Protein AF-A0A813LNV0-F1 (afdb_monomer_lite)

InterPro domains:
  IPR006722 Trafficking protein particle complex subunit 2 [PF04628] (661-790)
  IPR006722 Trafficking protein particle complex subunit 2 [PTHR12403] (656-789)
  IPR010488 Zeta toxin domain [PF06414] (126-287)
  IPR011012 Longin-like domain superfamily [SSF64356] (655-806)
  IPR027417 P-loop containing nucleoside triphosphate hydrolase [G3DSA:3.40.50.300] (115-357)

Structure (mmCIF, N/CA/C/O backbone):
data_AF-A0A813LNV0-F1
#
_entry.id   AF-A0A813LNV0-F1
#
loop_
_atom_site.group_PDB
_atom_site.id
_atom_site.type_symbol
_atom_site.label_atom_id
_atom_site.label_alt_id
_atom_site.label_comp_id
_atom_site.label_asym_id
_atom_site.label_entity_id
_atom_site.label_seq_id
_atom_site.pdbx_PDB_ins_code
_atom_site.Cartn_x
_atom_site.Cartn_y
_atom_site.Cartn_z
_atom_site.occupancy
_atom_site.B_iso_or_equiv
_atom_site.auth_seq_id
_atom_site.auth_comp_id
_atom_site.auth_asym_id
_atom_site.auth_atom_id
_atom_site.pdbx_PDB_model_num
ATOM 1 N N . MET A 1 1 ? -39.391 -6.930 11.735 1.00 28.44 1 MET A N 1
ATOM 2 C CA . MET A 1 1 ? -39.951 -7.338 13.049 1.00 28.44 1 MET A CA 1
ATOM 3 C C . MET A 1 1 ? -39.371 -6.524 14.203 1.00 28.44 1 MET A C 1
ATOM 5 O O . MET A 1 1 ? -40.162 -5.936 14.924 1.00 28.44 1 MET A O 1
ATOM 9 N N . VAL A 1 2 ? -38.044 -6.395 14.335 1.00 31.72 2 VAL A N 1
ATOM 10 C CA . VAL A 1 2 ? -37.392 -5.514 15.338 1.00 31.72 2 VAL A CA 1
ATOM 11 C C . VAL A 1 2 ? -37.831 -4.044 15.210 1.00 31.72 2 VAL A C 1
ATOM 13 O O . VAL A 1 2 ? -38.142 -3.396 16.200 1.00 31.72 2 VAL A O 1
ATOM 16 N N . GLU A 1 3 ? -37.963 -3.550 13.978 1.00 32.47 3 GLU A N 1
ATOM 17 C CA . GLU A 1 3 ? -38.390 -2.175 13.673 1.00 32.47 3 GLU A CA 1
ATOM 18 C C . GLU A 1 3 ? -39.834 -1.860 14.123 1.00 32.47 3 GLU A C 1
ATOM 20 O O . GLU A 1 3 ? -40.102 -0.786 14.649 1.00 32.47 3 GLU A O 1
ATOM 25 N N . GLN A 1 4 ? -40.760 -2.824 14.019 1.00 33.66 4 GLN A N 1
ATOM 26 C CA . GLN A 1 4 ? -42.159 -2.640 14.432 1.00 33.66 4 GLN A CA 1
ATOM 27 C C . GLN A 1 4 ? -42.333 -2.726 15.958 1.00 33.66 4 GLN A C 1
ATOM 29 O O . GLN A 1 4 ? -43.160 -2.019 16.529 1.00 33.66 4 GLN A O 1
ATOM 34 N N . ALA A 1 5 ? -41.532 -3.565 16.625 1.00 34.19 5 ALA A N 1
ATOM 35 C CA . ALA A 1 5 ? -41.487 -3.636 18.084 1.00 34.19 5 ALA A CA 1
ATOM 36 C C . ALA A 1 5 ? -40.928 -2.333 18.684 1.00 34.19 5 ALA A C 1
ATOM 38 O O . ALA A 1 5 ? -41.488 -1.808 19.641 1.00 34.19 5 ALA A O 1
ATOM 39 N N . TYR A 1 6 ? -39.903 -1.755 18.049 1.00 38.62 6 TYR A N 1
ATOM 40 C CA . TYR A 1 6 ? -39.317 -0.465 18.422 1.00 38.62 6 TYR A CA 1
ATOM 41 C C . TYR A 1 6 ? -40.303 0.711 18.263 1.00 38.62 6 TYR A C 1
ATOM 43 O O . TYR A 1 6 ? -40.418 1.553 19.154 1.00 38.62 6 TYR A O 1
ATOM 51 N N . LEU A 1 7 ? -41.081 0.743 17.171 1.00 36.78 7 LEU A N 1
ATOM 52 C CA . LEU A 1 7 ? -42.094 1.783 16.921 1.00 36.78 7 LEU A CA 1
ATOM 53 C C . LEU A 1 7 ? -43.260 1.749 17.925 1.00 36.78 7 LEU A C 1
ATOM 55 O O . LEU A 1 7 ? -43.761 2.803 18.321 1.00 36.78 7 LEU A O 1
ATOM 59 N N . ASN A 1 8 ? -43.658 0.562 18.390 1.00 36.41 8 ASN A N 1
ATOM 60 C CA . ASN A 1 8 ? -44.716 0.420 19.394 1.00 36.41 8 ASN A CA 1
ATOM 61 C C . ASN A 1 8 ? -44.264 0.918 20.781 1.00 36.41 8 ASN A C 1
ATOM 63 O O . ASN A 1 8 ? -45.037 1.587 21.467 1.00 36.41 8 ASN A O 1
ATOM 67 N N . VAL A 1 9 ? -43.001 0.684 21.153 1.00 36.12 9 VAL A N 1
ATOM 68 C CA . VAL A 1 9 ? -42.397 1.172 22.410 1.00 36.12 9 VAL A CA 1
ATOM 69 C C . VAL A 1 9 ? -42.279 2.701 22.418 1.00 36.12 9 VAL A C 1
ATOM 71 O O . VAL A 1 9 ? -42.648 3.354 23.396 1.00 36.12 9 VAL A O 1
ATOM 74 N N . LEU A 1 10 ? -41.864 3.296 21.296 1.00 34.94 10 LEU A N 1
ATOM 75 C CA . LEU A 1 10 ? -41.809 4.752 21.123 1.00 34.94 10 LEU A CA 1
ATOM 76 C C . LEU A 1 10 ? -43.194 5.413 21.212 1.00 34.94 10 LEU A C 1
ATOM 78 O O . LEU A 1 10 ? -43.316 6.485 21.800 1.00 34.94 10 LEU A O 1
ATOM 82 N N . SER A 1 11 ? -44.244 4.766 20.693 1.00 34.25 11 SER A N 1
ATOM 83 C CA . SER A 1 11 ? -45.619 5.282 20.785 1.00 34.25 11 SER A CA 1
ATOM 84 C C . SER A 1 11 ? -46.159 5.313 22.223 1.00 34.25 11 SER A C 1
ATOM 86 O O . SER A 1 11 ? -46.907 6.222 22.578 1.00 34.25 11 SER A O 1
ATOM 88 N N . TYR A 1 12 ? -45.727 4.370 23.068 1.00 33.44 12 TYR A N 1
ATOM 89 C CA . TYR A 1 12 ? -46.174 4.252 24.457 1.00 33.44 12 TYR A CA 1
ATOM 90 C C . TYR A 1 12 ? -45.398 5.196 25.394 1.00 33.44 12 TYR A C 1
ATOM 92 O O . TYR A 1 12 ? -45.991 5.856 26.245 1.00 33.44 12 TYR A O 1
ATOM 100 N N . ALA A 1 13 ? -44.087 5.364 25.176 1.00 35.03 13 ALA A N 1
ATOM 101 C CA . ALA A 1 13 ? -43.259 6.318 25.924 1.00 35.03 13 ALA A CA 1
ATOM 102 C C . ALA A 1 13 ? -43.657 7.788 25.669 1.00 35.03 13 ALA A C 1
ATOM 104 O O . ALA A 1 13 ? -43.602 8.621 26.575 1.00 35.03 13 ALA A O 1
ATOM 105 N N . LEU A 1 14 ? -44.117 8.104 24.452 1.00 35.72 14 LEU A N 1
ATOM 106 C CA . LEU A 1 14 ? -44.653 9.424 24.102 1.00 35.72 14 LEU A CA 1
ATOM 107 C C . LEU A 1 14 ? -46.012 9.715 24.768 1.00 35.72 14 LEU A C 1
ATOM 109 O O . LEU A 1 14 ? -46.332 10.882 24.990 1.00 35.72 14 LEU A O 1
ATOM 113 N N . ALA A 1 15 ? -46.784 8.685 25.135 1.00 35.50 15 ALA A N 1
ATOM 114 C CA . ALA A 1 15 ? -48.046 8.845 25.861 1.00 35.50 15 ALA A CA 1
ATOM 115 C C . ALA A 1 15 ? -47.833 9.147 27.360 1.00 35.50 15 ALA A C 1
ATOM 117 O O . ALA A 1 15 ? -48.592 9.925 27.938 1.00 35.50 15 ALA A O 1
ATOM 118 N N . GLU A 1 16 ? -46.779 8.605 27.984 1.00 34.22 16 GLU A N 1
ATOM 119 C CA . GLU A 1 16 ? -46.453 8.858 29.402 1.00 34.22 16 GLU A CA 1
ATOM 120 C C . GLU A 1 16 ? -45.627 10.139 29.627 1.00 34.22 16 GLU A C 1
ATOM 122 O O . GLU A 1 16 ? -45.797 10.817 30.644 1.00 34.22 16 GLU A O 1
ATOM 127 N N . GLY A 1 17 ? -44.783 10.535 28.665 1.00 35.84 17 GLY A N 1
ATOM 128 C CA . GLY A 1 17 ? -43.960 11.753 28.745 1.00 35.84 17 GLY A CA 1
ATOM 129 C C . GLY A 1 17 ? -44.755 13.066 28.770 1.00 35.84 17 GLY A C 1
ATOM 130 O O . GLY A 1 17 ? -44.224 14.107 29.153 1.00 35.84 17 GLY A O 1
ATOM 131 N N . SER A 1 18 ? -46.045 13.031 28.429 1.00 30.91 18 SER A N 1
ATOM 132 C CA . SER A 1 18 ? -46.915 14.208 28.479 1.00 30.91 18 SER A CA 1
ATOM 133 C C . SER A 1 18 ? -47.431 14.540 29.893 1.00 30.91 18 SER A C 1
ATOM 135 O O . SER A 1 18 ? -48.140 15.536 30.046 1.00 30.91 18 SER A O 1
ATOM 137 N N . ALA A 1 19 ? -47.095 13.746 30.923 1.00 32.81 19 ALA A N 1
ATOM 138 C CA . ALA A 1 19 ? -47.725 13.839 32.246 1.00 32.81 19 ALA A CA 1
ATOM 139 C C . ALA A 1 19 ? -46.879 14.447 33.384 1.00 32.81 19 ALA A C 1
ATOM 141 O O . ALA A 1 19 ? -47.439 14.681 34.455 1.00 32.81 19 ALA A O 1
ATOM 142 N N . ARG A 1 20 ? -45.575 14.735 33.232 1.00 35.69 20 ARG A N 1
ATOM 143 C CA . ARG A 1 20 ? -44.778 15.305 34.345 1.00 35.69 20 ARG A CA 1
ATOM 144 C C . ARG A 1 20 ? -43.753 16.347 33.889 1.00 35.69 20 ARG A C 1
ATOM 146 O O . ARG A 1 20 ? -42.743 16.022 33.280 1.00 35.69 20 ARG A O 1
ATOM 153 N N . LYS A 1 21 ? -44.024 17.608 34.244 1.00 37.34 21 LYS A N 1
ATOM 154 C CA . LYS A 1 21 ? -43.060 18.715 34.288 1.00 37.34 21 LYS A CA 1
ATOM 155 C C . LYS A 1 21 ? -42.596 18.889 35.735 1.00 37.34 21 LYS A C 1
ATOM 157 O O . LYS A 1 21 ? -43.406 19.300 36.558 1.00 37.34 21 LYS A O 1
ATOM 162 N N . SER A 1 22 ? -41.324 18.640 36.024 1.00 31.92 22 SER A N 1
ATOM 163 C CA . SER A 1 22 ? -40.619 19.325 37.115 1.00 31.92 22 SER A CA 1
ATOM 164 C C . SER A 1 22 ? -39.112 19.141 36.970 1.00 31.92 22 SER A C 1
ATOM 166 O O . SER A 1 22 ? -38.624 18.015 36.877 1.00 31.92 22 SER A O 1
ATOM 168 N N . ASP A 1 23 ? -38.420 20.273 36.961 1.00 40.41 23 ASP A N 1
ATOM 169 C CA . ASP A 1 23 ? -36.977 20.428 37.065 1.00 40.41 23 ASP A CA 1
ATOM 170 C C . ASP A 1 23 ? -36.485 19.916 38.428 1.00 40.41 23 ASP A C 1
ATOM 172 O O . ASP A 1 23 ? -36.871 20.491 39.439 1.00 40.41 23 ASP A O 1
ATOM 176 N N . ASP A 1 24 ? -35.669 18.857 38.477 1.00 33.53 24 ASP A N 1
ATOM 177 C CA . ASP A 1 24 ? -34.430 18.838 39.275 1.00 33.53 24 ASP A CA 1
ATOM 178 C C . ASP A 1 24 ? -33.577 17.573 39.023 1.00 33.53 24 ASP A C 1
ATOM 180 O O . ASP A 1 24 ? -34.053 16.547 38.537 1.00 33.53 24 ASP A O 1
ATOM 184 N N . MET A 1 25 ? -32.285 17.687 39.335 1.00 37.56 25 MET A N 1
ATOM 185 C CA . MET A 1 25 ? -31.174 16.739 39.153 1.00 37.56 25 MET A CA 1
ATOM 186 C C . MET A 1 25 ? -31.502 15.229 39.142 1.00 37.56 25 MET A C 1
ATOM 188 O O . MET A 1 25 ? -31.750 14.609 40.172 1.00 37.56 25 MET A O 1
ATOM 192 N N . GLY A 1 26 ? -31.308 14.590 37.980 1.00 34.41 26 GLY A N 1
ATOM 193 C CA . GLY A 1 26 ? -31.374 13.130 37.838 1.00 34.41 26 GLY A CA 1
ATOM 194 C C . GLY A 1 26 ? -30.829 12.607 36.505 1.00 34.41 26 GLY A C 1
ATOM 195 O O . GLY A 1 26 ? -31.520 11.866 35.813 1.00 34.41 26 GLY A O 1
ATOM 196 N N . SER A 1 27 ? -29.621 13.002 36.079 1.00 44.72 27 SER A N 1
ATOM 197 C CA . SER A 1 27 ? -29.140 12.680 34.720 1.00 44.72 27 SER A CA 1
ATOM 198 C C . SER A 1 27 ? -28.524 11.281 34.573 1.00 44.72 27 SER A C 1
ATOM 200 O O . SER A 1 27 ? -28.770 10.619 33.572 1.00 44.72 27 SER A O 1
ATOM 202 N N . VAL A 1 28 ? -27.780 10.759 35.555 1.00 34.50 28 VAL A N 1
ATOM 203 C CA . VAL A 1 28 ? -27.062 9.474 35.390 1.00 34.50 28 VAL A CA 1
ATOM 204 C C . VAL A 1 28 ? -27.955 8.261 35.669 1.00 34.50 28 VAL A C 1
ATOM 206 O O . VAL A 1 28 ? -27.910 7.286 34.920 1.00 34.50 28 VAL A O 1
ATOM 209 N N . SER A 1 29 ? -28.805 8.329 36.695 1.00 34.94 29 SER A N 1
ATOM 210 C CA . SER A 1 29 ? -29.697 7.227 37.086 1.00 34.94 29 SER A CA 1
ATOM 211 C C . SER A 1 29 ? -30.842 7.030 36.092 1.00 34.94 29 SER A C 1
ATOM 213 O O . SER A 1 29 ? -31.182 5.895 35.773 1.00 34.94 29 SER A O 1
ATOM 215 N N . THR A 1 30 ? -31.365 8.118 35.519 1.00 38.28 30 THR A N 1
ATOM 216 C CA . THR A 1 30 ? -32.421 8.077 34.495 1.00 38.28 30 THR A CA 1
ATOM 217 C C . THR A 1 30 ? -31.879 7.571 33.158 1.00 38.28 30 THR A C 1
ATOM 219 O O . THR A 1 30 ? -32.489 6.700 32.546 1.00 38.28 30 THR A O 1
ATOM 222 N N . LEU A 1 31 ? -30.683 8.007 32.736 1.00 40.00 31 LEU A N 1
ATOM 223 C CA . LEU A 1 31 ? -30.006 7.462 31.547 1.00 40.00 31 LEU A CA 1
ATOM 224 C C . LEU A 1 31 ? -29.630 5.983 31.716 1.00 40.00 31 LEU A C 1
ATOM 226 O O . LEU A 1 31 ? -29.700 5.217 30.756 1.00 40.00 31 LEU A O 1
ATOM 230 N N . LEU A 1 32 ? -29.250 5.562 32.926 1.00 39.38 32 LEU A N 1
ATOM 231 C CA . LEU A 1 32 ? -28.967 4.161 33.234 1.00 39.38 32 LEU A CA 1
ATOM 232 C C . LEU A 1 32 ? -30.253 3.321 33.256 1.00 39.38 32 LEU A C 1
ATOM 234 O O . LEU A 1 32 ? -30.261 2.231 32.694 1.00 39.38 32 LEU A O 1
ATOM 238 N N . ALA A 1 33 ? -31.347 3.842 33.815 1.00 39.56 33 ALA A N 1
ATOM 239 C CA . ALA A 1 33 ? -32.656 3.193 33.805 1.00 39.56 33 ALA A CA 1
ATOM 240 C C . ALA A 1 33 ? -33.217 3.056 32.381 1.00 39.56 33 ALA A C 1
ATOM 242 O O . ALA A 1 33 ? -33.711 1.988 32.029 1.00 39.56 33 ALA A O 1
ATOM 243 N N . ILE A 1 34 ? -33.062 4.080 31.533 1.00 41.16 34 ILE A N 1
ATOM 244 C CA . ILE A 1 34 ? -33.433 4.034 30.110 1.00 41.16 34 ILE A CA 1
ATOM 245 C C . ILE A 1 34 ? -32.592 2.977 29.380 1.00 41.16 34 ILE A C 1
ATOM 247 O O . ILE A 1 34 ? -33.151 2.102 28.727 1.00 41.16 34 ILE A O 1
ATOM 251 N N . ARG A 1 35 ? -31.263 2.966 29.560 1.00 41.12 35 ARG A N 1
ATOM 252 C CA . ARG A 1 35 ? -30.365 1.990 28.908 1.00 41.12 35 ARG A CA 1
ATOM 253 C C . ARG A 1 35 ? -30.586 0.545 29.387 1.00 41.12 35 ARG A C 1
ATOM 255 O O . ARG A 1 35 ? -30.530 -0.375 28.575 1.00 41.12 35 ARG A O 1
ATOM 262 N N . ILE A 1 36 ? -30.883 0.332 30.672 1.00 41.59 36 ILE A N 1
ATOM 263 C CA . ILE A 1 36 ? -31.209 -0.992 31.239 1.00 41.59 36 ILE A CA 1
ATOM 264 C C . ILE A 1 36 ? -32.604 -1.459 30.788 1.00 41.59 36 ILE A C 1
ATOM 266 O O . ILE A 1 36 ? -32.793 -2.646 30.517 1.00 41.59 36 ILE A O 1
ATOM 270 N N . ARG A 1 37 ? -33.577 -0.550 30.653 1.00 40.94 37 ARG A N 1
ATOM 271 C CA . ARG A 1 37 ? -34.937 -0.879 30.192 1.00 40.94 37 ARG A CA 1
ATOM 272 C C . ARG A 1 37 ? -34.988 -1.154 28.683 1.00 40.94 37 ARG A C 1
ATOM 274 O O . ARG A 1 37 ? -35.634 -2.116 28.284 1.00 40.94 37 ARG A O 1
ATOM 281 N N . MET A 1 38 ? -34.210 -0.423 27.878 1.00 40.16 38 MET A N 1
ATOM 282 C CA . MET A 1 38 ? -33.979 -0.726 26.455 1.00 40.16 38 MET A CA 1
ATOM 283 C C . MET A 1 38 ? -33.319 -2.099 26.263 1.00 40.16 38 MET A C 1
ATOM 285 O O . MET A 1 38 ? -33.701 -2.847 25.366 1.00 40.16 38 MET A O 1
ATOM 289 N N . ALA A 1 39 ? -32.378 -2.472 27.139 1.00 39.62 39 ALA A N 1
ATOM 290 C CA . ALA A 1 39 ? -31.816 -3.820 27.144 1.00 39.62 39 ALA A CA 1
ATOM 291 C C . ALA A 1 39 ? -32.872 -4.879 27.518 1.00 39.62 39 ALA A C 1
ATOM 293 O O . ALA A 1 39 ? -32.917 -5.918 26.877 1.00 39.62 39 ALA A O 1
ATOM 294 N N . LYS A 1 40 ? -33.769 -4.630 28.485 1.00 38.00 40 LYS A N 1
ATOM 295 C CA . LYS A 1 40 ? -34.850 -5.575 28.840 1.00 38.00 40 LYS A CA 1
ATOM 296 C C . LYS A 1 40 ? -35.798 -5.880 27.668 1.00 38.00 40 LYS A C 1
ATOM 298 O O . LYS A 1 40 ? -36.100 -7.048 27.456 1.00 38.00 40 LYS A O 1
ATOM 303 N N . GLU A 1 41 ? -36.247 -4.877 26.913 1.00 38.38 41 GLU A N 1
ATOM 304 C CA . GLU A 1 41 ? -37.286 -5.061 25.879 1.00 38.38 41 GLU A CA 1
ATOM 305 C C . GLU A 1 41 ? -36.761 -5.592 24.535 1.00 38.38 41 GLU A C 1
ATOM 307 O O . GLU A 1 41 ? -37.472 -6.323 23.846 1.00 38.38 41 GLU A O 1
ATOM 312 N N . CYS A 1 42 ? -35.488 -5.348 24.198 1.00 37.91 42 CYS A N 1
ATOM 313 C CA . CYS A 1 42 ? -34.832 -6.002 23.057 1.00 37.91 42 CYS A CA 1
ATOM 314 C C . CYS A 1 42 ? -34.734 -7.534 23.207 1.00 37.91 42 CYS A C 1
ATOM 316 O O . CYS A 1 42 ? -34.554 -8.227 22.207 1.00 37.91 42 CYS A O 1
ATOM 318 N N . PHE A 1 43 ? -34.861 -8.067 24.430 1.00 38.06 43 PHE A N 1
ATOM 319 C CA . PHE A 1 43 ? -34.685 -9.491 24.737 1.00 38.06 43 PHE A CA 1
ATOM 320 C C . PHE A 1 43 ? -35.962 -10.207 25.236 1.00 38.06 43 PHE A C 1
ATOM 322 O O . PHE A 1 43 ? -35.881 -11.389 25.567 1.00 38.06 43 PHE A O 1
ATOM 329 N N . THR A 1 44 ? -37.136 -9.554 25.275 1.00 34.44 44 THR A N 1
ATOM 330 C CA . THR A 1 44 ? -38.405 -10.154 25.767 1.00 34.44 44 THR A CA 1
ATOM 331 C C . THR A 1 44 ? -39.507 -10.337 24.716 1.00 34.44 44 THR A C 1
ATOM 333 O O . THR A 1 44 ? -40.637 -10.664 25.076 1.00 34.44 44 THR A O 1
ATOM 336 N N . VAL A 1 45 ? -39.224 -10.197 23.417 1.00 31.39 45 VAL A N 1
ATOM 337 C CA . VAL A 1 45 ? -40.227 -10.512 22.383 1.00 31.39 45 VAL A CA 1
ATOM 338 C C . VAL A 1 45 ? -40.302 -12.027 22.169 1.00 31.39 45 VAL A C 1
ATOM 340 O O . VAL A 1 45 ? -39.424 -12.622 21.542 1.00 31.39 45 VAL A O 1
ATOM 343 N N . ASP A 1 46 ? -41.382 -12.626 22.680 1.00 40.50 46 ASP A N 1
ATOM 344 C CA . ASP A 1 46 ? -41.829 -13.995 22.404 1.00 40.50 46 ASP A CA 1
ATOM 345 C C . ASP A 1 46 ? -41.781 -14.272 20.892 1.00 40.50 46 ASP A C 1
ATOM 347 O O . ASP A 1 46 ? -42.650 -13.863 20.119 1.00 40.50 46 ASP A O 1
ATOM 351 N N . SER A 1 47 ? -40.736 -14.960 20.447 1.00 30.62 47 SER A N 1
ATOM 352 C CA . SER A 1 47 ? -40.591 -15.399 19.065 1.00 30.62 47 SER A CA 1
ATOM 353 C C . SER A 1 47 ? -40.193 -16.866 19.066 1.00 30.62 47 SER A C 1
ATOM 355 O O . SER A 1 47 ? -39.112 -17.264 19.493 1.00 30.62 47 SER A O 1
ATOM 357 N N . ARG A 1 48 ? -41.132 -17.706 18.618 1.00 31.86 48 ARG A N 1
ATOM 358 C CA . ARG A 1 48 ? -40.859 -19.109 18.297 1.00 31.86 48 ARG A CA 1
ATOM 359 C C . ARG A 1 48 ? -39.735 -19.150 17.249 1.00 31.86 48 ARG A C 1
ATOM 361 O O . ARG A 1 48 ? -39.782 -18.353 16.312 1.00 31.86 48 ARG A O 1
ATOM 368 N N . PRO A 1 49 ? -38.754 -20.055 17.372 1.00 32.94 49 PRO A N 1
ATOM 369 C CA . PRO A 1 49 ? -37.558 -20.010 16.546 1.00 32.94 49 PRO A CA 1
ATOM 370 C C . PRO A 1 49 ? -37.878 -20.437 15.110 1.00 32.94 49 PRO A C 1
ATOM 372 O O . PRO A 1 49 ? -38.193 -21.598 14.850 1.00 32.94 49 PRO A O 1
ATOM 375 N N . SER A 1 50 ? -37.765 -19.504 14.166 1.00 34.38 50 SER A N 1
ATOM 376 C CA . SER A 1 50 ? -37.500 -19.822 12.763 1.00 34.38 50 SER A CA 1
ATOM 377 C C . SER A 1 50 ? -35.992 -19.726 12.529 1.00 34.38 50 SER A C 1
ATOM 379 O O . SER A 1 50 ? -35.398 -18.694 12.811 1.00 34.38 50 SER A O 1
ATOM 381 N N . GLN A 1 51 ? -35.420 -20.835 12.061 1.00 36.47 51 GLN A N 1
ATOM 382 C CA . GLN A 1 51 ? -34.029 -21.109 11.671 1.00 36.47 51 GLN A CA 1
ATOM 383 C C . GLN A 1 51 ? -33.062 -19.904 11.568 1.00 36.47 51 GLN A C 1
ATOM 385 O O . GLN A 1 51 ? -32.843 -19.375 10.485 1.00 36.47 51 GLN A O 1
ATOM 390 N N . GLU A 1 52 ? -32.393 -19.566 12.672 1.00 31.62 52 GLU A N 1
ATOM 391 C CA . GLU A 1 52 ? -31.081 -18.894 12.705 1.00 31.62 52 GLU A CA 1
ATOM 392 C C . GLU A 1 52 ? -30.199 -19.568 13.779 1.00 31.62 52 GLU A C 1
ATOM 394 O O . GLU A 1 52 ? -30.699 -20.352 14.591 1.00 31.62 52 GLU A O 1
ATOM 399 N N . SER A 1 53 ? -28.878 -19.359 13.710 1.00 35.44 53 SER A N 1
ATOM 400 C CA . SER A 1 53 ? -27.850 -20.240 14.290 1.00 35.44 53 SER A CA 1
ATOM 401 C C . SER A 1 53 ? -27.969 -20.490 15.814 1.00 35.44 53 SER A C 1
ATOM 403 O O . SER A 1 53 ? -28.365 -19.598 16.571 1.00 35.44 53 SER A O 1
ATOM 405 N N . PRO A 1 54 ? -27.567 -21.683 16.311 1.00 33.97 54 PRO A N 1
ATOM 406 C CA . PRO A 1 54 ? -27.677 -22.057 17.731 1.00 33.97 54 PRO A CA 1
ATOM 407 C C . PRO A 1 54 ? -26.868 -21.181 18.705 1.00 33.97 54 PRO A C 1
ATOM 409 O O . PRO A 1 54 ? -27.152 -21.172 19.904 1.00 33.97 54 PRO A O 1
ATOM 412 N N . GLU A 1 55 ? -25.863 -20.456 18.210 1.00 34.41 55 GLU A N 1
ATOM 413 C CA . GLU A 1 55 ? -24.965 -19.625 19.021 1.00 34.41 55 GLU A CA 1
ATOM 414 C C . GLU A 1 55 ? -25.636 -18.321 19.488 1.00 34.41 55 GLU A C 1
ATOM 416 O O . GLU A 1 55 ? -25.536 -17.976 20.665 1.00 34.41 55 GLU A O 1
ATOM 421 N N . MET A 1 56 ? -26.439 -17.658 18.642 1.00 32.12 56 MET A N 1
ATOM 422 C CA . MET A 1 56 ? -27.134 -16.413 19.023 1.00 32.12 56 MET A CA 1
ATOM 423 C C . MET A 1 56 ? -28.221 -16.625 20.091 1.00 32.12 56 MET A C 1
ATOM 425 O O . MET A 1 56 ? -28.442 -15.761 20.944 1.00 32.12 56 MET A O 1
ATOM 429 N N . ALA A 1 57 ? -28.883 -17.787 20.091 1.00 33.56 57 ALA A N 1
ATOM 430 C CA . ALA A 1 57 ? -29.909 -18.124 21.082 1.00 33.56 57 ALA A CA 1
ATOM 431 C C . ALA A 1 57 ? -29.320 -18.376 22.488 1.00 33.56 57 ALA A C 1
ATOM 433 O O . ALA A 1 57 ? -29.967 -18.093 23.503 1.00 33.56 57 ALA A O 1
ATOM 434 N N . LYS A 1 58 ? -28.076 -18.871 22.565 1.00 36.91 58 LYS A N 1
ATOM 435 C CA . LYS A 1 58 ? -27.365 -19.136 23.827 1.00 36.91 58 LYS A CA 1
ATOM 436 C C . LYS A 1 58 ? -26.898 -17.849 24.515 1.00 36.91 58 LYS A C 1
ATOM 438 O O . LYS A 1 58 ? -27.051 -17.734 25.737 1.00 36.91 58 LYS A O 1
ATOM 443 N N . ASP A 1 59 ? -26.422 -16.865 23.756 1.00 36.69 59 ASP A N 1
ATOM 444 C CA . ASP A 1 59 ? -25.919 -15.592 24.295 1.00 36.69 59 ASP A CA 1
ATOM 445 C C . ASP A 1 59 ? -27.035 -14.718 24.892 1.00 36.69 59 ASP A C 1
ATOM 447 O O . ASP A 1 59 ? -26.882 -14.169 25.991 1.00 36.69 59 ASP A O 1
ATOM 451 N N . CYS A 1 60 ? -28.219 -14.710 24.269 1.00 35.62 60 CYS A N 1
ATOM 452 C CA . CYS A 1 60 ? -29.407 -14.020 24.790 1.00 35.62 60 CYS A CA 1
ATOM 453 C C . CYS A 1 60 ? -29.852 -14.562 26.167 1.00 35.62 60 CYS A C 1
ATOM 455 O O . CYS A 1 60 ? -30.280 -13.803 27.041 1.00 35.62 60 CYS A O 1
ATOM 457 N N . SER A 1 61 ? -29.686 -15.868 26.414 1.00 37.56 61 SER A N 1
ATOM 458 C CA . SER A 1 61 ? -30.061 -16.509 27.686 1.00 37.56 61 SER A CA 1
ATOM 459 C C . SER A 1 61 ? -29.156 -16.113 28.865 1.00 37.56 61 SER A C 1
ATOM 461 O O . SER A 1 61 ? -29.599 -16.095 30.019 1.00 37.56 61 SER A O 1
ATOM 463 N N . THR A 1 62 ? -27.896 -15.755 28.586 1.00 36.88 62 THR A N 1
ATOM 464 C CA . THR A 1 62 ? -26.927 -15.321 29.603 1.00 36.88 62 THR A CA 1
ATOM 465 C C . THR A 1 62 ? -27.240 -13.897 30.061 1.00 36.88 62 THR A C 1
ATOM 467 O O . THR A 1 62 ? -27.294 -13.649 31.266 1.00 36.88 62 THR A O 1
ATOM 470 N N . VAL A 1 63 ? -27.560 -12.991 29.132 1.00 36.75 63 VAL A N 1
ATOM 471 C CA . VAL A 1 63 ? -27.989 -11.615 29.444 1.00 36.75 63 VAL A CA 1
ATOM 472 C C . VAL A 1 63 ? -29.322 -11.610 30.208 1.00 36.75 63 VAL A C 1
ATOM 474 O O . VAL A 1 63 ? -29.456 -10.913 31.215 1.00 36.75 63 VAL A O 1
ATOM 477 N N . ALA A 1 64 ? -30.273 -12.475 29.833 1.00 39.16 64 ALA A N 1
ATOM 478 C CA . ALA A 1 64 ? -31.545 -12.640 30.544 1.00 39.16 64 ALA A CA 1
ATOM 479 C C . ALA A 1 64 ? -31.385 -13.167 31.990 1.00 39.16 64 ALA A C 1
ATOM 481 O O . ALA A 1 64 ? -32.150 -12.791 32.881 1.00 39.16 64 ALA A O 1
ATOM 482 N N . ARG A 1 65 ? -30.372 -14.005 32.263 1.00 38.88 65 ARG A N 1
ATOM 483 C CA . ARG A 1 65 ? -30.035 -14.469 33.627 1.00 38.88 65 ARG A CA 1
ATOM 484 C C . ARG A 1 65 ? -29.419 -13.372 34.495 1.00 38.88 65 ARG A C 1
ATOM 486 O O . ARG A 1 65 ? -29.699 -13.334 35.688 1.00 38.88 65 ARG A O 1
ATOM 493 N N . TRP A 1 66 ? -28.622 -12.484 33.904 1.00 36.59 66 TRP A N 1
ATOM 494 C CA . TRP A 1 66 ? -28.046 -11.328 34.598 1.00 36.59 66 TRP A CA 1
ATOM 495 C C . TRP A 1 66 ? -29.104 -10.267 34.924 1.00 36.59 66 TRP A C 1
ATOM 497 O O . TRP A 1 66 ? -29.118 -9.735 36.032 1.00 36.59 66 TRP A O 1
ATOM 507 N N . LEU A 1 67 ? -30.062 -10.034 34.022 1.00 38.59 67 LEU A N 1
ATOM 508 C CA . LEU A 1 67 ? -31.203 -9.144 34.278 1.00 38.59 67 LEU A CA 1
ATOM 509 C C . LEU A 1 67 ? -32.103 -9.649 35.423 1.00 38.59 67 LEU A C 1
ATOM 511 O O . LEU A 1 67 ? -32.596 -8.836 36.204 1.00 38.59 67 LEU A O 1
ATOM 515 N N . LYS A 1 68 ? -32.234 -10.973 35.602 1.00 38.34 68 LYS A N 1
ATOM 516 C CA . LYS A 1 68 ? -32.914 -11.586 36.764 1.00 38.34 68 LYS A CA 1
ATOM 517 C C . LYS A 1 68 ? -32.190 -11.375 38.102 1.00 38.34 68 LYS A C 1
ATOM 519 O O . LYS A 1 68 ? -32.836 -11.461 39.139 1.00 38.34 68 LYS A O 1
ATOM 524 N N . PHE A 1 69 ? -30.884 -11.098 38.096 1.00 38.34 69 PHE A N 1
ATOM 525 C CA . PHE A 1 69 ? -30.108 -10.778 39.304 1.00 38.34 69 PHE A CA 1
ATOM 526 C C . PHE A 1 69 ? -30.205 -9.296 39.701 1.00 38.34 69 PHE A C 1
ATOM 528 O O . PHE A 1 69 ? -30.026 -8.962 40.869 1.00 38.34 69 PHE A O 1
ATOM 535 N N . ILE A 1 70 ? -30.502 -8.414 38.742 1.00 37.09 70 ILE A N 1
ATOM 536 C CA . ILE A 1 70 ? -30.649 -6.964 38.953 1.00 37.09 70 ILE A CA 1
ATOM 537 C C . ILE A 1 70 ? -32.067 -6.614 39.451 1.00 37.09 70 ILE A C 1
ATOM 539 O O . ILE A 1 70 ? -32.234 -5.659 40.209 1.00 37.09 70 ILE A O 1
ATOM 543 N N . ASP A 1 71 ? -33.080 -7.406 39.081 1.00 37.12 71 ASP A N 1
ATOM 544 C CA . ASP A 1 71 ? -34.493 -7.154 39.415 1.00 37.12 71 ASP A CA 1
ATOM 545 C C . ASP A 1 71 ? -34.798 -7.056 40.926 1.00 37.12 71 ASP A C 1
ATOM 547 O O . ASP A 1 71 ? -35.473 -6.104 41.320 1.00 37.12 71 ASP A O 1
ATOM 551 N N . PRO A 1 72 ? -34.273 -7.932 41.808 1.00 38.06 72 PRO A N 1
ATOM 552 C CA . PRO A 1 72 ? -34.535 -7.832 43.247 1.00 38.06 72 PRO A CA 1
ATOM 553 C C . PRO A 1 72 ? -33.930 -6.578 43.902 1.00 38.06 72 PRO A C 1
ATOM 555 O O . PRO A 1 72 ? -34.450 -6.093 44.902 1.00 38.06 72 PRO A O 1
ATOM 558 N N . TRP A 1 73 ? -32.848 -6.023 43.341 1.00 39.53 73 TRP A N 1
ATOM 559 C CA . TRP A 1 73 ? -32.210 -4.799 43.849 1.00 39.53 73 TRP A CA 1
ATOM 560 C C . TRP A 1 73 ? -32.929 -3.526 43.374 1.00 39.53 73 TRP A C 1
ATOM 562 O O . TRP A 1 73 ? -33.029 -2.557 44.126 1.00 39.53 73 TRP A O 1
ATOM 572 N N . ALA A 1 74 ? -33.474 -3.544 42.152 1.00 38.06 74 ALA A N 1
ATOM 573 C CA . ALA A 1 74 ? -34.278 -2.454 41.597 1.00 38.06 74 ALA A CA 1
ATOM 574 C C . ALA A 1 74 ? -35.704 -2.399 42.181 1.00 38.06 74 ALA A C 1
ATOM 576 O O . ALA A 1 74 ? -36.284 -1.321 42.258 1.00 38.06 74 ALA A O 1
ATOM 577 N N . GLN A 1 75 ? -36.260 -3.539 42.611 1.00 40.38 75 GLN A N 1
ATOM 578 C CA . GLN A 1 75 ? -37.590 -3.616 43.231 1.00 40.38 75 GLN A CA 1
ATOM 579 C C . GLN A 1 75 ? -37.586 -3.312 44.738 1.00 40.38 75 GLN A C 1
ATOM 581 O O . GLN A 1 75 ? -38.592 -2.834 45.247 1.00 40.38 75 GLN A O 1
ATOM 586 N N . ASN A 1 76 ? -36.472 -3.533 45.447 1.00 38.47 76 ASN A N 1
ATOM 587 C CA . ASN A 1 76 ? -36.370 -3.248 46.888 1.00 38.47 76 ASN A CA 1
ATOM 588 C C . ASN A 1 76 ? -35.943 -1.808 47.228 1.00 38.47 76 ASN A C 1
ATOM 590 O O . ASN A 1 76 ? -35.915 -1.456 48.402 1.00 38.47 76 ASN A O 1
ATOM 594 N N . ASN A 1 77 ? -35.625 -0.976 46.233 1.00 37.69 77 ASN A N 1
ATOM 595 C CA . ASN A 1 77 ? -35.343 0.453 46.415 1.00 37.69 77 ASN A CA 1
ATOM 596 C C . ASN A 1 77 ? -36.444 1.298 45.766 1.00 37.69 77 ASN A C 1
ATOM 598 O O . ASN A 1 77 ? -36.197 2.094 44.860 1.00 37.69 77 ASN A O 1
ATOM 602 N N . THR A 1 78 ? -37.679 1.093 46.213 1.00 38.19 78 THR A N 1
ATOM 603 C CA . THR A 1 78 ? -38.789 1.995 45.916 1.00 38.19 78 THR A CA 1
ATOM 604 C C . THR A 1 78 ? -38.848 3.123 46.950 1.00 38.19 78 THR A C 1
ATOM 606 O O . THR A 1 78 ? -39.040 2.895 48.140 1.00 38.19 78 THR A O 1
ATOM 609 N N . GLU A 1 79 ? -38.688 4.332 46.423 1.00 41.81 79 GLU A N 1
ATOM 610 C CA . GLU A 1 79 ? -39.258 5.622 46.837 1.00 41.81 79 GLU A CA 1
ATOM 611 C C . GLU A 1 79 ? -38.837 6.362 48.119 1.00 41.81 79 GLU A C 1
ATOM 613 O O . GLU A 1 79 ? -39.109 7.552 48.126 1.00 41.81 79 GLU A O 1
ATOM 618 N N . ASP A 1 80 ? -38.094 5.835 49.104 1.00 34.66 80 ASP A N 1
ATOM 619 C CA . ASP A 1 80 ? -37.693 6.715 50.243 1.00 34.66 80 ASP A CA 1
ATOM 620 C C . ASP A 1 80 ? -36.357 6.430 50.961 1.00 34.66 80 ASP A C 1
ATOM 622 O O . ASP A 1 80 ? -36.017 7.097 51.940 1.00 34.66 80 ASP A O 1
ATOM 626 N N . SER A 1 81 ? -35.521 5.505 50.483 1.00 31.89 81 SER A N 1
ATOM 627 C CA . SER A 1 81 ? -34.193 5.272 51.076 1.00 31.89 81 SER A CA 1
ATOM 628 C C . SER A 1 81 ? -33.067 5.755 50.163 1.00 31.89 81 SER A C 1
ATOM 630 O O . SER A 1 81 ? -32.579 5.030 49.295 1.00 31.89 81 SER A O 1
ATOM 632 N N . PHE A 1 82 ? -32.628 6.996 50.383 1.00 33.53 82 PHE A N 1
ATOM 633 C CA . PHE A 1 82 ? -31.370 7.524 49.855 1.00 33.53 82 PHE A CA 1
ATOM 634 C C . PHE A 1 82 ? -30.197 6.680 50.381 1.00 33.53 82 PHE A C 1
ATOM 636 O O . PHE A 1 82 ? -29.887 6.717 51.570 1.00 33.53 82 PHE A O 1
ATOM 643 N N . CYS A 1 83 ? -29.520 5.942 49.500 1.00 30.48 83 CYS A N 1
ATOM 644 C CA . CYS A 1 83 ? -28.220 5.350 49.806 1.00 30.48 83 CYS A CA 1
ATOM 645 C C . CYS A 1 83 ? -27.132 6.374 49.415 1.00 30.48 83 CYS A C 1
ATOM 647 O O . CYS A 1 83 ? -27.063 6.758 48.241 1.00 30.48 83 CYS A O 1
ATOM 649 N N . PRO A 1 84 ? -26.326 6.892 50.361 1.00 32.12 84 PRO A N 1
ATOM 650 C CA . PRO A 1 84 ? -25.285 7.869 50.055 1.00 32.12 84 PRO A CA 1
ATOM 651 C C . PRO A 1 84 ? -24.238 7.274 49.098 1.00 32.12 84 PRO A C 1
ATOM 653 O O . PRO A 1 84 ? -23.913 6.090 49.150 1.00 32.12 84 PRO A O 1
ATOM 656 N N . ALA A 1 85 ? -23.676 8.110 48.215 1.00 38.88 85 ALA A N 1
ATOM 657 C CA . ALA A 1 85 ? -22.751 7.719 47.136 1.00 38.88 85 ALA A CA 1
ATOM 658 C C . ALA A 1 85 ? -21.469 6.968 47.591 1.00 38.88 85 ALA A C 1
ATOM 660 O O . ALA A 1 85 ? -20.715 6.435 46.759 1.00 38.88 85 ALA A O 1
ATOM 661 N N . GLU A 1 86 ? -21.234 6.918 48.901 1.00 33.16 86 GLU A N 1
ATOM 662 C CA . GLU A 1 86 ? -20.113 6.266 49.576 1.00 33.16 86 GLU A CA 1
ATOM 663 C C . GLU A 1 86 ? -20.325 4.757 49.805 1.00 33.16 86 GLU A C 1
ATOM 665 O O . GLU A 1 86 ? -19.341 4.036 49.950 1.00 33.16 86 GLU A O 1
ATOM 670 N N . GLU A 1 87 ? -21.557 4.238 49.717 1.00 32.25 87 GLU A N 1
ATOM 671 C CA . GLU A 1 87 ? -21.867 2.823 50.007 1.00 32.25 87 GLU A CA 1
ATOM 672 C C . GLU A 1 87 ? -22.015 1.919 48.774 1.00 32.25 87 GLU A C 1
ATOM 674 O O . GLU A 1 87 ? -22.264 0.721 48.905 1.00 32.25 87 GLU A O 1
ATOM 679 N N . VAL A 1 88 ? -21.813 2.435 47.556 1.00 38.78 88 VAL A N 1
ATOM 680 C CA . VAL A 1 88 ? -21.741 1.564 46.371 1.00 38.78 88 VAL A CA 1
ATOM 681 C C . VAL A 1 88 ? -20.453 0.737 46.462 1.00 38.78 88 VAL A C 1
ATOM 683 O O . VAL A 1 88 ? -19.367 1.326 46.378 1.00 38.78 88 VAL A O 1
ATOM 686 N N . PRO A 1 89 ? -20.530 -0.605 46.585 1.00 38.72 89 PRO A N 1
ATOM 687 C CA . PRO A 1 89 ? -19.348 -1.435 46.759 1.00 38.72 89 PRO A CA 1
ATOM 688 C C . PRO A 1 89 ? -18.355 -1.208 45.619 1.00 38.72 89 PRO A C 1
ATOM 690 O O . PRO A 1 89 ? -18.743 -1.165 44.448 1.00 38.72 89 PRO A O 1
ATOM 693 N N . ALA A 1 90 ? -17.064 -1.094 45.939 1.00 33.84 90 ALA A N 1
ATOM 694 C CA . ALA A 1 90 ? -16.013 -0.826 44.953 1.00 33.84 90 ALA A CA 1
ATOM 695 C C . ALA A 1 90 ? -16.037 -1.815 43.770 1.00 33.84 90 ALA A C 1
ATOM 697 O O . ALA A 1 90 ? -15.783 -1.423 42.633 1.00 33.84 90 ALA A O 1
ATOM 698 N N . TRP A 1 91 ? -16.439 -3.069 44.012 1.00 34.94 91 TRP A N 1
ATOM 699 C CA . TRP A 1 91 ? -16.601 -4.087 42.971 1.00 34.94 91 TRP A CA 1
ATOM 700 C C . TRP A 1 91 ? -17.751 -3.786 41.993 1.00 34.94 91 TRP A C 1
ATOM 702 O O . TRP A 1 91 ? -17.645 -4.129 40.821 1.00 34.94 91 TRP A O 1
ATOM 712 N N . PHE A 1 92 ? -18.817 -3.105 42.427 1.00 31.89 92 PHE A N 1
ATOM 713 C CA . PHE A 1 92 ? -19.952 -2.707 41.585 1.00 31.89 92 PHE A CA 1
ATOM 714 C C . PHE A 1 92 ? -19.607 -1.491 40.714 1.00 31.89 92 PHE A C 1
ATOM 716 O O . PHE A 1 92 ? -19.983 -1.442 39.544 1.00 31.89 92 PHE A O 1
ATOM 723 N N . LYS A 1 93 ? -18.816 -0.542 41.243 1.00 37.19 93 LYS A N 1
ATOM 724 C CA . LYS A 1 93 ? -18.218 0.550 40.450 1.00 37.19 93 LYS A CA 1
ATOM 725 C C . LYS A 1 93 ? -17.249 -0.008 39.397 1.00 37.19 93 LYS A C 1
ATOM 727 O O . LYS A 1 93 ? -17.335 0.385 38.238 1.00 37.19 93 LYS A O 1
ATOM 732 N N . LEU A 1 94 ? -16.401 -0.975 39.762 1.00 35.75 94 LEU A N 1
ATOM 733 C CA . LEU A 1 94 ? -15.461 -1.617 38.834 1.00 35.75 94 LEU A CA 1
ATOM 734 C C . LEU A 1 94 ? -16.178 -2.441 37.750 1.00 35.75 94 LEU A C 1
ATOM 736 O O . LEU A 1 94 ? -15.906 -2.269 36.564 1.00 35.75 94 LEU A O 1
ATOM 740 N N . ASN A 1 95 ? -17.136 -3.289 38.141 1.00 35.00 95 ASN A N 1
ATOM 741 C CA . ASN A 1 95 ? -17.874 -4.154 37.216 1.00 35.00 95 ASN A CA 1
ATOM 742 C C . ASN A 1 95 ? -18.883 -3.381 36.365 1.00 35.00 95 ASN A C 1
ATOM 744 O O . ASN A 1 95 ? -19.090 -3.738 35.213 1.00 35.00 95 ASN A O 1
ATOM 748 N N . GLY A 1 96 ? -19.472 -2.298 36.877 1.00 37.34 96 GLY A N 1
ATOM 749 C CA . GLY A 1 96 ? -20.319 -1.401 36.092 1.00 37.34 96 GLY A CA 1
ATOM 750 C C . GLY A 1 96 ? -19.530 -0.658 35.013 1.00 37.34 96 GLY A C 1
ATOM 751 O O . GLY A 1 96 ? -20.007 -0.538 33.888 1.00 37.34 96 GLY A O 1
ATOM 752 N N . ILE A 1 97 ? -18.305 -0.216 35.314 1.00 40.91 97 ILE A N 1
ATOM 753 C CA . ILE A 1 97 ? -17.402 0.397 34.327 1.00 40.91 97 ILE A CA 1
ATOM 754 C C . ILE A 1 97 ? -16.942 -0.644 33.300 1.00 40.91 97 ILE A C 1
ATOM 756 O O . ILE A 1 97 ? -17.017 -0.376 32.104 1.00 40.91 97 ILE A O 1
ATOM 760 N N . LEU A 1 98 ? -16.544 -1.841 33.742 1.00 36.75 98 LEU A N 1
ATOM 761 C CA . LEU A 1 98 ? -16.108 -2.930 32.860 1.00 36.75 98 LEU A CA 1
ATOM 762 C C . LEU A 1 98 ? -17.238 -3.454 31.969 1.00 36.75 98 LEU A C 1
ATOM 764 O O . LEU A 1 98 ? -17.009 -3.692 30.791 1.00 36.75 98 LEU A O 1
ATOM 768 N N . LEU A 1 99 ? -18.463 -3.581 32.485 1.00 40.25 99 LEU A N 1
ATOM 769 C CA . LEU A 1 99 ? -19.627 -4.012 31.710 1.00 40.25 99 LEU A CA 1
ATOM 770 C C . LEU A 1 99 ? -20.067 -2.932 30.720 1.00 40.25 99 LEU A C 1
ATOM 772 O O . LEU A 1 99 ? -20.440 -3.252 29.598 1.00 40.25 99 LEU A O 1
ATOM 776 N N . LYS A 1 100 ? -19.993 -1.653 31.108 1.00 41.97 100 LYS A N 1
ATOM 777 C CA . LYS A 1 100 ? -20.295 -0.521 30.224 1.00 41.97 100 LYS A CA 1
ATOM 778 C C . LYS A 1 100 ? -19.249 -0.401 29.119 1.00 41.97 100 LYS A C 1
ATOM 780 O O . LYS A 1 100 ? -19.632 -0.216 27.972 1.00 41.97 100 LYS A O 1
ATOM 785 N N . ALA A 1 101 ? -17.969 -0.584 29.441 1.00 39.91 101 ALA A N 1
ATOM 786 C CA . ALA A 1 101 ? -16.896 -0.684 28.458 1.00 39.91 101 ALA A CA 1
ATOM 787 C C . ALA A 1 101 ? -17.113 -1.894 27.542 1.00 39.91 101 ALA A C 1
ATOM 789 O O . ALA A 1 101 ? -17.149 -1.728 26.334 1.00 39.91 101 ALA A O 1
ATOM 790 N N . PHE A 1 102 ? -17.385 -3.079 28.092 1.00 41.59 102 PHE A N 1
ATOM 791 C CA . PHE A 1 102 ? -17.598 -4.302 27.321 1.00 41.59 102 PHE A CA 1
ATOM 792 C C . PHE A 1 102 ? -18.819 -4.225 26.399 1.00 41.59 102 PHE A C 1
ATOM 794 O O . PHE A 1 102 ? -18.696 -4.555 25.226 1.00 41.59 102 PHE A O 1
ATOM 801 N N . LEU A 1 103 ? -19.982 -3.755 26.872 1.00 44.44 103 LEU A N 1
ATOM 802 C CA . LEU A 1 103 ? -21.165 -3.579 26.021 1.00 44.44 103 LEU A CA 1
ATOM 803 C C . LEU A 1 103 ? -20.925 -2.515 24.951 1.00 44.44 103 LEU A C 1
ATOM 805 O O . LEU A 1 103 ? -21.338 -2.711 23.813 1.00 44.44 103 LEU A O 1
ATOM 809 N N . CYS A 1 104 ? -20.260 -1.409 25.298 1.00 44.81 104 CYS A N 1
ATOM 810 C CA . CYS A 1 104 ? -19.947 -0.362 24.331 1.00 44.81 104 CYS A CA 1
ATOM 811 C C . CYS A 1 104 ? -18.979 -0.899 23.271 1.00 44.81 104 CYS A C 1
ATOM 813 O O . CYS A 1 104 ? -19.255 -0.776 22.086 1.00 44.81 104 CYS A O 1
ATOM 815 N N . THR A 1 105 ? -17.919 -1.604 23.667 1.00 45.88 105 THR A N 1
ATOM 816 C CA . THR A 1 105 ? -16.960 -2.244 22.758 1.00 45.88 105 THR A CA 1
ATOM 817 C C . THR A 1 105 ? -17.602 -3.360 21.934 1.00 45.88 105 THR A C 1
ATOM 819 O O . THR A 1 105 ? -17.322 -3.456 20.748 1.00 45.88 105 THR A O 1
ATOM 822 N N . TYR A 1 106 ? -18.494 -4.177 22.501 1.00 45.69 106 TYR A N 1
ATOM 823 C CA . TYR A 1 106 ? -19.158 -5.291 21.813 1.00 45.69 106 TYR A CA 1
ATOM 824 C C . TYR A 1 106 ? -20.239 -4.820 20.828 1.00 45.69 106 TYR A C 1
ATOM 826 O O . TYR A 1 106 ? -20.313 -5.316 19.705 1.00 45.69 106 TYR A O 1
ATOM 834 N N . LEU A 1 107 ? -21.043 -3.820 21.199 1.00 48.03 107 LEU A N 1
ATOM 835 C CA . LEU A 1 107 ? -22.024 -3.211 20.295 1.00 48.03 107 LEU A CA 1
ATOM 836 C C . LEU A 1 107 ? -21.335 -2.361 19.225 1.00 48.03 107 LEU A C 1
ATOM 838 O O . LEU A 1 107 ? -21.703 -2.461 18.056 1.00 48.03 107 LEU A O 1
ATOM 842 N N . THR A 1 108 ? -20.277 -1.624 19.586 1.00 50.06 108 THR A N 1
ATOM 843 C CA . THR A 1 108 ? -19.395 -0.960 18.613 1.00 50.06 108 THR A CA 1
ATOM 844 C C . THR A 1 108 ? -18.776 -1.996 17.684 1.00 50.06 108 THR A C 1
ATOM 846 O O . THR A 1 108 ? -18.793 -1.794 16.482 1.00 50.06 108 THR A O 1
ATOM 849 N N . ARG A 1 109 ? -18.325 -3.152 18.188 1.00 52.00 109 ARG A N 1
ATOM 850 C CA . ARG A 1 109 ? -17.787 -4.261 17.386 1.00 52.00 109 ARG A CA 1
ATOM 851 C C . ARG A 1 109 ? -18.814 -4.812 16.405 1.00 52.00 109 ARG A C 1
ATOM 853 O O . ARG A 1 109 ? -18.489 -4.908 15.233 1.00 52.00 109 ARG A O 1
ATOM 860 N N . LEU A 1 110 ? -20.036 -5.136 16.825 1.00 52.03 110 LEU A N 1
ATOM 861 C CA . LEU A 1 110 ? -21.077 -5.636 15.913 1.00 52.03 110 LEU A CA 1
ATOM 862 C C . LEU A 1 110 ? -21.477 -4.586 14.867 1.00 52.03 110 LEU A C 1
ATOM 864 O O . LEU A 1 110 ? -21.698 -4.913 13.699 1.00 52.03 110 LEU A O 1
ATOM 868 N N . PHE A 1 111 ? -21.523 -3.317 15.269 1.00 54.12 111 PHE A N 1
ATOM 869 C CA . PHE A 1 111 ? -21.849 -2.201 14.391 1.00 54.12 111 PHE A CA 1
ATOM 870 C C . PHE A 1 111 ? -20.735 -1.921 13.366 1.00 54.12 111 PHE A C 1
ATOM 872 O O . PHE A 1 111 ? -20.995 -1.863 12.164 1.00 54.12 111 PHE A O 1
ATOM 879 N N . VAL A 1 112 ? -19.482 -1.854 13.825 1.00 52.91 112 VAL A N 1
ATOM 880 C CA . VAL A 1 112 ? -18.257 -1.751 13.017 1.00 52.91 112 VAL A CA 1
ATOM 881 C C . VAL A 1 112 ? -18.135 -2.967 12.107 1.00 52.91 112 VAL A C 1
ATOM 883 O O . VAL A 1 112 ? -17.936 -2.807 10.918 1.00 52.91 112 VAL A O 1
ATOM 886 N N . GLN A 1 113 ? -18.341 -4.194 12.574 1.00 51.88 113 GLN A N 1
ATOM 887 C CA . GLN A 1 113 ? -18.210 -5.395 11.742 1.00 51.88 113 GLN A CA 1
ATOM 888 C C . GLN A 1 113 ? -19.251 -5.429 10.609 1.00 51.88 113 GLN A C 1
ATOM 890 O O . GLN A 1 113 ? -18.927 -5.828 9.487 1.00 51.88 113 GLN A O 1
ATOM 895 N N . LYS A 1 114 ? -20.469 -4.927 10.854 1.00 54.56 114 LYS A N 1
ATOM 896 C CA . LYS A 1 114 ? -21.537 -4.820 9.847 1.00 54.56 114 LYS A CA 1
ATOM 897 C C . LYS A 1 114 ? -21.336 -3.653 8.864 1.00 54.56 114 LYS A C 1
ATOM 899 O O . LYS A 1 114 ? -21.740 -3.769 7.711 1.00 54.56 114 LYS A O 1
ATOM 904 N N . GLN A 1 115 ? -20.696 -2.556 9.283 1.00 51.19 115 GLN A N 1
ATOM 905 C CA . GLN A 1 115 ? -20.433 -1.374 8.438 1.00 51.19 115 GLN A CA 1
ATOM 906 C C . GLN A 1 115 ? -19.059 -1.400 7.731 1.00 51.19 115 GLN A C 1
ATOM 908 O O . GLN A 1 115 ? -18.932 -0.929 6.599 1.00 51.19 115 GLN A O 1
ATOM 913 N N . CYS A 1 116 ? -18.029 -1.961 8.368 1.00 52.44 116 CYS A N 1
ATOM 914 C CA . CYS A 1 116 ? -16.629 -1.938 7.929 1.00 52.44 116 CYS A CA 1
ATOM 915 C C . CYS A 1 116 ? -16.275 -3.092 6.986 1.00 52.44 116 CYS A C 1
ATOM 917 O O . CYS A 1 116 ? -15.543 -2.867 6.022 1.00 52.44 116 CYS A O 1
ATOM 919 N N . SER A 1 117 ? -16.823 -4.299 7.178 1.00 47.78 117 SER A N 1
ATOM 920 C CA . SER A 1 117 ? -16.516 -5.450 6.303 1.00 47.78 117 SER A CA 1
ATOM 921 C C . SER A 1 117 ? -16.826 -5.193 4.818 1.00 47.78 117 SER A C 1
ATOM 923 O O . SER A 1 117 ? -16.160 -5.746 3.948 1.00 47.78 117 SER A O 1
ATOM 925 N N . LEU A 1 118 ? -17.762 -4.286 4.513 1.00 49.50 118 LEU A N 1
ATOM 926 C CA . LEU A 1 118 ? -18.164 -3.936 3.146 1.00 49.50 118 LEU A CA 1
ATOM 927 C C . LEU A 1 118 ? -17.389 -2.762 2.514 1.00 49.50 118 LEU A C 1
ATOM 929 O O . LEU A 1 118 ? -17.581 -2.499 1.327 1.00 49.50 118 LEU A O 1
ATOM 933 N N . LYS A 1 119 ? -16.551 -2.013 3.254 1.00 59.88 119 LYS A N 1
ATOM 934 C CA . LYS A 1 119 ? -15.993 -0.730 2.757 1.00 59.88 119 LYS A CA 1
ATOM 935 C C . LYS A 1 119 ? -14.497 -0.494 2.974 1.00 59.88 119 LYS A C 1
ATOM 937 O O . LYS A 1 119 ? -13.997 0.500 2.443 1.00 59.88 119 LYS A O 1
ATOM 942 N N . VAL A 1 120 ? -13.791 -1.346 3.723 1.00 71.50 120 VAL A N 1
ATOM 943 C CA . VAL A 1 120 ? -12.391 -1.066 4.112 1.00 71.50 120 VAL A CA 1
ATOM 944 C C . VAL A 1 120 ? -11.376 -1.404 3.019 1.00 71.50 120 VAL A C 1
ATOM 946 O O . VAL A 1 120 ? -10.295 -0.833 3.001 1.00 71.50 120 VAL A O 1
ATOM 949 N N . VAL A 1 121 ? -11.710 -2.272 2.064 1.00 80.19 121 VAL A N 1
ATOM 950 C CA . VAL A 1 121 ? -10.856 -2.543 0.899 1.00 80.19 121 VAL A CA 1
ATOM 951 C C . VAL A 1 121 ? -11.538 -1.968 -0.335 1.00 80.19 121 VAL A C 1
ATOM 953 O O . VAL A 1 121 ? -12.616 -2.412 -0.722 1.00 80.19 121 VAL A O 1
ATOM 956 N N . ARG A 1 122 ? -10.927 -0.941 -0.926 1.00 80.00 122 ARG A N 1
ATOM 957 C CA . ARG A 1 122 ? -11.445 -0.222 -2.103 1.00 80.00 122 ARG A CA 1
ATOM 958 C C . ARG A 1 122 ? -10.600 -0.454 -3.347 1.00 80.00 122 ARG A C 1
ATOM 960 O O . ARG A 1 122 ? -11.094 -0.298 -4.456 1.00 80.00 122 ARG A O 1
ATOM 967 N N . SER A 1 123 ? -9.341 -0.836 -3.165 1.00 81.12 123 SER A N 1
ATOM 968 C CA . SER A 1 123 ? -8.400 -1.110 -4.244 1.00 81.12 123 SER A CA 1
ATOM 969 C C . SER A 1 123 ? -7.399 -2.193 -3.841 1.00 81.12 123 SER A C 1
ATOM 971 O O . SER A 1 123 ? -7.332 -2.608 -2.682 1.00 81.12 123 SER A O 1
ATOM 973 N N . GLU A 1 124 ? -6.595 -2.658 -4.796 1.00 79.94 124 GLU A N 1
ATOM 974 C CA . GLU A 1 124 ? -5.439 -3.495 -4.474 1.00 79.94 124 GLU A CA 1
ATOM 975 C C . GLU A 1 124 ? -4.454 -2.751 -3.549 1.00 79.94 124 GLU A C 1
ATOM 977 O O . GLU A 1 124 ? -4.298 -1.531 -3.692 1.00 79.94 124 GLU A O 1
ATOM 982 N N . PRO A 1 125 ? -3.758 -3.465 -2.639 1.00 82.00 125 PRO A N 1
ATOM 983 C CA . PRO A 1 125 ? -2.751 -2.885 -1.753 1.00 82.00 125 PRO A CA 1
ATOM 984 C C . PRO A 1 125 ? -1.766 -1.984 -2.503 1.00 82.00 125 PRO A C 1
ATOM 986 O O . PRO A 1 125 ? -1.112 -2.408 -3.459 1.00 82.00 125 PRO A O 1
ATOM 989 N N . LYS A 1 126 ? -1.631 -0.733 -2.060 1.00 78.94 126 LYS A N 1
ATOM 990 C CA . LYS A 1 126 ? -0.720 0.231 -2.678 1.00 78.94 126 LYS A CA 1
ATOM 991 C C . LYS A 1 126 ? 0.663 0.147 -2.027 1.00 78.94 126 LYS A C 1
ATOM 993 O O . LYS A 1 126 ? 0.763 -0.045 -0.817 1.00 78.94 126 LYS A O 1
ATOM 998 N N . PRO A 1 127 ? 1.756 0.280 -2.799 1.00 72.81 127 PRO A N 1
ATOM 999 C CA . PRO A 1 127 ? 3.105 0.255 -2.238 1.00 72.81 127 PRO A CA 1
ATOM 1000 C C . PRO A 1 127 ? 3.387 1.490 -1.373 1.00 72.81 127 PRO A C 1
ATOM 1002 O O . PRO A 1 127 ? 3.994 1.350 -0.319 1.00 72.81 127 PRO A O 1
ATOM 1005 N N . MET A 1 128 ? 2.905 2.663 -1.804 1.00 77.19 128 MET A N 1
ATOM 1006 C CA . MET A 1 128 ? 3.045 3.949 -1.110 1.00 77.19 128 MET A CA 1
ATOM 1007 C C . MET A 1 128 ? 1.680 4.656 -1.013 1.00 77.19 128 MET A C 1
ATOM 1009 O O . MET A 1 128 ? 1.420 5.606 -1.766 1.00 77.19 128 MET A O 1
ATOM 1013 N N . PRO A 1 129 ? 0.753 4.144 -0.190 1.00 89.94 129 PRO A N 1
ATOM 1014 C CA . PRO A 1 129 ? -0.592 4.696 -0.068 1.00 89.94 129 PRO A CA 1
ATOM 1015 C C . PRO A 1 129 ? -0.582 6.140 0.452 1.00 89.94 129 PRO A C 1
ATOM 1017 O O . PRO A 1 129 ? 0.329 6.566 1.164 1.00 89.94 129 PRO A O 1
ATOM 1020 N N . TRP A 1 130 ? -1.607 6.903 0.078 1.00 92.56 130 TRP A N 1
ATOM 1021 C CA . TRP A 1 130 ? -1.851 8.244 0.607 1.00 92.56 130 TRP A CA 1
ATOM 1022 C C . TRP A 1 130 ? -2.809 8.200 1.795 1.00 92.56 130 TRP A C 1
ATOM 1024 O O . TRP A 1 130 ? -3.856 7.562 1.718 1.00 92.56 130 TRP A O 1
ATOM 1034 N N . LEU A 1 131 ? -2.476 8.941 2.847 1.00 94.81 131 LEU A N 1
ATOM 1035 C CA . LEU A 1 131 ? -3.353 9.308 3.950 1.00 94.81 131 LEU A CA 1
ATOM 1036 C C . LEU A 1 131 ? -3.675 10.800 3.816 1.00 94.81 131 LEU A C 1
ATOM 1038 O O . LEU A 1 131 ? -2.842 11.662 4.099 1.00 94.81 131 LEU A O 1
ATOM 1042 N N . VAL A 1 132 ? -4.858 11.102 3.292 1.00 95.44 132 VAL A N 1
ATOM 1043 C CA . VAL A 1 132 ? -5.294 12.466 2.984 1.00 95.44 132 VAL A CA 1
ATOM 1044 C C . VAL A 1 132 ? -6.203 12.957 4.097 1.00 95.44 132 VAL A C 1
ATOM 1046 O O . VAL A 1 132 ? -7.296 12.435 4.277 1.00 95.44 132 VAL A O 1
ATOM 1049 N N . TYR A 1 133 ? -5.774 13.989 4.807 1.00 95.50 133 TYR A N 1
ATOM 1050 C CA . TYR A 1 133 ? -6.599 14.714 5.760 1.00 95.50 133 TYR A CA 1
ATOM 1051 C C . TYR A 1 133 ? -7.201 15.935 5.082 1.00 95.50 133 TYR A C 1
ATOM 1053 O O . TYR A 1 133 ? -6.483 16.763 4.512 1.00 95.50 133 TYR A O 1
ATOM 1061 N N . THR A 1 134 ? -8.515 16.097 5.157 1.00 94.94 134 THR A N 1
ATOM 1062 C CA . THR A 1 134 ? -9.117 17.395 4.855 1.00 94.94 134 THR A CA 1
ATOM 1063 C C . THR A 1 134 ? -9.075 18.288 6.085 1.00 94.94 134 THR A C 1
ATOM 1065 O O . THR A 1 134 ? -9.222 17.841 7.217 1.00 94.94 134 THR A O 1
ATOM 1068 N N . CYS A 1 135 ? -8.850 19.577 5.854 1.00 93.12 135 CYS A N 1
ATOM 1069 C CA . CYS A 1 135 ? -8.856 20.609 6.877 1.00 93.12 135 CYS A CA 1
ATOM 1070 C C . CYS A 1 135 ? -9.661 21.798 6.365 1.00 93.12 135 CYS A C 1
ATOM 1072 O O . CYS A 1 135 ? -9.560 22.190 5.204 1.00 93.12 135 CYS A O 1
ATOM 1074 N N . GLY A 1 136 ? -10.490 22.377 7.220 1.00 90.56 136 GLY A N 1
ATOM 1075 C CA . GLY A 1 136 ? -11.331 23.504 6.853 1.00 90.56 136 GLY A CA 1
ATOM 1076 C C . GLY A 1 136 ? -12.490 23.654 7.814 1.00 90.56 136 GLY A C 1
ATOM 1077 O O . GLY A 1 136 ? -12.961 22.668 8.395 1.00 90.56 136 GLY A O 1
ATOM 1078 N N . ALA A 1 137 ? -12.956 24.891 7.962 1.00 89.25 137 ALA A N 1
ATOM 1079 C CA . ALA A 1 137 ? -14.032 25.199 8.885 1.00 89.25 137 ALA A CA 1
ATOM 1080 C C . ALA A 1 137 ? -15.336 24.457 8.549 1.00 89.25 137 ALA A C 1
ATOM 1082 O O . ALA A 1 137 ? -15.526 23.919 7.449 1.00 89.25 137 ALA A O 1
ATOM 1083 N N . TYR A 1 138 ? -16.271 24.434 9.496 1.00 86.75 138 TYR A N 1
ATOM 1084 C CA . TYR A 1 138 ? -17.646 24.042 9.185 1.00 86.75 138 TYR A CA 1
ATOM 1085 C C . TYR A 1 138 ? -18.176 24.896 8.024 1.00 86.75 138 TYR A C 1
ATOM 1087 O O . TYR A 1 138 ? -17.872 26.077 7.939 1.00 86.75 138 TYR A O 1
ATOM 1095 N N . GLY A 1 139 ? -18.921 24.298 7.090 1.00 87.00 139 GLY A N 1
ATOM 1096 C CA . GLY A 1 139 ? -19.516 25.035 5.966 1.00 87.00 139 GLY A CA 1
ATOM 1097 C C . GLY A 1 139 ? -18.571 25.408 4.811 1.00 87.00 139 GLY A C 1
ATOM 1098 O O . GLY A 1 139 ? -19.047 25.931 3.807 1.00 87.00 139 GLY A O 1
ATOM 1099 N N . THR A 1 140 ? -17.269 25.094 4.857 1.00 91.88 140 THR A N 1
ATOM 1100 C CA . THR A 1 140 ? -16.354 25.402 3.730 1.00 91.88 140 THR A CA 1
ATOM 1101 C C . THR A 1 140 ? -16.551 24.506 2.506 1.00 91.88 140 THR A C 1
ATOM 1103 O O . THR A 1 140 ? -16.097 24.846 1.417 1.00 91.88 140 THR A O 1
ATOM 1106 N N . GLY A 1 141 ? -17.265 23.385 2.647 1.00 90.81 141 GLY A N 1
ATOM 1107 C CA . GLY A 1 141 ? -17.574 22.472 1.543 1.00 90.81 141 GLY A CA 1
ATOM 1108 C C . GLY A 1 141 ? -16.447 21.489 1.210 1.00 90.81 141 GLY A C 1
ATOM 1109 O O . GLY A 1 141 ? -16.156 21.281 0.035 1.00 90.81 141 GLY A O 1
ATOM 1110 N N . LYS A 1 142 ? -15.828 20.877 2.231 1.00 91.50 142 LYS A N 1
ATOM 1111 C CA . LYS A 1 142 ? -14.783 19.842 2.086 1.00 91.50 142 LYS A CA 1
ATOM 1112 C C . LYS A 1 142 ? -15.238 18.674 1.202 1.00 91.50 142 LYS A C 1
ATOM 1114 O O . LYS A 1 142 ? -14.636 18.426 0.161 1.00 91.50 142 LYS A O 1
ATOM 1119 N N . GLY A 1 143 ? -16.362 18.043 1.558 1.00 88.38 143 GLY A N 1
ATOM 1120 C CA . GLY A 1 143 ? -16.941 16.940 0.783 1.00 88.38 143 GLY A CA 1
ATOM 1121 C C . GLY A 1 143 ? -17.299 17.331 -0.656 1.00 88.38 143 GLY A C 1
ATOM 1122 O O . GLY A 1 143 ? -16.962 16.604 -1.583 1.00 88.38 143 GLY A O 1
ATOM 1123 N N . PHE A 1 144 ? -17.890 18.517 -0.860 1.00 91.69 144 PHE A N 1
ATOM 1124 C CA . PHE A 1 144 ? -18.170 19.049 -2.204 1.00 91.69 144 PHE A CA 1
ATOM 1125 C C . PHE A 1 144 ? -16.891 19.207 -3.035 1.00 91.69 144 PHE A C 1
ATOM 1127 O O . PHE A 1 144 ? -16.847 18.786 -4.185 1.00 91.69 144 PHE A O 1
ATOM 1134 N N . THR A 1 145 ? -15.841 19.779 -2.443 1.00 93.81 145 THR A N 1
ATOM 1135 C CA . THR A 1 145 ? -14.567 20.022 -3.132 1.00 93.81 145 THR A CA 1
ATOM 1136 C C . THR A 1 145 ? -13.940 18.715 -3.607 1.00 93.81 145 THR A C 1
ATOM 1138 O O . THR A 1 145 ? -13.534 18.613 -4.761 1.00 93.81 145 THR A O 1
ATOM 1141 N N . LEU A 1 146 ? -13.901 17.694 -2.749 1.00 92.06 146 LEU A N 1
ATOM 1142 C CA . LEU A 1 146 ? -13.342 16.391 -3.108 1.00 92.06 146 LEU A CA 1
ATOM 1143 C C . LEU A 1 146 ? -14.194 15.627 -4.124 1.00 92.06 146 LEU A C 1
ATOM 1145 O O . LEU A 1 146 ? -13.636 14.992 -5.020 1.00 92.06 146 LEU A O 1
ATOM 1149 N N . ALA A 1 147 ? -15.522 15.710 -4.024 1.00 89.75 147 ALA A N 1
ATOM 1150 C CA . ALA A 1 147 ? -16.421 15.145 -5.028 1.00 89.75 147 ALA A CA 1
ATOM 1151 C C . ALA A 1 147 ? -16.182 15.791 -6.400 1.00 89.75 147 ALA A C 1
ATOM 1153 O O . ALA A 1 147 ? -15.938 15.080 -7.374 1.00 89.75 147 ALA A O 1
ATOM 1154 N N . TRP A 1 148 ? -16.119 17.126 -6.450 1.00 93.56 148 TRP A N 1
ATOM 1155 C CA . TRP A 1 148 ? -15.811 17.875 -7.667 1.00 93.56 148 TRP A CA 1
ATOM 1156 C C . TRP A 1 148 ? -14.448 17.476 -8.249 1.00 93.56 148 TRP A C 1
ATOM 1158 O O . TRP A 1 148 ? -14.343 17.188 -9.441 1.00 93.56 148 TRP A O 1
ATOM 1168 N N . MET A 1 149 ? -13.407 17.376 -7.413 1.00 91.50 149 MET A N 1
ATOM 1169 C CA . MET A 1 149 ? -12.073 16.939 -7.848 1.00 91.50 149 MET A CA 1
ATOM 1170 C C . MET A 1 149 ? -12.091 15.526 -8.440 1.00 91.50 149 MET A C 1
ATOM 1172 O O . MET A 1 149 ? -11.371 15.253 -9.398 1.00 91.50 149 MET A O 1
ATOM 1176 N N . SER A 1 150 ? -12.908 14.631 -7.889 1.00 89.56 150 SER A N 1
ATOM 1177 C CA . SER A 1 150 ? -13.063 13.260 -8.376 1.00 89.56 150 SER A CA 1
ATOM 1178 C C . SER A 1 150 ? -13.790 13.184 -9.711 1.00 89.56 150 SER A C 1
ATOM 1180 O O . SER A 1 150 ? -13.328 12.501 -10.623 1.00 89.56 150 SER A O 1
ATOM 1182 N N . GLU A 1 151 ? -14.887 13.923 -9.862 1.00 89.00 151 GLU A N 1
ATOM 1183 C CA . GLU A 1 151 ? -15.651 14.005 -11.115 1.00 89.00 151 GLU A CA 1
ATOM 1184 C C . GLU A 1 151 ? -14.810 14.539 -12.280 1.00 89.00 151 GLU A C 1
ATOM 1186 O O . GLU A 1 151 ? -14.979 14.097 -13.414 1.00 89.00 151 GLU A O 1
ATOM 1191 N N . HIS A 1 152 ? -13.859 15.427 -11.990 1.00 87.25 152 HIS A N 1
ATOM 1192 C CA . HIS A 1 152 ? -12.968 16.028 -12.984 1.00 87.25 152 HIS A CA 1
ATOM 1193 C C . HIS A 1 152 ? -11.624 15.288 -13.130 1.00 87.25 152 HIS A C 1
ATOM 1195 O O . HIS A 1 152 ? -10.733 15.758 -13.835 1.00 87.25 152 HIS A O 1
ATOM 1201 N N . GLY A 1 153 ? -11.457 14.128 -12.481 1.00 81.88 153 GLY A N 1
ATOM 1202 C CA . GLY A 1 153 ? -10.273 13.273 -12.634 1.00 81.88 153 GLY A CA 1
ATOM 1203 C C . GLY A 1 153 ? -9.012 13.754 -11.904 1.00 81.88 153 GLY A C 1
ATOM 1204 O O . GLY A 1 153 ? -7.926 13.238 -12.158 1.00 81.88 153 GLY A O 1
ATOM 1205 N N . PHE A 1 154 ? -9.126 14.716 -10.985 1.00 84.75 154 PHE A N 1
ATOM 1206 C CA . PHE A 1 154 ? -7.997 15.224 -10.198 1.00 84.75 154 PHE A CA 1
ATOM 1207 C C . PHE A 1 154 ? -7.711 14.394 -8.940 1.00 84.75 154 PHE A C 1
ATOM 1209 O O . PHE A 1 154 ? -6.584 14.415 -8.447 1.00 84.75 154 PHE A O 1
ATOM 1216 N N . PHE A 1 155 ? -8.707 13.682 -8.400 1.00 87.56 155 PHE A N 1
ATOM 1217 C CA . PHE A 1 155 ? -8.573 12.938 -7.143 1.00 87.56 155 PHE A CA 1
ATOM 1218 C C . PHE A 1 155 ? -9.399 11.639 -7.141 1.00 87.56 155 PHE A C 1
ATOM 1220 O O . PHE A 1 155 ? -10.616 11.703 -7.275 1.00 87.56 155 PHE A O 1
ATOM 1227 N N . PRO A 1 156 ? -8.797 10.449 -6.980 1.00 85.12 156 PRO A N 1
ATOM 1228 C CA . PRO A 1 156 ? -9.462 9.168 -7.234 1.00 85.12 156 PRO A CA 1
ATOM 1229 C C . PRO A 1 156 ? -10.330 8.699 -6.053 1.00 85.12 156 PRO A C 1
ATOM 1231 O O . PRO A 1 156 ? -10.078 7.654 -5.458 1.00 85.12 156 PRO A O 1
ATOM 1234 N N . LEU A 1 157 ? -11.388 9.442 -5.715 1.00 86.12 157 LEU A N 1
ATOM 1235 C CA . LEU A 1 157 ? -12.216 9.189 -4.525 1.00 86.12 157 LEU A CA 1
ATOM 1236 C C . LEU A 1 157 ? -12.826 7.776 -4.486 1.00 86.12 157 LEU A C 1
ATOM 1238 O O . LEU A 1 157 ? -13.026 7.215 -3.412 1.00 86.12 157 LEU A O 1
ATOM 1242 N N . LYS A 1 158 ? -13.105 7.185 -5.656 1.00 82.81 158 LYS A N 1
ATOM 1243 C CA . LYS A 1 158 ? -13.680 5.833 -5.785 1.00 82.81 158 LYS A CA 1
ATOM 1244 C C . LYS A 1 158 ? -12.753 4.730 -5.260 1.00 82.81 158 LYS A C 1
ATOM 1246 O O . LYS A 1 158 ? -13.252 3.739 -4.728 1.00 82.81 158 LYS A O 1
ATOM 1251 N N . ASP A 1 159 ? -11.441 4.942 -5.351 1.00 83.19 159 ASP A N 1
ATOM 1252 C CA . ASP A 1 159 ? -10.404 3.969 -4.987 1.00 83.19 159 ASP A CA 1
ATOM 1253 C C . ASP A 1 159 ? -9.835 4.221 -3.579 1.00 83.19 159 ASP A C 1
ATOM 1255 O O . ASP A 1 159 ? -8.809 3.649 -3.198 1.00 83.19 159 ASP A O 1
ATOM 1259 N N . MET A 1 160 ? -10.477 5.104 -2.805 1.00 89.94 160 MET A N 1
ATOM 1260 C CA . MET A 1 160 ? -10.043 5.506 -1.470 1.00 89.94 160 MET A CA 1
ATOM 1261 C C . MET A 1 160 ? -11.047 5.088 -0.401 1.00 89.94 160 MET A C 1
ATOM 1263 O O . MET A 1 160 ? -12.265 5.151 -0.585 1.00 89.94 160 MET A O 1
ATOM 1267 N N . VAL A 1 161 ? -10.526 4.688 0.755 1.00 90.69 161 VAL A N 1
ATOM 1268 C CA . VAL A 1 161 ? -11.328 4.471 1.957 1.00 90.69 161 VAL A CA 1
ATOM 1269 C C . VAL A 1 161 ? -11.663 5.834 2.550 1.00 90.69 161 VAL A C 1
ATOM 1271 O O . VAL A 1 161 ? -10.782 6.536 3.036 1.00 90.69 161 VAL A O 1
ATOM 1274 N N . CYS A 1 162 ? -12.936 6.212 2.479 1.00 90.56 162 CYS A N 1
ATOM 1275 C CA . CYS A 1 162 ? -13.456 7.435 3.081 1.00 90.56 162 CYS A CA 1
ATOM 1276 C C . CYS A 1 162 ? -13.833 7.175 4.542 1.00 90.56 162 CYS A C 1
ATOM 1278 O O . CYS A 1 162 ? -14.662 6.300 4.814 1.00 90.56 162 CYS A O 1
ATOM 1280 N N . ILE A 1 163 ? -13.256 7.951 5.454 1.00 91.00 163 ILE A N 1
ATOM 1281 C CA . ILE A 1 163 ? -13.518 7.911 6.891 1.00 91.00 163 ILE A CA 1
ATOM 1282 C C . ILE A 1 163 ? -14.084 9.275 7.292 1.00 91.00 163 ILE A C 1
ATOM 1284 O O . ILE A 1 163 ? -13.383 10.283 7.247 1.00 91.00 163 ILE A O 1
ATOM 1288 N N . ASP A 1 164 ? -15.375 9.299 7.625 1.00 87.75 164 ASP A N 1
ATOM 1289 C CA . ASP A 1 164 ? -16.110 10.508 8.004 1.00 87.75 164 ASP A CA 1
ATOM 1290 C C . ASP A 1 164 ? -16.766 10.291 9.383 1.00 87.75 164 ASP A C 1
ATOM 1292 O O . ASP A 1 164 ? -17.739 9.530 9.489 1.00 87.75 164 ASP A O 1
ATOM 1296 N N . PRO A 1 165 ? -16.270 10.946 10.449 1.00 85.75 165 PRO A N 1
ATOM 1297 C CA . PRO A 1 165 ? -16.834 10.797 11.785 1.00 85.75 165 PRO A CA 1
ATOM 1298 C C . PRO A 1 165 ? -18.262 11.350 11.891 1.00 85.75 165 PRO A C 1
ATOM 1300 O O . PRO A 1 165 ? -19.052 10.853 12.693 1.00 85.75 165 PRO A O 1
ATOM 1303 N N . ASP A 1 166 ? -18.648 12.344 11.085 1.00 83.62 166 ASP A N 1
ATOM 1304 C CA . ASP A 1 166 ? -20.030 12.835 11.050 1.00 83.62 166 ASP A CA 1
ATOM 1305 C C . ASP A 1 166 ? -20.973 11.812 10.393 1.00 83.62 166 ASP A C 1
ATOM 1307 O O . ASP A 1 166 ? -22.136 11.724 10.798 1.00 83.62 166 ASP A O 1
ATOM 1311 N N . HIS A 1 167 ? -20.490 11.017 9.431 1.00 84.44 167 HIS A N 1
ATOM 1312 C CA . HIS A 1 167 ? -21.245 9.878 8.902 1.00 84.44 167 HIS A CA 1
ATOM 1313 C C . HIS A 1 167 ? -21.464 8.816 9.982 1.00 84.44 167 HIS A C 1
ATOM 1315 O O . HIS A 1 167 ? -22.592 8.351 10.138 1.00 84.44 167 HIS A O 1
ATOM 1321 N N . PHE A 1 168 ? -20.431 8.479 10.766 1.00 84.75 168 PHE A N 1
ATOM 1322 C CA . PHE A 1 168 ? -20.565 7.513 11.862 1.00 84.75 168 PHE A CA 1
ATOM 1323 C C . PHE A 1 168 ? -21.616 7.937 12.880 1.00 84.75 168 PHE A C 1
ATOM 1325 O O . PHE A 1 168 ? -22.469 7.127 13.225 1.00 84.75 168 PHE A O 1
ATOM 1332 N N . LYS A 1 169 ? -21.631 9.210 13.289 1.00 84.94 169 LYS A N 1
ATOM 1333 C CA . LYS A 1 169 ? -22.662 9.728 14.202 1.00 84.94 169 LYS A CA 1
ATOM 1334 C C . LYS A 1 169 ? -24.072 9.510 13.666 1.00 84.94 169 LYS A C 1
ATOM 1336 O O . LYS A 1 169 ? -24.929 9.054 14.401 1.00 84.94 169 LYS A O 1
ATOM 1341 N N . GLN A 1 170 ? -24.313 9.788 12.384 1.00 81.38 170 GLN A N 1
ATOM 1342 C CA . GLN A 1 170 ? -25.655 9.684 11.790 1.00 81.38 170 GLN A CA 1
ATOM 1343 C C . GLN A 1 170 ? -26.210 8.261 11.763 1.00 81.38 170 GLN A C 1
ATOM 1345 O O . GLN A 1 170 ? -27.426 8.081 11.730 1.00 81.38 170 GLN A O 1
ATOM 1350 N N . VAL A 1 171 ? -25.327 7.265 11.731 1.00 77.38 171 VAL A N 1
ATOM 1351 C CA . VAL A 1 171 ? -25.720 5.856 11.712 1.00 77.38 171 VAL A CA 1
ATOM 1352 C C . VAL A 1 171 ? -25.780 5.246 13.118 1.00 77.38 171 VAL A C 1
ATOM 1354 O O . VAL A 1 171 ? -26.235 4.111 13.249 1.00 77.38 171 VAL A O 1
ATOM 1357 N N . MET A 1 172 ? -25.366 5.978 14.162 1.00 78.25 172 MET A N 1
ATOM 1358 C CA . MET A 1 172 ? -25.493 5.523 15.547 1.00 78.25 172 MET A CA 1
ATOM 1359 C C . MET A 1 172 ? -26.966 5.401 15.951 1.00 78.25 172 MET A C 1
ATOM 1361 O O . MET A 1 172 ? -27.774 6.270 15.607 1.00 78.25 172 MET A O 1
ATOM 1365 N N . PRO A 1 173 ? -27.331 4.351 16.704 1.00 74.88 173 PRO A N 1
ATOM 1366 C CA . PRO A 1 173 ? -28.720 4.105 17.074 1.00 74.88 173 PRO A CA 1
ATOM 1367 C C . PRO A 1 173 ? -29.319 5.236 17.925 1.00 74.88 173 PRO A C 1
ATOM 1369 O O . PRO A 1 173 ? -30.489 5.567 17.757 1.00 74.88 173 PRO A O 1
ATOM 1372 N N . GLU A 1 174 ? -28.524 5.878 18.781 1.00 78.38 174 GLU A N 1
ATOM 1373 C CA . GLU A 1 174 ? -28.954 6.971 19.660 1.00 78.38 174 GLU A CA 1
ATOM 1374 C C . GLU A 1 174 ? -29.035 8.352 18.980 1.00 78.38 174 GLU A C 1
ATOM 1376 O O . GLU A 1 174 ? -29.528 9.311 19.578 1.00 78.38 174 GLU A O 1
ATOM 1381 N N . TRP A 1 175 ? -28.585 8.481 17.725 1.00 80.69 175 TRP A N 1
ATOM 1382 C CA . TRP A 1 175 ? -28.456 9.773 17.039 1.00 80.69 175 TRP A CA 1
ATOM 1383 C C . TRP A 1 175 ? -29.774 10.546 16.935 1.00 80.69 175 TRP A C 1
ATOM 1385 O O . TRP A 1 175 ? -29.829 11.740 17.238 1.00 80.69 175 TRP A O 1
ATOM 1395 N N . GLN A 1 176 ? -30.850 9.865 16.526 1.00 81.25 176 GLN A N 1
ATOM 1396 C CA . GLN A 1 176 ? -32.166 10.490 16.349 1.00 81.25 176 GLN A CA 1
ATOM 1397 C C . GLN A 1 176 ? -32.750 10.990 17.670 1.00 81.25 176 GLN A C 1
ATOM 1399 O O . GLN A 1 176 ? -33.459 11.996 17.694 1.00 81.25 176 GLN A O 1
ATOM 1404 N N . ASP A 1 177 ? -32.442 10.315 18.773 1.00 80.25 177 ASP A N 1
ATOM 1405 C CA . ASP A 1 177 ? -32.954 10.694 20.084 1.00 80.25 177 ASP A CA 1
ATOM 1406 C C . ASP A 1 177 ? -32.171 11.870 20.665 1.00 80.25 177 ASP A C 1
ATOM 1408 O O . ASP A 1 177 ? -32.773 12.782 21.233 1.00 80.25 177 ASP A O 1
ATOM 1412 N N . TYR A 1 178 ? -30.857 11.939 20.431 1.00 82.56 178 TYR A N 1
ATOM 1413 C CA . TYR A 1 178 ? -30.089 13.130 20.785 1.00 82.56 178 TYR A CA 1
ATOM 1414 C C . TYR A 1 178 ? -30.502 14.366 19.987 1.00 82.56 178 TYR A C 1
ATOM 1416 O O . TYR A 1 178 ? -30.556 15.444 20.571 1.00 82.56 178 TYR A O 1
ATOM 1424 N N . LEU A 1 179 ? -30.845 14.227 18.700 1.00 81.06 179 LEU A N 1
ATOM 1425 C CA . LEU A 1 179 ? -31.378 15.345 17.911 1.00 81.06 179 LEU A CA 1
ATOM 1426 C C . LEU A 1 179 ? -32.691 15.888 18.488 1.00 81.06 179 LEU A C 1
ATOM 1428 O O . LEU A 1 179 ? -32.867 17.100 18.552 1.00 81.06 179 LEU A O 1
ATOM 1432 N N . LYS A 1 180 ? -33.600 15.006 18.926 1.00 84.06 180 LYS A N 1
ATOM 1433 C CA . LYS A 1 180 ? -34.865 15.414 19.565 1.00 84.06 180 LYS A CA 1
ATOM 1434 C C . LYS A 1 180 ? -34.649 16.068 20.926 1.00 84.06 180 LYS A C 1
ATOM 1436 O O . LYS A 1 180 ? -35.427 16.934 21.311 1.00 84.06 180 LYS A O 1
ATOM 1441 N N . TRP A 1 181 ? -33.651 15.601 21.673 1.00 84.06 181 TRP A N 1
ATOM 1442 C CA . TRP A 1 181 ? -33.364 16.086 23.018 1.00 84.06 181 TRP A CA 1
ATOM 1443 C C . TRP A 1 181 ? -32.660 17.446 23.009 1.00 84.06 181 TRP A C 1
ATOM 1445 O O . TRP A 1 181 ? -33.105 18.368 23.686 1.00 84.06 181 TRP A O 1
ATOM 1455 N N . ASP A 1 182 ? -31.567 17.567 22.257 1.00 80.44 182 ASP A N 1
ATOM 1456 C CA . ASP A 1 182 ? -30.768 18.787 22.146 1.00 80.44 182 ASP A CA 1
ATOM 1457 C C . ASP A 1 182 ? -29.980 18.748 20.824 1.00 80.44 182 ASP A C 1
ATOM 1459 O O . ASP A 1 182 ? -28.893 18.159 20.726 1.00 80.44 182 ASP A O 1
ATOM 1463 N N . GLU A 1 183 ? -30.542 19.382 19.791 1.00 81.25 183 GLU A N 1
ATOM 1464 C CA . GLU A 1 183 ? -29.968 19.420 18.441 1.00 81.25 183 GLU A CA 1
ATOM 1465 C C . GLU A 1 183 ? -28.554 20.030 18.397 1.00 81.25 183 GLU A C 1
ATOM 1467 O O . GLU A 1 183 ? -27.743 19.658 17.541 1.00 81.25 183 GLU A O 1
ATOM 1472 N N . GLU A 1 184 ? -28.213 20.912 19.343 1.00 78.94 184 GLU A N 1
ATOM 1473 C CA . GLU A 1 184 ? -26.892 21.537 19.433 1.00 78.94 184 GLU A CA 1
ATOM 1474 C C . GLU A 1 184 ? -25.850 20.604 20.068 1.00 78.94 184 GLU A C 1
ATOM 1476 O O . GLU A 1 184 ? -24.667 20.626 19.689 1.00 78.94 184 GLU A O 1
ATOM 1481 N N . LYS A 1 185 ? -26.260 19.773 21.037 1.00 82.62 185 LYS A N 1
ATOM 1482 C CA . LYS A 1 185 ? -25.359 18.856 21.760 1.00 82.62 185 LYS A CA 1
ATOM 1483 C C . LYS A 1 185 ? -25.257 17.466 21.160 1.00 82.62 185 LYS A C 1
ATOM 1485 O O . LYS A 1 185 ? -24.259 16.799 21.444 1.00 82.62 185 LYS A O 1
ATOM 1490 N N . ALA A 1 186 ? -26.190 17.045 20.309 1.00 81.88 186 ALA A N 1
ATOM 1491 C CA . ALA A 1 186 ? -26.189 15.710 19.706 1.00 81.88 186 ALA A CA 1
ATOM 1492 C C . ALA A 1 186 ? -24.829 15.321 19.097 1.00 81.88 186 ALA A C 1
ATOM 1494 O O . ALA A 1 186 ? -24.291 14.248 19.364 1.00 81.88 186 ALA A O 1
ATOM 1495 N N . GLY A 1 187 ? -24.200 16.243 18.360 1.00 81.75 187 GLY A N 1
ATOM 1496 C CA . GLY A 1 187 ? -22.878 16.018 17.768 1.00 81.75 187 GLY A CA 1
ATOM 1497 C C . GLY A 1 187 ? -21.745 15.826 18.784 1.00 81.75 187 GLY A C 1
ATOM 1498 O O . GLY A 1 187 ? -20.798 15.098 18.491 1.00 81.75 187 GLY A O 1
ATOM 1499 N N . SER A 1 188 ? -21.830 16.480 19.945 1.00 82.75 188 SER A N 1
ATOM 1500 C CA . SER A 1 188 ? -20.844 16.362 21.028 1.00 82.75 188 SER A CA 1
ATOM 1501 C C . SER A 1 188 ? -21.027 15.061 21.811 1.00 82.75 188 SER A C 1
ATOM 1503 O O . SER A 1 188 ? -20.039 14.452 22.207 1.00 82.75 188 SER A O 1
ATOM 1505 N N . LEU A 1 189 ? -22.277 14.626 22.009 1.00 82.12 189 LEU A N 1
ATOM 1506 C CA . LEU A 1 189 ? -22.609 13.413 22.761 1.00 82.12 189 LEU A CA 1
ATOM 1507 C C . LEU A 1 189 ? -22.180 12.118 22.066 1.00 82.12 189 LEU A C 1
ATOM 1509 O O . LEU A 1 189 ? -21.933 11.141 22.7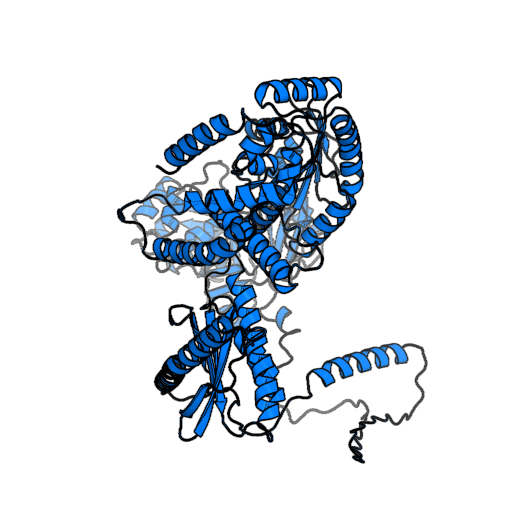55 1.00 82.12 189 LEU A O 1
ATOM 1513 N N . CYS A 1 190 ? -22.067 12.128 20.738 1.00 82.81 190 CYS A N 1
ATOM 1514 C CA . CYS A 1 190 ? -21.569 10.999 19.944 1.00 82.81 190 CYS A CA 1
ATOM 1515 C C . CYS A 1 190 ? -20.089 11.142 19.547 1.00 82.81 190 CYS A C 1
ATOM 1517 O O . CYS A 1 190 ? -19.593 10.400 18.694 1.00 82.81 190 CYS A O 1
ATOM 1519 N N . HIS A 1 191 ? -19.385 12.167 20.045 1.00 82.44 191 HIS A N 1
ATOM 1520 C CA . HIS A 1 191 ? -18.065 12.503 19.517 1.00 82.44 191 HIS A CA 1
ATOM 1521 C C . HIS A 1 191 ? -17.025 11.425 19.829 1.00 82.44 191 HIS A C 1
ATOM 1523 O O . HIS A 1 191 ? -16.304 11.025 18.915 1.00 82.44 191 HIS A O 1
ATOM 1529 N N . ALA A 1 192 ? -16.985 10.936 21.070 1.00 80.25 192 ALA A N 1
ATOM 1530 C CA . ALA A 1 192 ? -16.002 9.951 21.513 1.00 80.25 192 ALA A CA 1
ATOM 1531 C C . ALA A 1 192 ? -16.149 8.626 20.753 1.00 80.25 192 ALA A C 1
ATOM 1533 O O . ALA A 1 192 ? -15.173 8.097 20.228 1.00 80.25 192 ALA A O 1
ATOM 1534 N N . GLU A 1 193 ? -17.379 8.138 20.617 1.00 80.94 193 GLU A N 1
ATOM 1535 C CA . GLU A 1 193 ? -17.703 6.918 19.885 1.00 80.94 193 GLU A CA 1
ATOM 1536 C C . GLU A 1 193 ? -17.340 7.060 18.401 1.00 80.94 193 GLU A C 1
ATOM 1538 O O . GLU A 1 193 ? -16.727 6.164 17.823 1.00 80.94 193 GLU A O 1
ATOM 1543 N N . SER A 1 194 ? -17.641 8.211 17.785 1.00 84.81 194 SER A N 1
ATOM 1544 C CA . SER A 1 194 ? -17.325 8.447 16.368 1.00 84.81 194 SER A CA 1
ATOM 1545 C C . SER A 1 194 ? -15.821 8.540 16.103 1.00 84.81 194 SER A C 1
ATOM 1547 O O . SER A 1 194 ? -15.358 8.027 15.088 1.00 84.81 194 SER A O 1
ATOM 1549 N N . ALA A 1 195 ? -15.065 9.143 17.027 1.00 83.75 195 ALA A N 1
ATOM 1550 C CA . ALA A 1 195 ? -13.610 9.231 16.949 1.00 83.75 195 ALA A CA 1
ATOM 1551 C C . ALA A 1 195 ? -12.967 7.847 17.114 1.00 83.75 195 ALA A C 1
ATOM 1553 O O . ALA A 1 195 ? -12.086 7.471 16.347 1.00 83.75 195 ALA A O 1
ATOM 1554 N N . TYR A 1 196 ? -13.473 7.034 18.044 1.00 80.75 196 TYR A N 1
ATOM 1555 C CA . TYR A 1 196 ? -12.994 5.664 18.217 1.00 80.75 196 TYR A CA 1
ATOM 1556 C C . TYR A 1 196 ? -13.240 4.800 16.967 1.00 80.75 196 TYR A C 1
ATOM 1558 O O . TYR A 1 196 ? -12.375 4.033 16.544 1.00 80.75 196 TYR A O 1
ATOM 1566 N N . MET A 1 197 ? -14.398 4.960 16.319 1.00 81.75 197 MET A N 1
ATOM 1567 C CA . MET A 1 197 ? -14.688 4.294 15.045 1.00 81.75 197 MET A CA 1
ATOM 1568 C C . MET A 1 197 ? -13.770 4.761 13.905 1.00 81.75 197 MET A C 1
ATOM 1570 O O . MET A 1 197 ? -13.360 3.940 13.084 1.00 81.75 197 MET A O 1
ATOM 1574 N N . GLU A 1 198 ? -13.440 6.053 13.851 1.00 87.75 198 GLU A N 1
ATOM 1575 C CA . GLU A 1 198 ? -12.467 6.617 12.909 1.00 87.75 198 GLU A CA 1
ATOM 1576 C C . GLU A 1 198 ? -11.086 5.975 13.080 1.00 87.75 198 GLU A C 1
ATOM 1578 O O . GLU A 1 198 ? -10.530 5.484 12.096 1.00 87.75 198 GLU A O 1
ATOM 1583 N N . GLU A 1 199 ? -10.583 5.875 14.312 1.00 86.56 199 GLU A N 1
ATOM 1584 C CA . GLU A 1 199 ? -9.291 5.243 14.611 1.00 86.56 199 GLU A CA 1
ATOM 1585 C C . GLU A 1 199 ? -9.257 3.763 14.201 1.00 86.56 199 GLU A C 1
ATOM 1587 O O . GLU A 1 199 ? -8.309 3.316 13.546 1.00 86.56 199 GLU A O 1
ATOM 1592 N N . ILE A 1 200 ? -10.312 3.001 14.516 1.00 82.12 200 ILE A N 1
ATOM 1593 C CA . ILE A 1 200 ? -10.421 1.588 14.117 1.00 82.12 200 ILE A CA 1
ATOM 1594 C C . ILE A 1 200 ? -10.432 1.454 12.589 1.00 82.12 200 ILE A C 1
ATOM 1596 O O . ILE A 1 200 ? -9.722 0.614 12.026 1.00 82.12 200 ILE A O 1
ATOM 1600 N N . MET A 1 201 ? -11.233 2.276 11.907 1.00 83.69 201 MET A N 1
ATOM 1601 C CA . MET A 1 201 ? -11.357 2.244 10.450 1.00 83.69 201 MET A CA 1
ATOM 1602 C C . MET A 1 201 ? -10.035 2.616 9.774 1.00 83.69 201 MET A C 1
ATOM 1604 O O . MET A 1 201 ? -9.635 1.967 8.803 1.00 83.69 201 MET A O 1
ATOM 1608 N N . GLN A 1 202 ? -9.337 3.621 10.309 1.00 91.00 202 GLN A N 1
ATOM 1609 C CA . GLN A 1 202 ? -8.020 4.030 9.840 1.00 91.00 202 GLN A CA 1
ATOM 1610 C C . GLN A 1 202 ? -7.026 2.881 9.999 1.00 91.00 202 GLN A C 1
ATOM 1612 O O . GLN A 1 202 ? -6.392 2.497 9.017 1.00 91.00 202 GLN A O 1
ATOM 1617 N N . ALA A 1 203 ? -6.925 2.281 11.188 1.00 86.12 203 ALA A N 1
ATOM 1618 C CA . ALA A 1 203 ? -6.003 1.177 11.447 1.00 86.12 203 ALA A CA 1
ATOM 1619 C C . ALA A 1 203 ? -6.248 -0.018 10.508 1.00 86.12 203 ALA A C 1
ATOM 1621 O O . ALA A 1 203 ? -5.303 -0.584 9.947 1.00 86.12 203 ALA A O 1
ATOM 1622 N N . LEU A 1 204 ? -7.514 -0.372 10.271 1.00 83.06 204 LEU A N 1
ATOM 1623 C CA . LEU A 1 204 ? -7.873 -1.476 9.383 1.00 83.06 204 LEU A CA 1
ATOM 1624 C C . LEU A 1 204 ? -7.546 -1.164 7.915 1.00 83.06 204 LEU A C 1
ATOM 1626 O O . LEU A 1 204 ? -6.928 -1.984 7.233 1.00 83.06 204 LEU A O 1
ATOM 1630 N N . ALA A 1 205 ? -7.890 0.029 7.428 1.00 89.44 205 ALA A N 1
ATOM 1631 C CA . ALA A 1 205 ? -7.530 0.458 6.076 1.00 89.44 205 ALA A CA 1
ATOM 1632 C C . ALA A 1 205 ? -6.004 0.501 5.892 1.00 89.44 205 ALA A C 1
ATOM 1634 O O . ALA A 1 205 ? -5.480 0.096 4.846 1.00 89.44 205 ALA A O 1
ATOM 1635 N N . MET A 1 206 ? -5.286 0.909 6.944 1.00 89.69 206 MET A N 1
ATOM 1636 C CA . MET A 1 206 ? -3.831 0.952 6.960 1.00 89.69 206 MET A CA 1
ATOM 1637 C C . MET A 1 206 ? -3.204 -0.436 6.844 1.00 89.69 206 MET A C 1
ATOM 1639 O O . MET A 1 206 ? -2.314 -0.628 6.008 1.00 89.69 206 MET A O 1
ATOM 1643 N N . ARG A 1 207 ? -3.733 -1.422 7.581 1.00 86.06 207 ARG A N 1
ATOM 1644 C CA . ARG A 1 207 ? -3.333 -2.839 7.500 1.00 86.06 207 ARG A CA 1
ATOM 1645 C C . ARG A 1 207 ? -3.466 -3.406 6.083 1.00 86.06 207 ARG A C 1
ATOM 1647 O O . ARG A 1 207 ? -2.631 -4.207 5.666 1.00 86.06 207 ARG A O 1
ATOM 1654 N N . HIS A 1 208 ? -4.462 -2.955 5.322 1.00 84.88 208 HIS A N 1
ATOM 1655 C CA . HIS A 1 208 ? -4.685 -3.352 3.925 1.00 84.88 208 HIS A CA 1
ATOM 1656 C C . HIS A 1 208 ? -3.978 -2.461 2.887 1.00 84.88 208 HIS A C 1
ATOM 1658 O O . HIS A 1 208 ? -4.216 -2.617 1.685 1.00 84.88 208 HIS A O 1
ATOM 1664 N N . ARG A 1 209 ? -3.103 -1.541 3.320 1.00 88.38 209 ARG A N 1
ATOM 1665 C CA . ARG A 1 209 ? -2.346 -0.609 2.461 1.00 88.38 209 ARG A CA 1
ATOM 1666 C C . ARG A 1 209 ? -3.222 0.170 1.474 1.00 88.38 209 ARG A C 1
ATOM 1668 O O . ARG A 1 209 ? -2.890 0.292 0.294 1.00 88.38 209 ARG A O 1
ATOM 1675 N N . GLN A 1 210 ? -4.370 0.643 1.940 1.00 91.62 210 GLN A N 1
ATOM 1676 C CA . GLN A 1 210 ? -5.311 1.396 1.118 1.00 91.62 210 GLN A CA 1
ATOM 1677 C C . GLN A 1 210 ? -4.941 2.879 1.065 1.00 91.62 210 GLN A C 1
ATOM 1679 O O . GLN A 1 210 ? -4.336 3.410 1.989 1.00 91.62 210 GLN A O 1
ATOM 1684 N N . ASN A 1 211 ? -5.347 3.574 0.001 1.00 92.81 211 ASN A N 1
ATOM 1685 C CA . ASN A 1 211 ? -5.420 5.032 0.053 1.00 92.81 211 ASN A CA 1
ATOM 1686 C C . ASN A 1 211 ? -6.597 5.425 0.955 1.00 92.81 211 ASN A C 1
ATOM 1688 O O . ASN A 1 211 ? -7.685 4.862 0.826 1.00 92.81 211 ASN A O 1
ATOM 1692 N N . ILE A 1 212 ? -6.389 6.382 1.849 1.00 94.75 212 ILE A N 1
ATOM 1693 C CA . ILE A 1 212 ? -7.343 6.750 2.893 1.00 94.75 212 ILE A CA 1
ATOM 1694 C C . ILE A 1 212 ? -7.591 8.251 2.815 1.00 94.75 212 ILE A C 1
ATOM 1696 O O . ILE A 1 212 ? -6.657 9.038 2.663 1.00 94.75 212 ILE A O 1
ATOM 1700 N N . TRP A 1 213 ? -8.855 8.643 2.921 1.00 94.62 213 TRP A N 1
ATOM 1701 C CA . TRP A 1 213 ? -9.262 10.019 3.166 1.00 94.62 213 TRP A CA 1
ATOM 1702 C C . TRP A 1 213 ? -9.964 10.095 4.522 1.00 94.62 213 TRP A C 1
ATOM 1704 O O . TRP A 1 213 ? -10.926 9.365 4.754 1.00 94.62 213 TRP A O 1
ATOM 1714 N N . ILE A 1 214 ? -9.474 10.976 5.393 1.00 93.81 214 ILE A N 1
ATOM 1715 C CA . ILE A 1 214 ? -10.033 11.265 6.714 1.00 93.81 214 ILE A CA 1
ATOM 1716 C C . ILE A 1 214 ? -10.604 12.686 6.703 1.00 93.81 214 ILE A C 1
ATOM 1718 O O . ILE A 1 214 ? -9.867 13.645 6.436 1.00 93.81 214 ILE A O 1
ATOM 1722 N N . ASP A 1 215 ? -11.908 12.824 6.972 1.00 89.88 215 ASP A N 1
ATOM 1723 C CA . ASP A 1 215 ? -12.549 14.136 7.088 1.00 89.88 215 ASP A CA 1
ATOM 1724 C C . ASP A 1 215 ? -12.463 14.700 8.504 1.00 89.88 215 ASP A C 1
ATOM 1726 O O . ASP A 1 215 ? -12.935 14.102 9.466 1.00 89.88 215 ASP A O 1
ATOM 1730 N N . GLY A 1 216 ? -11.891 15.898 8.627 1.00 84.94 216 GLY A N 1
ATOM 1731 C CA . GLY A 1 216 ? -11.693 16.542 9.916 1.00 84.94 216 GLY A CA 1
ATOM 1732 C C . GLY A 1 216 ? -11.506 18.054 9.829 1.00 84.94 216 GLY A C 1
ATOM 1733 O O . GLY A 1 216 ? -11.484 18.677 8.764 1.00 84.94 216 GLY A O 1
ATOM 1734 N N . SER A 1 217 ? -11.413 18.684 10.998 1.00 80.69 217 SER A N 1
ATOM 1735 C CA . SER A 1 217 ? -11.008 20.088 11.138 1.00 80.69 217 SER A CA 1
ATOM 1736 C C . SER A 1 217 ? -9.501 20.241 11.360 1.00 80.69 217 SER A C 1
ATOM 1738 O O . SER A 1 217 ? -8.984 21.336 11.154 1.00 80.69 217 SER A O 1
ATOM 1740 N N . LEU A 1 218 ? -8.818 19.171 11.792 1.00 86.69 218 LEU A N 1
ATOM 1741 C CA . LEU A 1 218 ? -7.447 19.175 12.323 1.00 86.69 218 LEU A CA 1
ATOM 1742 C C . LEU A 1 218 ? -7.221 20.162 13.483 1.00 86.69 218 LEU A C 1
ATOM 1744 O O . LEU A 1 218 ? -6.101 20.589 13.724 1.00 86.69 218 LEU A O 1
ATOM 1748 N N . SER A 1 219 ? -8.274 20.523 14.223 1.00 82.56 219 SER A N 1
ATOM 1749 C CA . SER A 1 219 ? -8.239 21.649 15.170 1.00 82.56 219 SER A CA 1
ATOM 1750 C C . SER A 1 219 ? -7.358 21.455 16.412 1.00 82.56 219 SER A C 1
ATOM 1752 O O . SER A 1 219 ? -7.068 22.442 17.081 1.00 82.56 219 SER A O 1
ATOM 1754 N N . ASN A 1 220 ? -6.961 20.222 16.748 1.00 85.88 220 ASN A N 1
ATOM 1755 C CA . ASN A 1 220 ? -6.032 19.936 17.847 1.00 85.88 220 ASN A CA 1
ATOM 1756 C C . ASN A 1 220 ? -4.628 19.664 17.290 1.00 85.88 220 ASN A C 1
ATOM 1758 O O . ASN A 1 220 ? -4.240 18.515 17.083 1.00 85.88 220 ASN A O 1
ATOM 1762 N N . THR A 1 221 ? -3.894 20.733 16.996 1.00 88.00 221 THR A N 1
ATOM 1763 C CA . THR A 1 221 ? -2.606 20.656 16.297 1.00 88.00 221 THR A CA 1
ATOM 1764 C C . THR A 1 221 ? -1.552 19.883 17.070 1.00 88.00 221 THR A C 1
ATOM 1766 O O . THR A 1 221 ? -0.885 19.044 16.479 1.00 88.00 221 THR A O 1
ATOM 1769 N N . GLU A 1 222 ? -1.447 20.104 18.379 1.00 89.00 222 GLU A N 1
ATOM 1770 C CA . GLU A 1 222 ? -0.493 19.415 19.255 1.00 89.00 222 GLU A CA 1
ATOM 1771 C C . GLU A 1 222 ? -0.695 17.895 19.227 1.00 89.00 222 GLU A C 1
ATOM 1773 O O . GLU A 1 222 ? 0.256 17.137 19.045 1.00 89.00 222 GLU A O 1
ATOM 1778 N N . TRP A 1 223 ? -1.949 17.438 19.299 1.00 88.12 223 TRP A N 1
ATOM 1779 C CA . TRP A 1 223 ? -2.257 16.015 19.174 1.00 88.12 223 TRP A CA 1
ATOM 1780 C C . TRP A 1 223 ? -1.912 15.471 17.781 1.00 88.12 223 TRP A C 1
ATOM 1782 O O . TRP A 1 223 ? -1.252 14.439 17.667 1.00 88.12 223 TRP A O 1
ATOM 1792 N N . TYR A 1 224 ? -2.293 16.183 16.712 1.00 92.31 224 TYR A N 1
ATOM 1793 C CA . TYR A 1 224 ? -2.018 15.747 15.338 1.00 92.31 224 TYR A CA 1
ATOM 1794 C C . TYR A 1 224 ? -0.525 15.731 14.984 1.00 92.31 224 TYR A C 1
ATOM 1796 O O . TYR A 1 224 ? -0.121 14.915 14.158 1.00 92.31 224 TYR A O 1
ATOM 1804 N N . GLN A 1 225 ? 0.304 16.570 15.609 1.00 91.50 225 GLN A N 1
ATOM 1805 C CA . GLN A 1 225 ? 1.763 16.496 15.466 1.00 91.50 225 GLN A CA 1
ATOM 1806 C C . GLN A 1 225 ? 2.287 15.138 15.942 1.00 91.50 225 GLN A C 1
ATOM 1808 O O . GLN A 1 225 ? 2.986 14.459 15.187 1.00 91.50 225 GLN A O 1
ATOM 1813 N N . GLY A 1 226 ? 1.878 14.714 17.144 1.00 91.31 226 GLY A N 1
ATOM 1814 C CA . GLY A 1 226 ? 2.208 13.392 17.678 1.00 91.31 226 GLY A CA 1
ATOM 1815 C C . GLY A 1 226 ? 1.674 12.269 16.791 1.00 91.31 226 GLY A C 1
ATOM 1816 O O . GLY A 1 226 ? 2.420 11.367 16.427 1.00 91.31 226 GLY A O 1
ATOM 1817 N N . VAL A 1 227 ? 0.417 12.367 16.347 1.00 91.56 227 VAL A N 1
ATOM 1818 C CA . VAL A 1 227 ? -0.193 11.370 15.449 1.00 91.56 227 VAL A CA 1
ATOM 1819 C C . VAL A 1 227 ? 0.568 11.249 14.128 1.00 91.56 227 VAL A C 1
ATOM 1821 O O . VAL A 1 227 ? 0.863 10.139 13.694 1.00 91.56 227 VAL A O 1
ATOM 1824 N N . PHE A 1 228 ? 0.915 12.355 13.466 1.00 92.88 228 PHE A N 1
ATOM 1825 C CA . PHE A 1 228 ? 1.632 12.308 12.186 1.00 92.88 228 PHE A CA 1
ATOM 1826 C C . PHE A 1 228 ? 3.055 11.781 12.337 1.00 92.88 228 PHE A C 1
ATOM 1828 O O . PHE A 1 228 ? 3.529 11.060 11.456 1.00 92.88 228 PHE A O 1
ATOM 1835 N N . GLN A 1 229 ? 3.718 12.097 13.447 1.00 88.94 229 GLN A N 1
ATOM 1836 C CA . GLN A 1 229 ? 5.027 11.542 13.759 1.00 88.94 229 GLN A CA 1
ATOM 1837 C C . GLN A 1 229 ? 4.943 10.026 13.986 1.00 88.94 229 GLN A C 1
ATOM 1839 O O . GLN A 1 229 ? 5.630 9.272 13.296 1.00 88.94 229 GLN A O 1
ATOM 1844 N N . ASP A 1 230 ? 4.025 9.576 14.840 1.00 90.25 230 ASP A N 1
ATOM 1845 C CA . ASP A 1 230 ? 3.754 8.158 15.094 1.00 90.25 230 ASP A CA 1
ATOM 1846 C C . ASP A 1 230 ? 3.437 7.390 13.808 1.00 90.25 230 ASP A C 1
ATOM 1848 O O . ASP A 1 230 ? 3.913 6.272 13.601 1.00 90.25 230 ASP A O 1
ATOM 1852 N N . LEU A 1 231 ? 2.629 7.982 12.925 1.00 90.50 231 LEU A N 1
ATOM 1853 C CA . LEU A 1 231 ? 2.275 7.385 11.641 1.00 90.50 231 LEU A CA 1
ATOM 1854 C C . LEU A 1 231 ? 3.496 7.250 10.729 1.00 90.50 231 LEU A C 1
ATOM 1856 O O . LEU A 1 231 ? 3.659 6.206 10.101 1.00 90.50 231 LEU A O 1
ATOM 1860 N N . LYS A 1 232 ? 4.369 8.261 10.674 1.00 84.31 232 LYS A N 1
ATOM 1861 C CA . LYS A 1 232 ? 5.609 8.205 9.886 1.00 84.31 232 LYS A CA 1
ATOM 1862 C C . LYS A 1 232 ? 6.597 7.173 10.426 1.00 84.31 232 LYS A C 1
ATOM 1864 O O . LYS A 1 232 ? 7.260 6.509 9.633 1.00 84.31 232 LYS A O 1
ATOM 1869 N N . GLU A 1 233 ? 6.671 7.008 11.743 1.00 85.88 233 GLU A N 1
ATOM 1870 C CA . GLU A 1 233 ? 7.542 6.022 12.392 1.00 85.88 233 GLU A CA 1
ATOM 1871 C C . GLU A 1 233 ? 7.018 4.588 12.217 1.00 85.88 233 GLU A C 1
ATOM 1873 O O . GLU A 1 233 ? 7.759 3.700 11.790 1.00 85.88 233 GLU A O 1
ATOM 1878 N N . LYS A 1 234 ? 5.728 4.351 12.490 1.00 86.69 234 LYS A N 1
ATOM 1879 C CA . LYS A 1 234 ? 5.104 3.015 12.426 1.00 86.69 234 LYS A CA 1
ATOM 1880 C C . LYS A 1 234 ? 4.811 2.568 10.992 1.00 86.69 234 LYS A C 1
ATOM 1882 O O . LYS A 1 234 ? 4.870 1.376 10.689 1.00 86.69 234 LYS A O 1
ATOM 1887 N N . TYR A 1 235 ? 4.500 3.507 10.100 1.00 87.62 235 TYR A N 1
ATOM 1888 C CA . TYR A 1 235 ? 4.076 3.237 8.727 1.00 87.62 235 TYR A CA 1
ATOM 1889 C C . TYR A 1 235 ? 4.833 4.112 7.713 1.00 87.62 235 TYR A C 1
ATOM 1891 O O . TYR A 1 235 ? 4.215 4.879 6.975 1.00 87.62 235 TYR A O 1
ATOM 1899 N N . PRO A 1 236 ? 6.162 3.942 7.569 1.00 84.50 236 PRO A N 1
ATOM 1900 C CA . PRO A 1 236 ? 7.009 4.817 6.744 1.00 84.50 236 PRO A CA 1
ATOM 1901 C C . PRO A 1 236 ? 6.695 4.791 5.237 1.00 84.50 236 PRO A C 1
ATOM 1903 O O . PRO A 1 236 ? 7.223 5.588 4.468 1.00 84.50 236 PRO A O 1
ATOM 1906 N N . HIS A 1 237 ? 5.853 3.856 4.794 1.00 82.38 237 HIS A N 1
ATOM 1907 C CA . HIS A 1 237 ? 5.386 3.747 3.413 1.00 82.38 237 HIS A CA 1
ATOM 1908 C C . HIS A 1 237 ? 4.138 4.601 3.129 1.00 82.38 237 HIS A C 1
ATOM 1910 O O . HIS A 1 237 ? 3.785 4.799 1.966 1.00 82.38 237 HIS A O 1
ATOM 1916 N N . TYR A 1 238 ? 3.450 5.104 4.157 1.00 88.25 238 TYR A N 1
ATOM 1917 C CA . TYR A 1 238 ? 2.339 6.032 3.973 1.00 88.25 238 TYR A CA 1
ATOM 1918 C C . TYR A 1 238 ? 2.851 7.447 3.731 1.00 88.25 238 TYR A C 1
ATOM 1920 O O . TYR A 1 238 ? 3.756 7.924 4.410 1.00 88.25 238 TYR A O 1
ATOM 1928 N N . ARG A 1 239 ? 2.223 8.131 2.776 1.00 91.25 239 ARG A N 1
ATOM 1929 C CA . ARG A 1 239 ? 2.430 9.561 2.531 1.00 91.25 239 ARG A CA 1
ATOM 1930 C C . ARG A 1 239 ? 1.256 10.337 3.096 1.00 91.25 239 ARG A C 1
ATOM 1932 O O . ARG A 1 239 ? 0.111 9.970 2.839 1.00 91.25 239 ARG A O 1
ATOM 1939 N N . ILE A 1 240 ? 1.525 11.412 3.818 1.00 93.56 240 ILE A N 1
ATOM 1940 C CA . ILE A 1 240 ? 0.498 12.219 4.475 1.00 93.56 240 ILE A CA 1
ATOM 1941 C C . ILE A 1 240 ? 0.250 13.483 3.654 1.00 93.56 240 ILE A C 1
ATOM 1943 O O . ILE A 1 240 ? 1.188 14.193 3.289 1.00 93.56 240 ILE A O 1
ATOM 1947 N N . ALA A 1 241 ? -1.013 13.776 3.363 1.00 94.06 241 ALA A N 1
ATOM 1948 C CA . ALA A 1 241 ? -1.424 14.988 2.668 1.00 94.06 241 ALA A CA 1
ATOM 1949 C C . ALA A 1 241 ? -2.461 15.766 3.479 1.00 94.06 241 ALA A C 1
ATOM 1951 O O . ALA A 1 241 ? -3.352 15.164 4.070 1.00 94.06 241 ALA A O 1
ATOM 1952 N N . ILE A 1 242 ? -2.394 17.098 3.443 1.00 95.00 242 ILE A N 1
ATOM 1953 C CA . ILE A 1 242 ? -3.446 17.983 3.954 1.00 95.00 242 ILE A CA 1
ATOM 1954 C C . ILE A 1 242 ? -4.085 18.727 2.788 1.00 95.00 242 ILE A C 1
ATOM 1956 O O . ILE A 1 242 ? -3.421 19.460 2.054 1.00 95.00 242 ILE A O 1
ATOM 1960 N N . PHE A 1 243 ? -5.394 18.583 2.621 1.00 95.25 243 PHE A N 1
ATOM 1961 C CA . PHE A 1 243 ? -6.172 19.427 1.720 1.00 95.25 243 PHE A CA 1
ATOM 1962 C C . PHE A 1 243 ? -6.888 20.476 2.560 1.00 95.25 243 PHE A C 1
ATOM 1964 O O . PHE A 1 243 ? -7.860 20.180 3.252 1.00 95.25 243 PHE A O 1
ATOM 1971 N N . TYR A 1 244 ? -6.387 21.706 2.515 1.00 95.50 244 TYR A N 1
ATOM 1972 C CA . TYR A 1 244 ? -6.983 22.845 3.190 1.00 95.50 244 TYR A CA 1
ATOM 1973 C C . TYR A 1 244 ? -8.030 23.511 2.298 1.00 95.50 244 TYR A C 1
ATOM 1975 O O . TYR A 1 244 ? -7.687 24.192 1.329 1.00 95.50 244 TYR A O 1
ATOM 1983 N N . ILE A 1 245 ? -9.304 23.337 2.640 1.00 95.50 245 ILE A N 1
ATOM 1984 C CA . ILE A 1 245 ? -10.441 23.930 1.937 1.00 95.50 245 ILE A CA 1
ATOM 1985 C C . ILE A 1 245 ? -10.964 25.125 2.726 1.00 95.50 245 ILE A C 1
ATOM 1987 O O . ILE A 1 245 ? -11.416 24.989 3.868 1.00 95.50 245 ILE A O 1
ATOM 1991 N N . PHE A 1 246 ? -10.974 26.290 2.085 1.00 94.50 246 PHE A N 1
ATOM 1992 C CA . PHE A 1 246 ? -11.437 27.536 2.685 1.00 94.50 246 PHE A CA 1
ATOM 1993 C C . PHE A 1 246 ? -12.421 28.281 1.785 1.00 94.50 246 PHE A C 1
ATOM 1995 O O . PHE A 1 246 ? -12.411 28.144 0.565 1.00 94.50 246 PHE A O 1
ATOM 2002 N N . ALA A 1 247 ? -13.274 29.082 2.411 1.00 94.44 247 ALA A N 1
ATOM 2003 C CA . ALA A 1 247 ? -14.209 29.990 1.762 1.00 94.44 247 ALA A CA 1
ATOM 2004 C C . ALA A 1 247 ? -14.375 31.235 2.647 1.00 94.44 247 ALA A C 1
ATOM 2006 O O . ALA A 1 247 ? -14.017 31.217 3.828 1.00 94.44 247 ALA A O 1
ATOM 2007 N N . SER A 1 248 ? -14.906 32.305 2.075 1.00 91.94 248 SER A N 1
ATOM 2008 C CA . SER A 1 248 ? -15.314 33.522 2.765 1.00 91.94 248 SER A CA 1
ATOM 2009 C C . SER A 1 248 ? -16.348 33.226 3.847 1.00 91.94 248 SER A C 1
ATOM 2011 O O . SER A 1 248 ? -17.188 32.331 3.723 1.00 91.94 248 SER A O 1
ATOM 2013 N N . GLU A 1 249 ? -16.302 34.012 4.918 1.00 90.06 249 GLU A N 1
ATOM 2014 C CA . GLU A 1 249 ? -17.185 33.863 6.075 1.00 90.06 249 GLU A CA 1
ATOM 2015 C C . GLU A 1 249 ? -18.667 33.949 5.687 1.00 90.06 249 GLU A C 1
ATOM 2017 O O . GLU A 1 249 ? -19.458 33.101 6.089 1.00 90.06 249 GLU A O 1
ATOM 2022 N N . ALA A 1 250 ? -19.026 34.884 4.800 1.00 89.56 250 ALA A N 1
ATOM 2023 C CA . ALA A 1 250 ? -20.384 35.007 4.273 1.00 89.56 250 ALA A CA 1
ATOM 2024 C C . ALA A 1 250 ? -20.860 33.724 3.563 1.00 89.56 250 ALA A C 1
ATOM 2026 O O . ALA A 1 250 ? -21.996 33.283 3.746 1.00 89.56 250 ALA A O 1
ATOM 2027 N N . ARG A 1 251 ? -19.984 33.082 2.775 1.00 91.75 251 ARG A N 1
ATOM 2028 C CA . ARG A 1 251 ? -20.296 31.830 2.070 1.00 91.75 251 ARG A CA 1
ATOM 2029 C C . ARG A 1 251 ? -20.421 30.653 3.034 1.00 91.75 251 ARG A C 1
ATOM 2031 O O . ARG A 1 251 ? -21.306 29.815 2.858 1.00 91.75 251 ARG A O 1
ATOM 2038 N N . VAL A 1 252 ? -19.545 30.593 4.036 1.00 91.44 252 VAL A N 1
ATOM 2039 C CA . VAL A 1 252 ? -19.592 29.596 5.114 1.00 91.44 252 VAL A CA 1
ATOM 2040 C C . VAL A 1 252 ? -20.911 29.699 5.876 1.00 91.44 252 VAL A C 1
ATOM 2042 O O . VAL A 1 252 ? -21.608 28.693 6.009 1.00 91.44 252 VAL A O 1
ATOM 2045 N N . GLN A 1 253 ? -21.288 30.906 6.296 1.00 89.31 253 GLN A N 1
ATOM 2046 C CA . GLN A 1 253 ? -22.511 31.162 7.051 1.00 89.31 253 GLN A CA 1
ATOM 2047 C C . GLN A 1 253 ? -23.759 30.736 6.263 1.00 89.31 253 GLN A C 1
ATOM 2049 O O . GLN A 1 253 ? -24.553 29.932 6.751 1.00 89.31 253 GLN A O 1
ATOM 2054 N N . ALA A 1 254 ? -23.865 31.147 4.994 1.00 89.31 254 ALA A N 1
ATOM 2055 C CA . ALA A 1 254 ? -24.979 30.758 4.127 1.00 89.31 254 ALA A CA 1
ATOM 2056 C C . ALA A 1 254 ? -25.108 29.228 3.958 1.00 89.31 254 ALA A C 1
ATOM 2058 O O . ALA A 1 254 ? -26.213 28.681 3.917 1.00 89.31 254 ALA A O 1
ATOM 2059 N N . ARG A 1 255 ? -23.980 28.505 3.876 1.00 90.81 255 ARG A N 1
ATOM 2060 C CA . ARG A 1 255 ? -23.965 27.034 3.770 1.00 90.81 255 ARG A CA 1
ATOM 2061 C C . ARG A 1 255 ? -24.354 26.350 5.080 1.00 90.81 255 ARG A C 1
ATOM 2063 O O . ARG A 1 255 ? -25.016 25.314 5.039 1.00 90.81 255 ARG A O 1
ATOM 2070 N N . ILE A 1 256 ? -23.962 26.906 6.224 1.00 88.56 256 ILE A N 1
ATOM 2071 C CA . ILE A 1 256 ? -24.356 26.388 7.541 1.00 88.56 256 ILE A CA 1
ATOM 2072 C C . ILE A 1 256 ? -25.864 26.547 7.737 1.00 88.56 256 ILE A C 1
ATOM 2074 O O . ILE A 1 256 ? -26.523 25.571 8.083 1.00 88.56 256 ILE A O 1
ATOM 2078 N N . GLU A 1 257 ? -26.425 27.711 7.413 1.00 87.88 257 GLU A N 1
ATOM 2079 C CA . GLU A 1 257 ? -27.873 27.958 7.478 1.00 87.88 257 GLU A CA 1
ATOM 2080 C C . GLU A 1 257 ? -28.662 27.033 6.541 1.00 87.88 257 GLU A C 1
ATOM 2082 O O . GLU A 1 257 ? -29.726 26.521 6.893 1.00 87.88 257 GLU A O 1
ATOM 2087 N N . ALA A 1 258 ? -28.143 26.773 5.337 1.00 87.19 258 ALA A N 1
ATOM 2088 C CA . ALA A 1 258 ? -28.734 25.793 4.429 1.00 87.19 258 ALA A CA 1
ATOM 2089 C C . ALA A 1 258 ? -28.678 24.362 5.002 1.00 87.19 258 ALA A C 1
ATOM 2091 O O . ALA A 1 258 ? -29.673 23.638 4.932 1.00 87.19 258 ALA A O 1
ATOM 2092 N N . ARG A 1 259 ? -27.553 23.957 5.613 1.00 83.69 259 ARG A N 1
ATOM 2093 C CA . ARG A 1 259 ? -27.400 22.637 6.253 1.00 83.69 259 ARG A CA 1
ATOM 2094 C C . ARG A 1 259 ? -28.318 22.482 7.463 1.00 83.69 259 ARG A C 1
ATOM 2096 O O . ARG A 1 259 ? -28.916 21.419 7.613 1.00 83.69 259 ARG A O 1
ATOM 2103 N N . GLN A 1 260 ? -28.449 23.513 8.295 1.00 84.44 260 GLN A N 1
ATOM 2104 C CA . GLN A 1 260 ? -29.351 23.505 9.446 1.00 84.44 260 GLN A CA 1
ATOM 2105 C C . GLN A 1 260 ? -30.796 23.302 8.987 1.00 84.44 260 GLN A C 1
ATOM 2107 O O . GLN A 1 260 ? -31.470 22.414 9.496 1.00 84.44 260 GLN A O 1
ATOM 2112 N N . ARG A 1 261 ? -31.240 24.025 7.949 1.00 85.00 261 ARG A N 1
ATOM 2113 C CA . ARG A 1 261 ? -32.580 23.831 7.367 1.00 85.00 261 ARG A CA 1
ATOM 2114 C C . ARG A 1 261 ? -32.809 22.420 6.824 1.00 85.00 261 ARG A C 1
ATOM 2116 O O . ARG A 1 261 ? -33.908 21.901 6.955 1.00 85.00 261 ARG A O 1
ATOM 2123 N N . ALA A 1 262 ? -31.797 21.810 6.209 1.00 80.44 262 ALA A N 1
ATOM 2124 C CA . ALA A 1 262 ? -31.927 20.484 5.604 1.00 80.44 262 ALA A CA 1
ATOM 2125 C C . ALA A 1 262 ? -31.833 19.327 6.614 1.00 80.44 262 ALA A C 1
ATOM 2127 O O . ALA A 1 262 ? -32.457 18.290 6.413 1.00 80.44 262 ALA A O 1
ATOM 2128 N N . THR A 1 263 ? -31.020 19.473 7.663 1.00 76.00 263 THR A N 1
ATOM 2129 C CA . THR A 1 263 ? -30.652 18.363 8.565 1.00 76.00 263 THR A CA 1
ATOM 2130 C C . THR A 1 263 ? -31.118 18.546 10.007 1.00 76.00 263 THR A C 1
ATOM 2132 O O . THR A 1 263 ? -30.945 17.633 10.805 1.00 76.00 263 THR A O 1
ATOM 2135 N N . GLY A 1 264 ? -31.641 19.720 10.368 1.00 72.44 264 GLY A N 1
ATOM 2136 C CA . GLY A 1 264 ? -31.968 20.089 11.750 1.00 72.44 264 GLY A CA 1
ATOM 2137 C C . GLY A 1 264 ? -30.748 20.395 12.629 1.00 72.44 264 GLY A C 1
ATOM 2138 O O . GLY A 1 264 ? -30.896 20.901 13.729 1.00 72.44 264 GLY A O 1
ATOM 2139 N N . ARG A 1 265 ? -29.514 20.145 12.168 1.00 73.19 265 ARG A N 1
ATOM 2140 C CA . ARG A 1 265 ? -28.309 20.373 12.979 1.00 73.19 265 ARG A CA 1
ATOM 2141 C C . ARG A 1 265 ? -27.881 21.842 12.958 1.00 73.19 265 ARG A C 1
ATOM 2143 O O . ARG A 1 265 ? -27.311 22.303 11.965 1.00 73.19 265 ARG A O 1
ATOM 2150 N N . ALA A 1 266 ? -28.074 22.542 14.073 1.00 76.38 266 ALA A N 1
ATOM 2151 C CA . ALA A 1 266 ? -27.529 23.877 14.304 1.00 76.38 266 ALA A CA 1
ATOM 2152 C C . ALA A 1 266 ? -26.032 23.825 14.673 1.00 76.38 266 ALA A C 1
ATOM 2154 O O . ALA A 1 266 ? -25.562 22.904 15.344 1.00 76.38 266 ALA A O 1
ATOM 2155 N N . ILE A 1 267 ? -25.258 24.822 14.232 1.00 79.62 267 ILE A N 1
ATOM 2156 C CA . ILE A 1 267 ? -23.876 25.032 14.687 1.00 79.62 267 ILE A CA 1
ATOM 2157 C C . ILE A 1 267 ? -23.801 26.435 15.297 1.00 79.62 267 ILE A C 1
ATOM 2159 O O . ILE A 1 267 ? -24.012 27.405 14.568 1.00 79.62 267 ILE A O 1
ATOM 2163 N N . PRO A 1 268 ? -23.466 26.571 16.594 1.00 81.38 268 PRO A N 1
ATOM 2164 C CA . PRO A 1 268 ? -23.362 27.873 17.243 1.00 81.38 268 PRO A CA 1
ATOM 2165 C C . PRO A 1 268 ? -22.388 28.819 16.513 1.00 81.38 268 PRO A C 1
ATOM 2167 O O . PRO A 1 268 ? -21.263 28.396 16.222 1.00 81.38 268 PRO A O 1
ATOM 2170 N N . PRO A 1 269 ? -22.737 30.103 16.283 1.00 82.12 269 PRO A N 1
ATOM 2171 C CA . PRO A 1 269 ? -21.890 31.052 15.547 1.00 82.12 269 PRO A CA 1
ATOM 2172 C C . PRO A 1 269 ? -20.466 31.181 16.105 1.00 82.12 269 PRO A C 1
ATOM 2174 O O . PRO A 1 269 ? -19.494 31.202 15.352 1.00 82.12 269 PRO A O 1
ATOM 2177 N N . ALA A 1 270 ? -20.317 31.161 17.434 1.00 83.44 270 ALA A N 1
ATOM 2178 C CA . ALA A 1 270 ? -19.009 31.191 18.088 1.00 83.44 270 ALA A CA 1
ATOM 2179 C C . ALA A 1 270 ? -18.119 29.996 17.686 1.00 83.44 270 ALA A C 1
ATOM 2181 O O . ALA A 1 270 ? -16.926 30.166 17.436 1.00 83.44 270 ALA A O 1
ATOM 2182 N N . LYS A 1 271 ? -18.698 28.793 17.538 1.00 80.69 271 LYS A N 1
ATOM 2183 C CA . LYS A 1 271 ? -17.966 27.605 17.064 1.00 80.69 271 LYS A CA 1
ATOM 2184 C C . LYS A 1 271 ? -17.549 27.734 15.598 1.00 80.69 271 LYS A C 1
ATOM 2186 O O . LYS A 1 271 ? -16.509 27.194 15.228 1.00 80.69 271 LYS A O 1
ATOM 2191 N N . VAL A 1 272 ? -18.321 28.439 14.769 1.00 83.81 272 VAL A N 1
ATOM 2192 C CA . VAL A 1 272 ? -17.972 28.691 13.360 1.00 83.81 272 VAL A CA 1
ATOM 2193 C C . VAL A 1 272 ? -16.745 29.594 13.270 1.00 83.81 272 VAL A C 1
ATOM 2195 O O . VAL A 1 272 ? -15.765 29.214 12.630 1.00 83.81 272 VAL A O 1
ATOM 2198 N N . ALA A 1 273 ? -16.755 30.727 13.977 1.00 83.56 273 ALA A N 1
ATOM 2199 C CA . ALA A 1 273 ? -15.629 31.661 14.005 1.00 83.56 273 ALA A CA 1
ATOM 2200 C C . ALA A 1 273 ? -14.344 30.993 14.527 1.00 83.56 273 ALA A C 1
ATOM 2202 O O . ALA A 1 273 ? -13.297 31.054 13.877 1.00 83.56 273 ALA A O 1
ATOM 2203 N N . MET A 1 274 ? -14.439 30.258 15.644 1.00 84.12 274 MET A N 1
ATOM 2204 C CA . MET A 1 274 ? -13.317 29.477 16.183 1.00 84.12 274 MET A CA 1
ATOM 2205 C C . MET A 1 274 ? -12.801 28.430 15.189 1.00 84.12 274 MET A C 1
ATOM 2207 O O . MET A 1 274 ? -11.601 28.181 15.119 1.00 84.12 274 MET A O 1
ATOM 2211 N N . SER A 1 275 ? -13.691 27.817 14.405 1.00 87.19 275 SER A N 1
ATOM 2212 C CA . SER A 1 275 ? -13.323 26.803 13.417 1.00 87.19 275 SER A CA 1
ATOM 2213 C C . SER A 1 275 ? -12.584 27.389 12.209 1.00 87.19 275 SER A C 1
ATOM 2215 O O . SER A 1 275 ? -11.675 26.738 11.696 1.00 87.19 275 SER A O 1
ATOM 2217 N N . ILE A 1 276 ? -12.929 28.607 11.775 1.00 86.44 276 ILE A N 1
ATOM 2218 C CA . ILE A 1 276 ? -12.221 29.321 10.699 1.00 86.44 276 ILE A CA 1
ATOM 2219 C C . ILE A 1 276 ? -10.786 29.622 11.116 1.00 86.44 276 ILE A C 1
ATOM 2221 O O . ILE A 1 276 ? -9.852 29.297 10.378 1.00 86.44 276 ILE A O 1
ATOM 2225 N N . GLU A 1 277 ? -10.604 30.203 12.299 1.00 85.06 277 GLU A N 1
ATOM 2226 C CA . GLU A 1 277 ? -9.269 30.563 12.773 1.00 85.06 277 GLU A CA 1
ATOM 2227 C C . GLU A 1 277 ? -8.443 29.325 13.140 1.00 85.06 277 GLU A C 1
ATOM 2229 O O . GLU A 1 277 ? -7.287 29.194 12.734 1.00 85.06 277 GLU A O 1
ATOM 2234 N N . GLY A 1 278 ? -9.072 28.350 13.802 1.00 86.75 278 GLY A N 1
ATOM 2235 C CA . GLY A 1 278 ? -8.450 27.073 14.134 1.00 86.75 278 GLY A CA 1
ATOM 2236 C C . GLY A 1 278 ? -7.924 26.340 12.901 1.00 86.75 278 GLY A C 1
ATOM 2237 O O . GLY A 1 278 ? -6.789 25.871 12.915 1.00 86.75 278 GLY A O 1
ATOM 2238 N N . ALA A 1 279 ? -8.688 26.289 11.804 1.00 88.44 279 ALA A N 1
ATOM 2239 C CA . ALA A 1 279 ? -8.250 25.622 10.577 1.00 88.44 279 ALA A CA 1
ATOM 2240 C C . ALA A 1 279 ? -7.040 26.319 9.925 1.00 88.44 279 ALA A C 1
ATOM 2242 O O . ALA A 1 279 ? -6.102 25.643 9.501 1.00 88.44 279 ALA A O 1
ATOM 2243 N N . LYS A 1 280 ? -7.017 27.661 9.885 1.00 87.00 280 LYS A N 1
ATOM 2244 C CA . LYS A 1 280 ? -5.865 28.421 9.359 1.00 87.00 280 LYS A CA 1
ATOM 2245 C C . LYS A 1 280 ? -4.592 28.116 10.139 1.00 87.00 280 LYS A C 1
ATOM 2247 O O . LYS A 1 280 ? -3.568 27.799 9.532 1.00 87.00 280 LYS A O 1
ATOM 2252 N N . ARG A 1 281 ? -4.679 28.188 11.470 1.00 89.00 281 ARG A N 1
ATOM 2253 C CA . ARG A 1 281 ? -3.572 27.876 12.377 1.00 89.00 281 ARG A CA 1
ATOM 2254 C C . ARG A 1 281 ? -3.095 26.437 12.189 1.00 89.00 281 ARG A C 1
ATOM 2256 O O . ARG A 1 281 ? -1.898 26.204 12.056 1.00 89.00 281 ARG A O 1
ATOM 2263 N N . SER A 1 282 ? -4.036 25.498 12.090 1.00 90.69 282 SER A N 1
ATOM 2264 C CA . SER A 1 282 ? -3.727 24.070 12.006 1.00 90.69 282 SER A CA 1
ATOM 2265 C C . SER A 1 282 ? -2.907 23.704 10.788 1.00 90.69 282 SER A C 1
ATOM 2267 O O . SER A 1 282 ? -1.931 22.970 10.896 1.00 90.69 282 SER A O 1
ATOM 2269 N N . VAL A 1 283 ? -3.243 24.266 9.632 1.00 90.50 283 VAL A N 1
ATOM 2270 C CA . VAL A 1 283 ? -2.485 24.002 8.407 1.00 90.50 283 VAL A CA 1
ATOM 2271 C C . VAL A 1 283 ? -1.059 24.525 8.521 1.00 90.50 283 VAL A C 1
ATOM 2273 O O . VAL A 1 283 ? -0.140 23.821 8.134 1.00 90.50 283 VAL A O 1
ATOM 2276 N N . ILE A 1 284 ? -0.859 25.723 9.079 1.00 88.62 284 ILE A N 1
ATOM 2277 C CA . ILE A 1 284 ? 0.481 26.309 9.235 1.00 88.62 284 ILE A CA 1
ATOM 2278 C C . ILE A 1 284 ? 1.352 25.443 10.153 1.00 88.62 284 ILE A C 1
ATOM 2280 O O . ILE A 1 284 ? 2.493 25.143 9.808 1.00 88.62 284 ILE A O 1
ATOM 2284 N N . GLU A 1 285 ? 0.816 25.027 11.300 1.00 90.69 285 GLU A N 1
ATOM 2285 C CA . GLU A 1 285 ? 1.562 24.250 12.298 1.00 90.69 285 GLU A CA 1
ATOM 2286 C C . GLU A 1 285 ? 1.813 22.798 11.867 1.00 90.69 285 GLU A C 1
ATOM 2288 O O . GLU A 1 285 ? 2.816 22.210 12.268 1.00 90.69 285 GLU A O 1
ATOM 2293 N N . LEU A 1 286 ? 0.929 22.215 11.050 1.00 92.31 286 LEU A N 1
ATOM 2294 C CA . LEU A 1 286 ? 1.034 20.822 10.603 1.00 92.31 286 LEU A CA 1
ATOM 2295 C C . LEU A 1 286 ? 1.761 20.655 9.262 1.00 92.31 286 LEU A C 1
ATOM 2297 O O . LEU A 1 286 ? 2.237 19.554 8.987 1.00 92.31 286 LEU A O 1
ATOM 2301 N N . THR A 1 287 ? 1.906 21.714 8.451 1.00 90.75 287 THR A N 1
ATOM 2302 C CA . THR A 1 287 ? 2.663 21.682 7.181 1.00 90.75 287 THR A CA 1
ATOM 2303 C C . THR A 1 287 ? 4.024 20.967 7.308 1.00 90.75 287 THR A C 1
ATOM 2305 O O . THR A 1 287 ? 4.307 20.119 6.461 1.00 90.75 287 THR A O 1
ATOM 2308 N N . PRO A 1 288 ? 4.868 21.220 8.334 1.00 88.62 288 PRO A N 1
ATOM 2309 C CA . PRO A 1 288 ? 6.182 20.573 8.446 1.00 88.62 288 PRO A CA 1
ATOM 2310 C C . PRO A 1 288 ? 6.129 19.052 8.653 1.00 88.62 288 PRO A C 1
ATOM 2312 O O . PRO A 1 288 ? 7.112 18.354 8.407 1.00 88.62 288 PRO A O 1
ATOM 2315 N N . PHE A 1 289 ? 4.992 18.529 9.112 1.00 87.12 289 PHE A N 1
ATOM 2316 C CA . PHE A 1 289 ? 4.824 17.128 9.487 1.00 87.12 289 PHE A CA 1
ATOM 2317 C C . PHE A 1 289 ? 4.230 16.276 8.365 1.00 87.12 289 PHE A C 1
ATOM 2319 O O . PHE A 1 289 ? 4.149 15.058 8.516 1.00 87.12 289 PHE A O 1
ATOM 2326 N N . VAL A 1 290 ? 3.883 16.859 7.216 1.00 90.75 290 VAL A N 1
ATOM 2327 C CA . VAL A 1 290 ? 3.219 16.157 6.106 1.00 90.75 290 VAL A CA 1
ATOM 2328 C C . VAL A 1 290 ? 4.025 16.233 4.808 1.00 90.75 290 VAL A C 1
ATOM 2330 O O . VAL A 1 290 ? 4.974 16.999 4.690 1.00 90.75 290 VAL A O 1
ATOM 2333 N N . ASP A 1 291 ? 3.685 15.395 3.832 1.00 84.25 291 ASP A N 1
ATOM 2334 C CA . ASP A 1 291 ? 4.405 15.294 2.554 1.00 84.25 291 ASP A CA 1
ATOM 2335 C C . ASP A 1 291 ? 3.829 16.206 1.466 1.00 84.25 291 ASP A C 1
ATOM 2337 O O . ASP A 1 291 ? 4.449 16.404 0.414 1.00 84.25 291 ASP A O 1
ATOM 2341 N N . PHE A 1 292 ? 2.607 16.700 1.677 1.00 88.62 292 PHE A N 1
ATOM 2342 C CA . PHE A 1 292 ? 1.868 17.469 0.690 1.00 88.62 292 PHE A CA 1
ATOM 2343 C C . PHE A 1 292 ? 0.795 18.344 1.338 1.00 88.62 292 PHE A C 1
ATOM 2345 O O . PHE A 1 292 ? 0.002 17.857 2.141 1.00 88.62 292 PHE A O 1
ATOM 2352 N N . VAL A 1 293 ? 0.700 19.608 0.922 1.00 91.88 293 VAL A N 1
ATOM 2353 C CA . VAL A 1 293 ? -0.423 20.485 1.283 1.00 91.88 293 VAL A CA 1
ATOM 2354 C C . VAL A 1 293 ? -1.008 21.120 0.028 1.00 91.88 293 VAL A C 1
ATOM 2356 O O . VAL A 1 293 ? -0.269 21.698 -0.767 1.00 91.88 293 VAL A O 1
ATOM 2359 N N . ALA A 1 294 ? -2.329 21.046 -0.140 1.00 92.56 294 ALA A N 1
ATOM 2360 C CA . ALA A 1 294 ? -3.071 21.784 -1.164 1.00 92.56 294 ALA A CA 1
ATOM 2361 C C . ALA A 1 294 ? -4.005 22.802 -0.508 1.00 92.56 294 ALA A C 1
ATOM 2363 O O . ALA A 1 294 ? -4.785 22.448 0.374 1.00 92.56 294 ALA A O 1
ATOM 2364 N N . ARG A 1 295 ? -3.954 24.060 -0.956 1.00 93.56 295 ARG A N 1
ATOM 2365 C CA . ARG A 1 295 ? -4.840 25.135 -0.488 1.00 93.56 295 ARG A CA 1
ATOM 2366 C C . ARG A 1 295 ? -5.885 25.434 -1.556 1.00 93.56 295 ARG A C 1
ATOM 2368 O O . ARG A 1 295 ? -5.550 25.933 -2.631 1.00 93.56 295 ARG A O 1
ATOM 2375 N N . ILE A 1 296 ? -7.145 25.146 -1.259 1.00 94.75 296 ILE A N 1
ATOM 2376 C CA . ILE A 1 296 ? -8.253 25.189 -2.215 1.00 94.75 296 ILE A CA 1
ATOM 2377 C C . ILE A 1 296 ? -9.286 26.214 -1.743 1.00 94.75 296 ILE A C 1
ATOM 2379 O O . ILE A 1 296 ? -9.858 26.092 -0.660 1.00 94.75 296 ILE A O 1
ATOM 2383 N N . ASN A 1 297 ? -9.525 27.233 -2.567 1.00 94.88 297 ASN A N 1
ATOM 2384 C CA . ASN A 1 297 ? -10.595 28.201 -2.357 1.00 94.88 297 ASN A CA 1
ATOM 2385 C C . ASN A 1 297 ? -11.903 27.630 -2.927 1.00 94.88 297 ASN A C 1
ATOM 2387 O O . ASN A 1 297 ? -11.945 27.235 -4.088 1.00 94.88 297 ASN A O 1
ATOM 2391 N N . ASN A 1 298 ? -12.966 27.625 -2.127 1.00 96.00 298 ASN A N 1
ATOM 2392 C CA . ASN A 1 298 ? -14.292 27.136 -2.498 1.00 96.00 298 ASN A CA 1
ATOM 2393 C C . ASN A 1 298 ? -15.395 28.207 -2.329 1.00 96.00 298 ASN A C 1
ATOM 2395 O O . ASN A 1 298 ? -16.503 27.913 -1.859 1.00 96.00 298 ASN A O 1
ATOM 2399 N N . ASP A 1 299 ? -15.080 29.462 -2.667 1.00 92.50 299 ASP A N 1
ATOM 2400 C CA . ASP A 1 299 ? -16.031 30.581 -2.699 1.00 92.50 299 ASP A CA 1
ATOM 2401 C C . ASP A 1 299 ? -17.006 30.493 -3.877 1.00 92.50 299 ASP A C 1
ATOM 2403 O O . ASP A 1 299 ? -18.207 30.725 -3.708 1.00 92.50 299 ASP A O 1
ATOM 2407 N N . GLY A 1 300 ? -16.483 30.150 -5.057 1.00 88.44 300 GLY A N 1
ATOM 2408 C CA . GLY A 1 300 ? -17.219 30.132 -6.320 1.00 88.44 300 GLY A CA 1
ATOM 2409 C C . GLY A 1 300 ? -18.138 28.922 -6.510 1.00 88.44 300 GLY A C 1
ATOM 2410 O O . GLY A 1 300 ? -18.504 28.219 -5.564 1.00 88.44 300 GLY A O 1
ATOM 2411 N N . GLU A 1 301 ? -18.531 28.702 -7.766 1.00 84.19 301 GLU A N 1
ATOM 2412 C CA . GLU A 1 301 ? -19.260 27.501 -8.204 1.00 84.19 301 GLU A CA 1
ATOM 2413 C C . GLU A 1 301 ? -18.329 26.297 -8.373 1.00 84.19 301 GLU A C 1
ATOM 2415 O O . GLU A 1 301 ? -18.717 25.170 -8.081 1.00 84.19 301 GLU A O 1
ATOM 2420 N N . ALA A 1 302 ? -17.083 26.550 -8.782 1.00 89.50 302 ALA A N 1
ATOM 2421 C CA . ALA A 1 302 ? -16.024 25.557 -8.863 1.00 89.50 302 ALA A CA 1
ATOM 2422 C C . ALA A 1 302 ? -14.908 25.887 -7.853 1.00 89.50 302 ALA A C 1
ATOM 2424 O O . ALA A 1 302 ? -14.544 27.062 -7.710 1.00 89.50 302 ALA A O 1
ATOM 2425 N N . PRO A 1 303 ? -14.335 24.880 -7.171 1.00 94.19 303 PRO A N 1
ATOM 2426 C CA . PRO A 1 303 ? -13.134 25.059 -6.370 1.00 94.19 303 PRO A CA 1
ATOM 2427 C C . PRO A 1 303 ? -11.960 25.572 -7.217 1.00 94.19 303 PRO A C 1
ATOM 2429 O O . PRO A 1 303 ? -11.784 25.191 -8.373 1.00 94.19 303 PRO A O 1
ATOM 2432 N N . ILE A 1 304 ? -11.110 26.408 -6.621 1.00 91.69 304 ILE A N 1
ATOM 2433 C CA . ILE A 1 304 ? -9.907 26.969 -7.245 1.00 91.69 304 ILE A CA 1
ATOM 2434 C C . ILE A 1 304 ? -8.694 26.596 -6.397 1.00 91.69 304 ILE A C 1
ATOM 2436 O O . ILE A 1 304 ? -8.584 27.003 -5.237 1.00 91.69 304 ILE A O 1
ATOM 2440 N N . LEU A 1 305 ? -7.752 25.860 -6.985 1.00 91.19 305 LEU A N 1
ATOM 2441 C CA . LEU A 1 305 ? -6.465 25.576 -6.364 1.00 91.19 305 LEU A CA 1
ATOM 2442 C C . LEU A 1 305 ? -5.637 26.864 -6.312 1.00 91.19 305 LEU A C 1
ATOM 2444 O O . LEU A 1 305 ? -5.342 27.467 -7.340 1.00 91.19 305 LEU A O 1
ATOM 2448 N N . ARG A 1 306 ? -5.290 27.315 -5.106 1.00 88.25 306 ARG A N 1
ATOM 2449 C CA . ARG A 1 306 ? -4.523 28.553 -4.902 1.00 88.25 306 ARG A CA 1
ATOM 2450 C C . ARG A 1 306 ? -3.035 28.292 -4.818 1.00 88.25 306 ARG A C 1
ATOM 2452 O O . ARG A 1 306 ? -2.250 29.052 -5.372 1.00 88.25 306 ARG A O 1
ATOM 2459 N N . SER A 1 307 ? -2.655 27.239 -4.110 1.00 81.50 307 SER A N 1
ATOM 2460 C CA . SER A 1 307 ? -1.262 26.842 -3.990 1.00 81.50 307 SER A CA 1
ATOM 2461 C C . SER A 1 307 ? -1.135 25.385 -3.577 1.00 81.50 307 SER A C 1
ATOM 2463 O O . SER A 1 307 ? -2.061 24.776 -3.030 1.00 81.50 307 SER A O 1
ATOM 2465 N N . VAL A 1 308 ? 0.052 24.851 -3.836 1.00 81.75 308 VAL A N 1
ATOM 2466 C CA . VAL A 1 308 ? 0.513 23.552 -3.372 1.00 81.75 308 VAL A CA 1
ATOM 2467 C C . VAL A 1 308 ? 1.865 23.774 -2.702 1.00 81.75 308 VAL A C 1
ATOM 2469 O O . VAL A 1 308 ? 2.709 24.489 -3.232 1.00 81.75 308 VAL A O 1
ATOM 2472 N N . GLU A 1 309 ? 2.090 23.200 -1.528 1.00 70.88 309 GLU A N 1
ATOM 2473 C CA . GLU A 1 309 ? 3.371 23.325 -0.822 1.00 70.88 309 GLU A CA 1
ATOM 2474 C C . GLU A 1 309 ? 4.219 22.079 -1.072 1.00 70.88 309 GLU A C 1
ATOM 2476 O O . GLU A 1 309 ? 4.414 21.261 -0.183 1.00 70.88 309 GLU A O 1
ATOM 2481 N N . VAL A 1 310 ? 4.701 21.927 -2.313 1.00 55.00 310 VAL A N 1
ATOM 2482 C CA . VAL A 1 310 ? 5.815 21.027 -2.663 1.00 55.00 310 VAL A CA 1
ATOM 2483 C C . VAL A 1 310 ? 6.594 21.619 -3.839 1.00 55.00 310 VAL A C 1
ATOM 2485 O O . VAL A 1 310 ? 6.290 21.295 -4.979 1.00 55.00 310 VAL A O 1
ATOM 2488 N N . VAL A 1 311 ? 7.561 22.506 -3.568 1.00 40.00 311 VAL A N 1
ATOM 2489 C CA . VAL A 1 311 ? 8.493 23.160 -4.531 1.00 40.00 311 VAL A CA 1
ATOM 2490 C C . VAL A 1 311 ? 7.839 23.895 -5.736 1.00 40.00 311 VAL A C 1
ATOM 2492 O O . VAL A 1 311 ? 8.498 24.675 -6.410 1.00 40.00 311 VAL A O 1
ATOM 2495 N N . ASP A 1 312 ? 6.533 23.761 -5.963 1.00 39.41 312 ASP A N 1
ATOM 2496 C CA . ASP A 1 312 ? 5.781 24.291 -7.100 1.00 39.41 312 ASP A CA 1
ATOM 2497 C C . ASP A 1 312 ? 4.653 25.219 -6.617 1.00 39.41 312 ASP A C 1
ATOM 2499 O O . ASP A 1 312 ? 3.712 24.788 -5.951 1.00 39.41 312 ASP A O 1
ATOM 2503 N N . ARG A 1 313 ? 4.739 26.509 -6.966 1.00 48.56 313 ARG A N 1
ATOM 2504 C CA . ARG A 1 313 ? 3.718 27.534 -6.666 1.00 48.56 313 ARG A CA 1
ATOM 2505 C C . ARG A 1 313 ? 2.760 27.797 -7.837 1.00 48.56 313 ARG A C 1
ATOM 2507 O O . ARG A 1 313 ? 1.991 28.750 -7.769 1.00 48.56 313 ARG A O 1
ATOM 2514 N N . SER A 1 314 ? 2.792 26.990 -8.899 1.00 48.72 314 SER A N 1
ATOM 2515 C CA . SER A 1 314 ? 2.005 27.212 -10.123 1.00 48.72 314 SER A CA 1
ATOM 2516 C C . SER A 1 314 ? 0.486 27.143 -9.924 1.00 48.72 314 SER A C 1
ATOM 2518 O O . SER A 1 314 ? -0.254 27.672 -10.749 1.00 48.72 314 SER A O 1
ATOM 2520 N N . GLY A 1 315 ? 0.006 26.488 -8.857 1.00 60.25 315 GLY A N 1
ATOM 2521 C CA . GLY A 1 315 ? -1.430 26.308 -8.608 1.00 60.25 315 GLY A CA 1
ATOM 2522 C C . GLY A 1 315 ? -2.123 25.395 -9.630 1.00 60.25 315 GLY A C 1
ATOM 2523 O O . GLY A 1 315 ? -3.337 25.468 -9.800 1.00 60.25 315 GLY A O 1
ATOM 2524 N N . SER A 1 316 ? -1.370 24.537 -10.325 1.00 74.56 316 SER A N 1
ATOM 2525 C CA . SER A 1 316 ? -1.902 23.660 -11.371 1.00 74.56 316 SER A CA 1
ATOM 2526 C C . SER A 1 316 ? -2.672 22.461 -10.804 1.00 74.56 316 SER A C 1
ATOM 2528 O O . SER A 1 316 ? -2.112 21.627 -10.089 1.00 74.56 316 SER A O 1
ATOM 2530 N N . TRP A 1 317 ? -3.950 22.312 -11.178 1.00 79.19 317 TRP A N 1
ATOM 2531 C CA . TRP A 1 317 ? -4.756 21.117 -10.865 1.00 79.19 317 TRP A CA 1
ATOM 2532 C C . TRP A 1 317 ? -4.125 19.823 -11.396 1.00 79.19 317 TRP A C 1
ATOM 2534 O O . TRP A 1 317 ? -4.264 18.758 -10.792 1.00 79.19 317 TRP A O 1
ATOM 2544 N N . TRP A 1 318 ? -3.361 19.929 -12.484 1.00 73.00 318 TRP A N 1
ATOM 2545 C CA . TRP A 1 318 ? -2.601 18.821 -13.054 1.00 73.00 318 TRP A CA 1
ATOM 2546 C C . TRP A 1 318 ? -1.517 18.297 -12.102 1.00 73.00 318 TRP A C 1
ATOM 2548 O O . TRP A 1 318 ? -1.227 17.102 -12.109 1.00 73.00 318 TRP A O 1
ATOM 2558 N N . SER A 1 319 ? -0.964 19.147 -11.230 1.00 70.44 319 SER A N 1
ATOM 2559 C CA . SER A 1 319 ? -0.011 18.728 -10.193 1.00 70.44 319 SER A CA 1
ATOM 2560 C C . SER A 1 319 ? -0.677 17.846 -9.129 1.00 70.44 319 SER A C 1
ATOM 2562 O O . SER A 1 319 ? -0.033 16.932 -8.610 1.00 70.44 319 SER A O 1
ATOM 2564 N N . ILE A 1 320 ? -1.966 18.061 -8.831 1.00 77.56 320 ILE A N 1
ATOM 2565 C CA . ILE A 1 320 ? -2.746 17.164 -7.961 1.00 77.56 320 ILE A CA 1
ATOM 2566 C C . ILE A 1 320 ? -3.047 15.858 -8.701 1.00 77.56 320 ILE A C 1
ATOM 2568 O O . ILE A 1 320 ? -2.706 14.793 -8.187 1.00 77.56 320 ILE A O 1
ATOM 2572 N N . ALA A 1 321 ? -3.581 15.928 -9.927 1.00 77.94 321 ALA A N 1
ATOM 2573 C CA . ALA A 1 321 ? -3.857 14.733 -10.731 1.00 77.94 321 ALA A CA 1
ATOM 2574 C C . ALA A 1 321 ? -2.624 13.833 -10.860 1.00 77.94 321 ALA A C 1
ATOM 2576 O O . ALA A 1 321 ? -2.682 12.660 -10.507 1.00 77.94 321 ALA A O 1
ATOM 2577 N N . ARG A 1 322 ? -1.472 14.384 -11.266 1.00 72.06 322 ARG A N 1
ATOM 2578 C CA . ARG A 1 322 ? -0.224 13.621 -11.431 1.00 72.06 322 ARG A CA 1
ATOM 2579 C C . ARG A 1 322 ? 0.227 12.945 -10.131 1.00 72.06 322 ARG A C 1
ATOM 2581 O O . ARG A 1 322 ? 0.760 11.841 -10.174 1.00 72.06 322 ARG A O 1
ATOM 2588 N N . ARG A 1 323 ? -0.001 13.569 -8.969 1.00 74.12 323 ARG A N 1
ATOM 2589 C CA . ARG A 1 323 ? 0.373 12.994 -7.662 1.00 74.12 323 ARG A CA 1
ATOM 2590 C C . ARG A 1 323 ? -0.532 11.856 -7.205 1.00 74.12 323 ARG A C 1
ATOM 2592 O O . ARG A 1 323 ? -0.050 10.948 -6.520 1.00 74.12 323 ARG A O 1
ATOM 2599 N N . PHE A 1 324 ? -1.814 11.901 -7.561 1.00 73.69 324 PHE A N 1
ATOM 2600 C CA . PHE A 1 324 ? -2.815 10.935 -7.103 1.00 73.69 324 PHE A CA 1
ATOM 2601 C C . PHE A 1 324 ? -3.216 9.891 -8.160 1.00 73.69 324 PHE A C 1
ATOM 2603 O O . PHE A 1 324 ? -3.787 8.869 -7.792 1.00 73.69 324 PHE A O 1
ATOM 2610 N N . ALA A 1 325 ? -2.850 10.070 -9.433 1.00 62.66 325 ALA A N 1
ATOM 2611 C CA . ALA A 1 325 ? -3.179 9.151 -10.527 1.00 62.66 325 ALA A CA 1
ATOM 2612 C C . ALA A 1 325 ? -2.464 7.780 -10.484 1.00 62.66 325 ALA A C 1
ATOM 2614 O O . ALA A 1 325 ? -2.932 6.875 -11.163 1.00 62.66 325 ALA A O 1
ATOM 2615 N N . GLN A 1 326 ? -1.405 7.600 -9.665 1.00 49.47 326 GLN A N 1
ATOM 2616 C CA . GLN A 1 326 ? -0.432 6.471 -9.707 1.00 49.47 326 GLN A CA 1
ATOM 2617 C C . GLN A 1 326 ? 0.338 6.431 -11.052 1.00 49.47 326 GLN A C 1
ATOM 2619 O O . GLN A 1 326 ? -0.271 6.498 -12.105 1.00 49.47 326 GLN A O 1
ATOM 2624 N N . THR A 1 327 ? 1.666 6.337 -11.179 1.00 47.91 327 THR A N 1
ATOM 2625 C CA . THR A 1 327 ? 2.816 6.146 -10.280 1.00 47.91 327 THR A CA 1
ATOM 2626 C C . THR A 1 327 ? 4.052 6.653 -11.037 1.00 47.91 327 THR A C 1
ATOM 2628 O O . THR A 1 327 ? 4.629 5.902 -11.814 1.00 47.91 327 THR A O 1
ATOM 2631 N N . HIS A 1 328 ? 4.510 7.882 -10.799 1.00 44.84 328 HIS A N 1
ATOM 2632 C CA . HIS A 1 328 ? 5.940 8.148 -10.964 1.00 44.84 328 HIS A CA 1
ATOM 2633 C C . HIS A 1 328 ? 6.535 8.201 -9.567 1.00 44.84 328 HIS A C 1
ATOM 2635 O O . HIS A 1 328 ? 6.225 9.120 -8.804 1.00 44.84 328 HIS A O 1
ATOM 2641 N N . PRO A 1 329 ? 7.293 7.164 -9.178 1.00 47.09 329 PRO A N 1
ATOM 2642 C CA . PRO A 1 329 ? 8.227 7.292 -8.083 1.00 47.09 329 PRO A CA 1
ATOM 2643 C C . PRO A 1 329 ? 9.030 8.574 -8.343 1.00 47.09 329 PRO A C 1
ATOM 2645 O O . PRO A 1 329 ? 9.602 8.747 -9.418 1.00 47.09 329 PRO A O 1
ATOM 2648 N N . LEU A 1 330 ? 8.998 9.512 -7.398 1.00 49.50 330 LEU A N 1
ATOM 2649 C CA . LEU A 1 330 ? 9.907 10.654 -7.418 1.00 49.50 330 LEU A CA 1
ATOM 2650 C C . LEU A 1 330 ? 11.345 10.110 -7.398 1.00 49.50 330 LEU A C 1
ATOM 2652 O O . LEU A 1 330 ? 11.563 8.970 -6.997 1.00 49.50 330 LEU A O 1
ATOM 2656 N N . HIS A 1 331 ? 12.346 10.920 -7.737 1.00 52.03 331 HIS A N 1
ATOM 2657 C CA . HIS A 1 331 ? 13.766 10.558 -7.607 1.00 52.03 331 HIS A CA 1
ATOM 2658 C C . HIS A 1 331 ? 14.112 9.784 -6.305 1.00 52.03 331 HIS A C 1
ATOM 2660 O O . HIS A 1 331 ? 14.854 8.797 -6.299 1.00 52.03 331 HIS A O 1
ATOM 2666 N N . ARG A 1 332 ? 13.503 10.189 -5.178 1.00 53.03 332 ARG A N 1
ATOM 2667 C CA . ARG A 1 332 ? 13.661 9.555 -3.852 1.00 53.03 332 ARG A CA 1
ATOM 2668 C C . ARG A 1 332 ? 13.030 8.161 -3.707 1.00 53.03 332 ARG A C 1
ATOM 2670 O O . ARG A 1 332 ? 13.408 7.429 -2.799 1.00 53.03 332 ARG A O 1
ATOM 2677 N N . ASP A 1 333 ? 12.102 7.808 -4.586 1.00 55.62 333 ASP A N 1
ATOM 2678 C CA . ASP A 1 333 ? 11.304 6.581 -4.566 1.00 55.62 333 ASP A CA 1
ATOM 2679 C C . ASP A 1 333 ? 11.874 5.490 -5.505 1.00 55.62 333 ASP A C 1
ATOM 2681 O O . ASP A 1 333 ? 11.411 4.348 -5.488 1.00 55.62 333 ASP A O 1
ATOM 2685 N N . PHE A 1 334 ? 12.881 5.807 -6.332 1.00 70.62 334 PHE A N 1
ATOM 2686 C CA . PHE A 1 334 ? 13.624 4.802 -7.098 1.00 70.62 334 PHE A CA 1
ATOM 2687 C C . PHE A 1 334 ? 14.489 3.958 -6.138 1.00 70.62 334 PHE A C 1
ATOM 2689 O O . PHE A 1 334 ? 15.094 4.525 -5.220 1.00 70.62 334 PHE A O 1
ATOM 2696 N N . PRO A 1 335 ? 14.555 2.619 -6.271 1.00 73.38 335 PRO A N 1
ATOM 2697 C CA . PRO A 1 335 ? 15.133 1.773 -5.233 1.00 73.38 335 PRO A CA 1
ATOM 2698 C C . PRO A 1 335 ? 16.639 2.014 -5.068 1.00 73.38 335 PRO A C 1
ATOM 2700 O O . PRO A 1 335 ? 17.356 2.267 -6.035 1.00 73.38 335 PRO A O 1
ATOM 2703 N N . ARG A 1 336 ? 17.135 1.916 -3.826 1.00 77.38 336 ARG A N 1
ATOM 2704 C CA . ARG A 1 336 ? 18.579 2.010 -3.522 1.00 77.38 336 ARG A CA 1
ATOM 2705 C C . ARG A 1 336 ? 19.373 0.791 -4.014 1.00 77.38 336 ARG A C 1
ATOM 2707 O O . ARG A 1 336 ? 20.572 0.909 -4.240 1.00 77.38 336 ARG A O 1
ATOM 2714 N N . ALA A 1 337 ? 18.699 -0.343 -4.196 1.00 80.25 337 ALA A N 1
ATOM 2715 C CA . ALA A 1 337 ? 19.238 -1.579 -4.753 1.00 80.25 337 ALA A CA 1
ATOM 2716 C C . ALA A 1 337 ? 18.153 -2.281 -5.582 1.00 80.25 337 ALA A C 1
ATOM 2718 O O . ALA A 1 337 ? 16.982 -2.272 -5.194 1.00 80.25 337 ALA A O 1
ATOM 2719 N N . LEU A 1 338 ? 18.520 -2.884 -6.715 1.00 82.06 338 LEU A N 1
ATOM 2720 C CA . LEU A 1 338 ? 17.576 -3.674 -7.506 1.00 82.06 338 LEU A CA 1
ATOM 2721 C C . LEU A 1 338 ? 17.324 -5.023 -6.838 1.00 82.06 338 LEU A C 1
ATOM 2723 O O . LEU A 1 338 ? 18.244 -5.669 -6.336 1.00 82.06 338 LEU A O 1
ATOM 2727 N N . ALA A 1 339 ? 16.067 -5.465 -6.874 1.00 83.12 339 ALA A N 1
ATOM 2728 C CA . ALA A 1 339 ? 15.754 -6.846 -6.550 1.00 83.12 339 ALA A CA 1
ATOM 2729 C C . ALA A 1 339 ? 16.479 -7.778 -7.538 1.00 83.12 339 ALA A C 1
ATOM 2731 O O . ALA A 1 339 ? 16.610 -7.418 -8.714 1.00 83.12 339 ALA A O 1
ATOM 2732 N N . PRO A 1 340 ? 16.910 -8.968 -7.095 1.00 85.75 340 PRO A N 1
ATOM 2733 C CA . PRO A 1 340 ? 17.506 -9.936 -7.996 1.00 85.75 340 PRO A CA 1
ATOM 2734 C C . PRO A 1 340 ? 16.581 -10.273 -9.176 1.00 85.75 340 PRO A C 1
ATOM 2736 O O . PRO A 1 340 ? 15.360 -10.377 -9.012 1.00 85.75 340 PRO A O 1
ATOM 2739 N N . LEU A 1 341 ? 17.157 -10.429 -10.367 1.00 87.25 341 LEU A N 1
ATOM 2740 C CA . LEU A 1 341 ? 16.428 -10.784 -11.585 1.00 87.25 341 LEU A CA 1
ATOM 2741 C C . LEU A 1 341 ? 16.639 -12.262 -11.893 1.00 87.25 341 LEU A C 1
ATOM 2743 O O . LEU A 1 341 ? 17.765 -12.680 -12.153 1.00 87.25 341 LEU A O 1
ATOM 2747 N N . ASN A 1 342 ? 15.567 -13.053 -11.891 1.00 87.75 342 ASN A N 1
ATOM 2748 C CA . ASN A 1 342 ? 15.660 -14.460 -12.269 1.00 87.75 342 ASN A CA 1
ATOM 2749 C C . ASN A 1 342 ? 15.908 -14.586 -13.774 1.00 87.75 342 ASN A C 1
ATOM 2751 O O . ASN A 1 342 ? 15.277 -13.894 -14.577 1.00 87.75 342 ASN A O 1
ATOM 2755 N N . LEU A 1 343 ? 16.788 -15.508 -14.145 1.00 88.94 343 LEU A N 1
ATOM 2756 C CA . LEU A 1 343 ? 17.079 -15.883 -15.519 1.00 88.94 343 LEU A CA 1
ATOM 2757 C C . LEU A 1 343 ? 16.510 -17.268 -15.802 1.00 88.94 343 LEU A C 1
ATOM 2759 O O . LEU A 1 343 ? 16.757 -18.230 -15.066 1.00 88.94 343 LEU A O 1
ATOM 2763 N N . ARG A 1 344 ? 15.750 -17.369 -16.890 1.00 88.31 344 ARG A N 1
ATOM 2764 C CA . ARG A 1 344 ? 15.155 -18.621 -17.346 1.00 88.31 344 ARG A CA 1
ATOM 2765 C C . ARG A 1 344 ? 15.636 -18.942 -18.764 1.00 88.31 344 ARG A C 1
ATOM 2767 O O . ARG A 1 344 ? 15.462 -18.101 -19.645 1.00 88.31 344 ARG A O 1
ATOM 2774 N N . PRO A 1 345 ? 16.206 -20.132 -19.007 1.00 88.56 345 PRO A N 1
ATOM 2775 C CA . PRO A 1 345 ? 16.638 -20.527 -20.336 1.00 88.56 345 PRO A CA 1
ATOM 2776 C C . PRO A 1 345 ? 15.425 -20.775 -21.234 1.00 88.56 345 PRO A C 1
ATOM 2778 O O . PRO A 1 345 ? 14.389 -21.286 -20.790 1.00 88.56 345 PRO A O 1
ATOM 2781 N N . LEU A 1 346 ? 15.564 -20.408 -22.501 1.00 88.19 346 LEU A N 1
ATOM 2782 C CA . LEU A 1 346 ? 14.642 -20.795 -23.559 1.00 88.19 346 LEU A CA 1
ATOM 2783 C C . LEU A 1 346 ? 14.987 -22.211 -24.063 1.00 88.19 346 LEU A C 1
ATOM 2785 O O . LEU A 1 346 ? 16.139 -22.636 -23.943 1.00 88.19 346 LEU A O 1
ATOM 2789 N N . PRO A 1 347 ? 14.016 -22.937 -24.649 1.00 86.50 347 PRO A N 1
ATOM 2790 C CA . PRO A 1 347 ? 14.289 -24.188 -25.357 1.00 86.50 347 PRO A CA 1
ATOM 2791 C C . PRO A 1 347 ? 15.345 -24.004 -26.458 1.00 86.50 347 PRO A C 1
ATOM 2793 O O . PRO A 1 347 ? 15.430 -22.934 -27.068 1.00 86.50 347 PRO A O 1
ATOM 2796 N N . ALA A 1 348 ? 16.136 -25.041 -26.738 1.00 85.69 348 ALA A N 1
ATOM 2797 C CA . ALA A 1 348 ? 17.224 -24.974 -27.718 1.00 85.69 348 ALA A CA 1
ATOM 2798 C C . ALA A 1 348 ? 16.712 -24.641 -29.131 1.00 85.69 348 ALA A C 1
ATOM 2800 O O . ALA A 1 348 ? 17.345 -23.890 -29.871 1.00 85.69 348 ALA A O 1
ATOM 2801 N N . GLU A 1 349 ? 15.523 -25.126 -29.473 1.00 84.81 349 GLU A N 1
ATOM 2802 C CA . GLU A 1 349 ? 14.820 -24.857 -30.726 1.00 84.81 349 GLU A CA 1
ATOM 2803 C C . GLU A 1 349 ? 14.537 -23.358 -30.896 1.00 84.81 349 GLU A C 1
ATOM 2805 O O . GLU A 1 349 ? 14.621 -22.817 -31.998 1.00 84.81 349 GLU A O 1
ATOM 2810 N N . ALA A 1 350 ? 14.267 -22.654 -29.791 1.00 86.62 350 ALA A N 1
ATOM 2811 C CA . ALA A 1 350 ? 14.056 -21.214 -29.812 1.00 86.62 350 ALA A CA 1
ATOM 2812 C C . ALA A 1 350 ? 15.352 -20.436 -30.059 1.00 86.62 350 ALA A C 1
ATOM 2814 O O . ALA A 1 350 ? 15.329 -19.434 -30.771 1.00 86.62 350 ALA A O 1
ATOM 2815 N N . ALA A 1 351 ? 16.479 -20.904 -29.516 1.00 88.81 351 ALA A N 1
ATOM 2816 C CA . ALA A 1 351 ? 17.788 -20.322 -29.801 1.00 88.81 351 ALA A CA 1
ATOM 2817 C C . ALA A 1 351 ? 18.187 -20.532 -31.275 1.00 88.8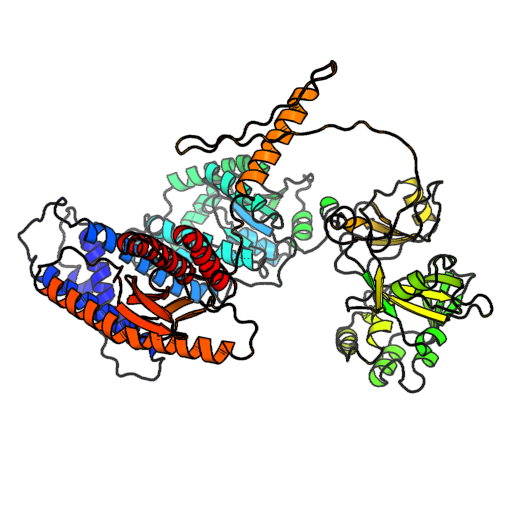1 351 ALA A C 1
ATOM 2819 O O . ALA A 1 351 ? 18.649 -19.598 -31.922 1.00 88.81 351 ALA A O 1
ATOM 2820 N N . GLN A 1 352 ? 17.901 -21.707 -31.847 1.00 88.19 352 GLN A N 1
ATOM 2821 C CA . GLN A 1 352 ? 18.161 -22.016 -33.264 1.00 88.19 352 GLN A CA 1
ATOM 2822 C C . GLN A 1 352 ? 17.334 -21.164 -34.242 1.00 88.19 352 GLN A C 1
ATOM 2824 O O . GLN A 1 352 ? 17.746 -20.939 -35.383 1.00 88.19 352 GLN A O 1
ATOM 2829 N N . ALA A 1 353 ? 16.177 -20.665 -33.804 1.00 89.69 353 ALA A N 1
ATOM 2830 C CA . ALA A 1 353 ? 15.372 -19.710 -34.559 1.00 89.69 353 ALA A CA 1
ATOM 2831 C C . ALA A 1 353 ? 15.942 -18.277 -34.529 1.00 89.69 353 ALA A C 1
ATOM 2833 O O . ALA A 1 353 ? 15.404 -17.394 -35.202 1.00 89.69 353 ALA A O 1
ATOM 2834 N N . MET A 1 354 ? 17.014 -18.028 -33.766 1.00 92.38 354 MET A N 1
ATOM 2835 C CA . MET A 1 354 ? 17.642 -16.718 -33.620 1.00 92.38 354 MET A CA 1
ATOM 2836 C C . MET A 1 354 ? 19.007 -16.641 -34.311 1.00 92.38 354 MET A C 1
ATOM 2838 O O . MET A 1 354 ? 19.797 -17.583 -34.334 1.00 92.38 354 MET A O 1
ATOM 2842 N N . THR A 1 355 ? 19.314 -15.483 -34.889 1.00 92.62 355 THR A N 1
ATOM 2843 C CA . THR A 1 355 ? 20.604 -15.213 -35.537 1.00 92.62 355 THR A CA 1
ATOM 2844 C C . THR A 1 355 ? 21.076 -13.813 -35.186 1.00 92.62 355 THR A C 1
ATOM 2846 O O . THR A 1 355 ? 20.328 -12.847 -35.336 1.00 92.62 355 THR A O 1
ATOM 2849 N N . TYR A 1 356 ? 22.323 -13.685 -34.740 1.00 93.00 356 TYR A N 1
ATOM 2850 C CA . TYR A 1 356 ? 22.914 -12.381 -34.473 1.00 93.00 356 TYR A CA 1
ATOM 2851 C C . TYR A 1 356 ? 23.372 -11.707 -35.767 1.00 93.00 356 TYR A C 1
ATOM 2853 O O . TYR A 1 356 ? 23.944 -12.345 -36.651 1.00 93.00 356 TYR A O 1
ATOM 2861 N N . LEU A 1 357 ? 23.110 -10.406 -35.876 1.00 91.62 357 LEU A N 1
ATOM 2862 C CA . LEU A 1 357 ? 23.471 -9.543 -36.996 1.00 91.62 357 LEU A CA 1
ATOM 2863 C C . LEU A 1 357 ? 24.536 -8.539 -36.518 1.00 91.62 357 LEU A C 1
ATOM 2865 O O . LEU A 1 357 ? 24.184 -7.450 -36.052 1.00 91.62 357 LEU A O 1
ATOM 2869 N N . PRO A 1 358 ? 25.842 -8.862 -36.635 1.00 82.81 358 PRO A N 1
ATOM 2870 C CA . PRO A 1 358 ? 26.911 -8.091 -35.994 1.00 82.81 358 PRO A CA 1
ATOM 2871 C C . PRO A 1 358 ? 26.997 -6.640 -36.458 1.00 82.81 358 PRO A C 1
ATOM 2873 O O . PRO A 1 358 ? 27.254 -5.743 -35.664 1.00 82.81 358 PRO A O 1
ATOM 2876 N N . THR A 1 359 ? 26.743 -6.390 -37.743 1.00 85.25 359 THR A N 1
ATOM 2877 C CA . THR A 1 359 ? 26.819 -5.046 -38.332 1.00 85.25 359 THR A CA 1
ATOM 2878 C C . THR A 1 359 ? 25.712 -4.115 -37.848 1.00 85.25 359 THR A C 1
ATOM 2880 O O . THR A 1 359 ? 25.836 -2.905 -37.995 1.00 85.25 359 THR A O 1
ATOM 2883 N N . GLN A 1 360 ? 24.623 -4.667 -37.311 1.00 86.25 360 GLN A N 1
ATOM 2884 C CA . GLN A 1 360 ? 23.449 -3.909 -36.882 1.00 86.25 360 GLN A CA 1
ATOM 2885 C C . GLN A 1 360 ? 23.217 -3.971 -35.371 1.00 86.25 360 GLN A C 1
ATOM 2887 O O . GLN A 1 360 ? 22.320 -3.286 -34.895 1.00 86.25 360 GLN A O 1
ATOM 2892 N N . GLN A 1 361 ? 23.987 -4.788 -34.639 1.00 90.88 361 GLN A N 1
ATOM 2893 C CA . GLN A 1 361 ? 23.772 -5.081 -33.217 1.00 90.88 361 GLN A CA 1
ATOM 2894 C C . GLN A 1 361 ? 22.327 -5.512 -32.937 1.00 90.88 361 GLN A C 1
ATOM 2896 O O . GLN A 1 361 ? 21.641 -4.981 -32.068 1.00 90.88 361 GLN A O 1
ATOM 2901 N N . LYS A 1 362 ? 21.849 -6.477 -33.724 1.00 93.50 362 LYS A N 1
ATOM 2902 C CA . LYS A 1 362 ? 20.481 -6.989 -33.640 1.00 93.50 362 LYS A CA 1
ATOM 2903 C C . LYS A 1 362 ? 20.450 -8.504 -33.579 1.00 93.50 362 LYS A C 1
ATOM 2905 O O . LYS A 1 362 ? 21.308 -9.173 -34.149 1.00 93.50 362 LYS A O 1
ATOM 2910 N N . ILE A 1 363 ? 19.416 -9.041 -32.947 1.00 93.81 363 ILE A N 1
ATOM 2911 C CA . ILE A 1 363 ? 19.038 -10.449 -33.027 1.00 93.81 363 ILE A CA 1
ATOM 2912 C C . ILE A 1 363 ? 17.827 -10.564 -33.947 1.00 93.81 363 ILE A C 1
ATOM 2914 O O . ILE A 1 363 ? 16.793 -9.927 -33.737 1.00 93.81 363 ILE A O 1
ATOM 2918 N N . ARG A 1 364 ? 17.966 -11.391 -34.977 1.00 93.06 364 ARG A N 1
ATOM 2919 C CA . ARG A 1 364 ? 16.901 -11.766 -35.899 1.00 93.06 364 ARG A CA 1
ATOM 2920 C C . ARG A 1 364 ? 16.230 -13.032 -35.386 1.00 93.06 364 ARG A C 1
ATOM 2922 O O . ARG A 1 364 ? 16.886 -14.064 -35.334 1.00 93.06 364 ARG A O 1
ATOM 2929 N N . LEU A 1 365 ? 14.952 -12.955 -35.038 1.00 90.94 365 LEU A N 1
ATOM 2930 C CA . LEU A 1 365 ? 14.107 -14.086 -34.661 1.00 90.94 365 LEU A CA 1
ATOM 2931 C C . LEU A 1 365 ? 13.186 -14.452 -35.830 1.00 90.94 365 LEU A C 1
ATOM 2933 O O . LEU A 1 365 ? 12.441 -13.609 -36.329 1.00 90.94 365 LEU A O 1
ATOM 2937 N N . ASP A 1 366 ? 13.245 -15.709 -36.252 1.00 90.06 366 ASP A N 1
ATOM 2938 C CA . ASP A 1 366 ? 12.421 -16.277 -37.317 1.00 90.06 366 ASP A CA 1
ATOM 2939 C C . ASP A 1 366 ? 11.227 -17.034 -36.712 1.00 90.06 366 ASP A C 1
ATOM 2941 O O . ASP A 1 366 ? 11.387 -18.081 -36.076 1.00 90.06 366 ASP A O 1
ATOM 2945 N N . TRP A 1 367 ? 10.021 -16.486 -36.877 1.00 84.31 367 TRP A N 1
ATOM 2946 C CA . TRP A 1 367 ? 8.811 -17.060 -36.285 1.00 84.31 367 TRP A CA 1
ATOM 2947 C C . TRP A 1 367 ? 8.420 -18.388 -36.909 1.00 84.31 367 TRP A C 1
ATOM 2949 O O . TRP A 1 367 ? 7.889 -19.252 -36.209 1.00 84.31 367 TRP A O 1
ATOM 2959 N N . ASP A 1 368 ? 8.678 -18.572 -38.200 1.00 83.44 368 ASP A N 1
ATOM 2960 C CA . ASP A 1 368 ? 8.324 -19.813 -38.876 1.00 83.44 368 ASP A CA 1
ATOM 2961 C C . ASP A 1 368 ? 9.198 -20.958 -38.375 1.00 83.44 368 ASP A C 1
ATOM 2963 O O . ASP A 1 368 ? 8.672 -22.040 -38.114 1.00 83.44 368 ASP A O 1
ATOM 2967 N N . LYS A 1 369 ? 10.487 -20.698 -38.111 1.00 85.06 369 LYS A N 1
ATOM 2968 C CA . LYS A 1 369 ? 11.379 -21.663 -37.444 1.00 85.06 369 LYS A CA 1
ATOM 2969 C C . LYS A 1 369 ? 10.960 -21.964 -36.008 1.00 85.06 369 LYS A C 1
ATOM 2971 O O . LYS A 1 369 ? 11.055 -23.108 -35.575 1.00 85.06 369 LYS A O 1
ATOM 2976 N N . LEU A 1 370 ? 10.470 -20.960 -35.283 1.00 80.50 370 LEU A N 1
ATOM 2977 C CA . LEU A 1 370 ? 10.014 -21.121 -33.902 1.00 80.50 370 LEU A CA 1
ATOM 2978 C C . LEU A 1 370 ? 8.731 -21.969 -33.793 1.00 80.50 370 LEU A C 1
ATOM 2980 O O . LEU A 1 370 ? 8.504 -22.631 -32.782 1.00 80.50 370 LEU A O 1
ATOM 2984 N N . CYS A 1 371 ? 7.888 -21.947 -34.830 1.00 72.88 371 CYS A N 1
ATOM 2985 C CA . CYS A 1 371 ? 6.591 -22.628 -34.856 1.00 72.88 371 CYS A CA 1
ATOM 2986 C C . CYS A 1 371 ? 6.640 -24.046 -35.455 1.00 72.88 371 CYS A C 1
ATOM 2988 O O . CYS A 1 371 ? 5.589 -24.675 -35.595 1.00 72.88 371 CYS A O 1
ATOM 2990 N N . VAL A 1 372 ? 7.816 -24.568 -35.823 1.00 70.12 372 VAL A N 1
ATOM 2991 C CA . VAL A 1 372 ? 7.926 -25.904 -36.430 1.00 70.12 372 VAL A CA 1
ATOM 2992 C C . VAL A 1 372 ? 7.458 -26.971 -35.428 1.00 70.12 372 VAL A C 1
ATOM 2994 O O . VAL A 1 372 ? 8.017 -27.116 -34.343 1.00 70.12 372 VAL A O 1
ATOM 2997 N N . ASN A 1 373 ? 6.412 -27.718 -35.800 1.00 61.91 373 ASN A N 1
ATOM 2998 C CA . ASN A 1 373 ? 5.819 -28.833 -35.044 1.00 61.91 373 ASN A CA 1
ATOM 2999 C C . ASN A 1 373 ? 5.238 -28.489 -33.654 1.00 61.91 373 ASN A C 1
ATOM 3001 O O . ASN A 1 373 ? 5.101 -29.382 -32.821 1.00 61.91 373 ASN A O 1
ATOM 3005 N N . GLY A 1 374 ? 4.904 -27.222 -33.374 1.00 63.78 374 GLY A N 1
ATOM 3006 C CA . GLY A 1 374 ? 4.272 -26.823 -32.103 1.00 63.78 374 GLY A CA 1
ATOM 3007 C C . GLY A 1 374 ? 5.153 -26.998 -30.856 1.00 63.78 374 GLY A C 1
ATOM 3008 O O . GLY A 1 374 ? 4.641 -26.988 -29.741 1.00 63.78 374 GLY A O 1
ATOM 3009 N N . VAL A 1 375 ? 6.469 -27.166 -31.034 1.00 64.31 375 VAL A N 1
ATOM 3010 C CA . VAL A 1 375 ? 7.410 -27.539 -29.961 1.00 64.31 375 VAL A CA 1
ATOM 3011 C C . VAL A 1 375 ? 7.635 -26.408 -28.952 1.00 64.31 375 VAL A C 1
ATOM 3013 O O . VAL A 1 375 ? 7.769 -26.666 -27.760 1.00 64.31 375 VAL A O 1
ATOM 3016 N N . VAL A 1 376 ? 7.669 -25.152 -29.411 1.00 70.75 376 VAL A N 1
ATOM 3017 C CA . VAL A 1 376 ? 7.972 -23.982 -28.559 1.00 70.75 376 VAL A CA 1
ATOM 3018 C C . VAL A 1 376 ? 6.736 -23.123 -28.285 1.00 70.75 376 VAL A C 1
ATOM 3020 O O . VAL A 1 376 ? 6.643 -22.471 -27.244 1.00 70.75 376 VAL A O 1
ATOM 3023 N N . ILE A 1 377 ? 5.790 -23.093 -29.227 1.00 75.31 377 ILE A N 1
ATOM 3024 C CA . ILE A 1 377 ? 4.583 -22.268 -29.167 1.00 75.31 377 ILE A CA 1
ATOM 3025 C C . ILE A 1 377 ? 3.368 -23.136 -29.511 1.00 75.31 377 ILE A C 1
ATOM 3027 O O . ILE A 1 377 ? 3.354 -23.723 -30.595 1.00 75.31 377 ILE A O 1
ATOM 3031 N N . PRO A 1 378 ? 2.326 -23.177 -28.656 1.00 75.50 378 PRO A N 1
ATOM 3032 C CA . PRO A 1 378 ? 1.069 -23.836 -28.988 1.00 75.50 378 PRO A CA 1
ATOM 3033 C C . PRO A 1 378 ? 0.468 -23.277 -30.281 1.00 75.50 378 PRO A C 1
ATOM 3035 O O . PRO A 1 378 ? 0.398 -22.061 -30.460 1.00 75.50 378 PRO A O 1
ATOM 3038 N N . GLU A 1 379 ? -0.025 -24.150 -31.158 1.00 74.12 379 GLU A N 1
ATOM 3039 C CA . GLU A 1 379 ? -0.494 -23.793 -32.508 1.00 74.12 379 GLU A CA 1
ATOM 3040 C C . GLU A 1 379 ? -1.554 -22.676 -32.515 1.00 74.12 379 GLU A C 1
ATOM 3042 O O . GLU A 1 379 ? -1.474 -21.734 -33.303 1.00 74.12 379 GLU A O 1
ATOM 3047 N N . ALA A 1 380 ? -2.487 -22.707 -31.556 1.00 73.00 380 ALA A N 1
ATOM 3048 C CA . ALA A 1 380 ? -3.507 -21.670 -31.394 1.00 73.00 380 ALA A CA 1
ATOM 3049 C C . ALA A 1 380 ? -2.917 -20.269 -31.142 1.00 73.00 380 ALA A C 1
ATOM 3051 O O . ALA A 1 380 ? -3.490 -19.267 -31.568 1.00 73.00 380 ALA A O 1
ATOM 3052 N N . ILE A 1 381 ? -1.772 -20.190 -30.459 1.00 73.69 381 ILE A N 1
ATOM 3053 C CA . ILE A 1 381 ? -1.094 -18.927 -30.147 1.00 73.69 381 ILE A CA 1
ATOM 3054 C C . ILE A 1 381 ? -0.116 -18.547 -31.258 1.00 73.69 381 ILE A C 1
ATOM 3056 O O . ILE A 1 381 ? 0.022 -17.366 -31.575 1.00 73.69 381 ILE A O 1
ATOM 3060 N N . ALA A 1 382 ? 0.522 -19.537 -31.887 1.00 76.19 382 ALA A N 1
ATOM 3061 C CA . ALA A 1 382 ? 1.363 -19.334 -33.059 1.00 76.19 382 ALA A CA 1
ATOM 3062 C C . ALA A 1 382 ? 0.588 -18.611 -34.168 1.00 76.19 382 ALA A C 1
ATOM 3064 O O . ALA A 1 382 ? 1.098 -17.643 -34.727 1.00 76.19 382 ALA A O 1
ATOM 3065 N N . GLN A 1 383 ? -0.663 -19.008 -34.427 1.00 76.75 383 GLN A N 1
ATOM 3066 C CA . GLN A 1 383 ? -1.499 -18.340 -35.425 1.00 76.75 383 GLN A CA 1
ATOM 3067 C C . GLN A 1 383 ? -1.800 -16.881 -35.049 1.00 76.75 383 GLN A C 1
ATOM 3069 O O . GLN A 1 383 ? -1.598 -15.987 -35.864 1.00 76.75 383 GLN A O 1
ATOM 3074 N N . GLN A 1 384 ? -2.181 -16.614 -33.794 1.00 75.06 384 GLN A N 1
ATOM 3075 C CA . GLN A 1 384 ? -2.431 -15.244 -33.324 1.00 75.06 384 GLN A CA 1
ATOM 3076 C C . GLN A 1 384 ? -1.192 -14.346 -33.424 1.00 75.06 384 GLN A C 1
ATOM 3078 O O . GLN A 1 384 ? -1.299 -13.171 -33.771 1.00 75.06 384 GLN A O 1
ATOM 3083 N N . LEU A 1 385 ? -0.012 -14.889 -33.114 1.00 73.31 385 LEU A N 1
ATOM 3084 C CA . LEU A 1 385 ? 1.251 -14.168 -33.233 1.00 73.31 385 LEU A CA 1
ATOM 3085 C C . LEU A 1 385 ? 1.612 -13.892 -34.694 1.00 73.31 385 LEU A C 1
ATOM 3087 O O . LEU A 1 385 ? 2.038 -12.779 -34.991 1.00 73.31 385 LEU A O 1
ATOM 3091 N N . LYS A 1 386 ? 1.397 -14.855 -35.599 1.00 77.44 386 LYS A N 1
ATOM 3092 C CA . LYS A 1 386 ? 1.601 -14.673 -37.046 1.00 77.44 386 LYS A CA 1
ATOM 3093 C C . LYS A 1 386 ? 0.696 -13.592 -37.633 1.00 77.44 386 LYS A C 1
ATOM 3095 O O . LYS A 1 386 ? 1.127 -12.863 -38.519 1.00 77.44 386 LYS A O 1
ATOM 3100 N N . ASP A 1 387 ? -0.518 -13.450 -37.109 1.00 78.75 387 ASP A N 1
ATOM 3101 C CA . ASP A 1 387 ? -1.458 -12.422 -37.564 1.00 78.75 387 ASP A CA 1
ATOM 3102 C C . ASP A 1 387 ? -1.063 -11.008 -37.086 1.00 78.75 387 ASP A C 1
ATOM 3104 O O . ASP A 1 387 ? -1.437 -10.013 -37.708 1.00 78.75 387 ASP A O 1
ATOM 3108 N N . GLN A 1 388 ? -0.313 -10.896 -35.980 1.00 77.62 388 GLN A N 1
ATOM 3109 C CA . GLN A 1 388 ? 0.000 -9.614 -35.325 1.00 77.62 388 GLN A CA 1
ATOM 3110 C C . GLN A 1 388 ? 1.462 -9.165 -35.452 1.00 77.62 388 GLN A C 1
ATOM 3112 O O . GLN A 1 388 ? 1.755 -7.983 -35.254 1.00 77.62 388 GLN A O 1
ATOM 3117 N N . LEU A 1 389 ? 2.391 -10.075 -35.748 1.00 79.00 389 LEU A N 1
ATOM 3118 C CA . LEU A 1 389 ? 3.824 -9.802 -35.837 1.00 79.00 389 LEU A CA 1
ATOM 3119 C C . LEU A 1 389 ? 4.373 -10.177 -37.219 1.00 79.00 389 LEU A C 1
ATOM 3121 O O . LEU A 1 389 ? 3.916 -11.140 -37.830 1.00 79.00 389 LEU A O 1
ATOM 3125 N N . PRO A 1 390 ? 5.386 -9.447 -37.722 1.00 84.06 390 PRO A N 1
ATOM 3126 C CA . PRO A 1 390 ? 6.049 -9.819 -38.967 1.00 84.06 390 PRO A CA 1
ATOM 3127 C C . PRO A 1 390 ? 6.738 -11.185 -38.817 1.00 84.06 390 PRO A C 1
ATOM 3129 O O . PRO A 1 390 ? 7.242 -11.461 -37.730 1.00 84.06 390 PRO A O 1
ATOM 3132 N N . PRO A 1 391 ? 6.860 -11.994 -39.891 1.00 85.94 391 PRO A N 1
ATOM 3133 C CA . PRO A 1 391 ? 7.443 -13.348 -39.851 1.00 85.94 391 PRO A CA 1
ATOM 3134 C C . PRO A 1 391 ? 8.908 -13.369 -39.398 1.00 85.94 391 PRO A C 1
ATOM 3136 O O . PRO A 1 391 ? 9.403 -14.365 -38.877 1.00 85.94 391 PRO A O 1
ATOM 3139 N N . ILE A 1 392 ? 9.592 -12.236 -39.540 1.00 89.94 392 ILE A N 1
ATOM 3140 C CA . ILE A 1 392 ? 10.939 -12.010 -39.040 1.00 89.94 392 ILE A CA 1
ATOM 3141 C C . ILE A 1 392 ? 10.886 -10.819 -38.093 1.00 89.94 392 ILE A C 1
ATOM 3143 O O . ILE A 1 392 ? 10.509 -9.714 -38.493 1.00 89.94 392 ILE A O 1
ATOM 3147 N N . LEU A 1 393 ? 11.308 -11.034 -36.852 1.00 89.00 393 LEU A N 1
ATOM 3148 C CA . LEU A 1 393 ? 11.408 -9.994 -35.843 1.00 89.00 393 LEU A CA 1
ATOM 3149 C C . LEU A 1 393 ? 12.868 -9.624 -35.605 1.00 89.00 393 LEU A C 1
ATOM 3151 O O . LEU A 1 393 ? 13.690 -10.470 -35.276 1.00 89.00 393 LEU A O 1
ATOM 3155 N N . GLU A 1 394 ? 13.180 -8.340 -35.719 1.00 92.06 394 GLU A N 1
ATOM 3156 C CA . GLU A 1 394 ? 14.467 -7.801 -35.290 1.00 92.06 394 GLU A CA 1
ATOM 3157 C C . GLU A 1 394 ? 14.344 -7.188 -33.892 1.00 92.06 394 GLU A C 1
ATOM 3159 O O . GLU A 1 394 ? 13.455 -6.356 -33.638 1.00 92.06 394 GLU A O 1
ATOM 3164 N N . LEU A 1 395 ? 15.239 -7.625 -33.007 1.00 92.38 395 LEU A N 1
ATOM 3165 C CA . LEU A 1 395 ? 15.404 -7.174 -31.630 1.00 92.38 395 LEU A CA 1
ATOM 3166 C C . LEU A 1 395 ? 16.754 -6.474 -31.499 1.00 92.38 395 LEU A C 1
ATOM 3168 O O . LEU A 1 395 ? 17.759 -6.995 -31.979 1.00 92.38 395 LEU A O 1
ATOM 3172 N N . ASP A 1 396 ? 16.781 -5.317 -30.847 1.00 93.50 396 ASP A N 1
ATOM 3173 C CA . ASP A 1 396 ? 18.035 -4.620 -30.576 1.00 93.50 396 ASP A CA 1
ATOM 3174 C C . ASP A 1 396 ? 18.846 -5.395 -29.532 1.00 93.50 396 ASP A C 1
ATOM 3176 O O . ASP A 1 396 ? 18.282 -6.007 -28.617 1.00 93.50 396 ASP A O 1
ATOM 3180 N N . ALA A 1 397 ? 20.168 -5.365 -29.666 1.00 94.56 397 ALA A N 1
ATOM 3181 C CA . ALA A 1 397 ? 21.090 -6.034 -28.765 1.00 9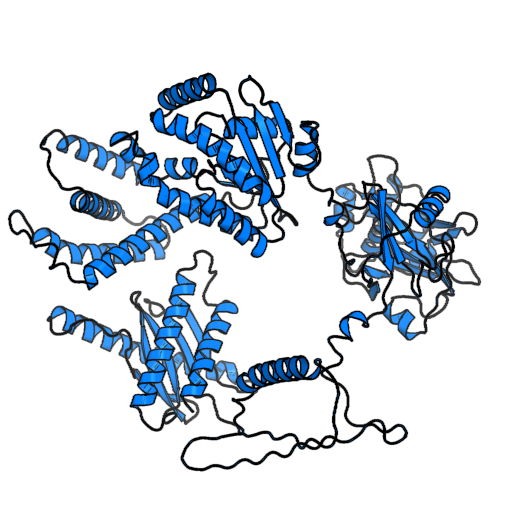4.56 397 ALA A CA 1
ATOM 3182 C C . ALA A 1 397 ? 22.225 -5.100 -28.331 1.00 94.56 397 ALA A C 1
ATOM 3184 O O . ALA A 1 397 ? 22.598 -4.172 -29.045 1.00 94.56 397 ALA A O 1
ATOM 3185 N N . SER A 1 398 ? 22.794 -5.353 -27.154 1.00 94.44 398 SER A N 1
ATOM 3186 C CA . SER A 1 398 ? 24.016 -4.680 -26.714 1.00 94.44 398 SER A CA 1
ATOM 3187 C C . SER A 1 398 ? 25.217 -5.095 -27.580 1.00 94.44 398 SER A C 1
ATOM 3189 O O . SER A 1 398 ? 25.150 -6.103 -28.297 1.00 94.44 398 SER A O 1
ATOM 3191 N N . PRO A 1 399 ? 26.358 -4.388 -27.472 1.00 92.12 399 PRO A N 1
ATOM 3192 C CA . PRO A 1 399 ? 27.626 -4.885 -27.994 1.00 92.12 399 PRO A CA 1
ATOM 3193 C C . PRO A 1 399 ? 27.939 -6.301 -27.489 1.00 92.12 399 PRO A C 1
ATOM 3195 O O . PRO A 1 399 ? 27.497 -6.689 -26.401 1.00 92.12 399 PRO A O 1
ATOM 3198 N N . LEU A 1 400 ? 28.694 -7.060 -28.290 1.00 92.19 400 LEU A N 1
ATOM 3199 C CA . LEU A 1 400 ? 29.199 -8.369 -27.881 1.00 92.19 400 LEU A CA 1
ATOM 3200 C C . LEU A 1 400 ? 30.242 -8.220 -26.784 1.00 92.19 400 LEU A C 1
ATOM 3202 O O . LEU A 1 400 ? 31.114 -7.355 -26.857 1.00 92.19 400 LEU A O 1
ATOM 3206 N N . CYS A 1 401 ? 30.163 -9.109 -25.806 1.00 92.75 401 CYS A N 1
ATOM 3207 C CA . CYS A 1 401 ? 31.142 -9.238 -24.747 1.00 92.75 401 CYS A CA 1
ATOM 3208 C C . CYS A 1 401 ? 31.566 -10.707 -24.620 1.00 92.75 401 CYS A C 1
ATOM 3210 O O . CYS A 1 401 ? 30.690 -11.578 -24.639 1.00 92.75 401 CYS A O 1
ATOM 3212 N N . PRO A 1 402 ? 32.867 -11.001 -24.456 1.00 91.31 402 PRO A N 1
ATOM 3213 C CA . PRO A 1 402 ? 33.321 -12.358 -24.200 1.00 91.31 402 PRO A CA 1
ATOM 3214 C C . PRO A 1 402 ? 32.706 -12.932 -22.922 1.00 91.31 402 PRO A C 1
ATOM 3216 O O . PRO A 1 402 ? 32.589 -12.255 -21.900 1.00 91.31 402 PRO A O 1
ATOM 3219 N N . VAL A 1 403 ? 32.358 -14.215 -22.949 1.00 88.62 403 VAL A N 1
ATOM 3220 C CA . VAL A 1 403 ? 31.900 -14.952 -21.769 1.00 88.62 403 VAL A CA 1
ATOM 3221 C C . VAL A 1 403 ? 33.099 -15.220 -20.860 1.00 88.62 403 VAL A C 1
ATOM 3223 O O . VAL A 1 403 ? 33.854 -16.180 -21.043 1.00 88.62 403 VAL A O 1
ATOM 3226 N N . THR A 1 404 ? 33.256 -14.375 -19.847 1.00 77.12 404 THR A N 1
ATOM 3227 C CA . THR A 1 404 ? 34.285 -14.489 -18.814 1.00 77.12 404 THR A CA 1
ATOM 3228 C C . THR A 1 404 ? 33.708 -15.213 -17.593 1.00 77.12 404 THR A C 1
ATOM 3230 O O . THR A 1 404 ? 32.719 -14.797 -16.999 1.00 77.12 404 THR A O 1
ATOM 3233 N N . GLY A 1 405 ? 34.276 -16.367 -17.248 1.00 74.75 405 GLY A N 1
ATOM 3234 C CA . GLY A 1 405 ? 33.810 -17.186 -16.128 1.00 74.75 405 GLY A CA 1
ATOM 3235 C C . GLY A 1 405 ? 34.185 -18.651 -16.303 1.00 74.75 405 GLY A C 1
ATOM 3236 O O . GLY A 1 405 ? 34.137 -19.177 -17.421 1.00 74.75 405 GLY A O 1
ATOM 3237 N N . ASP A 1 406 ? 34.568 -19.295 -15.202 1.00 79.62 406 ASP A N 1
ATOM 3238 C CA . ASP A 1 406 ? 34.826 -20.733 -15.170 1.00 79.62 406 ASP A CA 1
ATOM 3239 C C . ASP A 1 406 ? 33.532 -21.550 -15.362 1.00 79.62 406 ASP A C 1
ATOM 3241 O O . ASP A 1 406 ? 32.418 -21.021 -15.434 1.00 79.62 406 ASP A O 1
ATOM 3245 N N . LEU A 1 407 ? 33.678 -22.869 -15.499 1.00 77.94 407 LEU A N 1
ATOM 3246 C CA . LEU A 1 407 ? 32.557 -23.770 -15.772 1.00 77.94 407 LEU A CA 1
ATOM 3247 C C . LEU A 1 407 ? 31.487 -23.735 -14.661 1.00 77.94 407 LEU A C 1
ATOM 3249 O O . LEU A 1 407 ? 30.304 -23.951 -14.935 1.00 77.94 407 LEU A O 1
ATOM 3253 N N . GLU A 1 408 ? 31.893 -23.463 -13.420 1.00 74.06 408 GLU A N 1
ATOM 3254 C CA . GLU A 1 408 ? 31.015 -23.441 -12.252 1.00 74.06 408 GLU A CA 1
ATOM 3255 C C . GLU A 1 408 ? 30.185 -22.152 -12.207 1.00 74.06 408 GLU A C 1
ATOM 3257 O O . GLU A 1 408 ? 28.956 -22.214 -12.107 1.00 74.06 408 GLU A O 1
ATOM 3262 N N . MET A 1 409 ? 30.816 -20.994 -12.416 1.00 74.50 409 MET A N 1
ATOM 3263 C CA . MET A 1 409 ? 30.138 -19.704 -12.576 1.00 74.50 409 MET A CA 1
ATOM 3264 C C . MET A 1 409 ? 29.163 -19.725 -13.750 1.00 74.50 409 MET A C 1
ATOM 3266 O O . MET A 1 409 ? 28.020 -19.275 -13.625 1.00 74.50 409 MET A O 1
ATOM 3270 N N . ARG A 1 410 ? 29.567 -20.313 -14.882 1.00 83.56 410 ARG A N 1
ATOM 3271 C CA . ARG A 1 410 ? 28.675 -20.475 -16.037 1.00 83.56 410 ARG A CA 1
ATOM 3272 C C . ARG A 1 410 ? 27.426 -21.278 -15.665 1.00 83.56 410 ARG A C 1
ATOM 3274 O O . ARG A 1 410 ? 26.312 -20.855 -15.971 1.00 83.56 410 ARG A O 1
ATOM 3281 N N . ARG A 1 411 ? 27.591 -22.379 -14.926 1.00 73.00 411 ARG A N 1
ATOM 3282 C CA . ARG A 1 411 ? 26.476 -23.212 -14.452 1.00 73.00 411 ARG A CA 1
ATOM 3283 C C . ARG A 1 411 ? 25.531 -22.452 -13.511 1.00 73.00 411 ARG A C 1
ATOM 3285 O O . ARG A 1 411 ? 24.319 -22.577 -13.673 1.00 73.00 411 ARG A O 1
ATOM 3292 N N . LEU A 1 412 ? 26.054 -21.666 -12.566 1.00 67.81 412 LEU A N 1
ATOM 3293 C CA . LEU A 1 412 ? 25.248 -20.891 -11.604 1.00 67.81 412 LEU A CA 1
ATOM 3294 C C . LEU A 1 412 ? 24.430 -19.767 -12.260 1.00 67.81 412 LEU A C 1
ATOM 3296 O O . LEU A 1 412 ? 23.342 -19.432 -11.792 1.00 67.81 412 LEU A O 1
ATOM 3300 N N . HIS A 1 413 ? 24.927 -19.206 -13.363 1.00 70.88 413 HIS A N 1
ATOM 3301 C CA . HIS A 1 413 ? 24.277 -18.105 -14.081 1.00 70.88 413 HIS A CA 1
ATOM 3302 C C . HIS A 1 413 ? 23.499 -18.545 -15.327 1.00 70.88 413 HIS A C 1
ATOM 3304 O O . HIS A 1 413 ? 23.095 -17.699 -16.123 1.00 70.88 413 HIS A O 1
ATOM 3310 N N . ALA A 1 414 ? 23.251 -19.851 -15.484 1.00 74.38 414 ALA A N 1
ATOM 3311 C CA . ALA A 1 414 ? 22.568 -20.421 -16.648 1.00 74.38 414 ALA A CA 1
ATOM 3312 C C . ALA A 1 414 ? 23.226 -20.036 -17.992 1.00 74.38 414 ALA A C 1
ATOM 3314 O O . ALA A 1 414 ? 22.545 -19.851 -19.003 1.00 74.38 414 ALA A O 1
ATOM 3315 N N . ILE A 1 415 ? 24.554 -19.917 -17.991 1.00 83.94 415 ILE A N 1
ATOM 3316 C CA . ILE A 1 415 ? 25.384 -19.733 -19.181 1.00 83.94 415 ILE A CA 1
ATOM 3317 C C . ILE A 1 415 ? 25.749 -21.126 -19.718 1.00 83.94 415 ILE A C 1
ATOM 3319 O O . ILE A 1 415 ? 26.132 -21.997 -18.929 1.00 83.94 415 ILE A O 1
ATOM 3323 N N . PRO A 1 416 ? 25.680 -21.368 -21.039 1.00 82.06 416 PRO A N 1
ATOM 3324 C CA . PRO A 1 416 ? 26.108 -22.634 -21.623 1.00 82.06 416 PRO A CA 1
ATOM 3325 C C . PRO A 1 416 ? 27.546 -22.999 -21.236 1.00 82.06 416 PRO A C 1
ATOM 3327 O O . PRO A 1 416 ? 28.472 -22.190 -21.347 1.00 82.06 416 PRO A O 1
ATOM 3330 N N . SER A 1 417 ? 27.743 -24.243 -20.798 1.00 75.81 417 SER A N 1
ATOM 3331 C CA . SER A 1 417 ? 29.059 -24.760 -20.406 1.00 75.81 417 SER A CA 1
ATOM 3332 C C . SER A 1 417 ? 30.003 -24.965 -21.598 1.00 75.81 417 SER A C 1
ATOM 3334 O O . SER A 1 417 ? 31.216 -25.002 -21.406 1.00 75.81 417 SER A O 1
ATOM 3336 N N . GLN A 1 418 ? 29.467 -25.073 -22.819 1.00 76.00 418 GLN A N 1
ATOM 3337 C CA . GLN A 1 418 ? 30.208 -25.242 -24.073 1.00 76.00 418 GLN A CA 1
ATOM 3338 C C . GLN A 1 418 ? 29.554 -24.421 -25.198 1.00 76.00 418 GLN A C 1
ATOM 3340 O O . GLN A 1 418 ? 28.359 -24.137 -25.138 1.00 76.00 418 GLN A O 1
ATOM 3345 N N . GLY A 1 419 ? 30.335 -24.028 -26.212 1.00 76.00 419 GLY A N 1
ATOM 3346 C CA . GLY A 1 419 ? 29.835 -23.367 -27.431 1.00 76.00 419 GLY A CA 1
ATOM 3347 C C . GLY A 1 419 ? 29.420 -21.895 -27.285 1.00 76.00 419 GLY A C 1
ATOM 3348 O O . GLY A 1 419 ? 29.006 -21.276 -28.254 1.00 76.00 419 GLY A O 1
ATOM 3349 N N . ALA A 1 420 ? 29.520 -21.303 -26.092 1.00 84.88 420 ALA A N 1
ATOM 3350 C CA . ALA A 1 420 ? 29.299 -19.874 -25.878 1.00 84.88 420 ALA A CA 1
ATOM 3351 C C . ALA A 1 420 ? 30.634 -19.170 -25.627 1.00 84.88 420 ALA A C 1
ATOM 3353 O O . ALA A 1 420 ? 31.286 -19.408 -24.600 1.00 84.88 420 ALA A O 1
ATOM 3354 N N . ALA A 1 421 ? 31.025 -18.309 -26.561 1.00 88.25 421 ALA A N 1
ATOM 3355 C CA . ALA A 1 421 ? 32.235 -17.506 -26.440 1.00 88.25 421 ALA A CA 1
ATOM 3356 C C . ALA A 1 421 ? 31.946 -16.033 -26.241 1.00 88.25 421 ALA A C 1
ATOM 3358 O O . ALA A 1 421 ? 32.635 -15.405 -25.448 1.00 88.25 421 ALA A O 1
ATOM 3359 N N . ASP A 1 422 ? 30.897 -15.527 -26.882 1.00 93.25 422 ASP A N 1
ATOM 3360 C CA . ASP A 1 422 ? 30.416 -14.168 -26.693 1.00 93.25 422 ASP A CA 1
ATOM 3361 C C . ASP A 1 422 ? 28.967 -14.185 -26.208 1.00 93.25 422 ASP A C 1
ATOM 3363 O O . ASP A 1 422 ? 28.231 -15.162 -26.374 1.00 93.25 422 ASP A O 1
ATOM 3367 N N . PHE A 1 423 ? 28.537 -13.083 -25.610 1.00 94.56 423 PHE A N 1
ATOM 3368 C CA . PHE A 1 423 ? 27.145 -12.840 -25.280 1.00 94.56 423 PHE A CA 1
ATOM 3369 C C . PHE A 1 423 ? 26.758 -11.386 -25.556 1.00 94.56 423 PHE A C 1
ATOM 3371 O O . PHE A 1 423 ? 27.604 -10.493 -25.621 1.00 94.56 423 PHE A O 1
ATOM 3378 N N . CYS A 1 424 ? 25.460 -11.142 -25.696 1.00 94.81 424 CYS A N 1
ATOM 3379 C CA . CYS A 1 424 ? 24.881 -9.800 -25.699 1.00 94.81 424 CYS A CA 1
ATOM 3380 C C . CYS A 1 424 ? 23.562 -9.779 -24.928 1.00 94.81 424 CYS A C 1
ATOM 3382 O O . CYS A 1 424 ? 22.892 -10.804 -24.770 1.00 94.81 424 CYS A O 1
ATOM 3384 N N . PHE A 1 425 ? 23.183 -8.596 -24.453 1.00 95.44 425 PHE A N 1
ATOM 3385 C CA . PHE A 1 425 ? 21.870 -8.347 -23.879 1.00 95.44 425 PHE A CA 1
ATOM 3386 C C . PHE A 1 425 ? 20.867 -8.043 -24.992 1.00 95.44 425 PHE A C 1
ATOM 3388 O O . PHE A 1 425 ? 21.112 -7.165 -25.812 1.00 95.44 425 PHE A O 1
ATOM 3395 N N . ILE A 1 426 ? 19.741 -8.748 -25.015 1.00 95.31 426 ILE A N 1
ATOM 3396 C CA . ILE A 1 426 ? 18.620 -8.522 -25.927 1.00 95.31 426 ILE A CA 1
ATOM 3397 C C . ILE A 1 426 ? 17.635 -7.580 -25.247 1.00 95.31 426 ILE A C 1
ATOM 3399 O O . ILE A 1 426 ? 17.120 -7.890 -24.170 1.00 95.31 426 ILE A O 1
ATOM 3403 N N . TYR A 1 427 ? 17.322 -6.465 -25.896 1.00 92.75 427 TYR A N 1
ATOM 3404 C CA . TYR A 1 427 ? 16.313 -5.535 -25.409 1.00 92.75 427 TYR A CA 1
ATOM 3405 C C . TYR A 1 427 ? 14.903 -5.996 -25.785 1.00 92.75 427 TYR A C 1
ATOM 3407 O O . TYR A 1 427 ? 14.669 -6.692 -26.776 1.00 92.75 427 TYR A O 1
ATOM 3415 N N . ASN A 1 428 ? 13.931 -5.583 -24.976 1.00 84.69 428 ASN A N 1
ATOM 3416 C CA . ASN A 1 428 ? 12.519 -5.823 -25.243 1.00 84.69 428 ASN A CA 1
ATOM 3417 C C . ASN A 1 428 ? 12.085 -5.210 -26.584 1.00 84.69 428 ASN A C 1
ATOM 3419 O O . ASN A 1 428 ? 12.627 -4.196 -27.038 1.00 84.69 428 ASN A O 1
ATOM 3423 N N . LYS A 1 429 ? 11.032 -5.768 -27.191 1.00 77.69 429 LYS A N 1
ATOM 3424 C CA . LYS A 1 429 ? 10.494 -5.192 -28.425 1.00 77.69 429 LYS A CA 1
ATOM 3425 C C . LYS A 1 429 ? 9.873 -3.824 -28.136 1.00 77.69 429 LYS A C 1
ATOM 3427 O O . LYS A 1 429 ? 9.039 -3.684 -27.242 1.00 77.69 429 LYS A O 1
ATOM 3432 N N . GLN A 1 430 ? 10.265 -2.821 -28.917 1.00 66.88 430 GLN A N 1
ATOM 3433 C CA . GLN A 1 430 ? 9.591 -1.527 -28.952 1.00 66.88 430 GLN A CA 1
ATOM 3434 C C . GLN A 1 430 ? 8.489 -1.568 -30.018 1.00 66.88 430 GLN A C 1
ATOM 3436 O O . GLN A 1 430 ? 8.767 -1.858 -31.185 1.00 66.88 430 GLN A O 1
ATOM 3441 N N . THR A 1 431 ? 7.246 -1.274 -29.636 1.00 56.97 431 THR A N 1
ATOM 3442 C CA . THR A 1 431 ? 6.160 -0.992 -30.583 1.00 56.97 431 THR A CA 1
ATOM 3443 C C . THR A 1 431 ? 5.838 0.493 -30.519 1.00 56.97 431 THR A C 1
ATOM 3445 O O . THR A 1 431 ? 5.536 1.032 -29.457 1.00 56.97 431 THR A O 1
ATOM 3448 N N . SER A 1 432 ? 5.939 1.175 -31.655 1.00 45.16 432 SER A N 1
ATOM 3449 C CA . SER A 1 432 ? 5.684 2.614 -31.774 1.00 45.16 432 SER A CA 1
ATOM 3450 C C . SER A 1 432 ? 4.193 2.974 -31.711 1.00 45.16 432 SER A C 1
ATOM 3452 O O . SER A 1 432 ? 3.855 4.138 -31.512 1.00 45.16 432 SER A O 1
ATOM 3454 N N . SER A 1 433 ? 3.291 1.998 -31.848 1.00 49.88 433 SER A N 1
ATOM 3455 C CA . SER A 1 433 ? 1.846 2.182 -31.727 1.00 49.88 433 SER A CA 1
ATOM 3456 C C . SER A 1 433 ? 1.367 1.853 -30.309 1.00 49.88 433 SER A C 1
ATOM 3458 O O . SER A 1 433 ? 1.792 0.874 -29.699 1.00 49.88 433 SER A O 1
ATOM 3460 N N . GLY A 1 434 ? 0.403 2.625 -29.794 1.00 50.69 434 GLY A N 1
ATOM 3461 C CA . GLY A 1 434 ? -0.313 2.334 -28.539 1.00 50.69 434 GLY A CA 1
ATOM 3462 C C . GLY A 1 434 ? -1.128 1.026 -28.544 1.00 50.69 434 GLY A C 1
ATOM 3463 O O . GLY A 1 434 ? -1.874 0.768 -27.605 1.00 50.69 434 GLY A O 1
ATOM 3464 N N . GLN A 1 435 ? -0.986 0.204 -29.586 1.00 54.59 435 GLN A N 1
ATOM 3465 C CA . GLN A 1 435 ? -1.492 -1.157 -29.699 1.00 54.59 435 GLN A CA 1
ATOM 3466 C C . GLN A 1 435 ? -0.293 -2.107 -29.745 1.00 54.59 435 GLN A C 1
ATOM 3468 O O . GLN A 1 435 ? 0.104 -2.581 -30.804 1.00 54.59 435 GLN A O 1
ATOM 3473 N N . ASP A 1 436 ? 0.321 -2.332 -28.586 1.00 65.69 436 ASP A N 1
ATOM 3474 C CA . ASP A 1 436 ? 1.342 -3.364 -28.424 1.00 65.69 436 ASP A CA 1
ATOM 3475 C C . ASP A 1 436 ? 0.634 -4.735 -28.410 1.00 65.69 436 ASP A C 1
ATOM 3477 O O . ASP A 1 436 ? -0.099 -5.022 -27.452 1.00 65.69 436 ASP A O 1
ATOM 3481 N N . PRO A 1 437 ? 0.803 -5.582 -29.444 1.00 64.31 437 PRO A N 1
ATOM 3482 C CA . PRO A 1 437 ? 0.144 -6.885 -29.527 1.00 64.31 437 PRO A CA 1
ATOM 3483 C C . PRO A 1 437 ? 0.483 -7.776 -28.321 1.00 64.31 437 PRO A C 1
ATOM 3485 O O . PRO A 1 437 ? -0.362 -8.544 -27.857 1.00 64.31 437 PRO A O 1
ATOM 3488 N N . LEU A 1 438 ? 1.662 -7.580 -27.711 1.00 66.56 438 LEU A N 1
ATOM 3489 C CA . LEU A 1 438 ? 2.121 -8.311 -26.525 1.00 66.56 438 LEU A CA 1
ATOM 3490 C C . LEU A 1 438 ? 1.441 -7.860 -25.217 1.00 66.56 438 LEU A C 1
ATOM 3492 O O . LEU A 1 438 ? 1.651 -8.477 -24.162 1.00 66.56 438 LEU A O 1
ATOM 3496 N N . LYS A 1 439 ? 0.643 -6.785 -25.258 1.00 65.06 439 LYS A N 1
ATOM 3497 C CA . LYS A 1 439 ? -0.115 -6.233 -24.119 1.00 65.06 439 LYS A CA 1
ATOM 3498 C C . LYS A 1 439 ? -1.629 -6.426 -24.242 1.00 65.06 439 LYS A C 1
ATOM 3500 O O . LYS A 1 439 ? -2.357 -6.002 -23.343 1.00 65.06 439 LYS A O 1
ATOM 3505 N N . THR A 1 440 ? -2.120 -7.065 -25.305 1.00 65.88 440 THR A N 1
ATOM 3506 C CA . THR A 1 440 ? -3.555 -7.358 -25.456 1.00 65.88 440 THR A CA 1
ATOM 3507 C C . THR A 1 440 ? -4.037 -8.330 -24.373 1.00 65.88 440 THR A C 1
ATOM 3509 O O . THR A 1 440 ? -3.285 -9.183 -23.887 1.00 65.88 440 THR A O 1
ATOM 3512 N N . LYS A 1 441 ? -5.304 -8.200 -23.952 1.00 64.81 441 LYS A N 1
ATOM 3513 C CA . LYS A 1 441 ? -5.889 -9.089 -22.934 1.00 64.81 441 LYS A CA 1
ATOM 3514 C C . LYS A 1 441 ? -5.909 -10.543 -23.409 1.00 64.81 441 LYS A C 1
ATOM 3516 O O . LYS A 1 441 ? -5.665 -11.428 -22.588 1.00 64.81 441 LYS A O 1
ATOM 3521 N N . GLU A 1 442 ? -6.155 -10.792 -24.700 1.00 62.19 442 GLU A N 1
ATOM 3522 C CA . GLU A 1 442 ? -6.090 -12.143 -25.265 1.00 62.19 442 GLU A CA 1
ATOM 3523 C C . GLU A 1 442 ? -4.677 -12.725 -25.157 1.00 62.19 442 GLU A C 1
ATOM 3525 O O . GLU A 1 442 ? -4.519 -13.831 -24.639 1.00 62.19 442 GLU A O 1
ATOM 3530 N N . PHE A 1 443 ? -3.646 -11.961 -25.533 1.00 64.50 443 PHE A N 1
ATOM 3531 C CA . PHE A 1 443 ? -2.256 -12.414 -25.452 1.00 64.50 443 PHE A CA 1
ATOM 3532 C C . PHE A 1 443 ? -1.795 -12.649 -24.007 1.00 64.50 443 PHE A C 1
ATOM 3534 O O . PHE A 1 443 ? -1.122 -13.635 -23.704 1.00 64.50 443 PHE A O 1
ATOM 3541 N N . MET A 1 444 ? -2.209 -11.788 -23.074 1.00 64.25 444 MET A N 1
ATOM 3542 C CA . MET A 1 444 ? -1.930 -11.970 -21.646 1.00 64.25 444 MET A CA 1
ATOM 3543 C C . MET A 1 444 ? -2.558 -13.261 -21.104 1.00 64.25 444 MET A C 1
ATOM 3545 O O . MET A 1 444 ? -1.881 -14.009 -20.397 1.00 64.25 444 MET A O 1
ATOM 3549 N N . LYS A 1 445 ? -3.806 -13.557 -21.487 1.00 65.19 445 LYS A N 1
ATOM 3550 C CA . LYS A 1 445 ? -4.520 -14.788 -21.112 1.00 65.19 445 LYS A CA 1
ATOM 3551 C C . LYS A 1 445 ? -3.913 -16.038 -21.765 1.00 65.19 445 LYS A C 1
ATOM 3553 O O . LYS A 1 445 ? -3.907 -17.107 -21.160 1.00 65.19 445 LYS A O 1
ATOM 3558 N N . ALA A 1 446 ? -3.360 -15.907 -22.968 1.00 57.06 446 ALA A N 1
ATOM 3559 C CA . ALA A 1 446 ? -2.633 -16.974 -23.652 1.00 57.06 446 ALA A CA 1
ATOM 3560 C C . ALA A 1 446 ? -1.256 -17.249 -23.004 1.00 57.06 446 ALA A C 1
ATOM 3562 O O . ALA A 1 446 ? -0.843 -18.396 -22.869 1.00 57.06 446 ALA A O 1
ATOM 3563 N N . SER A 1 447 ? -0.570 -16.212 -22.509 1.00 56.44 447 SER A N 1
ATOM 3564 C CA . SER A 1 447 ? 0.744 -16.330 -21.847 1.00 56.44 447 SER A CA 1
ATOM 3565 C C . SER A 1 447 ? 0.712 -16.913 -20.423 1.00 56.44 447 SER A C 1
ATOM 3567 O O . SER A 1 447 ? 1.758 -17.259 -19.870 1.00 56.44 447 SER A O 1
ATOM 3569 N N . SER A 1 448 ? -0.472 -17.045 -19.813 1.00 56.28 448 SER A N 1
ATOM 3570 C CA . SER A 1 448 ? -0.650 -17.668 -18.491 1.00 56.28 448 SER A CA 1
ATOM 3571 C C . SER A 1 448 ? -0.706 -19.202 -18.510 1.00 56.28 448 SER A C 1
ATOM 3573 O O . SER A 1 448 ? -0.860 -19.802 -17.448 1.00 56.28 448 SER A O 1
ATOM 3575 N N . TYR A 1 449 ? -0.560 -19.841 -19.676 1.00 53.03 449 TYR A N 1
ATOM 3576 C CA . TYR A 1 449 ? -0.548 -21.301 -19.784 1.00 53.03 449 TYR A CA 1
ATOM 3577 C C . TYR A 1 449 ? 0.738 -21.948 -19.227 1.00 53.03 449 TYR A C 1
ATOM 3579 O O . TYR A 1 449 ? 1.726 -21.286 -18.887 1.00 53.03 449 TYR A O 1
ATOM 3587 N N . ASN A 1 450 ? 0.627 -23.261 -19.029 1.00 53.62 450 ASN A N 1
ATOM 3588 C CA . ASN A 1 450 ? 1.383 -24.130 -18.132 1.00 53.62 450 ASN A CA 1
ATOM 3589 C C . ASN A 1 450 ? 2.907 -23.887 -18.120 1.00 53.62 450 ASN A C 1
ATOM 3591 O O . ASN A 1 450 ? 3.560 -23.764 -19.154 1.00 53.62 450 ASN A O 1
ATOM 3595 N N . ALA A 1 451 ? 3.514 -23.848 -16.928 1.00 47.91 451 ALA A N 1
ATOM 3596 C CA . ALA A 1 451 ? 4.931 -23.507 -16.752 1.00 47.91 451 ALA A CA 1
ATOM 3597 C C . ALA A 1 451 ? 5.920 -24.516 -17.372 1.00 47.91 451 ALA A C 1
ATOM 3599 O O . ALA A 1 451 ? 7.113 -24.211 -17.426 1.00 47.91 451 ALA A O 1
ATOM 3600 N N . GLN A 1 452 ? 5.439 -25.674 -17.831 1.00 51.94 452 GLN A N 1
ATOM 3601 C CA . GLN A 1 452 ? 6.246 -26.758 -18.392 1.00 51.94 452 GLN A CA 1
ATOM 3602 C C . GLN A 1 452 ? 6.488 -26.652 -19.914 1.00 51.94 452 GLN A C 1
ATOM 3604 O O . GLN A 1 452 ? 7.347 -27.361 -20.417 1.00 51.94 452 GLN A O 1
ATOM 3609 N N . GLU A 1 453 ? 5.827 -25.740 -20.643 1.00 56.00 453 GLU A N 1
ATOM 3610 C CA . GLU A 1 453 ? 5.793 -25.766 -22.126 1.00 56.00 453 GLU A CA 1
ATOM 3611 C C . GLU A 1 453 ? 6.744 -24.783 -22.848 1.00 56.00 453 GLU A C 1
ATOM 3613 O O . GLU A 1 453 ? 6.669 -24.634 -24.059 1.00 56.00 453 GLU A O 1
ATOM 3618 N N . GLY A 1 454 ? 7.636 -24.066 -22.151 1.00 58.00 454 GLY A N 1
ATOM 3619 C CA . GLY A 1 454 ? 8.622 -23.161 -22.788 1.00 58.00 454 GLY A CA 1
ATOM 3620 C C . GLY A 1 454 ? 8.054 -21.860 -23.394 1.00 58.00 454 GLY A C 1
ATOM 3621 O O . GLY A 1 454 ? 8.703 -20.817 -23.301 1.00 58.00 454 GLY A O 1
ATOM 3622 N N . PHE A 1 455 ? 6.811 -21.869 -23.883 1.00 65.25 455 PHE A N 1
ATOM 3623 C CA . PHE A 1 455 ? 6.071 -20.715 -24.407 1.00 65.25 455 PHE A CA 1
ATOM 3624 C C . PHE A 1 455 ? 6.037 -19.483 -23.473 1.00 65.25 455 PHE A C 1
ATOM 3626 O O . PHE A 1 455 ? 6.184 -18.357 -23.956 1.00 65.25 455 PHE A O 1
ATOM 3633 N N . PRO A 1 456 ? 5.937 -19.619 -22.134 1.00 70.75 456 PRO A N 1
ATOM 3634 C CA . PRO A 1 456 ? 6.009 -18.454 -21.252 1.00 70.75 456 PRO A CA 1
ATOM 3635 C C . PRO A 1 456 ? 7.349 -17.699 -21.337 1.00 70.75 456 PRO A C 1
ATOM 3637 O O . PRO A 1 456 ? 7.367 -16.484 -21.154 1.00 70.75 456 PRO A O 1
ATOM 3640 N N . ALA A 1 457 ? 8.457 -18.384 -21.649 1.00 82.06 457 ALA A N 1
ATOM 3641 C CA . ALA A 1 457 ? 9.799 -17.797 -21.635 1.00 82.06 457 ALA A CA 1
ATOM 3642 C C . ALA A 1 457 ? 10.069 -16.889 -22.848 1.00 82.06 457 ALA A C 1
ATOM 3644 O O . ALA A 1 457 ? 10.645 -15.816 -22.687 1.00 82.06 457 ALA A O 1
ATOM 3645 N N . ILE A 1 458 ? 9.604 -17.249 -24.054 1.00 85.56 458 ILE A N 1
ATOM 3646 C CA . ILE A 1 458 ? 9.753 -16.368 -25.230 1.00 85.56 458 ILE A CA 1
ATOM 3647 C C . ILE A 1 458 ? 8.950 -15.071 -25.056 1.00 85.56 458 ILE A C 1
ATOM 3649 O O . ILE A 1 458 ? 9.412 -13.989 -25.411 1.00 85.56 458 ILE A O 1
ATOM 3653 N N . VAL A 1 459 ? 7.772 -15.152 -24.431 1.00 82.50 459 VAL A N 1
ATOM 3654 C CA . VAL A 1 459 ? 6.964 -13.970 -24.108 1.00 82.50 459 VAL A CA 1
ATOM 3655 C C . VAL A 1 459 ? 7.667 -13.087 -23.076 1.00 82.50 459 VAL A C 1
ATOM 3657 O O . VAL A 1 459 ? 7.659 -11.861 -23.203 1.00 82.50 459 VAL A O 1
ATOM 3660 N N . GLU A 1 460 ? 8.285 -13.690 -22.062 1.00 85.75 460 GLU A N 1
ATOM 3661 C CA . GLU A 1 460 ? 9.089 -12.971 -21.072 1.00 85.75 460 GLU A CA 1
ATOM 3662 C C . GLU A 1 460 ? 10.321 -12.313 -21.707 1.00 85.75 460 GLU A C 1
ATOM 3664 O O . GLU A 1 460 ? 10.573 -11.147 -21.412 1.00 85.75 460 GLU A O 1
ATOM 3669 N N . LEU A 1 461 ? 11.007 -12.974 -22.651 1.00 90.19 461 LEU A N 1
ATOM 3670 C CA . LEU A 1 461 ? 12.108 -12.380 -23.421 1.00 90.19 461 LEU A CA 1
ATOM 3671 C C . LEU A 1 461 ? 11.658 -11.114 -24.156 1.00 90.19 461 LEU A C 1
ATOM 3673 O O . LEU A 1 461 ? 12.282 -10.064 -24.034 1.00 90.19 461 LEU A O 1
ATOM 3677 N N . LEU A 1 462 ? 10.543 -11.186 -24.887 1.00 87.44 462 LEU A N 1
ATOM 3678 C CA . LEU A 1 462 ? 10.042 -10.041 -25.650 1.00 87.44 462 LEU A CA 1
ATOM 3679 C C . LEU A 1 462 ? 9.596 -8.882 -24.751 1.00 87.44 462 LEU A C 1
ATOM 3681 O O . LEU A 1 462 ? 9.689 -7.722 -25.158 1.00 87.44 462 LEU A O 1
ATOM 3685 N N . LYS A 1 463 ? 9.128 -9.186 -23.534 1.00 82.50 463 LYS A N 1
ATOM 3686 C CA . LYS A 1 463 ? 8.672 -8.192 -22.555 1.00 82.50 463 LYS A CA 1
ATOM 3687 C C . LYS A 1 463 ? 9.807 -7.580 -21.752 1.00 82.50 463 LYS A C 1
ATOM 3689 O O . LYS A 1 463 ? 9.762 -6.383 -21.494 1.00 82.50 463 LYS A O 1
ATOM 3694 N N . HIS A 1 464 ? 10.768 -8.374 -21.301 1.00 86.56 464 HIS A N 1
ATOM 3695 C CA . HIS A 1 464 ? 11.739 -7.983 -20.276 1.00 86.56 464 HIS A CA 1
ATOM 3696 C C . HIS A 1 464 ? 13.184 -7.978 -20.771 1.00 86.56 464 HIS A C 1
ATOM 3698 O O . HIS A 1 464 ? 14.047 -7.467 -20.064 1.00 86.56 464 HIS A O 1
ATOM 3704 N N . GLY A 1 465 ? 13.438 -8.493 -21.971 1.00 92.75 465 GLY A N 1
ATOM 3705 C CA . GLY A 1 465 ? 14.786 -8.713 -22.467 1.00 92.75 465 GLY A CA 1
ATOM 3706 C C . GLY A 1 465 ? 15.434 -9.959 -21.863 1.00 92.75 465 GLY A C 1
ATOM 3707 O O . GLY A 1 465 ? 14.802 -10.768 -21.169 1.00 92.75 465 GLY A O 1
ATOM 3708 N N . GLY A 1 466 ? 16.711 -10.140 -22.165 1.00 94.19 466 GLY A N 1
ATOM 3709 C CA . GLY A 1 466 ? 17.471 -11.319 -21.766 1.00 94.19 466 GLY A CA 1
ATOM 3710 C C . GLY A 1 466 ? 18.890 -11.305 -22.307 1.00 94.19 466 GLY A C 1
ATOM 3711 O O . GLY A 1 466 ? 19.372 -10.280 -22.765 1.00 94.19 466 GLY A O 1
ATOM 3712 N N . PHE A 1 467 ? 19.552 -12.452 -22.278 1.00 95.06 467 PHE A N 1
ATOM 3713 C CA . PHE A 1 467 ? 20.914 -12.644 -22.757 1.00 95.06 467 PHE A CA 1
ATOM 3714 C C . PHE A 1 467 ? 20.914 -13.689 -23.866 1.00 95.06 467 PHE A C 1
ATOM 3716 O O . PHE A 1 467 ? 20.349 -14.769 -23.689 1.00 95.06 467 PHE A O 1
ATOM 3723 N N . ALA A 1 468 ? 21.539 -13.371 -24.996 1.00 95.25 468 ALA A N 1
ATOM 3724 C CA . ALA A 1 468 ? 21.860 -14.335 -26.041 1.00 95.25 468 ALA A CA 1
ATOM 3725 C C . ALA A 1 468 ? 23.339 -14.694 -25.960 1.00 95.25 468 ALA A C 1
ATOM 3727 O O . ALA A 1 468 ? 24.189 -13.809 -25.866 1.00 95.25 468 ALA A O 1
ATOM 3728 N N . TYR A 1 469 ? 23.622 -15.988 -26.040 1.00 94.44 469 TYR A N 1
ATOM 3729 C CA . TYR A 1 469 ? 24.965 -16.548 -26.068 1.00 94.44 469 TYR A CA 1
ATOM 3730 C C . TYR A 1 469 ? 25.278 -17.007 -27.484 1.00 94.44 469 TYR A C 1
ATOM 3732 O O . TYR A 1 469 ? 24.435 -17.619 -28.144 1.00 94.44 469 TYR A O 1
ATOM 3740 N N . ILE A 1 470 ? 26.469 -16.667 -27.958 1.00 92.88 470 ILE A N 1
ATOM 3741 C CA . ILE A 1 470 ? 26.849 -16.782 -29.360 1.00 92.88 470 ILE A CA 1
ATOM 3742 C C . ILE A 1 470 ? 28.109 -17.627 -29.472 1.00 92.88 470 ILE A C 1
ATOM 3744 O O . ILE A 1 470 ? 29.067 -17.484 -28.703 1.00 92.88 470 ILE A O 1
ATOM 3748 N N . ASP A 1 471 ? 28.070 -18.521 -30.448 1.00 88.06 471 ASP A N 1
ATOM 3749 C CA . ASP A 1 471 ? 29.183 -19.378 -30.821 1.00 88.06 471 ASP A CA 1
ATOM 3750 C C . ASP A 1 471 ? 30.162 -18.630 -31.749 1.00 88.06 471 ASP A C 1
ATOM 3752 O O . ASP A 1 471 ? 29.735 -17.936 -32.679 1.00 88.06 471 ASP A O 1
ATOM 3756 N N . VAL A 1 472 ? 31.472 -18.773 -31.498 1.00 75.12 472 VAL A N 1
ATOM 3757 C CA . VAL A 1 472 ? 32.547 -18.116 -32.276 1.00 75.12 472 VAL A CA 1
ATOM 3758 C C . VAL A 1 472 ? 32.479 -18.494 -33.748 1.00 75.12 472 VAL A C 1
ATOM 3760 O O . VAL A 1 472 ? 32.642 -17.635 -34.618 1.00 75.12 472 VAL A O 1
ATOM 3763 N N . ASP A 1 473 ? 32.256 -19.777 -34.027 1.00 73.94 473 ASP A N 1
ATOM 3764 C CA . ASP A 1 473 ? 32.529 -20.371 -35.332 1.00 73.94 473 ASP A CA 1
ATOM 3765 C C . ASP A 1 473 ? 31.368 -20.132 -36.295 1.00 73.94 473 ASP A C 1
ATOM 3767 O O . ASP A 1 473 ? 31.560 -19.851 -37.479 1.00 73.94 473 ASP A O 1
ATOM 3771 N N . SER A 1 474 ? 30.141 -20.206 -35.782 1.00 71.94 474 SER A N 1
ATOM 3772 C CA . SER A 1 474 ? 28.923 -20.103 -36.592 1.00 71.94 474 SER A CA 1
ATOM 3773 C C . SER A 1 474 ? 28.244 -18.737 -36.515 1.00 71.94 474 SER A C 1
ATOM 3775 O O . SER A 1 474 ? 27.365 -18.450 -37.332 1.00 71.94 474 SER A O 1
ATOM 3777 N N . ARG A 1 475 ? 28.601 -17.902 -35.523 1.00 72.38 475 ARG A N 1
ATOM 3778 C CA . ARG A 1 475 ? 27.824 -16.715 -35.107 1.00 72.38 475 ARG A CA 1
ATOM 3779 C C . ARG A 1 475 ? 26.342 -17.024 -34.849 1.00 72.38 475 ARG A C 1
ATOM 3781 O O . ARG A 1 475 ? 25.503 -16.118 -34.835 1.00 72.38 475 ARG A O 1
ATOM 3788 N N . ALA A 1 476 ? 26.014 -18.302 -34.665 1.00 85.12 476 ALA A N 1
ATOM 3789 C CA . ALA A 1 476 ? 24.683 -18.745 -34.318 1.00 85.12 476 ALA A CA 1
ATOM 3790 C C . ALA A 1 476 ? 24.445 -18.503 -32.828 1.00 85.12 476 ALA A C 1
ATOM 3792 O O . ALA A 1 476 ? 25.369 -18.529 -32.010 1.00 85.12 476 ALA A O 1
ATOM 3793 N N . VAL A 1 477 ? 23.183 -18.266 -32.483 1.00 91.75 477 VAL A N 1
ATOM 3794 C CA . VAL A 1 477 ? 22.765 -18.153 -31.090 1.00 91.75 477 VAL A CA 1
ATOM 3795 C C . VAL A 1 477 ? 22.694 -19.567 -30.518 1.00 91.75 477 VAL A C 1
ATOM 3797 O O . VAL A 1 477 ? 21.831 -20.354 -30.903 1.00 91.75 477 VAL A O 1
ATOM 3800 N N . SER A 1 478 ? 23.624 -19.908 -29.628 1.00 90.75 478 SER A N 1
ATOM 3801 C CA . SER A 1 478 ? 23.722 -21.243 -29.029 1.00 90.75 478 SER A CA 1
ATOM 3802 C C . SER A 1 478 ? 22.751 -21.424 -27.863 1.00 90.75 478 SER A C 1
ATOM 3804 O O . SER A 1 478 ? 22.244 -22.524 -27.647 1.00 90.75 478 SER A O 1
ATOM 3806 N N . ALA A 1 479 ? 22.439 -20.347 -27.139 1.00 92.12 479 ALA A N 1
ATOM 3807 C CA . ALA A 1 479 ? 21.412 -20.340 -26.103 1.00 92.12 479 ALA A CA 1
ATOM 3808 C C . ALA A 1 479 ? 20.864 -18.935 -25.845 1.00 92.12 479 ALA A C 1
ATOM 3810 O O . ALA A 1 479 ? 21.501 -17.928 -26.160 1.00 92.12 479 ALA A O 1
ATOM 3811 N N . VAL A 1 480 ? 19.695 -18.875 -25.205 1.00 93.00 480 VAL A N 1
ATOM 3812 C CA . VAL A 1 480 ? 19.064 -17.623 -24.776 1.00 93.00 480 VAL A CA 1
ATOM 3813 C C . VAL A 1 480 ? 18.489 -17.787 -23.375 1.00 93.00 480 VAL A C 1
ATOM 3815 O O . VAL A 1 480 ? 17.796 -18.766 -23.103 1.00 93.00 480 VAL A O 1
ATOM 3818 N N . SER A 1 481 ? 18.729 -16.803 -22.512 1.00 92.81 481 SER A N 1
ATOM 3819 C CA . SER A 1 481 ? 18.178 -16.725 -21.157 1.00 92.81 481 SER A CA 1
ATOM 3820 C C . SER A 1 481 ? 17.364 -15.445 -21.000 1.00 92.81 481 SER A C 1
ATOM 3822 O O . SER A 1 481 ? 17.902 -14.350 -21.132 1.00 92.81 481 SER A O 1
ATOM 3824 N N . CYS A 1 482 ? 16.068 -15.545 -20.709 1.00 91.75 482 CYS A N 1
ATOM 3825 C CA . CYS A 1 482 ? 15.201 -14.382 -20.515 1.00 91.75 482 CYS A CA 1
ATOM 3826 C C . CYS A 1 482 ? 15.110 -13.954 -19.050 1.00 91.75 482 CYS A C 1
ATOM 3828 O O . CYS A 1 482 ? 15.193 -14.783 -18.138 1.00 91.75 482 CYS A O 1
ATOM 3830 N N . ILE A 1 483 ? 14.850 -12.665 -18.824 1.00 90.69 483 ILE A N 1
ATOM 3831 C CA . ILE A 1 483 ? 14.493 -12.154 -17.498 1.00 90.69 483 ILE A CA 1
ATOM 3832 C C . ILE A 1 483 ? 13.062 -12.594 -17.164 1.00 90.69 483 ILE A C 1
ATOM 3834 O O . ILE A 1 483 ? 12.111 -12.244 -17.864 1.00 90.69 483 ILE A O 1
ATOM 3838 N N . SER A 1 484 ? 12.903 -13.338 -16.069 1.00 85.88 484 SER A N 1
ATOM 3839 C CA . SER A 1 484 ? 11.633 -13.938 -15.653 1.00 85.88 484 SER A CA 1
ATOM 3840 C C . SER A 1 484 ? 11.193 -13.461 -14.270 1.00 85.88 484 SER A C 1
ATOM 3842 O O . SER A 1 484 ? 12.000 -13.190 -13.380 1.00 85.88 484 SER A O 1
ATOM 3844 N N . LYS A 1 485 ? 9.874 -13.390 -14.056 1.00 80.38 485 LYS A N 1
ATOM 3845 C CA . LYS A 1 485 ? 9.299 -13.223 -12.706 1.00 80.38 485 LYS A CA 1
ATOM 3846 C C . LYS A 1 485 ? 9.165 -14.552 -11.969 1.00 80.38 485 LYS A C 1
ATOM 3848 O O . LYS A 1 485 ? 8.941 -14.555 -10.760 1.00 80.38 485 LYS A O 1
ATOM 3853 N N . ARG A 1 486 ? 9.243 -15.667 -12.693 1.00 79.62 486 ARG A N 1
ATOM 3854 C CA . ARG A 1 486 ? 9.169 -17.016 -12.136 1.00 79.62 486 ARG A CA 1
ATOM 3855 C C . ARG A 1 486 ? 10.559 -17.430 -11.635 1.00 79.62 486 ARG A C 1
ATOM 3857 O O . ARG A 1 486 ? 11.553 -16.868 -12.098 1.00 79.62 486 ARG A O 1
ATOM 3864 N N . PRO A 1 487 ? 10.647 -18.393 -10.704 1.00 75.00 487 PRO A N 1
ATOM 3865 C CA . PRO A 1 487 ? 11.926 -18.992 -10.340 1.00 75.00 487 PRO A CA 1
ATOM 3866 C C . PRO A 1 487 ? 12.624 -19.528 -11.596 1.00 75.00 487 PRO A C 1
ATOM 3868 O O . PRO A 1 487 ? 11.992 -20.195 -12.422 1.00 75.00 487 PRO A O 1
ATOM 3871 N N . GLY A 1 488 ? 13.895 -19.173 -11.759 1.00 74.31 488 GLY A N 1
ATOM 3872 C CA . GLY A 1 488 ? 14.730 -19.548 -12.897 1.00 74.31 488 GLY A CA 1
ATOM 3873 C C . GLY A 1 488 ? 15.859 -20.493 -12.492 1.00 74.31 488 GLY A C 1
ATOM 3874 O O . GLY A 1 488 ? 16.018 -20.812 -11.316 1.00 74.31 488 GLY A O 1
ATOM 3875 N N . THR A 1 489 ? 16.650 -20.938 -13.468 1.00 76.50 489 THR A N 1
ATOM 3876 C CA . THR A 1 489 ? 17.857 -21.749 -13.216 1.00 76.50 489 THR A CA 1
ATOM 3877 C C . THR A 1 489 ? 19.075 -20.893 -12.880 1.00 76.50 489 THR A C 1
ATOM 3879 O O . THR A 1 489 ? 20.073 -21.427 -12.411 1.00 76.50 489 THR A O 1
ATOM 3882 N N . GLY A 1 490 ? 19.001 -19.584 -13.126 1.00 80.56 490 GLY A N 1
ATOM 3883 C CA . GLY A 1 490 ? 20.019 -18.611 -12.750 1.00 80.56 490 GLY A CA 1
ATOM 3884 C C . GLY A 1 490 ? 19.382 -17.325 -12.235 1.00 80.56 490 GLY A C 1
ATOM 3885 O O . GLY A 1 490 ? 18.170 -17.122 -12.342 1.00 80.56 490 GLY A O 1
ATOM 3886 N N . MET A 1 491 ? 20.198 -16.441 -11.671 1.00 85.88 491 MET A N 1
ATOM 3887 C CA . MET A 1 491 ? 19.751 -15.140 -11.178 1.00 85.88 491 MET A CA 1
ATOM 3888 C C . MET A 1 491 ? 20.878 -14.110 -11.289 1.00 85.88 491 MET A C 1
ATOM 3890 O O . MET A 1 491 ? 22.052 -14.441 -11.117 1.00 85.88 491 MET A O 1
ATOM 3894 N N . LEU A 1 492 ? 20.513 -12.861 -11.575 1.00 86.38 492 LEU A N 1
ATOM 3895 C CA . LEU A 1 492 ? 21.394 -11.700 -11.499 1.00 86.38 492 LEU A CA 1
ATOM 3896 C C . LEU A 1 492 ? 21.138 -10.954 -10.200 1.00 86.38 492 LEU A C 1
ATOM 3898 O O . LEU A 1 492 ? 20.003 -10.565 -9.913 1.00 86.38 492 LEU A O 1
ATOM 3902 N N . GLN A 1 493 ? 22.201 -10.731 -9.439 1.00 88.25 493 GLN A N 1
ATOM 3903 C CA . GLN A 1 493 ? 22.182 -9.903 -8.246 1.00 88.25 493 GLN A CA 1
ATOM 3904 C C . GLN A 1 493 ? 22.884 -8.578 -8.539 1.00 88.25 493 GLN A C 1
ATOM 3906 O O . GLN A 1 493 ? 23.837 -8.525 -9.312 1.00 88.25 493 GLN A O 1
ATOM 3911 N N . PHE A 1 494 ? 22.404 -7.503 -7.921 1.00 90.69 494 PHE A N 1
ATOM 3912 C CA . PHE A 1 494 ? 22.926 -6.158 -8.130 1.00 90.69 494 PHE A CA 1
ATOM 3913 C C . PHE A 1 494 ? 23.478 -5.585 -6.831 1.00 90.69 494 PHE A C 1
ATOM 3915 O O . PHE A 1 494 ? 22.950 -5.850 -5.748 1.00 90.69 494 PHE A O 1
ATOM 3922 N N . GLY A 1 495 ? 24.533 -4.786 -6.956 1.00 87.75 495 GLY A N 1
ATOM 3923 C CA . GLY A 1 495 ? 25.047 -3.954 -5.878 1.00 87.75 495 GLY A CA 1
ATOM 3924 C C . GLY A 1 495 ? 24.188 -2.710 -5.629 1.00 87.75 495 GLY A C 1
ATOM 3925 O O . GLY A 1 495 ? 23.138 -2.493 -6.244 1.00 87.75 495 GLY A O 1
ATOM 3926 N N . SER A 1 496 ? 24.662 -1.868 -4.712 1.00 86.44 496 SER A N 1
ATOM 3927 C CA . SER A 1 496 ? 24.067 -0.558 -4.435 1.00 86.44 496 SER A CA 1
ATOM 3928 C C . SER A 1 496 ? 24.112 0.346 -5.667 1.00 86.44 496 SER A C 1
ATOM 3930 O O . SER A 1 496 ? 25.092 0.336 -6.413 1.00 86.44 496 SER A O 1
ATOM 3932 N N . ARG A 1 497 ? 23.070 1.165 -5.850 1.00 90.25 497 ARG A N 1
ATOM 3933 C CA . ARG A 1 497 ? 23.021 2.137 -6.948 1.00 90.25 497 ARG A CA 1
ATOM 3934 C C . ARG A 1 497 ? 24.127 3.186 -6.846 1.00 90.25 497 ARG A C 1
ATOM 3936 O O . ARG A 1 497 ? 24.474 3.618 -5.745 1.00 90.25 497 ARG A O 1
ATOM 3943 N N . GLN A 1 498 ? 24.585 3.667 -7.992 1.00 92.50 498 GLN A N 1
ATOM 3944 C CA . GLN A 1 498 ? 25.570 4.738 -8.131 1.00 92.50 498 GLN A CA 1
ATOM 3945 C C . GLN A 1 498 ? 25.032 5.801 -9.101 1.00 92.50 498 GLN A C 1
ATOM 3947 O O . GLN A 1 498 ? 24.373 5.430 -10.074 1.00 92.50 498 GLN A O 1
ATOM 3952 N N . PRO A 1 499 ? 25.242 7.104 -8.848 1.00 92.31 499 PRO A N 1
ATOM 3953 C CA . PRO A 1 499 ? 24.828 8.137 -9.793 1.00 92.31 499 PRO A CA 1
ATOM 3954 C C . PRO A 1 499 ? 25.662 8.027 -11.073 1.00 92.31 499 PRO A C 1
ATOM 3956 O O . PRO A 1 499 ? 26.875 7.823 -11.009 1.00 92.31 499 PRO A O 1
ATOM 3959 N N . LEU A 1 500 ? 25.018 8.157 -12.230 1.00 94.69 500 LEU A N 1
ATOM 3960 C CA . LEU A 1 500 ? 25.699 8.221 -13.517 1.00 94.69 500 LEU A CA 1
ATOM 3961 C C . LEU A 1 500 ? 26.099 9.672 -13.804 1.00 94.69 500 LEU A C 1
ATOM 3963 O O . LEU A 1 500 ? 25.261 10.564 -13.731 1.00 94.69 500 LEU A O 1
ATOM 3967 N N . ALA A 1 501 ? 27.367 9.907 -14.137 1.00 92.62 501 ALA A N 1
ATOM 3968 C CA . ALA A 1 501 ? 27.841 11.241 -14.497 1.00 92.62 501 ALA A CA 1
ATOM 3969 C C . ALA A 1 501 ? 27.300 11.709 -15.867 1.00 92.62 501 ALA A C 1
ATOM 3971 O O . ALA A 1 501 ? 27.016 10.891 -16.747 1.00 92.62 501 ALA A O 1
ATOM 3972 N N . ASP A 1 502 ? 27.243 13.030 -16.070 1.00 91.62 502 ASP A N 1
ATOM 3973 C CA . ASP A 1 502 ? 26.693 13.660 -17.284 1.00 91.62 502 ASP A CA 1
ATOM 3974 C C . ASP A 1 502 ? 27.422 13.260 -18.576 1.00 91.62 502 ASP A C 1
ATOM 3976 O O . ASP A 1 502 ? 26.795 13.132 -19.627 1.00 91.62 502 ASP A O 1
ATOM 3980 N N . GLY A 1 503 ? 28.741 13.039 -18.511 1.00 95.38 503 GLY A N 1
ATOM 3981 C CA . GLY A 1 503 ? 29.547 12.600 -19.659 1.00 95.38 503 GLY A CA 1
ATOM 3982 C C . GLY A 1 503 ? 29.069 11.250 -20.211 1.00 95.38 503 GLY A C 1
ATOM 3983 O O . GLY A 1 503 ? 28.559 11.204 -21.331 1.00 95.38 503 GLY A O 1
ATOM 3984 N N . PRO A 1 504 ? 29.128 10.168 -19.407 1.00 96.19 504 PRO A N 1
ATOM 3985 C CA . PRO A 1 504 ? 28.571 8.870 -19.780 1.00 96.19 504 PRO A CA 1
ATOM 3986 C C . PRO A 1 504 ? 27.093 8.911 -20.193 1.00 96.19 504 PRO A C 1
ATOM 3988 O O . PRO A 1 504 ? 26.702 8.224 -21.135 1.00 96.19 504 PRO A O 1
ATOM 3991 N N . HIS A 1 505 ? 26.261 9.717 -19.518 1.00 94.81 505 HIS A N 1
ATOM 3992 C CA . HIS A 1 505 ? 24.850 9.894 -19.891 1.00 94.81 505 HIS A CA 1
ATOM 3993 C C . HIS A 1 505 ? 24.690 10.472 -21.306 1.00 94.81 505 HIS A C 1
ATOM 3995 O O . HIS A 1 505 ? 23.905 9.952 -22.111 1.00 94.81 505 HIS A O 1
ATOM 4001 N N . SER A 1 506 ? 25.469 11.507 -21.626 1.00 94.81 506 SER A N 1
ATOM 4002 C CA . SER A 1 506 ? 25.470 12.163 -22.937 1.00 94.81 506 SER A CA 1
ATOM 4003 C C . SER A 1 506 ? 25.962 11.214 -24.026 1.00 94.81 506 SER A C 1
ATOM 4005 O O . SER A 1 506 ? 25.298 11.068 -25.049 1.00 94.81 506 SER A O 1
ATOM 4007 N N . GLU A 1 507 ? 27.047 10.480 -23.774 1.00 96.56 507 GLU A N 1
ATOM 4008 C CA . GLU A 1 507 ? 27.605 9.498 -24.712 1.00 96.56 507 GLU A CA 1
ATOM 4009 C C . GLU A 1 507 ? 26.600 8.380 -25.046 1.00 96.56 507 GLU A C 1
ATOM 4011 O O . GLU A 1 507 ? 26.397 8.041 -26.214 1.00 96.56 507 GLU A O 1
ATOM 4016 N N . LEU A 1 508 ? 25.884 7.857 -24.042 1.00 95.19 508 LEU A N 1
ATOM 4017 C CA . LEU A 1 508 ? 24.806 6.877 -24.245 1.00 95.19 508 LEU A CA 1
ATOM 4018 C C . LEU A 1 508 ? 23.638 7.446 -25.065 1.00 95.19 508 LEU A C 1
ATOM 4020 O O . LEU A 1 508 ? 23.026 6.734 -25.871 1.00 95.19 508 LEU A O 1
ATOM 4024 N N . SER A 1 509 ? 23.327 8.726 -24.861 1.00 93.19 509 SER A N 1
ATOM 4025 C CA . SER A 1 509 ? 22.262 9.439 -25.568 1.00 93.19 509 SER A CA 1
ATOM 4026 C C . SER A 1 509 ? 22.617 9.704 -27.031 1.00 93.19 509 SER A C 1
ATOM 4028 O O . SER A 1 509 ? 21.796 9.437 -27.913 1.00 93.19 509 SER A O 1
ATOM 4030 N N . GLU A 1 510 ? 23.841 10.154 -27.303 1.00 94.50 510 GLU A N 1
ATOM 4031 C CA . GLU A 1 510 ? 24.375 10.376 -28.651 1.00 94.50 510 GLU A CA 1
ATOM 4032 C C . GLU A 1 510 ? 24.471 9.068 -29.440 1.00 94.50 510 GLU A C 1
ATOM 4034 O O . GLU A 1 510 ? 24.046 9.006 -30.597 1.00 94.50 510 GLU A O 1
ATOM 4039 N N . ALA A 1 511 ? 24.916 7.993 -28.783 1.00 91.69 511 ALA A N 1
ATOM 4040 C CA . ALA A 1 511 ? 24.954 6.648 -29.350 1.00 91.69 511 ALA A CA 1
ATOM 4041 C C . ALA A 1 511 ? 23.563 5.999 -29.502 1.00 91.69 511 ALA A C 1
ATOM 4043 O O . ALA A 1 511 ? 23.459 4.899 -30.043 1.00 91.69 511 ALA A O 1
ATOM 4044 N N . ARG A 1 512 ? 22.487 6.657 -29.037 1.00 92.00 512 ARG A N 1
ATOM 4045 C CA . ARG A 1 512 ? 21.090 6.177 -29.083 1.00 92.00 512 ARG A CA 1
ATOM 4046 C C . ARG A 1 512 ? 20.888 4.792 -28.456 1.00 92.00 512 ARG A C 1
ATOM 4048 O O . ARG A 1 512 ? 20.092 3.999 -28.950 1.00 92.00 512 ARG A O 1
ATOM 4055 N N . ARG A 1 513 ? 21.569 4.516 -27.342 1.00 92.62 513 ARG A N 1
ATOM 4056 C CA . ARG A 1 513 ? 21.547 3.204 -26.661 1.00 92.62 513 ARG A CA 1
ATOM 4057 C C . ARG A 1 513 ? 20.460 3.043 -25.598 1.00 92.62 513 ARG A C 1
ATOM 4059 O O . ARG A 1 513 ? 20.395 2.017 -24.929 1.00 92.62 513 ARG A O 1
ATOM 4066 N N . TRP A 1 514 ? 19.627 4.058 -25.393 1.00 92.62 514 TRP A N 1
ATOM 4067 C CA . TRP A 1 514 ? 18.561 4.021 -24.396 1.00 92.62 514 TRP A CA 1
ATOM 4068 C C . TRP A 1 514 ? 17.315 3.295 -24.911 1.00 92.62 514 TRP A C 1
ATOM 4070 O O . TRP A 1 514 ? 16.747 3.678 -25.934 1.00 92.62 514 TRP A O 1
ATOM 4080 N N . HIS A 1 515 ? 16.814 2.328 -24.139 1.00 91.38 515 HIS A N 1
ATOM 4081 C CA . HIS A 1 515 ? 15.587 1.579 -24.437 1.00 91.38 515 HIS A CA 1
ATOM 4082 C C . HIS A 1 515 ? 14.511 1.844 -23.369 1.00 91.38 515 HIS A C 1
ATOM 4084 O O . HIS A 1 515 ? 14.851 2.098 -22.220 1.00 91.38 515 HIS A O 1
ATOM 4090 N N . PRO A 1 516 ? 13.205 1.825 -23.688 1.00 85.94 516 PRO A N 1
ATOM 4091 C CA . PRO A 1 516 ? 12.141 2.130 -22.733 1.00 85.94 516 PRO A CA 1
ATOM 4092 C C . PRO A 1 516 ? 11.981 1.025 -21.685 1.00 85.94 516 PRO A C 1
ATOM 4094 O O . PRO A 1 516 ? 12.026 -0.160 -22.012 1.00 85.94 516 PRO A O 1
ATOM 4097 N N . VAL A 1 517 ? 11.727 1.402 -20.432 1.00 82.88 517 VAL A N 1
ATOM 4098 C CA . VAL A 1 517 ? 11.536 0.443 -19.331 1.00 82.88 517 VAL A CA 1
ATOM 4099 C C . VAL A 1 517 ? 10.193 -0.278 -19.452 1.00 82.88 517 VAL A C 1
ATOM 4101 O O . VAL A 1 517 ? 9.145 0.338 -19.629 1.00 82.88 517 VAL A O 1
ATOM 4104 N N . THR A 1 518 ? 10.205 -1.602 -19.296 1.00 65.00 518 THR A N 1
ATOM 4105 C CA . THR A 1 518 ? 8.997 -2.451 -19.348 1.00 65.00 518 THR A CA 1
ATOM 4106 C C . THR A 1 518 ? 8.697 -3.183 -18.044 1.00 65.00 518 THR A C 1
ATOM 4108 O O . THR A 1 518 ? 7.611 -3.749 -17.871 1.00 65.00 518 THR A O 1
ATOM 4111 N N . LEU A 1 519 ? 9.633 -3.183 -17.092 1.00 67.12 519 LEU A N 1
ATOM 4112 C CA . LEU A 1 519 ? 9.415 -3.762 -15.773 1.00 67.12 519 LEU A CA 1
ATOM 4113 C C . LEU A 1 519 ? 8.501 -2.843 -14.962 1.00 67.12 519 LEU A C 1
ATOM 4115 O O . LEU A 1 519 ? 8.933 -1.838 -14.410 1.00 67.12 519 LEU A O 1
ATOM 4119 N N . GLY A 1 520 ? 7.231 -3.231 -14.829 1.00 59.16 520 GLY A N 1
ATOM 4120 C CA . GLY A 1 520 ? 6.203 -2.428 -14.156 1.00 59.16 520 GLY A CA 1
ATOM 4121 C C . GLY A 1 520 ? 6.460 -2.080 -12.681 1.00 59.16 520 GLY A C 1
ATOM 4122 O O . GLY A 1 520 ? 5.686 -1.315 -12.124 1.00 59.16 520 GLY A O 1
ATOM 4123 N N . ARG A 1 521 ? 7.516 -2.612 -12.042 1.00 61.41 521 ARG A N 1
ATOM 4124 C CA . ARG A 1 521 ? 7.966 -2.210 -10.692 1.00 61.41 521 ARG A CA 1
ATOM 4125 C C . ARG A 1 521 ? 8.939 -1.021 -10.701 1.00 61.41 521 ARG A C 1
ATOM 4127 O O . ARG A 1 521 ? 9.180 -0.447 -9.648 1.00 61.41 521 ARG A O 1
ATOM 4134 N N . LEU A 1 522 ? 9.477 -0.648 -11.862 1.00 69.06 522 LEU A N 1
ATOM 4135 C CA . LEU A 1 522 ? 10.454 0.429 -12.044 1.00 69.06 522 LEU A CA 1
ATOM 4136 C C . LEU A 1 522 ? 9.838 1.629 -12.782 1.00 69.06 522 LEU A C 1
ATOM 4138 O O . LEU A 1 522 ? 10.489 2.237 -13.619 1.00 69.06 522 LEU A O 1
ATOM 4142 N N . GLN A 1 523 ? 8.586 1.992 -12.472 1.00 63.19 523 GLN A N 1
ATOM 4143 C CA . GLN A 1 523 ? 7.849 3.056 -13.187 1.00 63.19 523 GLN A CA 1
ATOM 4144 C C . GLN A 1 523 ? 8.431 4.475 -13.027 1.00 63.19 523 GLN A C 1
ATOM 4146 O O . GLN A 1 523 ? 7.923 5.418 -13.627 1.00 63.19 523 GLN A O 1
ATOM 4151 N N . ALA A 1 524 ? 9.473 4.644 -12.206 1.00 71.00 524 ALA A N 1
ATOM 4152 C CA . ALA A 1 524 ? 10.225 5.900 -12.106 1.00 71.00 524 ALA A CA 1
ATOM 4153 C C . ALA A 1 524 ? 11.149 6.102 -13.300 1.00 71.00 524 ALA A C 1
ATOM 4155 O O . ALA A 1 524 ? 11.446 7.231 -13.677 1.00 71.00 524 ALA A O 1
ATOM 4156 N N . ALA A 1 525 ? 11.646 4.990 -13.840 1.00 82.06 525 ALA A N 1
ATOM 4157 C CA . ALA A 1 525 ? 12.612 4.997 -14.907 1.00 82.06 525 ALA A CA 1
ATOM 4158 C C . ALA A 1 525 ? 11.882 5.023 -16.248 1.00 82.06 525 ALA A C 1
ATOM 4160 O O . ALA A 1 525 ? 11.010 4.199 -16.527 1.00 82.06 525 ALA A O 1
ATOM 4161 N N . ARG A 1 526 ? 12.261 5.986 -17.080 1.00 84.94 526 ARG A N 1
ATOM 4162 C CA . ARG A 1 526 ? 11.766 6.158 -18.440 1.00 84.94 526 ARG A CA 1
ATOM 4163 C C . ARG A 1 526 ? 12.496 5.220 -19.392 1.00 84.94 526 ARG A C 1
ATOM 4165 O O . ARG A 1 526 ? 11.869 4.588 -20.246 1.00 84.94 526 ARG A O 1
ATOM 4172 N N . ARG A 1 527 ? 13.822 5.143 -19.261 1.00 91.62 527 ARG A N 1
ATOM 4173 C CA . ARG A 1 527 ? 14.698 4.375 -20.151 1.00 91.62 527 ARG A CA 1
ATOM 4174 C C . ARG A 1 527 ? 15.745 3.593 -19.359 1.00 91.62 527 ARG A C 1
ATOM 4176 O O . ARG A 1 527 ? 16.014 3.907 -18.205 1.00 91.62 527 ARG A O 1
ATOM 4183 N N . TYR A 1 528 ? 16.308 2.557 -19.966 1.00 94.50 528 TYR A N 1
ATOM 4184 C CA . TYR A 1 528 ? 17.391 1.756 -19.415 1.00 94.50 528 TYR A CA 1
ATOM 4185 C C . TYR A 1 528 ? 18.365 1.301 -20.504 1.00 94.50 528 TYR A C 1
ATOM 4187 O O . TYR A 1 528 ? 18.036 1.307 -21.693 1.00 94.50 528 TYR A O 1
ATOM 4195 N N . VAL A 1 529 ? 19.566 0.909 -20.089 1.00 95.81 529 VAL A N 1
ATOM 4196 C CA . VAL A 1 529 ? 20.614 0.359 -20.955 1.00 95.81 529 VAL A CA 1
ATOM 4197 C C . VAL A 1 529 ? 21.455 -0.665 -20.184 1.00 95.81 529 VAL A C 1
ATOM 4199 O O . VAL A 1 529 ? 21.625 -0.553 -18.967 1.00 95.81 529 VAL A O 1
ATOM 4202 N N . TRP A 1 530 ? 21.962 -1.677 -20.890 1.00 95.94 530 TRP A N 1
ATOM 4203 C CA . TRP A 1 530 ? 22.928 -2.638 -20.370 1.00 95.94 530 TRP A CA 1
ATOM 4204 C C . TRP A 1 530 ? 24.375 -2.190 -20.645 1.00 95.94 530 TRP A C 1
ATOM 4206 O O . TRP A 1 530 ? 24.770 -1.958 -21.790 1.00 95.94 530 TRP A O 1
ATOM 4216 N N . LEU A 1 531 ? 25.106 -2.074 -19.539 1.00 96.19 531 LEU A N 1
ATOM 4217 C CA . LEU A 1 531 ? 26.549 -2.061 -19.303 1.00 96.19 531 LEU A CA 1
ATOM 4218 C C . LEU A 1 531 ? 27.241 -3.382 -19.636 1.00 96.19 531 LEU A C 1
ATOM 4220 O O . LEU A 1 531 ? 27.080 -4.296 -18.830 1.00 96.19 531 LEU A O 1
ATOM 4224 N N . THR A 1 532 ? 28.004 -3.539 -20.718 1.00 94.56 532 THR A N 1
ATOM 4225 C CA . THR A 1 532 ? 28.808 -4.768 -20.886 1.00 94.56 532 THR A CA 1
ATOM 4226 C C . THR A 1 532 ? 29.978 -4.812 -19.886 1.00 94.56 532 THR A C 1
ATOM 4228 O O . THR A 1 532 ? 30.477 -3.758 -19.488 1.00 94.56 532 THR A O 1
ATOM 4231 N N . PRO A 1 533 ? 30.421 -6.000 -19.429 1.00 94.19 533 PRO A N 1
ATOM 4232 C CA . PRO A 1 533 ? 31.616 -6.125 -18.594 1.00 94.19 533 PRO A CA 1
ATOM 4233 C C . PRO A 1 533 ? 32.829 -5.386 -19.176 1.00 94.19 533 PRO A C 1
ATOM 4235 O O . PRO A 1 533 ? 33.140 -5.519 -20.358 1.00 94.19 533 PRO A O 1
ATOM 4238 N N . GLY A 1 534 ? 33.522 -4.614 -18.339 1.00 91.31 534 GLY A N 1
ATOM 4239 C CA . GLY A 1 534 ? 34.717 -3.854 -18.716 1.00 91.31 534 GLY A CA 1
ATOM 4240 C C . GLY A 1 534 ? 34.459 -2.636 -19.607 1.00 91.31 534 GLY A C 1
ATOM 4241 O O . GLY A 1 534 ? 35.412 -2.030 -20.087 1.00 91.31 534 GLY A O 1
ATOM 4242 N N . GLU A 1 535 ? 33.202 -2.264 -19.844 1.00 94.12 535 GLU A N 1
ATOM 4243 C CA . GLU A 1 535 ? 32.863 -1.148 -20.722 1.00 94.12 535 GLU A CA 1
ATOM 4244 C C . GLU A 1 535 ? 33.271 0.213 -20.142 1.00 94.12 535 GLU A C 1
ATOM 4246 O O . GLU A 1 535 ? 32.974 0.528 -18.983 1.00 94.12 535 GLU A O 1
ATOM 4251 N N . PHE A 1 536 ? 33.919 1.030 -20.981 1.00 95.38 536 PHE A N 1
ATOM 4252 C CA . PHE A 1 536 ? 34.325 2.395 -20.661 1.00 95.38 536 PHE A CA 1
ATOM 4253 C C . PHE A 1 536 ? 33.429 3.406 -21.367 1.00 95.38 536 PHE A C 1
ATOM 4255 O O . PHE A 1 536 ? 33.265 3.338 -22.581 1.00 95.38 536 PHE A O 1
ATOM 4262 N N . LEU A 1 537 ? 32.921 4.378 -20.613 1.00 94.94 537 LEU A N 1
ATOM 4263 C CA . LEU A 1 537 ? 32.192 5.529 -21.143 1.00 94.94 537 LEU A CA 1
ATOM 4264 C C . LEU A 1 537 ? 32.824 6.794 -20.582 1.00 94.94 537 LEU A C 1
ATOM 4266 O O . LEU A 1 537 ? 33.033 6.903 -19.372 1.00 94.94 537 LEU A O 1
ATOM 4270 N N . SER A 1 538 ? 33.175 7.730 -21.457 1.00 94.88 538 SER A N 1
ATOM 4271 C CA . SER A 1 538 ? 33.817 8.999 -21.103 1.00 94.88 538 SER A CA 1
ATOM 4272 C C . SER A 1 538 ? 35.035 8.809 -20.181 1.00 94.88 538 SER A C 1
ATOM 4274 O O . SER A 1 538 ? 35.253 9.561 -19.233 1.00 94.88 538 SER A O 1
ATOM 4276 N N . GLY A 1 539 ? 35.816 7.751 -20.438 1.00 92.31 539 GLY A N 1
ATOM 4277 C CA . GLY A 1 539 ? 37.007 7.381 -19.666 1.00 92.31 539 GLY A CA 1
ATOM 4278 C C . GLY A 1 539 ? 36.746 6.663 -18.334 1.00 92.31 539 GLY A C 1
ATOM 4279 O O . GLY A 1 539 ? 37.705 6.366 -17.624 1.00 92.31 539 GLY A O 1
ATOM 4280 N N . GLN A 1 540 ? 35.493 6.356 -17.983 1.00 92.75 540 GLN A N 1
ATOM 4281 C CA . GLN A 1 540 ? 35.125 5.689 -16.728 1.00 92.75 540 GLN A CA 1
ATOM 4282 C C . GLN A 1 540 ? 34.745 4.213 -16.954 1.00 92.75 540 GLN A C 1
ATOM 4284 O O . GLN A 1 540 ? 33.921 3.947 -17.830 1.00 92.75 540 GLN A O 1
ATOM 4289 N N . PRO A 1 541 ? 35.272 3.254 -16.161 1.00 93.06 541 PRO A N 1
ATOM 4290 C CA . PRO A 1 541 ? 34.970 1.822 -16.281 1.00 93.06 541 PRO A CA 1
ATOM 4291 C C . PRO A 1 541 ? 33.619 1.472 -15.634 1.00 93.06 541 PRO A C 1
ATOM 4293 O O . PRO A 1 541 ? 33.554 0.871 -14.562 1.00 93.06 541 PRO A O 1
ATOM 4296 N N . LEU A 1 542 ? 32.520 1.880 -16.261 1.00 92.69 542 LEU A N 1
ATOM 4297 C CA . LEU A 1 542 ? 31.178 1.742 -15.689 1.00 92.69 542 LEU A CA 1
ATOM 4298 C C . LEU A 1 542 ? 30.594 0.329 -15.819 1.00 92.69 542 LEU A C 1
ATOM 4300 O O . LEU A 1 542 ? 29.698 -0.035 -15.059 1.00 92.69 542 LEU A O 1
ATOM 4304 N N . GLY A 1 543 ? 31.108 -0.485 -16.742 1.00 87.31 543 GLY A N 1
ATOM 4305 C CA . GLY A 1 543 ? 30.672 -1.871 -16.921 1.00 87.31 543 GLY A CA 1
ATOM 4306 C C . GLY A 1 543 ? 31.030 -2.816 -15.767 1.00 87.31 543 GLY A C 1
ATOM 4307 O O . GLY A 1 543 ? 30.423 -3.875 -15.638 1.00 87.31 543 GLY A O 1
ATOM 4308 N N . GLY A 1 544 ? 32.001 -2.463 -14.918 1.00 89.50 544 GLY A N 1
ATOM 4309 C CA . GLY A 1 544 ? 32.496 -3.347 -13.854 1.00 89.50 544 GLY A CA 1
ATOM 4310 C C . GLY A 1 544 ? 32.993 -4.707 -14.373 1.00 89.50 544 GLY A C 1
ATOM 4311 O O . GLY A 1 544 ? 33.264 -4.872 -15.559 1.00 89.50 544 GLY A O 1
ATOM 4312 N N . GLU A 1 545 ? 33.106 -5.703 -13.491 1.00 87.94 545 GLU A N 1
ATOM 4313 C CA . GLU A 1 545 ? 33.578 -7.052 -13.865 1.00 87.94 545 GLU A CA 1
ATOM 4314 C C . GLU A 1 545 ? 32.501 -7.920 -14.535 1.00 87.94 545 GLU A C 1
ATOM 4316 O O . GLU A 1 545 ? 32.823 -8.846 -15.277 1.00 87.94 545 GLU A O 1
ATOM 4321 N N . HIS A 1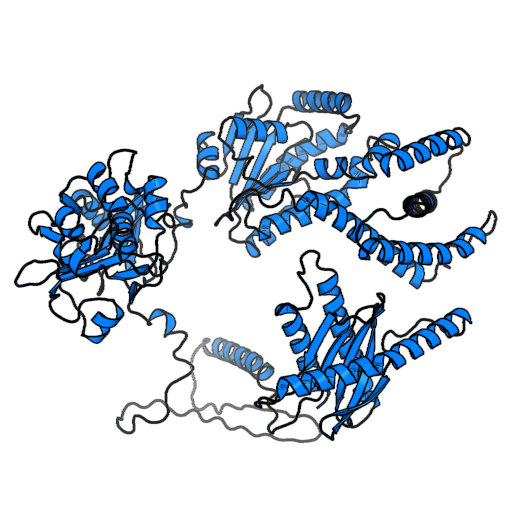 546 ? 31.221 -7.637 -14.275 1.00 89.31 546 HIS A N 1
ATOM 4322 C CA . HIS A 1 546 ? 30.098 -8.504 -14.662 1.00 89.31 546 HIS A CA 1
ATOM 4323 C C . HIS A 1 546 ? 28.981 -7.775 -15.422 1.00 89.31 546 HIS A C 1
ATOM 4325 O O . HIS A 1 546 ? 27.933 -8.359 -15.701 1.00 89.31 546 HIS A O 1
ATOM 4331 N N . GLY A 1 547 ? 29.200 -6.512 -15.782 1.00 93.75 547 GLY A N 1
ATOM 4332 C CA . GLY A 1 547 ? 28.196 -5.660 -16.402 1.00 93.75 547 GLY A CA 1
ATOM 4333 C C . GLY A 1 547 ? 27.382 -4.862 -15.385 1.00 93.75 547 GLY A C 1
ATOM 4334 O O . GLY A 1 547 ? 27.512 -5.012 -14.165 1.00 93.75 547 GLY A O 1
ATOM 4335 N N . ALA A 1 548 ? 26.517 -3.992 -15.896 1.00 95.19 548 ALA A N 1
ATOM 4336 C CA . ALA A 1 548 ? 25.670 -3.127 -15.084 1.00 95.19 548 ALA A CA 1
ATOM 4337 C C . ALA A 1 548 ? 24.349 -2.806 -15.790 1.00 95.19 548 ALA A C 1
ATOM 4339 O O . ALA A 1 548 ? 24.290 -2.723 -17.013 1.00 95.19 548 ALA A O 1
ATOM 4340 N N . LEU A 1 549 ? 23.282 -2.559 -15.030 1.00 95.38 549 LEU A N 1
ATOM 4341 C CA . LEU A 1 549 ? 22.068 -1.941 -15.568 1.00 95.38 549 LEU A CA 1
ATOM 4342 C C . LEU A 1 549 ? 22.038 -0.464 -15.213 1.00 95.38 549 LEU A C 1
ATOM 4344 O O . LEU A 1 549 ? 22.222 -0.098 -14.055 1.00 95.38 549 LEU A O 1
ATOM 4348 N N . VAL A 1 550 ? 21.745 0.376 -16.195 1.00 95.62 550 VAL A N 1
ATOM 4349 C CA . VAL A 1 550 ? 21.596 1.817 -16.002 1.00 95.62 550 VAL A CA 1
ATOM 4350 C C . VAL A 1 550 ? 20.166 2.209 -16.317 1.00 95.62 550 VAL A C 1
ATOM 4352 O O . VAL A 1 550 ? 19.618 1.766 -17.321 1.00 95.62 550 VAL A O 1
ATOM 4355 N N . TYR A 1 551 ? 19.572 3.044 -15.472 1.00 94.31 551 TYR A N 1
ATOM 4356 C CA . TYR A 1 551 ? 18.211 3.544 -15.620 1.00 94.31 551 TYR A CA 1
ATOM 4357 C C . TYR A 1 551 ? 18.205 5.066 -15.611 1.00 94.31 551 TYR A C 1
ATOM 4359 O O . TYR A 1 551 ? 18.793 5.667 -14.720 1.00 94.31 551 TYR A O 1
ATOM 4367 N N . GLU A 1 552 ? 17.502 5.666 -16.564 1.00 92.88 552 GLU A N 1
ATOM 4368 C CA . GLU A 1 552 ? 17.236 7.102 -16.631 1.00 92.88 552 GLU A CA 1
ATOM 4369 C C . GLU A 1 552 ? 15.808 7.380 -16.147 1.00 92.88 552 GLU A C 1
ATOM 4371 O O . GLU A 1 552 ? 14.852 6.731 -16.589 1.00 92.88 552 GLU A O 1
ATOM 4376 N N . LEU A 1 553 ? 15.670 8.336 -15.236 1.00 88.94 553 LEU A N 1
ATOM 4377 C CA . LEU A 1 553 ? 14.422 8.772 -14.621 1.00 88.94 553 LEU A CA 1
ATOM 4378 C C . LEU A 1 553 ? 13.722 9.866 -15.447 1.00 88.94 553 LEU A C 1
ATOM 4380 O O . LEU A 1 553 ? 14.255 10.380 -16.429 1.00 88.94 553 LEU A O 1
ATOM 4384 N N . GLU A 1 554 ? 12.488 10.215 -15.076 1.00 79.19 554 GLU A N 1
ATOM 4385 C CA . GLU A 1 554 ? 11.719 11.255 -15.783 1.00 79.19 554 GLU A CA 1
ATOM 4386 C C . GLU A 1 554 ? 12.318 12.664 -15.687 1.00 79.19 554 GLU A C 1
ATOM 4388 O O . GLU A 1 554 ? 12.084 13.485 -16.573 1.00 79.19 554 GLU A O 1
ATOM 4393 N N . ASP A 1 555 ? 13.045 12.951 -14.610 1.00 78.00 555 ASP A N 1
ATOM 4394 C CA . ASP A 1 555 ? 13.726 14.225 -14.364 1.00 78.00 555 ASP A CA 1
ATOM 4395 C C . ASP A 1 555 ? 15.088 14.331 -15.068 1.00 78.00 555 ASP A C 1
ATOM 4397 O O . ASP A 1 555 ? 15.684 15.405 -15.064 1.00 78.00 555 ASP A O 1
ATOM 4401 N N . GLY A 1 556 ? 15.532 13.262 -15.737 1.00 83.06 556 GLY A N 1
ATOM 4402 C CA . GLY A 1 556 ? 16.794 13.200 -16.475 1.00 83.06 556 GLY A CA 1
ATOM 4403 C C . GLY A 1 556 ? 17.945 12.574 -15.688 1.00 83.06 556 GLY A C 1
ATOM 4404 O O . GLY A 1 556 ? 18.944 12.202 -16.302 1.00 83.06 556 GLY A O 1
ATOM 4405 N N . ASP A 1 557 ? 17.794 12.379 -14.375 1.00 87.44 557 ASP A N 1
ATOM 4406 C CA . ASP A 1 557 ? 18.812 11.721 -13.556 1.00 87.44 557 ASP A CA 1
ATOM 4407 C C . ASP A 1 557 ? 18.974 10.255 -13.973 1.00 87.44 557 ASP A C 1
ATOM 4409 O O . ASP A 1 557 ? 17.999 9.562 -14.280 1.00 87.44 557 ASP A O 1
ATOM 4413 N N . ALA A 1 558 ? 20.207 9.746 -13.938 1.00 92.69 558 ALA A N 1
ATOM 4414 C CA . ALA A 1 558 ? 20.488 8.352 -14.249 1.00 92.69 558 ALA A CA 1
ATOM 4415 C C . ALA A 1 558 ? 21.265 7.637 -13.143 1.00 92.69 558 ALA A C 1
ATOM 4417 O O . ALA A 1 558 ? 22.162 8.184 -12.503 1.00 92.69 558 ALA A O 1
ATOM 4418 N N . TRP A 1 559 ? 20.905 6.373 -12.935 1.00 93.94 559 TRP A N 1
ATOM 4419 C CA . TRP A 1 559 ? 21.418 5.527 -11.866 1.00 93.94 559 TRP A CA 1
ATOM 4420 C C . TRP A 1 559 ? 21.926 4.206 -12.428 1.00 93.94 559 TRP A C 1
ATOM 4422 O O . TRP A 1 559 ? 21.215 3.515 -13.158 1.00 93.94 559 TRP A O 1
ATOM 4432 N N . LEU A 1 560 ? 23.146 3.849 -12.045 1.00 94.69 560 LEU A N 1
ATOM 4433 C CA . LEU A 1 560 ? 23.841 2.625 -12.413 1.00 94.69 560 LEU A CA 1
ATOM 4434 C C . LEU A 1 560 ? 23.758 1.589 -11.283 1.00 94.69 560 LEU A C 1
ATOM 4436 O O . LEU A 1 560 ? 23.948 1.915 -10.113 1.00 94.69 560 LEU A O 1
ATOM 4440 N N . PHE A 1 561 ? 23.497 0.333 -11.639 1.00 94.62 561 PHE A N 1
ATOM 4441 C CA . PHE A 1 561 ? 23.465 -0.820 -10.742 1.00 94.62 561 PHE A CA 1
ATOM 4442 C C . PHE A 1 561 ? 24.436 -1.888 -11.253 1.00 94.62 561 PHE A C 1
ATOM 4444 O O . PHE A 1 561 ? 24.110 -2.585 -12.220 1.00 94.62 561 PHE A O 1
ATOM 4451 N N . PRO A 1 562 ? 25.613 -2.039 -10.627 1.00 93.88 562 PRO A N 1
ATOM 4452 C CA . PRO A 1 562 ? 26.586 -3.037 -11.045 1.00 93.88 562 PRO A CA 1
ATOM 4453 C C . PRO A 1 562 ? 26.092 -4.441 -10.688 1.00 93.88 562 PRO A C 1
ATOM 4455 O O . PRO A 1 562 ? 25.507 -4.642 -9.617 1.00 93.88 562 PRO A O 1
ATOM 4458 N N . VAL A 1 563 ? 26.330 -5.419 -11.562 1.00 91.31 563 VAL A N 1
ATOM 4459 C CA . VAL A 1 563 ? 26.096 -6.830 -11.233 1.00 91.31 563 VAL A CA 1
ATOM 4460 C C . VAL A 1 563 ? 27.111 -7.258 -10.178 1.00 91.31 563 VAL A C 1
ATOM 4462 O O . VAL A 1 563 ? 28.309 -7.018 -10.309 1.00 91.31 563 VAL A O 1
ATOM 4465 N N . SER A 1 564 ? 26.615 -7.871 -9.107 1.00 86.62 564 SER A N 1
ATOM 4466 C CA . SER A 1 564 ? 27.417 -8.349 -7.985 1.00 86.62 564 SER A CA 1
ATOM 4467 C C . SER A 1 564 ? 27.419 -9.879 -7.979 1.00 86.62 564 SER A C 1
ATOM 4469 O O . SER A 1 564 ? 26.351 -10.477 -8.153 1.00 86.62 564 SER A O 1
ATOM 4471 N N . PRO A 1 565 ? 28.581 -10.530 -7.785 1.00 73.56 565 PRO A N 1
ATOM 4472 C CA . PRO A 1 565 ? 28.639 -11.979 -7.691 1.00 73.56 565 PRO A CA 1
ATOM 4473 C C . PRO A 1 565 ? 27.862 -12.462 -6.462 1.00 73.56 565 PRO A C 1
ATOM 4475 O O . PRO A 1 565 ? 27.823 -11.805 -5.414 1.00 73.56 565 PRO A O 1
ATOM 4478 N N . PHE A 1 566 ? 27.240 -13.632 -6.594 1.00 60.72 566 PHE A N 1
ATOM 4479 C CA . PHE A 1 566 ? 26.498 -14.269 -5.511 1.00 60.72 566 PHE A CA 1
ATOM 4480 C C . PHE A 1 566 ? 27.370 -14.370 -4.250 1.00 60.72 566 PHE A C 1
ATOM 4482 O O . PHE A 1 566 ? 28.454 -14.948 -4.267 1.00 60.72 566 PHE A O 1
ATOM 4489 N N . GLY A 1 567 ? 26.879 -13.826 -3.135 1.00 52.03 567 GLY A N 1
ATOM 4490 C CA . GLY A 1 567 ? 27.440 -14.112 -1.815 1.00 52.03 567 GLY A CA 1
ATOM 4491 C C . GLY A 1 567 ? 28.471 -13.136 -1.243 1.00 52.03 567 GLY A C 1
ATOM 4492 O O . GLY A 1 567 ? 28.942 -13.413 -0.149 1.00 52.03 567 GLY A O 1
ATOM 4493 N N . GLN A 1 568 ? 28.796 -11.985 -1.847 1.00 42.03 568 GLN A N 1
ATOM 4494 C CA . GLN A 1 568 ? 29.665 -11.004 -1.157 1.00 42.03 568 GLN A CA 1
ATOM 4495 C C . GLN A 1 568 ? 28.911 -10.073 -0.190 1.00 42.03 568 GLN A C 1
ATOM 4497 O O . GLN A 1 568 ? 29.385 -9.843 0.920 1.00 42.03 568 GLN A O 1
ATOM 4502 N N . ALA A 1 569 ? 27.700 -9.614 -0.529 1.00 36.25 569 ALA A N 1
ATOM 4503 C CA . ALA A 1 569 ? 26.939 -8.713 0.350 1.00 36.25 569 ALA A CA 1
ATOM 4504 C C . ALA A 1 569 ? 26.368 -9.401 1.609 1.00 36.25 569 ALA A C 1
ATOM 4506 O O . ALA A 1 569 ? 26.141 -8.737 2.615 1.00 36.25 569 ALA A O 1
ATOM 4507 N N . ASN A 1 570 ? 26.213 -10.731 1.587 1.00 32.75 570 ASN A N 1
ATOM 4508 C CA . ASN A 1 570 ? 25.807 -11.516 2.758 1.00 32.75 570 ASN A CA 1
ATOM 4509 C C . ASN A 1 570 ? 26.980 -12.218 3.464 1.00 32.75 570 ASN A C 1
ATOM 4511 O O . ASN A 1 570 ? 26.777 -12.776 4.535 1.00 32.75 570 ASN A O 1
ATOM 4515 N N . ARG A 1 571 ? 28.218 -12.164 2.950 1.00 28.14 571 ARG A N 1
ATOM 4516 C CA . ARG A 1 571 ? 29.385 -12.751 3.641 1.00 28.14 571 ARG A CA 1
ATOM 4517 C C . ARG A 1 571 ? 29.963 -11.870 4.751 1.00 28.14 571 ARG A C 1
ATOM 4519 O O . ARG A 1 571 ? 30.635 -12.389 5.626 1.00 28.14 571 ARG A O 1
ATOM 4526 N N . VAL A 1 572 ? 29.637 -10.578 4.807 1.00 29.62 572 VAL A N 1
ATOM 4527 C CA . VAL A 1 572 ? 29.996 -9.740 5.974 1.00 29.62 572 VAL A CA 1
ATOM 4528 C C . VAL A 1 572 ? 29.011 -9.931 7.144 1.00 29.62 572 VAL A C 1
ATOM 4530 O O . VAL A 1 572 ? 29.319 -9.565 8.271 1.00 29.62 572 VAL A O 1
ATOM 4533 N N . GLN A 1 573 ? 27.861 -10.583 6.920 1.00 29.52 573 GLN A N 1
ATOM 4534 C CA . GLN A 1 573 ? 26.919 -10.973 7.986 1.00 29.52 573 GLN A CA 1
ATOM 4535 C C . GLN A 1 573 ? 26.775 -12.492 8.191 1.00 29.52 573 GLN A C 1
ATOM 4537 O O . GLN A 1 573 ? 26.175 -12.900 9.178 1.00 29.52 573 GLN A O 1
ATOM 4542 N N . ILE A 1 574 ? 27.346 -13.327 7.312 1.00 26.31 574 ILE A N 1
ATOM 4543 C CA . ILE A 1 574 ? 27.292 -14.803 7.380 1.00 26.31 574 ILE A CA 1
ATOM 4544 C C . ILE A 1 574 ? 28.704 -15.412 7.182 1.00 26.31 574 ILE A C 1
ATOM 4546 O O . ILE A 1 574 ? 28.880 -16.471 6.592 1.00 26.31 574 ILE A O 1
ATOM 4550 N N . ILE A 1 575 ? 29.751 -14.721 7.650 1.00 26.16 575 ILE A N 1
ATOM 4551 C CA . ILE A 1 575 ? 31.041 -15.333 8.038 1.00 26.16 575 ILE A CA 1
ATOM 4552 C C . ILE A 1 575 ? 31.286 -14.990 9.513 1.00 26.16 575 ILE A C 1
ATOM 4554 O O . ILE A 1 575 ? 32.289 -14.414 9.909 1.00 26.16 575 ILE A O 1
ATOM 4558 N N . LEU A 1 576 ? 30.296 -15.287 10.341 1.00 27.23 576 LEU A N 1
ATOM 4559 C CA . LEU A 1 576 ? 30.464 -15.678 11.732 1.00 27.23 576 LEU A CA 1
ATOM 4560 C C . LEU A 1 576 ? 29.376 -16.730 11.908 1.00 27.23 576 LEU A C 1
ATOM 4562 O O . LEU A 1 576 ? 28.208 -16.393 11.760 1.00 27.23 576 LEU A O 1
ATOM 4566 N N . ILE A 1 577 ? 29.779 -17.970 12.192 1.00 29.92 577 ILE A N 1
ATOM 4567 C CA . ILE A 1 577 ? 28.981 -19.209 12.249 1.00 29.92 577 ILE A CA 1
ATOM 4568 C C . ILE A 1 577 ? 29.124 -20.050 10.958 1.00 29.92 577 ILE A C 1
ATOM 4570 O O . ILE A 1 577 ? 28.560 -19.738 9.919 1.00 29.92 577 ILE A O 1
ATOM 4574 N N . GLU A 1 578 ? 29.904 -21.131 11.101 1.00 25.94 578 GLU A N 1
ATOM 4575 C CA . GLU A 1 578 ? 30.059 -22.315 10.227 1.00 25.94 578 GLU A CA 1
ATOM 4576 C C . GLU A 1 578 ? 31.086 -22.296 9.075 1.00 25.94 578 GLU A C 1
ATOM 4578 O O . GLU A 1 578 ? 30.757 -22.161 7.901 1.00 25.94 578 GLU A O 1
ATOM 4583 N N . ALA A 1 579 ? 32.356 -22.523 9.443 1.00 24.83 579 ALA A N 1
ATOM 4584 C CA . ALA A 1 579 ? 33.254 -23.609 8.981 1.00 24.83 579 ALA A CA 1
ATOM 4585 C C . ALA A 1 579 ? 34.716 -23.165 9.245 1.00 24.83 579 ALA A C 1
ATOM 4587 O O . ALA A 1 579 ? 35.088 -22.055 8.891 1.00 24.83 579 ALA A O 1
ATOM 4588 N N . ALA A 1 580 ? 35.618 -23.924 9.864 1.00 25.34 580 ALA A N 1
ATOM 4589 C CA . ALA A 1 580 ? 35.691 -25.366 10.042 1.00 25.34 580 ALA A CA 1
ATOM 4590 C C . ALA A 1 580 ? 36.691 -25.720 11.170 1.00 25.34 580 ALA A C 1
ATOM 4592 O O . ALA A 1 580 ? 37.633 -24.957 11.405 1.00 25.34 580 ALA A O 1
ATOM 4593 N N . PRO A 1 581 ? 36.575 -26.897 11.809 1.00 36.69 581 PRO A N 1
ATOM 4594 C CA . PRO A 1 581 ? 37.738 -27.614 12.306 1.00 36.69 581 PRO A CA 1
ATOM 4595 C C . PRO A 1 581 ? 38.514 -28.213 11.117 1.00 36.69 581 PRO A C 1
ATOM 4597 O O . PRO A 1 581 ? 37.919 -28.736 10.182 1.00 36.69 581 PRO A O 1
ATOM 4600 N N . GLU A 1 582 ? 39.844 -28.164 11.202 1.00 31.72 582 GLU A N 1
ATOM 4601 C CA . GLU A 1 582 ? 40.792 -28.981 10.422 1.00 31.72 582 GLU A CA 1
ATOM 4602 C C . GLU A 1 582 ? 41.033 -28.630 8.941 1.00 31.72 582 GLU A C 1
ATOM 4604 O O . GLU A 1 582 ? 40.832 -29.448 8.053 1.00 31.72 582 GLU A O 1
ATOM 4609 N N . ALA A 1 583 ? 41.642 -27.469 8.675 1.00 27.70 583 ALA A N 1
ATOM 4610 C CA . ALA A 1 583 ? 42.652 -27.353 7.611 1.00 27.70 583 ALA A CA 1
ATOM 4611 C C . ALA A 1 583 ? 43.494 -26.074 7.766 1.00 27.70 583 ALA A C 1
ATOM 4613 O O . ALA A 1 583 ? 43.131 -25.035 7.234 1.00 27.70 583 ALA A O 1
ATOM 4614 N N . GLN A 1 584 ? 44.614 -26.167 8.495 1.00 27.59 584 GLN A N 1
ATOM 4615 C CA . GLN A 1 584 ? 45.947 -25.644 8.121 1.00 27.59 584 GLN A CA 1
ATOM 4616 C C . GLN A 1 584 ? 46.872 -25.572 9.347 1.00 27.59 584 GLN A C 1
ATOM 4618 O O . GLN A 1 584 ? 47.108 -24.534 9.959 1.00 27.59 584 GLN A O 1
ATOM 4623 N N . LYS A 1 585 ? 47.484 -26.723 9.651 1.00 31.45 585 LYS A N 1
ATOM 4624 C CA . LYS A 1 585 ? 48.911 -26.742 9.987 1.00 31.45 585 LYS A CA 1
ATOM 4625 C C . LYS A 1 585 ? 49.669 -26.244 8.748 1.00 31.45 585 LYS A C 1
ATOM 4627 O O . LYS A 1 585 ? 49.396 -26.737 7.660 1.00 31.45 585 LYS A O 1
ATOM 4632 N N . GLN A 1 586 ? 50.651 -25.369 8.975 1.00 29.34 586 GLN A N 1
ATOM 4633 C CA . GLN A 1 586 ? 51.639 -24.810 8.031 1.00 29.34 586 GLN A CA 1
ATOM 4634 C C . GLN A 1 586 ? 51.231 -23.543 7.256 1.00 29.34 586 GLN A C 1
ATOM 4636 O O . GLN A 1 586 ? 50.840 -23.616 6.099 1.00 29.34 586 GLN A O 1
ATOM 4641 N N . ALA A 1 587 ? 51.461 -22.374 7.868 1.00 24.69 587 ALA A N 1
ATOM 4642 C CA . ALA A 1 587 ? 52.489 -21.419 7.420 1.00 24.69 587 ALA A CA 1
ATOM 4643 C C . ALA A 1 587 ? 52.613 -20.241 8.420 1.00 24.69 587 ALA A C 1
ATOM 4645 O O . ALA A 1 587 ? 51.661 -19.501 8.640 1.00 24.69 587 ALA A O 1
ATOM 4646 N N . PHE A 1 588 ? 53.796 -20.109 9.034 1.00 26.00 588 PHE A N 1
ATOM 4647 C CA . PHE A 1 588 ? 54.324 -18.905 9.710 1.00 26.00 588 PHE A CA 1
ATOM 4648 C C . PHE A 1 588 ? 54.360 -17.720 8.704 1.00 26.00 588 PHE A C 1
ATOM 4650 O O . PHE A 1 588 ? 54.445 -17.973 7.508 1.00 26.00 588 PHE A O 1
ATOM 4657 N N . ASP A 1 589 ? 54.327 -16.422 9.036 1.00 24.50 589 ASP A N 1
ATOM 4658 C CA . ASP A 1 589 ? 54.982 -15.696 10.131 1.00 24.50 589 ASP A CA 1
ATOM 4659 C C . ASP A 1 589 ? 54.468 -14.229 10.154 1.00 24.50 589 ASP A C 1
ATOM 4661 O O . ASP A 1 589 ? 54.482 -13.583 9.109 1.00 24.50 589 ASP A O 1
ATOM 4665 N N . MET A 1 590 ? 54.026 -13.696 11.303 1.00 23.86 590 MET A N 1
ATOM 4666 C CA . MET A 1 590 ? 54.199 -12.289 11.745 1.00 23.86 590 MET A CA 1
ATOM 4667 C C . MET A 1 590 ? 53.472 -12.058 13.086 1.00 23.86 590 MET A C 1
ATOM 4669 O O . MET A 1 590 ? 52.262 -12.226 13.209 1.00 23.86 590 MET A O 1
ATOM 4673 N N . LYS A 1 591 ? 54.252 -11.690 14.108 1.00 29.58 591 LYS A N 1
ATOM 4674 C CA . LYS A 1 591 ? 53.885 -11.588 15.532 1.00 29.58 591 LYS A CA 1
ATOM 4675 C C . LYS A 1 591 ? 52.968 -10.398 15.862 1.00 29.58 591 LYS A C 1
ATOM 4677 O O . LYS A 1 591 ? 53.297 -9.265 15.523 1.00 29.58 591 LYS A O 1
ATOM 4682 N N . LEU A 1 592 ? 51.934 -10.643 16.672 1.00 25.58 592 LEU A N 1
ATOM 4683 C CA . LEU A 1 592 ? 51.278 -9.658 17.551 1.00 25.58 592 LEU A CA 1
ATOM 4684 C C . LEU A 1 592 ? 51.251 -10.211 18.998 1.00 25.58 592 LEU A C 1
ATOM 4686 O O . LEU A 1 592 ? 51.232 -11.432 19.156 1.00 25.58 592 LEU A O 1
ATOM 4690 N N . PRO A 1 593 ? 51.331 -9.359 20.042 1.00 27.34 593 PRO A N 1
ATOM 4691 C CA . PRO A 1 593 ? 51.632 -9.778 21.416 1.00 27.34 593 PRO A CA 1
ATOM 4692 C C . PRO A 1 593 ? 50.422 -10.366 22.165 1.00 27.34 593 PRO A C 1
ATOM 4694 O O . PRO A 1 593 ? 49.292 -9.915 21.994 1.00 27.34 593 PRO A O 1
ATOM 4697 N N . GLU A 1 594 ? 50.687 -11.356 23.024 1.00 27.19 594 GLU A N 1
ATOM 4698 C CA . GLU A 1 594 ? 49.719 -12.010 23.914 1.00 27.19 594 GLU A CA 1
ATOM 4699 C C . GLU A 1 594 ? 49.242 -11.070 25.034 1.00 27.19 594 GLU A C 1
ATOM 4701 O O . GLU A 1 594 ? 50.044 -10.561 25.816 1.00 27.19 594 GLU A O 1
ATOM 4706 N N . VAL A 1 595 ? 47.924 -10.900 25.162 1.00 29.25 595 VAL A N 1
ATOM 4707 C CA . VAL A 1 595 ? 47.271 -10.373 26.371 1.00 29.25 595 VAL A CA 1
ATOM 4708 C C . VAL A 1 595 ? 46.664 -11.567 27.102 1.00 29.25 595 VAL A C 1
ATOM 4710 O O . VAL A 1 595 ? 45.788 -12.239 26.561 1.00 29.25 595 VAL A O 1
ATOM 4713 N N . SER A 1 596 ? 47.135 -11.857 28.313 1.00 27.86 596 SER A N 1
ATOM 4714 C CA . SER A 1 596 ? 46.604 -12.934 29.156 1.00 27.86 596 SER A CA 1
ATOM 4715 C C . SER A 1 596 ? 45.610 -12.377 30.180 1.00 27.86 596 SER A C 1
ATOM 4717 O O . SER A 1 596 ? 45.916 -11.446 30.923 1.00 27.86 596 SER A O 1
ATOM 4719 N N . PHE A 1 597 ? 44.412 -12.961 30.217 1.00 27.69 597 PHE A N 1
ATOM 4720 C CA . PHE A 1 597 ? 43.398 -12.717 31.242 1.00 27.69 597 PHE A CA 1
ATOM 4721 C C . PHE A 1 597 ? 43.484 -13.821 32.300 1.00 27.69 597 PHE A C 1
ATOM 4723 O O . PHE A 1 597 ? 43.566 -14.997 31.953 1.00 27.69 597 PHE A O 1
ATOM 4730 N N . PHE A 1 598 ? 43.443 -13.451 33.580 1.00 30.92 598 PHE A N 1
ATOM 4731 C CA . PHE A 1 598 ? 43.267 -14.394 34.685 1.00 30.92 598 PHE A CA 1
ATOM 4732 C C . PHE A 1 598 ? 41.909 -14.139 35.343 1.00 30.92 598 PHE A C 1
ATOM 4734 O O . PHE A 1 598 ? 41.592 -13.002 35.694 1.00 30.92 598 PHE A O 1
ATOM 4741 N N . GLU A 1 599 ? 41.117 -15.197 35.511 1.00 28.94 599 GLU A N 1
ATOM 4742 C CA . GLU A 1 599 ? 39.906 -15.195 36.330 1.00 28.94 599 GLU A CA 1
ATOM 4743 C C . GLU A 1 599 ? 40.227 -15.815 37.691 1.00 28.94 599 GLU A C 1
ATOM 4745 O O . GLU A 1 599 ? 40.671 -16.959 37.771 1.00 28.94 599 GLU A O 1
ATOM 4750 N N . GLU A 1 600 ? 39.986 -15.067 38.767 1.00 31.36 600 GLU A N 1
ATOM 4751 C CA . GLU A 1 600 ? 39.999 -15.599 40.128 1.00 31.36 600 GLU A CA 1
ATOM 4752 C C . GLU A 1 600 ? 38.582 -15.482 40.697 1.00 31.36 600 GLU A C 1
ATOM 4754 O O . GLU A 1 600 ? 38.033 -14.388 40.848 1.00 31.36 600 GLU A O 1
ATOM 4759 N N . VAL A 1 601 ? 37.960 -16.633 40.957 1.00 33.19 601 VAL A N 1
ATOM 4760 C CA . VAL A 1 601 ? 36.617 -16.729 41.535 1.00 33.19 601 VAL A CA 1
ATOM 4761 C C . VAL A 1 601 ? 36.772 -17.034 43.017 1.00 33.19 601 VAL A C 1
ATOM 4763 O O . VAL A 1 601 ? 37.077 -18.163 43.398 1.00 33.19 601 VAL A O 1
ATOM 4766 N N . VAL A 1 602 ? 36.550 -16.030 43.863 1.00 34.56 602 VAL A N 1
ATOM 4767 C CA . VAL A 1 602 ? 36.494 -16.214 45.317 1.00 34.56 602 VAL A CA 1
ATOM 4768 C C . VAL A 1 602 ? 35.032 -16.249 45.745 1.00 34.56 602 VAL A C 1
ATOM 4770 O O . VAL A 1 602 ? 34.284 -15.295 45.530 1.00 34.56 602 VAL A O 1
ATOM 4773 N N . VAL A 1 603 ? 34.622 -17.363 46.351 1.00 34.44 603 VAL A N 1
ATOM 4774 C CA . VAL A 1 603 ? 33.287 -17.538 46.931 1.00 34.44 603 VAL A CA 1
ATOM 4775 C C . VAL A 1 603 ? 33.408 -17.458 48.449 1.00 34.44 603 VAL A C 1
ATOM 4777 O O . VAL A 1 603 ? 33.995 -18.343 49.069 1.00 34.44 603 VAL A O 1
ATOM 4780 N N . SER A 1 604 ? 32.830 -16.422 49.052 1.00 32.38 604 SER A N 1
ATOM 4781 C CA . SER A 1 604 ? 32.553 -16.385 50.490 1.00 32.38 604 SER A CA 1
ATOM 4782 C C . SER A 1 604 ? 31.172 -15.778 50.757 1.00 32.38 604 SER A C 1
ATOM 4784 O O . SER A 1 604 ? 30.775 -14.797 50.132 1.00 32.38 604 SER A O 1
ATOM 4786 N N . ASP A 1 605 ? 30.423 -16.441 51.642 1.00 34.34 605 ASP A N 1
ATOM 4787 C CA . ASP A 1 605 ? 29.135 -16.047 52.229 1.00 34.34 605 ASP A CA 1
ATOM 4788 C C . ASP A 1 605 ? 28.129 -15.348 51.297 1.00 34.34 605 ASP A C 1
ATOM 4790 O O . ASP A 1 605 ? 27.746 -14.194 51.479 1.00 34.34 605 ASP A O 1
ATOM 4794 N N . GLY A 1 606 ? 27.628 -16.111 50.320 1.00 39.19 606 GLY A N 1
ATOM 4795 C CA . GLY A 1 606 ? 26.347 -15.828 49.661 1.00 39.19 606 GLY A CA 1
ATOM 4796 C C . GLY A 1 606 ? 26.354 -14.751 48.573 1.00 39.19 606 GLY A C 1
ATOM 4797 O O . GLY A 1 606 ? 25.303 -14.490 47.987 1.00 39.19 606 GLY A O 1
ATOM 4798 N N . HIS A 1 607 ? 27.508 -14.173 48.237 1.00 32.19 607 HIS A N 1
ATOM 4799 C CA . HIS A 1 607 ? 27.633 -13.249 47.110 1.00 32.19 607 HIS A CA 1
ATOM 4800 C C . HIS A 1 607 ? 28.813 -13.614 46.204 1.00 32.19 607 HIS A C 1
ATOM 4802 O O . HIS A 1 607 ? 29.972 -13.548 46.604 1.00 32.19 607 HIS A O 1
ATOM 4808 N N . THR A 1 608 ? 28.524 -13.956 44.946 1.00 32.59 608 THR A N 1
ATOM 4809 C CA . THR A 1 608 ? 29.548 -14.145 43.910 1.00 32.59 608 THR A CA 1
ATOM 4810 C C . THR A 1 608 ? 30.058 -12.782 43.454 1.00 32.59 608 THR A C 1
ATOM 4812 O O . THR A 1 608 ? 29.294 -11.977 42.918 1.00 32.59 608 THR A O 1
ATOM 4815 N N . ARG A 1 609 ? 31.352 -12.510 43.639 1.00 31.19 609 ARG A N 1
ATOM 4816 C CA . ARG A 1 609 ? 32.000 -11.302 43.115 1.00 31.19 609 ARG A CA 1
ATOM 4817 C C . ARG A 1 609 ? 33.048 -11.710 42.084 1.00 31.19 609 ARG A C 1
ATOM 4819 O O . ARG A 1 609 ? 34.037 -12.340 42.431 1.00 31.19 609 ARG A O 1
ATOM 4826 N N . VAL A 1 610 ? 32.817 -11.352 40.822 1.00 34.19 610 VAL A N 1
ATOM 4827 C CA . VAL A 1 610 ? 33.786 -11.533 39.731 1.00 34.19 610 VAL A CA 1
ATOM 4828 C C . VAL A 1 610 ? 34.570 -10.231 39.586 1.00 34.19 610 VAL A C 1
ATOM 4830 O O . VAL A 1 610 ? 33.982 -9.187 39.297 1.00 34.19 610 VAL A O 1
ATOM 4833 N N . SER A 1 611 ? 35.882 -10.268 39.810 1.00 31.16 611 SER A N 1
ATOM 4834 C CA . SER A 1 611 ? 36.778 -9.141 39.534 1.00 31.16 611 SER A CA 1
ATOM 4835 C C . SER A 1 611 ? 37.716 -9.492 38.388 1.00 31.16 611 SER A C 1
ATOM 4837 O O . SER A 1 611 ? 38.423 -10.491 38.454 1.00 31.16 611 SER A O 1
ATOM 4839 N N . CYS A 1 612 ? 37.737 -8.650 37.357 1.00 33.00 612 CYS A N 1
ATOM 4840 C CA . CYS A 1 612 ? 38.658 -8.760 36.232 1.00 33.00 612 CYS A CA 1
ATOM 4841 C C . CYS A 1 612 ? 39.747 -7.691 36.409 1.00 33.00 612 CYS A C 1
ATOM 4843 O O . CYS A 1 612 ? 39.417 -6.510 36.539 1.00 33.00 612 CYS A O 1
ATOM 4845 N N . ALA A 1 613 ? 41.021 -8.083 36.455 1.00 34.16 613 ALA A N 1
ATOM 4846 C CA . ALA A 1 613 ? 42.148 -7.155 36.538 1.00 34.16 613 ALA A CA 1
ATOM 4847 C C . ALA A 1 613 ? 43.005 -7.263 35.271 1.00 34.16 613 ALA A C 1
ATOM 4849 O O . ALA A 1 613 ? 43.406 -8.356 34.878 1.00 34.16 613 ALA A O 1
ATOM 4850 N N . VAL A 1 614 ? 43.298 -6.121 34.645 1.00 35.12 614 VAL A N 1
ATOM 4851 C CA . VAL A 1 614 ? 44.257 -6.014 33.537 1.00 35.12 614 VAL A CA 1
ATOM 4852 C C . VAL A 1 614 ? 45.599 -5.616 34.137 1.00 35.12 614 VAL A C 1
ATOM 4854 O O . VAL A 1 614 ? 45.685 -4.612 34.843 1.00 35.12 614 VAL A O 1
ATOM 4857 N N . LYS A 1 615 ? 46.649 -6.400 33.885 1.00 33.72 615 LYS A N 1
ATOM 4858 C CA . LYS A 1 615 ? 48.007 -6.022 34.281 1.00 33.72 615 LYS A CA 1
ATOM 4859 C C . LYS A 1 615 ? 48.564 -5.082 33.209 1.00 33.72 615 LYS A C 1
ATOM 4861 O O . LYS A 1 615 ? 48.821 -5.511 32.089 1.00 33.72 615 LYS A O 1
ATOM 4866 N N . GLU A 1 616 ? 48.673 -3.794 33.525 1.00 36.38 616 GLU A N 1
ATOM 4867 C CA . GLU A 1 616 ? 49.269 -2.802 32.626 1.00 36.38 616 GLU A CA 1
ATOM 4868 C C . GLU A 1 616 ? 50.791 -2.954 32.612 1.00 36.38 616 GLU A C 1
ATOM 4870 O O . GLU A 1 616 ? 51.469 -2.494 33.527 1.00 36.38 616 GLU A O 1
ATOM 4875 N N . ASP A 1 617 ? 51.331 -3.534 31.544 1.00 34.72 617 ASP A N 1
ATOM 4876 C CA . ASP A 1 617 ? 52.721 -3.305 31.163 1.00 34.72 617 ASP A CA 1
ATOM 4877 C C . ASP A 1 617 ? 52.730 -2.449 29.884 1.00 34.72 617 ASP A C 1
ATOM 4879 O O . ASP A 1 617 ? 52.557 -2.945 28.774 1.00 34.72 617 ASP A O 1
ATOM 4883 N N . HIS A 1 618 ? 52.926 -1.138 30.099 1.00 37.59 618 HIS A N 1
ATOM 4884 C CA . HIS A 1 618 ? 53.299 -0.063 29.157 1.00 37.59 618 HIS A CA 1
ATOM 4885 C C . HIS A 1 618 ? 52.267 1.039 28.847 1.00 37.59 618 HIS A C 1
ATOM 4887 O O . HIS A 1 618 ? 51.111 0.811 28.505 1.00 37.59 618 HIS A O 1
ATOM 4893 N N . GLN A 1 619 ? 52.766 2.280 28.955 1.00 40.09 619 GLN A N 1
ATOM 4894 C CA . GLN A 1 619 ? 52.070 3.554 28.768 1.00 40.09 619 GLN A CA 1
ATOM 4895 C C . GLN A 1 619 ? 51.560 3.742 27.334 1.00 40.09 619 GLN A C 1
ATOM 4897 O O . GLN A 1 619 ? 52.343 3.740 26.385 1.00 40.09 619 GLN A O 1
ATOM 4902 N N . TRP A 1 620 ? 50.264 4.022 27.194 1.00 37.06 620 TRP A N 1
ATOM 4903 C CA . TRP A 1 620 ? 49.654 4.518 25.958 1.00 37.06 620 TRP A CA 1
ATOM 4904 C C . TRP A 1 620 ? 49.321 6.016 26.083 1.00 37.06 620 TRP A C 1
ATOM 4906 O O . TRP A 1 620 ? 48.805 6.430 27.124 1.00 37.06 620 TRP A O 1
ATOM 4916 N N . PRO A 1 621 ? 49.562 6.849 25.053 1.00 35.03 621 PRO A N 1
ATOM 4917 C CA . PRO A 1 621 ? 49.175 8.254 25.073 1.00 35.03 621 PRO A CA 1
ATOM 4918 C C . PRO A 1 621 ? 47.770 8.471 24.475 1.00 35.03 621 PRO A C 1
ATOM 4920 O O . PRO A 1 621 ? 47.483 8.032 23.365 1.00 35.03 621 PRO A O 1
ATOM 4923 N N . GLY A 1 622 ? 46.934 9.257 25.165 1.00 41.28 622 GLY A N 1
ATOM 4924 C CA . GLY A 1 622 ? 45.814 9.996 24.557 1.00 41.28 622 GLY A CA 1
ATOM 4925 C C . GLY A 1 622 ? 44.397 9.428 24.743 1.00 41.28 622 GLY A C 1
ATOM 4926 O O . GLY A 1 622 ? 44.188 8.234 24.905 1.00 41.28 622 GLY A O 1
ATOM 4927 N N . GLN A 1 623 ? 43.411 10.335 24.706 1.00 39.75 623 GLN A N 1
ATOM 4928 C CA . GLN A 1 623 ? 41.988 10.210 25.090 1.00 39.75 623 GLN A CA 1
ATOM 4929 C C . GLN A 1 623 ? 41.134 9.128 24.382 1.00 39.75 623 GLN A C 1
ATOM 4931 O O . GLN A 1 623 ? 39.927 9.054 24.615 1.00 39.75 623 GLN A O 1
ATOM 4936 N N . THR A 1 624 ? 41.710 8.257 23.558 1.00 37.44 624 THR A N 1
ATOM 4937 C CA . THR A 1 624 ? 40.990 7.194 22.834 1.00 37.44 624 THR A CA 1
ATOM 4938 C C . THR A 1 624 ? 40.706 5.956 23.700 1.00 37.44 624 THR A C 1
ATOM 4940 O O . THR A 1 624 ? 39.827 5.161 23.371 1.00 37.44 624 THR A O 1
ATOM 4943 N N . SER A 1 625 ? 41.386 5.804 24.841 1.00 40.53 625 SER A N 1
ATOM 4944 C CA . SER A 1 625 ? 41.297 4.616 25.709 1.00 40.53 625 SER A CA 1
ATOM 4945 C C . SER A 1 625 ? 39.991 4.540 26.513 1.00 40.53 625 SER A C 1
ATOM 4947 O O . SER A 1 625 ? 39.470 3.455 26.760 1.00 40.53 625 SER A O 1
ATOM 4949 N N . ALA A 1 626 ? 39.413 5.688 26.885 1.00 40.41 626 ALA A N 1
ATOM 4950 C CA . ALA A 1 626 ? 38.197 5.737 27.700 1.00 40.41 626 ALA A CA 1
ATOM 4951 C C . ALA A 1 626 ? 36.930 5.362 26.908 1.00 40.41 626 ALA A C 1
ATOM 4953 O O . ALA A 1 626 ? 36.019 4.746 27.460 1.00 40.41 626 ALA A O 1
ATOM 4954 N N . LEU A 1 627 ? 36.883 5.687 25.609 1.00 38.97 627 LEU A N 1
ATOM 4955 C CA . LEU A 1 627 ? 35.738 5.371 24.748 1.00 38.97 627 LEU A CA 1
ATOM 4956 C C . LEU A 1 627 ? 35.675 3.871 24.419 1.00 38.97 627 LEU A C 1
ATOM 4958 O O . LEU A 1 627 ? 34.594 3.283 24.430 1.00 38.97 627 LEU A O 1
ATOM 4962 N N . LEU A 1 628 ? 36.840 3.248 24.203 1.00 35.66 628 LEU A N 1
ATOM 4963 C CA . LEU A 1 628 ? 36.952 1.815 23.931 1.00 35.66 628 LEU A CA 1
ATOM 4964 C C . LEU A 1 628 ? 36.620 0.978 25.180 1.00 35.66 628 LEU A C 1
ATOM 4966 O O . LEU A 1 628 ? 35.884 -0.001 25.088 1.00 35.66 628 LEU A O 1
ATOM 4970 N N . LEU A 1 629 ? 37.074 1.407 26.366 1.00 38.56 629 LEU A N 1
ATOM 4971 C CA . LEU A 1 629 ? 36.732 0.767 27.645 1.00 38.56 629 LEU A CA 1
ATOM 4972 C C . LEU A 1 629 ? 35.244 0.932 28.007 1.00 38.56 629 LEU A C 1
ATOM 4974 O O . LEU A 1 629 ? 34.625 -0.011 28.504 1.00 38.56 629 LEU A O 1
ATOM 4978 N N . ALA A 1 630 ? 34.633 2.082 27.702 1.00 41.19 630 ALA A N 1
ATOM 4979 C CA . ALA A 1 630 ? 33.198 2.293 27.900 1.00 41.19 630 ALA A CA 1
ATOM 4980 C C . ALA A 1 630 ? 32.350 1.410 26.965 1.00 41.19 630 ALA A C 1
ATOM 4982 O O . ALA A 1 630 ? 31.394 0.781 27.428 1.00 41.19 630 ALA A O 1
ATOM 4983 N N . GLN A 1 631 ? 32.732 1.294 25.686 1.00 37.44 631 GLN A N 1
ATOM 4984 C CA . GLN A 1 631 ? 32.058 0.428 24.710 1.00 37.44 631 GLN A CA 1
ATOM 4985 C C . GLN A 1 631 ? 32.212 -1.063 25.046 1.00 37.44 631 GLN A C 1
ATOM 4987 O O . GLN A 1 631 ? 31.227 -1.799 24.994 1.00 37.44 631 GLN A O 1
ATOM 4992 N N . LEU A 1 632 ? 33.394 -1.505 25.487 1.00 32.75 632 LEU A N 1
ATOM 4993 C CA . LEU A 1 632 ? 33.620 -2.893 25.911 1.00 32.75 632 LEU A CA 1
ATOM 4994 C C . LEU A 1 632 ? 32.864 -3.240 27.207 1.00 32.75 632 LEU A C 1
ATOM 4996 O O . LEU A 1 632 ? 32.351 -4.352 27.333 1.00 32.75 632 LEU A O 1
ATOM 5000 N N . SER A 1 633 ? 32.684 -2.286 28.130 1.00 35.81 633 SER A N 1
ATOM 5001 C CA . SER A 1 633 ? 31.867 -2.495 29.340 1.00 35.81 633 SER A CA 1
ATOM 5002 C C . SER A 1 633 ? 30.356 -2.589 29.060 1.00 35.81 633 SER A C 1
ATOM 5004 O O . SER A 1 633 ? 29.644 -3.310 29.761 1.00 35.81 633 SER A O 1
ATOM 5006 N N . MET A 1 634 ? 29.851 -1.904 28.021 1.00 35.38 634 MET A N 1
ATOM 5007 C CA . MET A 1 634 ? 28.449 -2.030 27.594 1.00 35.38 634 MET A CA 1
ATOM 5008 C C . MET A 1 634 ? 28.189 -3.365 26.895 1.00 35.38 634 MET A C 1
ATOM 5010 O O . MET A 1 634 ? 27.159 -3.995 27.142 1.00 35.38 634 MET A O 1
ATOM 5014 N N . ILE A 1 635 ? 29.140 -3.828 26.079 1.00 34.75 635 ILE A N 1
ATOM 5015 C CA . ILE A 1 635 ? 29.059 -5.137 25.418 1.00 34.75 635 ILE A CA 1
ATOM 5016 C C . ILE A 1 635 ? 29.125 -6.263 26.461 1.00 34.75 635 ILE A C 1
ATOM 5018 O O . ILE A 1 635 ? 28.356 -7.220 26.363 1.00 34.75 635 ILE A O 1
ATOM 5022 N N . SER A 1 636 ? 29.940 -6.124 27.518 1.00 34.78 636 SER A N 1
ATOM 5023 C CA . SER A 1 636 ? 30.003 -7.132 28.586 1.00 34.78 636 SER A CA 1
ATOM 5024 C C . SER A 1 636 ? 28.726 -7.182 29.436 1.00 34.78 636 SER A C 1
ATOM 5026 O O . SER A 1 636 ? 28.270 -8.276 29.756 1.00 34.78 636 SER A O 1
ATOM 5028 N N . ARG A 1 637 ? 28.064 -6.047 29.720 1.00 32.66 637 ARG A N 1
ATOM 5029 C CA . ARG A 1 637 ? 26.761 -6.046 30.423 1.00 32.66 637 ARG A CA 1
ATOM 5030 C C . ARG A 1 637 ? 25.632 -6.648 29.584 1.00 32.66 637 ARG A C 1
ATOM 5032 O O . ARG A 1 637 ? 24.808 -7.376 30.131 1.00 32.66 637 ARG A O 1
ATOM 5039 N N . SER A 1 638 ? 25.623 -6.396 28.273 1.00 35.16 638 SER A N 1
ATOM 5040 C CA . SER A 1 638 ? 24.646 -6.989 27.348 1.00 35.16 638 SER A CA 1
ATOM 5041 C C . SER A 1 638 ? 24.873 -8.494 27.138 1.00 35.16 638 SER A C 1
ATOM 5043 O O . SER A 1 638 ? 23.904 -9.241 26.985 1.00 35.16 638 SER A O 1
ATOM 5045 N N . CYS A 1 639 ? 26.129 -8.956 27.162 1.00 31.27 639 CYS A N 1
ATOM 5046 C CA . CYS A 1 639 ? 26.461 -10.383 27.089 1.00 31.27 639 CYS A CA 1
ATOM 5047 C C . CYS A 1 639 ? 26.215 -11.114 28.418 1.00 31.27 639 CYS A C 1
ATOM 5049 O O . CYS A 1 639 ? 25.678 -12.216 28.406 1.00 31.27 639 CYS A O 1
ATOM 5051 N N . LEU A 1 640 ? 26.512 -10.503 29.571 1.00 31.73 640 LEU A N 1
ATOM 5052 C CA . LEU A 1 640 ? 26.324 -11.135 30.886 1.00 31.73 640 LEU A CA 1
ATOM 5053 C C . LEU A 1 640 ? 24.847 -11.301 31.277 1.00 31.73 640 LEU A C 1
ATOM 5055 O O . LEU A 1 640 ? 24.519 -12.254 31.977 1.00 31.73 640 LEU A O 1
ATOM 5059 N N . GLN A 1 641 ? 23.938 -10.454 30.778 1.00 33.69 641 GLN A N 1
ATOM 5060 C CA . GLN A 1 641 ? 22.491 -10.682 30.930 1.00 33.69 641 GLN A CA 1
ATOM 5061 C C . GLN A 1 641 ? 21.946 -11.781 30.005 1.00 33.69 641 GLN A C 1
ATOM 5063 O O . GLN A 1 641 ? 20.887 -12.332 30.288 1.00 33.69 641 GLN A O 1
ATOM 5068 N N . SER A 1 642 ? 22.672 -12.130 28.938 1.00 31.73 642 SER A N 1
ATOM 5069 C CA . SER A 1 642 ? 22.256 -13.156 27.970 1.00 31.73 642 SER A CA 1
ATOM 5070 C C . SER A 1 642 ? 22.938 -14.515 28.180 1.00 31.73 642 SER A C 1
ATOM 5072 O O . SER A 1 642 ? 22.511 -15.499 27.586 1.00 31.73 642 SER A O 1
ATOM 5074 N N . MET A 1 643 ? 23.974 -14.601 29.024 1.00 27.94 643 MET A N 1
ATOM 5075 C CA . MET A 1 643 ? 24.760 -15.831 29.239 1.00 27.94 643 MET A CA 1
ATOM 5076 C C . MET A 1 643 ? 24.609 -16.460 30.632 1.00 27.94 643 MET A C 1
ATOM 5078 O O . MET A 1 643 ? 25.282 -17.440 30.936 1.00 27.94 643 MET A O 1
ATOM 5082 N N . ALA A 1 644 ? 23.695 -15.962 31.464 1.00 31.69 644 ALA A N 1
ATOM 5083 C CA . ALA A 1 644 ? 23.439 -16.511 32.793 1.00 31.69 644 ALA A CA 1
ATOM 5084 C C . ALA A 1 644 ? 22.182 -17.400 32.865 1.00 31.69 644 ALA A C 1
ATOM 5086 O O . ALA A 1 644 ? 21.447 -17.286 33.831 1.00 31.69 644 ALA A O 1
ATOM 5087 N N . VAL A 1 645 ? 21.923 -18.279 31.886 1.00 32.34 645 VAL A N 1
ATOM 5088 C CA . VAL A 1 645 ? 21.074 -19.482 32.069 1.00 32.34 645 VAL A CA 1
ATOM 5089 C C . VAL A 1 645 ? 21.505 -20.566 31.069 1.00 32.34 645 VAL A C 1
ATOM 5091 O O . VAL A 1 645 ? 20.857 -20.811 30.056 1.00 32.34 645 VAL A O 1
ATOM 5094 N N . LEU A 1 646 ? 22.624 -21.232 31.341 1.00 31.14 646 LEU A N 1
ATOM 5095 C CA . LEU A 1 646 ? 22.877 -22.580 30.829 1.00 31.14 646 LEU A CA 1
ATOM 5096 C C . LEU A 1 646 ? 23.008 -23.503 32.042 1.00 31.14 646 LEU A C 1
ATOM 5098 O O . LEU A 1 646 ? 24.075 -23.531 32.657 1.00 31.14 646 LEU A O 1
ATOM 5102 N N . PRO A 1 647 ? 21.969 -24.270 32.411 1.00 32.69 647 PRO A N 1
ATOM 5103 C CA . PRO A 1 647 ? 22.165 -25.454 33.213 1.00 32.69 647 PRO A CA 1
ATOM 5104 C C . PRO A 1 647 ? 22.517 -26.612 32.281 1.00 32.69 647 PRO A C 1
ATOM 5106 O O . PRO A 1 647 ? 21.788 -26.967 31.354 1.00 32.69 647 PRO A O 1
ATOM 5109 N N . LEU A 1 648 ? 23.674 -27.193 32.571 1.00 30.55 648 LEU A N 1
ATOM 5110 C CA . LEU A 1 648 ? 24.029 -28.566 32.265 1.00 30.55 648 LEU A CA 1
ATOM 5111 C C . LEU A 1 648 ? 22.887 -29.550 32.601 1.00 30.55 648 LEU A C 1
ATOM 5113 O O . LEU A 1 648 ? 22.187 -29.375 33.593 1.00 30.55 648 LEU A O 1
ATOM 5117 N N . LEU A 1 649 ? 22.847 -30.647 31.835 1.00 29.98 649 LEU A N 1
ATOM 5118 C CA . LEU A 1 649 ? 22.144 -31.918 32.079 1.00 29.98 649 LEU A CA 1
ATOM 5119 C C . LEU A 1 649 ? 20.625 -31.941 31.820 1.00 29.98 649 LEU A C 1
ATOM 5121 O O . LEU A 1 649 ? 19.831 -31.269 32.464 1.00 29.98 649 LEU A O 1
ATOM 5125 N N . SER A 1 650 ? 20.256 -32.820 30.880 1.00 40.81 650 SER A N 1
ATOM 5126 C CA . SER A 1 650 ? 18.981 -33.538 30.732 1.00 40.81 650 SER A CA 1
ATOM 5127 C C . SER A 1 650 ? 18.034 -33.449 31.942 1.00 40.81 650 SER A C 1
ATOM 5129 O O . SER A 1 650 ? 17.989 -34.356 32.773 1.00 40.81 650 SER A O 1
ATOM 5131 N N . THR A 1 651 ? 17.226 -32.394 32.015 1.00 55.09 651 THR A N 1
ATOM 5132 C CA . THR A 1 651 ? 16.100 -32.297 32.948 1.00 55.09 651 THR A CA 1
ATOM 5133 C C . THR A 1 651 ? 14.818 -32.174 32.136 1.00 55.09 651 THR A C 1
ATOM 5135 O O . THR A 1 651 ? 14.697 -31.341 31.235 1.00 55.09 651 THR A O 1
ATOM 5138 N N . LYS A 1 652 ? 13.878 -33.090 32.387 1.00 71.50 652 LYS A N 1
ATOM 5139 C CA . LYS A 1 652 ? 12.556 -33.074 31.757 1.00 71.50 652 LYS A CA 1
ATOM 5140 C C . LYS A 1 652 ? 11.827 -31.774 32.177 1.00 71.50 652 LYS A C 1
ATOM 5142 O O . LYS A 1 652 ? 11.996 -31.340 33.316 1.00 71.50 652 LYS A O 1
ATOM 5147 N N . PRO A 1 653 ? 11.044 -31.131 31.291 1.00 84.69 653 PRO A N 1
ATOM 5148 C CA . PRO A 1 653 ? 10.440 -29.827 31.573 1.00 84.69 653 PRO A CA 1
ATOM 5149 C C . PRO A 1 653 ? 9.441 -29.905 32.742 1.00 84.69 653 PRO A C 1
ATOM 5151 O O . PRO A 1 653 ? 8.668 -30.865 32.794 1.00 84.69 653 PRO A O 1
ATOM 5154 N N . PRO A 1 654 ? 9.416 -28.908 33.652 1.00 89.25 654 PRO A N 1
ATOM 5155 C CA . PRO A 1 654 ? 8.575 -28.943 34.852 1.00 89.25 654 PRO A CA 1
ATOM 5156 C C . PRO A 1 654 ? 7.076 -28.909 34.524 1.00 89.25 654 PRO A C 1
ATOM 5158 O O . PRO A 1 654 ? 6.293 -29.655 35.106 1.00 89.25 654 PRO A O 1
ATOM 5161 N N . VAL A 1 655 ? 6.682 -28.084 33.549 1.00 92.75 655 VAL A N 1
ATOM 5162 C CA . VAL A 1 655 ? 5.311 -28.000 33.027 1.00 92.75 655 VAL A CA 1
ATOM 5163 C C . VAL A 1 655 ? 5.185 -28.928 31.820 1.00 92.75 655 VAL A C 1
ATOM 5165 O O . VAL A 1 655 ? 5.928 -28.776 30.852 1.00 92.75 655 VAL A O 1
ATOM 5168 N N . LEU A 1 656 ? 4.235 -29.864 31.858 1.00 91.81 656 LEU A N 1
ATOM 5169 C CA . LEU A 1 656 ? 4.022 -30.856 30.796 1.00 91.81 656 LEU A CA 1
ATOM 5170 C C . LEU A 1 656 ? 3.110 -30.336 29.684 1.00 91.81 656 LEU A C 1
ATOM 5172 O O . LEU A 1 656 ? 3.400 -30.524 28.502 1.00 91.81 656 LEU A O 1
ATOM 5176 N N . CYS A 1 657 ? 2.011 -29.668 30.043 1.00 93.88 657 CYS A N 1
ATOM 5177 C CA . CYS A 1 657 ? 1.062 -29.108 29.083 1.00 93.88 657 CYS A CA 1
ATOM 5178 C C . CYS A 1 657 ? 0.187 -28.004 29.688 1.00 93.88 657 CYS A C 1
ATOM 5180 O O . CYS A 1 657 ? -0.023 -27.941 30.901 1.00 93.88 657 CYS A O 1
ATOM 5182 N N . VAL A 1 658 ? -0.360 -27.165 28.808 1.00 96.38 658 VAL A N 1
ATOM 5183 C CA . VAL A 1 658 ? -1.335 -26.113 29.121 1.00 96.38 658 VAL A CA 1
ATOM 5184 C C . VAL A 1 658 ? -2.539 -26.248 28.192 1.00 96.38 658 VAL A C 1
ATOM 5186 O O . VAL A 1 658 ? -2.375 -26.467 26.988 1.00 96.38 658 VAL A O 1
ATOM 5189 N N . ALA A 1 659 ? -3.743 -26.064 28.734 1.00 96.00 659 ALA A N 1
ATOM 5190 C CA . ALA A 1 659 ? -4.978 -26.027 27.960 1.00 96.00 659 ALA A CA 1
ATOM 5191 C C . ALA A 1 659 ? -5.862 -24.832 28.329 1.00 96.00 659 ALA A C 1
ATOM 5193 O O . ALA A 1 659 ? -5.987 -24.465 29.498 1.00 96.00 659 ALA A O 1
ATOM 5194 N N . PHE A 1 660 ? -6.524 -24.273 27.318 1.00 95.19 660 PHE A N 1
ATOM 5195 C CA . PHE A 1 660 ? -7.637 -23.345 27.484 1.00 95.19 660 PHE A CA 1
ATOM 5196 C C . PHE A 1 660 ? -8.916 -24.066 27.084 1.00 95.19 660 PHE A C 1
ATOM 5198 O O . PHE A 1 660 ? -9.032 -24.585 25.972 1.00 95.19 660 PHE A O 1
ATOM 5205 N N . ILE A 1 661 ? -9.879 -24.087 27.995 1.00 93.50 661 ILE A N 1
ATOM 5206 C CA . ILE A 1 661 ? -11.151 -24.778 27.829 1.00 93.50 661 ILE A CA 1
ATOM 5207 C C . ILE A 1 661 ? -12.264 -23.751 27.995 1.00 93.50 661 ILE A C 1
ATOM 5209 O O . ILE A 1 661 ? -12.322 -23.013 28.980 1.00 93.50 661 ILE A O 1
ATOM 5213 N N . GLY A 1 662 ? -13.159 -23.691 27.019 1.00 87.19 662 GLY A N 1
ATOM 5214 C CA . GLY A 1 662 ? -14.255 -22.739 26.990 1.00 87.19 662 GLY A CA 1
ATOM 5215 C C . GLY A 1 662 ? -15.263 -22.954 28.118 1.00 87.19 662 GLY A C 1
ATOM 5216 O O . GLY A 1 662 ? -15.273 -23.968 28.831 1.00 87.19 662 GLY A O 1
ATOM 5217 N N . ARG A 1 663 ? -16.181 -21.993 28.249 1.00 84.75 663 ARG A N 1
ATOM 5218 C CA . ARG A 1 663 ? -17.295 -22.069 29.202 1.00 84.75 663 ARG A CA 1
ATOM 5219 C C . ARG A 1 663 ? -18.098 -23.361 29.044 1.00 84.75 663 ARG A C 1
ATOM 5221 O O . ARG A 1 663 ? -18.360 -24.025 30.043 1.00 84.75 663 ARG A O 1
ATOM 5228 N N . ASP A 1 664 ? -18.370 -23.744 27.801 1.00 83.00 664 ASP A N 1
ATOM 5229 C CA . ASP A 1 664 ? -19.124 -24.946 27.421 1.00 83.00 664 ASP A CA 1
ATOM 5230 C C . ASP A 1 664 ? -18.287 -26.239 27.493 1.00 83.00 664 ASP A C 1
ATOM 5232 O O . ASP A 1 664 ? -18.685 -27.270 26.964 1.00 83.00 664 ASP A O 1
ATOM 5236 N N . SER A 1 665 ? -17.111 -26.184 28.130 1.00 85.94 665 SER A N 1
ATOM 5237 C CA . SER A 1 665 ? -16.163 -27.302 28.240 1.00 85.94 665 SER A CA 1
ATOM 5238 C C . SER A 1 665 ? -15.612 -27.782 26.888 1.00 85.94 665 SER A C 1
ATOM 5240 O O . SER A 1 665 ? -15.105 -28.892 26.772 1.00 85.94 665 SER A O 1
ATOM 5242 N N . VAL A 1 666 ? -15.662 -26.910 25.875 1.00 86.12 666 VAL A N 1
ATOM 5243 C CA . VAL A 1 666 ? -15.085 -27.130 24.542 1.00 86.12 666 VAL A CA 1
ATOM 5244 C C . VAL A 1 666 ? -13.593 -26.753 24.543 1.00 86.12 666 VAL A C 1
ATOM 5246 O O . VAL A 1 666 ? -13.264 -25.682 25.067 1.00 86.12 666 VAL A O 1
ATOM 5249 N N . PRO A 1 667 ? -12.690 -27.568 23.961 1.00 88.44 667 PRO A N 1
ATOM 5250 C CA . PRO A 1 667 ? -11.296 -27.184 23.735 1.00 88.44 667 PRO A CA 1
ATOM 5251 C C . PRO A 1 667 ? -11.199 -25.864 22.978 1.00 88.44 667 PRO A C 1
ATOM 5253 O O . PRO A 1 667 ? -11.762 -25.736 21.895 1.00 88.44 667 PRO A O 1
ATOM 5256 N N . LEU A 1 668 ? -10.447 -24.907 23.512 1.00 89.75 668 LEU A N 1
ATOM 5257 C CA . LEU A 1 668 ? -10.092 -23.684 22.791 1.00 89.75 668 LEU A CA 1
ATOM 5258 C C . LEU A 1 668 ? -8.632 -23.696 22.330 1.00 89.75 668 LEU A C 1
ATOM 5260 O O . LEU A 1 668 ? -8.315 -23.149 21.280 1.00 89.75 668 LEU A O 1
ATOM 5264 N N . PHE A 1 669 ? -7.739 -24.293 23.123 1.00 93.94 669 PHE A N 1
ATOM 5265 C CA . PHE A 1 669 ? -6.317 -24.416 22.810 1.00 93.94 669 PHE A CA 1
ATOM 5266 C C . PHE A 1 669 ? -5.673 -25.513 23.662 1.00 93.94 669 PHE A C 1
ATOM 5268 O O . PHE A 1 669 ? -6.002 -25.647 24.842 1.00 93.94 669 PHE A O 1
ATOM 5275 N N . PHE A 1 670 ? -4.708 -26.240 23.100 1.00 92.94 670 PHE A N 1
ATOM 5276 C CA . PHE A 1 670 ? -3.859 -27.188 23.822 1.00 92.94 670 PHE A CA 1
ATOM 5277 C C . PHE A 1 670 ? -2.418 -27.082 23.325 1.00 92.94 670 PHE A C 1
ATOM 5279 O O . PHE A 1 670 ? -2.176 -27.002 22.120 1.00 92.94 670 PHE A O 1
ATOM 5286 N N . ARG A 1 671 ? -1.458 -27.118 24.250 1.00 91.69 671 ARG A N 1
ATOM 5287 C CA . ARG A 1 671 ? -0.036 -27.221 23.922 1.00 91.69 671 ARG A CA 1
ATOM 5288 C C . ARG A 1 671 ? 0.693 -28.092 24.934 1.00 91.69 671 ARG A C 1
ATOM 5290 O O . ARG A 1 671 ? 0.615 -27.838 26.136 1.00 91.69 671 ARG A O 1
ATOM 5297 N N . SER A 1 672 ? 1.438 -29.070 24.431 1.00 91.25 672 SER A N 1
ATOM 5298 C CA . SER A 1 672 ? 2.368 -29.884 25.207 1.00 91.25 672 SER A CA 1
ATOM 5299 C C . SER A 1 672 ? 3.799 -29.349 25.110 1.00 91.25 672 SER A C 1
ATOM 5301 O O . SER A 1 672 ? 4.169 -28.635 24.173 1.00 91.25 672 SER A O 1
ATOM 5303 N N . PHE A 1 673 ? 4.597 -29.683 26.119 1.00 88.75 673 PHE A N 1
ATOM 5304 C CA . PHE A 1 673 ? 6.010 -29.327 26.242 1.00 88.75 673 PHE A CA 1
ATOM 5305 C C . PHE A 1 673 ? 6.909 -30.564 26.361 1.00 88.75 673 PHE A C 1
ATOM 5307 O O . PHE A 1 673 ? 8.119 -30.426 26.527 1.00 88.75 673 PHE A O 1
ATOM 5314 N N . CYS A 1 674 ? 6.346 -31.769 26.245 1.00 76.62 674 CYS A N 1
ATOM 5315 C CA . CYS A 1 674 ? 7.102 -33.016 26.261 1.00 76.62 674 CYS A CA 1
ATOM 5316 C C . CYS A 1 674 ? 8.047 -33.077 25.049 1.00 76.62 674 CYS A C 1
ATOM 5318 O O . CYS A 1 674 ? 7.610 -33.033 23.901 1.00 76.62 674 CYS A O 1
ATOM 5320 N N . ARG A 1 675 ? 9.359 -33.160 25.301 1.00 61.88 675 ARG A N 1
ATOM 5321 C CA . ARG A 1 675 ? 10.377 -33.364 24.262 1.00 61.88 675 ARG A CA 1
ATOM 5322 C C . ARG A 1 675 ? 10.579 -34.864 24.066 1.00 61.88 675 ARG A C 1
ATOM 5324 O O . ARG A 1 675 ? 11.354 -35.467 24.799 1.00 61.88 675 ARG A O 1
ATOM 5331 N N . SER A 1 676 ? 9.886 -35.461 23.105 1.00 53.88 676 SER A N 1
ATOM 5332 C CA . SER A 1 676 ? 10.182 -36.818 22.637 1.00 53.88 676 SER A CA 1
ATOM 5333 C C . SER A 1 676 ? 10.471 -36.754 21.141 1.00 53.88 676 SER A C 1
ATOM 5335 O O . SER A 1 676 ? 9.657 -36.249 20.376 1.00 53.88 676 SER A O 1
ATOM 5337 N N . GLU A 1 677 ? 11.640 -37.236 20.717 1.00 48.16 677 GLU A N 1
ATOM 5338 C CA . GLU A 1 677 ? 12.005 -37.393 19.295 1.00 48.16 677 GLU A CA 1
ATOM 5339 C C . GLU A 1 677 ? 11.387 -38.671 18.682 1.00 48.16 677 GLU A C 1
ATOM 5341 O O . GLU A 1 677 ? 11.711 -39.069 17.564 1.00 48.16 677 GLU A O 1
ATOM 5346 N N . SER A 1 678 ? 10.484 -39.330 19.416 1.00 50.03 678 SER A N 1
ATOM 5347 C CA . SER A 1 678 ? 9.878 -40.612 19.059 1.00 50.03 678 SER A CA 1
ATOM 5348 C C . SER A 1 678 ? 8.564 -40.438 18.278 1.00 50.03 678 SER A C 1
ATOM 5350 O O . SER A 1 678 ? 7.817 -39.492 18.529 1.00 50.03 678 SER A O 1
ATOM 5352 N N . PRO A 1 679 ? 8.173 -41.405 17.425 1.00 52.19 679 PRO A N 1
ATOM 5353 C CA . PRO A 1 679 ? 6.882 -41.422 16.717 1.00 52.19 679 PRO A CA 1
ATOM 5354 C C . PRO A 1 679 ? 5.633 -41.613 17.618 1.00 52.19 679 PRO A C 1
ATOM 5356 O O . PRO A 1 679 ? 4.557 -41.915 17.112 1.00 52.19 679 PRO A O 1
ATOM 5359 N N . GLN A 1 680 ? 5.756 -41.450 18.942 1.00 59.84 680 GLN A N 1
ATOM 5360 C CA . GLN A 1 680 ? 4.689 -41.614 19.949 1.00 59.84 680 GLN A CA 1
ATOM 5361 C C . GLN A 1 680 ? 4.025 -40.293 20.382 1.00 59.84 680 GLN A C 1
ATOM 5363 O O . GLN A 1 680 ? 3.054 -40.318 21.132 1.00 59.84 680 GLN A O 1
ATOM 5368 N N . LEU A 1 681 ? 4.492 -39.148 19.869 1.00 66.69 681 LEU A N 1
ATOM 5369 C CA . LEU A 1 681 ? 4.065 -37.809 20.297 1.00 66.69 681 LEU A CA 1
ATOM 5370 C C . LEU A 1 681 ? 2.537 -37.588 20.270 1.00 66.69 681 LEU A C 1
ATOM 5372 O O . LEU A 1 681 ? 1.991 -36.892 21.124 1.00 66.69 681 LEU A O 1
ATOM 5376 N N . ASP A 1 682 ? 1.837 -38.179 19.298 1.00 68.75 682 ASP A N 1
ATOM 5377 C CA . ASP A 1 682 ? 0.382 -38.041 19.164 1.00 68.75 682 ASP A CA 1
ATOM 5378 C C . ASP A 1 682 ? -0.390 -38.824 20.237 1.00 68.75 682 ASP A C 1
ATOM 5380 O O . ASP A 1 682 ? -1.437 -38.365 20.699 1.00 68.75 682 ASP A O 1
ATOM 5384 N N . ALA A 1 683 ? 0.133 -39.977 20.667 1.00 69.31 683 ALA A N 1
ATOM 5385 C CA . ALA A 1 683 ? -0.461 -40.774 21.739 1.00 69.31 683 ALA A CA 1
ATOM 5386 C C . ALA A 1 683 ? -0.284 -40.079 23.097 1.00 69.31 683 ALA A C 1
ATOM 5388 O O . ALA A 1 683 ? -1.253 -39.937 23.843 1.00 69.31 683 ALA A O 1
ATOM 5389 N N . ASP A 1 684 ? 0.913 -39.549 23.353 1.00 77.19 684 ASP A N 1
ATOM 5390 C CA . ASP A 1 684 ? 1.238 -38.792 24.566 1.00 77.19 684 ASP A CA 1
ATOM 5391 C C . ASP A 1 684 ? 0.376 -37.523 24.679 1.00 77.19 684 ASP A C 1
ATOM 5393 O O . ASP A 1 684 ? -0.179 -37.210 25.733 1.00 77.19 684 ASP A O 1
ATOM 5397 N N . ASN A 1 685 ? 0.200 -36.796 23.568 1.00 84.56 685 ASN A N 1
ATOM 5398 C CA . ASN A 1 685 ? -0.666 -35.616 23.519 1.00 84.56 685 ASN A CA 1
ATOM 5399 C C . ASN A 1 685 ? -2.129 -35.957 23.826 1.00 84.56 685 ASN A C 1
ATOM 5401 O O . ASN A 1 685 ? -2.799 -35.191 24.522 1.00 84.56 685 ASN A O 1
ATOM 5405 N N . LEU A 1 686 ? -2.625 -37.085 23.313 1.00 82.06 686 LEU A N 1
ATOM 5406 C CA . LEU A 1 686 ? -3.989 -37.538 23.570 1.00 82.06 686 LEU A CA 1
ATOM 5407 C C . LEU A 1 686 ? -4.184 -37.912 25.044 1.00 82.06 686 LEU A C 1
ATOM 5409 O O . LEU A 1 686 ? -5.183 -37.517 25.644 1.00 82.06 686 LEU A O 1
ATOM 5413 N N . GLU A 1 687 ? -3.230 -38.620 25.645 1.00 84.94 687 GLU A N 1
ATOM 5414 C CA . GLU A 1 687 ? -3.274 -38.986 27.063 1.00 84.94 687 GLU A CA 1
ATOM 5415 C C . GLU A 1 687 ? -3.258 -37.748 27.974 1.00 84.94 687 GLU A C 1
ATOM 5417 O O . GLU A 1 687 ? -4.111 -37.615 28.856 1.00 84.94 687 GLU A O 1
ATOM 5422 N N . LEU A 1 688 ? -2.372 -36.782 27.702 1.00 89.38 688 LEU A N 1
ATOM 5423 C CA . LEU A 1 688 ? -2.324 -35.504 28.424 1.00 89.38 688 LEU A CA 1
ATOM 5424 C C . LEU A 1 688 ? -3.646 -34.733 28.327 1.00 89.38 688 LEU A C 1
ATOM 5426 O O . LEU A 1 688 ? -4.126 -34.183 29.322 1.00 89.38 688 LEU A O 1
ATOM 5430 N N . GLN A 1 689 ? -4.260 -34.698 27.141 1.00 89.31 689 GLN A N 1
ATOM 5431 C CA . GLN A 1 689 ? -5.578 -34.090 26.968 1.00 89.31 689 GLN A CA 1
ATOM 5432 C C . GLN A 1 689 ? -6.629 -34.810 27.815 1.00 89.31 689 GLN A C 1
ATOM 5434 O O . GLN A 1 689 ? -7.347 -34.147 28.563 1.00 89.31 689 GLN A O 1
ATOM 5439 N N . LEU A 1 690 ? -6.706 -36.143 27.747 1.00 86.25 690 LEU A N 1
ATOM 5440 C CA . LEU A 1 690 ? -7.676 -36.940 28.508 1.00 86.25 690 LEU A CA 1
ATOM 5441 C C . LEU A 1 690 ? -7.578 -36.681 30.018 1.00 86.25 690 LEU A C 1
ATOM 5443 O O . LEU A 1 690 ? -8.605 -36.475 30.666 1.00 86.25 690 LEU A O 1
ATOM 5447 N N . LEU A 1 691 ? -6.361 -36.615 30.563 1.00 87.62 691 LEU A N 1
ATOM 5448 C CA . LEU A 1 691 ? -6.123 -36.313 31.977 1.00 87.62 691 LEU A CA 1
ATOM 5449 C C . LEU A 1 691 ? -6.601 -34.902 32.363 1.00 87.62 691 LEU A C 1
ATOM 5451 O O . LEU A 1 691 ? -7.263 -34.729 33.389 1.00 87.62 691 LEU A O 1
ATOM 5455 N N . LEU A 1 692 ? -6.329 -33.889 31.531 1.00 90.69 692 LEU A N 1
ATOM 5456 C CA . LEU A 1 692 ? -6.840 -32.532 31.753 1.00 90.69 692 LEU A CA 1
ATOM 5457 C C . LEU A 1 692 ? -8.373 -32.484 31.698 1.00 90.69 692 LEU A C 1
ATOM 5459 O O . LEU A 1 692 ? -8.987 -31.857 32.561 1.00 90.69 692 LEU A O 1
ATOM 5463 N N . TYR A 1 693 ? -9.000 -33.167 30.737 1.00 88.75 693 TYR A N 1
ATOM 5464 C CA . TYR A 1 693 ? -10.462 -33.218 30.619 1.00 88.75 693 TYR A CA 1
ATOM 5465 C C . TYR A 1 693 ? -11.117 -33.925 31.804 1.00 88.75 693 TYR A C 1
ATOM 5467 O O . TYR A 1 693 ? -12.143 -33.451 32.290 1.00 88.75 693 TYR A O 1
ATOM 5475 N N . ALA A 1 694 ? -10.506 -34.990 32.325 1.00 88.44 694 ALA A N 1
ATOM 5476 C CA . ALA A 1 694 ? -10.992 -35.676 33.521 1.00 88.44 694 ALA A CA 1
ATOM 5477 C C . ALA A 1 694 ? -11.016 -34.764 34.767 1.00 88.44 694 ALA A C 1
ATOM 5479 O O . ALA A 1 694 ? -11.834 -34.955 35.665 1.00 88.44 694 ALA A O 1
ATOM 5480 N N . SER A 1 695 ? -10.168 -33.730 34.818 1.00 91.31 695 SER A N 1
ATOM 5481 C CA . SER A 1 695 ? -10.141 -32.766 35.929 1.00 91.31 695 SER A CA 1
ATOM 5482 C C . SER A 1 695 ? -11.289 -31.741 35.905 1.00 91.31 695 SER A C 1
ATOM 5484 O O . SER A 1 695 ? -11.518 -31.050 36.902 1.00 91.31 695 SER A O 1
ATOM 5486 N N . LEU A 1 696 ? -12.050 -31.642 34.805 1.00 91.44 696 LEU A N 1
ATOM 5487 C CA . LEU A 1 696 ? -13.117 -30.644 34.665 1.00 91.44 696 LEU A CA 1
ATOM 5488 C C . LEU A 1 696 ? -14.249 -30.833 35.675 1.00 91.44 696 LEU A C 1
ATOM 5490 O O . LEU A 1 696 ? -14.801 -29.840 36.151 1.00 91.44 696 LEU A O 1
ATOM 5494 N N . ASP A 1 697 ? -14.546 -32.072 36.066 1.00 88.00 697 ASP A N 1
ATOM 5495 C CA . ASP A 1 697 ? -15.566 -32.354 37.079 1.00 88.00 697 ASP A CA 1
ATOM 5496 C C . ASP A 1 697 ? -15.221 -31.702 38.427 1.00 88.00 697 ASP A C 1
ATOM 5498 O O . ASP A 1 697 ? -16.104 -31.183 39.119 1.00 88.00 697 ASP A O 1
ATOM 5502 N N . GLN A 1 698 ? -13.928 -31.658 38.772 1.00 89.94 698 GLN A N 1
ATOM 5503 C CA . GLN A 1 698 ? -13.437 -30.991 39.979 1.00 89.94 698 GLN A CA 1
ATOM 5504 C C . GLN A 1 698 ? -13.540 -29.471 39.867 1.00 89.94 698 GLN A C 1
ATOM 5506 O O . GLN A 1 698 ? -13.960 -28.811 40.820 1.00 89.94 698 GLN A O 1
ATOM 5511 N N . VAL A 1 699 ? -13.242 -28.911 38.690 1.00 89.88 699 VAL A N 1
ATOM 5512 C CA . VAL A 1 699 ? -13.447 -27.479 38.422 1.00 89.88 699 VAL A CA 1
ATOM 5513 C C . VAL A 1 699 ? -14.915 -27.107 38.620 1.00 89.88 699 VAL A C 1
ATOM 5515 O O . VAL A 1 699 ? -15.233 -26.143 39.319 1.00 89.88 699 VAL A O 1
ATOM 5518 N N . GLU A 1 700 ? -15.836 -27.890 38.060 1.00 88.06 700 GLU A N 1
ATOM 5519 C CA . GLU A 1 700 ? -17.266 -27.649 38.228 1.00 88.06 700 GLU A CA 1
ATOM 5520 C C . GLU A 1 700 ? -17.733 -27.822 39.675 1.00 88.06 700 GLU A C 1
ATOM 5522 O O . GLU A 1 700 ? -18.565 -27.046 40.150 1.00 88.06 700 GLU A O 1
ATOM 5527 N N . ALA A 1 701 ? -17.219 -28.822 40.395 1.00 87.06 701 ALA A N 1
ATOM 5528 C CA . ALA A 1 701 ? -17.534 -29.033 41.804 1.00 87.06 701 ALA A CA 1
ATOM 5529 C C . ALA A 1 701 ? -17.105 -27.835 42.666 1.00 87.06 701 ALA A C 1
ATOM 5531 O 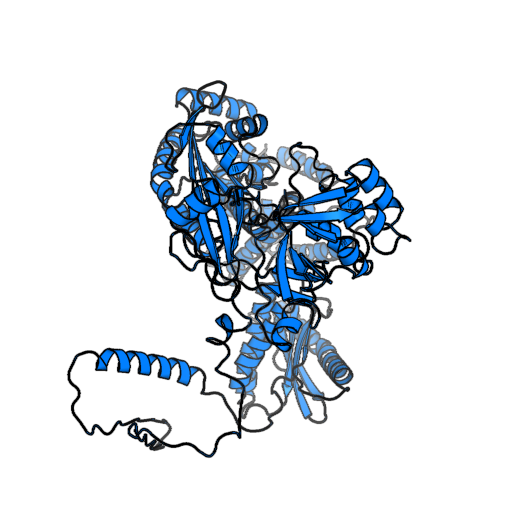O . ALA A 1 701 ? -17.904 -27.353 43.476 1.00 87.06 701 ALA A O 1
ATOM 5532 N N . GLN A 1 702 ? -15.900 -27.303 42.446 1.00 87.06 702 GLN A N 1
ATOM 5533 C CA . GLN A 1 702 ? -15.420 -26.111 43.144 1.00 87.06 702 GLN A CA 1
ATOM 5534 C C . GLN A 1 702 ? -16.240 -24.867 42.784 1.00 87.06 702 GLN A C 1
ATOM 5536 O O . GLN A 1 702 ? -16.672 -24.147 43.684 1.00 87.06 702 GLN A O 1
ATOM 5541 N N . LEU A 1 703 ? -16.567 -24.652 41.505 1.00 84.06 703 LEU A N 1
ATOM 5542 C CA . LEU A 1 703 ? -17.430 -23.539 41.088 1.00 84.06 703 LEU A CA 1
ATOM 5543 C C . LEU A 1 703 ? -18.835 -23.629 41.708 1.00 84.06 703 LEU A C 1
ATOM 5545 O O . LEU A 1 703 ? -19.382 -22.616 42.151 1.00 84.06 703 LEU A O 1
ATOM 5549 N N . ARG A 1 704 ? -19.415 -24.836 41.800 1.00 85.38 704 ARG A N 1
ATOM 5550 C CA . ARG A 1 704 ? -20.692 -25.079 42.497 1.00 85.38 704 ARG A CA 1
ATOM 5551 C C . ARG A 1 704 ? -20.587 -24.783 43.996 1.00 85.38 704 ARG A C 1
ATOM 5553 O O . ARG A 1 704 ? -21.524 -24.223 44.560 1.00 85.38 704 ARG A O 1
ATOM 5560 N N . SER A 1 705 ? -19.469 -25.138 44.629 1.00 83.12 705 SER A N 1
ATOM 5561 C CA . SER A 1 705 ? -19.200 -24.853 46.044 1.00 83.12 705 SER A CA 1
ATOM 5562 C C . SER A 1 705 ? -19.124 -23.347 46.312 1.00 83.12 705 SER A C 1
ATOM 5564 O O . SER A 1 705 ? -19.853 -22.826 47.154 1.00 83.12 705 SER A O 1
ATOM 5566 N N . VAL A 1 706 ? -18.341 -22.619 45.508 1.00 78.62 706 VAL A N 1
ATOM 5567 C CA . VAL A 1 706 ? -18.222 -21.152 45.585 1.00 78.62 706 VAL A CA 1
ATOM 5568 C C . VAL A 1 706 ? -19.574 -20.471 45.360 1.00 78.62 706 VAL A C 1
ATOM 5570 O O . VAL A 1 706 ? -19.934 -19.554 46.096 1.00 78.62 706 VAL A O 1
ATOM 5573 N N . ALA A 1 707 ? -20.362 -20.934 44.384 1.00 77.25 707 ALA A N 1
ATOM 5574 C CA . ALA A 1 707 ? -21.690 -20.385 44.120 1.00 77.25 707 ALA A CA 1
ATOM 5575 C C . ALA A 1 707 ? -22.643 -20.544 45.321 1.00 77.25 707 ALA A C 1
ATOM 5577 O O . ALA A 1 707 ? -23.402 -19.621 45.618 1.00 77.25 707 ALA A O 1
ATOM 5578 N N . ARG A 1 708 ? -22.581 -21.675 46.038 1.00 81.00 708 ARG A N 1
ATOM 5579 C CA . ARG A 1 708 ? -23.358 -21.897 47.272 1.00 81.00 708 ARG A CA 1
ATOM 5580 C C . ARG A 1 708 ? -22.889 -20.988 48.411 1.00 81.00 708 ARG A C 1
ATOM 5582 O O . ARG A 1 708 ? -23.727 -20.362 49.052 1.00 81.00 708 ARG A O 1
ATOM 5589 N N . ALA A 1 709 ? -21.578 -20.848 48.608 1.00 76.50 709 ALA A N 1
ATOM 5590 C CA . ALA A 1 709 ? -21.013 -19.975 49.641 1.00 76.50 709 ALA A CA 1
ATOM 5591 C C . ALA A 1 709 ? -21.356 -18.488 49.412 1.00 76.50 709 ALA A C 1
ATOM 5593 O O . ALA A 1 709 ? -21.652 -17.755 50.356 1.00 76.50 709 ALA A O 1
ATOM 5594 N N . LEU A 1 710 ? -21.385 -18.042 48.149 1.00 71.38 710 LEU A N 1
ATOM 5595 C CA . LEU A 1 710 ? -21.836 -16.695 47.779 1.00 71.38 710 LEU A CA 1
ATOM 5596 C C . LEU A 1 710 ? -23.336 -16.491 48.041 1.00 71.38 710 LEU A C 1
ATOM 5598 O O . LEU A 1 710 ? -23.728 -15.424 48.510 1.00 71.38 710 LEU A O 1
ATOM 5602 N N . GLN A 1 711 ? -24.173 -17.503 47.782 1.00 75.81 711 GLN A N 1
ATOM 5603 C CA . GLN A 1 711 ? -25.605 -17.457 48.113 1.00 75.81 711 GLN A CA 1
ATOM 5604 C C . GLN A 1 711 ? -25.855 -17.369 49.623 1.00 75.81 711 GLN A C 1
ATOM 5606 O O . GLN A 1 711 ? -26.822 -16.740 50.043 1.00 75.81 711 GLN A O 1
ATOM 5611 N N . GLN A 1 712 ? -24.977 -17.964 50.431 1.00 78.25 712 GLN A N 1
ATOM 5612 C CA . GLN A 1 712 ? -25.057 -17.956 51.893 1.00 78.25 712 GLN A CA 1
ATOM 5613 C C . GLN A 1 712 ? -24.381 -16.728 52.540 1.00 78.25 712 GLN A C 1
ATOM 5615 O O . GLN A 1 712 ? -24.372 -16.621 53.759 1.00 78.25 712 GLN A O 1
ATOM 5620 N N . GLN A 1 713 ? -23.859 -15.778 51.746 1.00 65.62 713 GLN A N 1
ATOM 5621 C CA . GLN A 1 713 ? -23.110 -14.589 52.204 1.00 65.62 713 GLN A CA 1
ATOM 5622 C C . GLN A 1 713 ? -21.844 -14.898 53.033 1.00 65.62 713 GLN A C 1
ATOM 5624 O O . GLN A 1 713 ? -21.309 -14.019 53.708 1.00 65.62 713 GLN A O 1
ATOM 5629 N N . GLU A 1 714 ? -21.311 -16.117 52.946 1.00 66.88 714 GLU A N 1
ATOM 5630 C CA . GLU A 1 714 ? -20.158 -16.564 53.742 1.00 66.88 714 GLU A CA 1
ATOM 5631 C C . GLU A 1 714 ? -18.801 -16.199 53.106 1.00 66.88 714 GLU A C 1
ATOM 5633 O O . GLU A 1 714 ? -17.767 -16.268 53.769 1.00 66.88 714 GLU A O 1
ATOM 5638 N N . ALA A 1 715 ? -18.778 -15.770 51.836 1.00 58.59 715 ALA A N 1
ATOM 5639 C CA . ALA A 1 715 ? -17.545 -15.507 51.088 1.00 58.59 715 ALA A CA 1
ATOM 5640 C C . ALA A 1 715 ? -17.470 -14.082 50.506 1.00 58.59 715 ALA A C 1
ATOM 5642 O O . ALA A 1 715 ? -18.390 -13.603 49.842 1.00 58.59 715 ALA A O 1
ATOM 5643 N N . ARG A 1 716 ? -16.319 -13.416 50.689 1.00 52.16 716 ARG A N 1
ATOM 5644 C CA . ARG A 1 716 ? -15.978 -12.129 50.053 1.00 52.16 716 ARG A CA 1
ATOM 5645 C C . ARG A 1 716 ? -15.141 -12.367 48.789 1.00 52.16 716 ARG A C 1
ATOM 5647 O O . ARG A 1 716 ? -13.923 -12.260 48.829 1.00 52.16 716 ARG A O 1
ATOM 5654 N N . GLY A 1 717 ? -15.813 -12.651 47.672 1.00 56.94 717 GLY A N 1
ATOM 5655 C CA . GLY A 1 717 ? -15.200 -12.796 46.342 1.00 56.94 717 GLY A CA 1
ATOM 5656 C C . GLY A 1 717 ? -14.526 -14.154 46.092 1.00 56.94 717 GLY A C 1
ATOM 5657 O O . GLY A 1 717 ? -13.966 -14.759 46.998 1.00 56.94 717 GLY A O 1
ATOM 5658 N N . SER A 1 718 ? -14.601 -14.643 44.849 1.00 66.81 718 SER A N 1
ATOM 5659 C CA . SER A 1 718 ? -13.943 -15.887 44.422 1.00 66.81 718 SER A CA 1
ATOM 5660 C C . SER A 1 718 ? -12.532 -15.584 43.924 1.00 66.81 718 SER A C 1
ATOM 5662 O O . SER A 1 718 ? -12.388 -14.800 42.985 1.00 66.81 718 SER A O 1
ATOM 5664 N N . ASP A 1 719 ? -11.507 -16.217 44.502 1.00 80.19 719 ASP A N 1
ATOM 5665 C CA . ASP A 1 719 ? -10.177 -16.272 43.878 1.00 80.19 719 ASP A CA 1
ATOM 5666 C C . ASP A 1 719 ? -10.321 -17.038 42.546 1.00 80.19 719 ASP A C 1
ATOM 5668 O O . ASP A 1 719 ? -10.890 -18.134 42.545 1.00 80.19 719 ASP A O 1
ATOM 5672 N N . PRO A 1 720 ? -9.912 -16.473 41.396 1.00 85.94 720 PRO A N 1
ATOM 5673 C CA . PRO A 1 720 ? -9.975 -17.181 40.121 1.00 85.94 720 PRO A CA 1
ATOM 5674 C C . PRO A 1 720 ? -8.968 -18.336 40.037 1.00 85.94 720 PRO A C 1
ATOM 5676 O O . PRO A 1 720 ? -9.119 -19.203 39.181 1.00 85.94 720 PRO A O 1
ATOM 5679 N N . TYR A 1 721 ? -7.951 -18.373 40.902 1.00 93.06 721 TYR A N 1
ATOM 5680 C CA . TYR A 1 721 ? -7.027 -19.498 41.006 1.00 93.06 721 TYR A CA 1
ATOM 5681 C C . TYR A 1 721 ? -7.617 -20.603 41.894 1.00 93.06 721 TYR A C 1
ATOM 5683 O O . TYR A 1 721 ? -7.864 -20.393 43.079 1.00 93.06 721 TYR A O 1
ATOM 5691 N N . LEU A 1 722 ? -7.811 -21.789 41.316 1.00 90.69 722 LEU A N 1
ATOM 5692 C CA . LEU A 1 722 ? -8.436 -22.946 41.967 1.00 90.69 722 LEU A CA 1
ATOM 5693 C C . LEU A 1 722 ? -7.447 -23.814 42.759 1.00 90.69 722 LEU A C 1
ATOM 5695 O O . LEU A 1 722 ? -7.857 -24.670 43.542 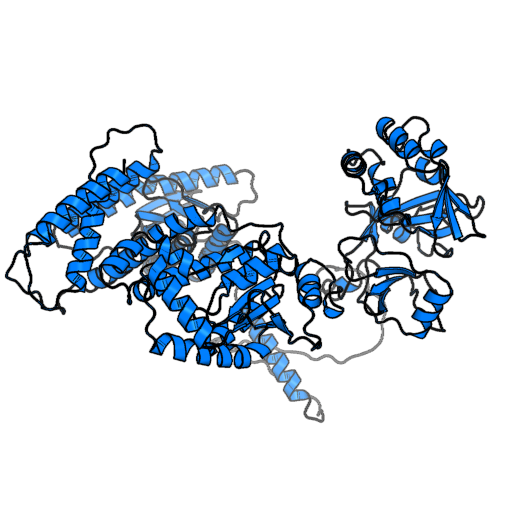1.00 90.69 722 LEU A O 1
ATOM 5699 N N . GLY A 1 723 ? -6.144 -23.605 42.557 1.00 90.50 723 GLY A N 1
ATOM 5700 C CA . GLY A 1 723 ? -5.116 -24.488 43.099 1.00 90.50 723 GLY A CA 1
ATOM 5701 C C . GLY A 1 723 ? -5.121 -25.852 42.412 1.00 90.50 723 GLY A C 1
ATOM 5702 O O . GLY A 1 723 ? -5.433 -25.957 41.223 1.00 90.50 723 GLY A O 1
ATOM 5703 N N . ILE A 1 724 ? -4.739 -26.883 43.165 1.00 92.06 724 ILE A N 1
ATOM 5704 C CA . ILE A 1 724 ? -4.650 -28.263 42.676 1.00 92.06 724 ILE A CA 1
ATOM 5705 C C . ILE A 1 724 ? -6.055 -28.852 42.558 1.00 92.06 724 ILE A C 1
ATOM 5707 O O . ILE A 1 724 ? -6.816 -28.876 43.525 1.00 92.06 724 ILE A O 1
ATOM 5711 N N . LEU A 1 725 ? -6.376 -29.352 41.369 1.00 91.44 725 LEU A N 1
ATOM 5712 C CA . LEU A 1 725 ? -7.653 -29.980 41.043 1.00 91.44 725 LEU A CA 1
ATOM 5713 C C . LEU A 1 725 ? -7.611 -31.489 41.273 1.00 91.44 725 LEU A C 1
ATOM 5715 O O . LEU A 1 725 ? -8.516 -32.049 41.887 1.00 91.44 725 LEU A O 1
ATOM 5719 N N . SER A 1 726 ? -6.568 -32.145 40.765 1.00 86.50 726 SER A N 1
ATOM 5720 C CA . SER A 1 726 ? -6.376 -33.589 40.881 1.00 86.50 726 SER A CA 1
ATOM 5721 C C . SER A 1 726 ? -4.900 -33.942 40.701 1.00 86.50 726 SER A C 1
ATOM 5723 O O . SER A 1 726 ? -4.246 -33.336 39.845 1.00 86.50 726 SER A O 1
ATOM 5725 N N . PRO A 1 727 ? -4.379 -34.935 41.442 1.00 87.44 727 PRO A N 1
ATOM 5726 C CA . PRO A 1 727 ? -3.174 -35.633 41.025 1.00 87.44 727 PRO A CA 1
ATOM 5727 C C . PRO A 1 727 ? -3.462 -36.432 39.744 1.00 87.44 727 PRO A C 1
ATOM 5729 O O . PRO A 1 727 ? -4.608 -36.812 39.473 1.00 87.44 727 PRO A O 1
ATOM 5732 N N . ALA A 1 728 ? -2.425 -36.678 38.960 1.00 85.81 728 ALA A N 1
ATOM 5733 C CA . ALA A 1 728 ? -2.442 -37.468 37.740 1.00 85.81 728 ALA A CA 1
ATOM 5734 C C . ALA A 1 728 ? -1.149 -38.287 37.657 1.00 85.81 728 ALA A C 1
ATOM 5736 O O . ALA A 1 728 ? -0.127 -37.887 38.205 1.00 85.81 728 ALA A O 1
ATOM 5737 N N . LEU A 1 729 ? -1.199 -39.418 36.959 1.00 83.62 729 LEU A N 1
ATOM 5738 C CA . LEU A 1 729 ? -0.024 -40.224 36.648 1.00 83.62 729 LEU A CA 1
ATOM 5739 C C . LEU A 1 729 ? 0.162 -40.189 35.133 1.00 83.62 729 LEU A C 1
ATOM 5741 O O . LEU A 1 729 ? -0.757 -40.563 34.407 1.00 83.62 729 LEU A O 1
ATOM 5745 N N . PHE A 1 730 ? 1.316 -39.722 34.669 1.00 82.50 730 PHE A N 1
ATOM 5746 C CA . PHE A 1 730 ? 1.661 -39.665 33.248 1.00 82.50 730 PHE A CA 1
ATOM 5747 C C . PHE A 1 730 ? 3.085 -40.189 33.067 1.00 82.50 730 PHE A C 1
ATOM 5749 O O . PHE A 1 730 ? 3.981 -39.749 33.777 1.00 82.50 730 PHE A O 1
ATOM 5756 N N . ASP A 1 731 ? 3.297 -41.152 32.165 1.00 78.50 731 ASP A N 1
ATOM 5757 C CA . ASP A 1 731 ? 4.609 -41.799 31.947 1.00 78.50 731 ASP A CA 1
ATOM 5758 C C . ASP A 1 731 ? 5.284 -42.294 33.251 1.00 78.50 731 ASP A C 1
ATOM 5760 O O . ASP A 1 731 ? 6.484 -42.138 33.469 1.00 78.50 731 ASP A O 1
ATOM 5764 N N . VAL A 1 732 ? 4.492 -42.883 34.162 1.00 75.94 732 VAL A N 1
ATOM 5765 C CA . VAL A 1 732 ? 4.950 -43.383 35.481 1.00 75.94 732 VAL A CA 1
ATOM 5766 C C . VAL A 1 732 ? 5.460 -42.266 36.419 1.00 75.94 732 VAL A C 1
ATOM 5768 O O . VAL A 1 732 ? 6.062 -42.540 37.455 1.00 75.94 732 VAL A O 1
ATOM 5771 N N . GLU A 1 733 ? 5.191 -41.000 36.100 1.00 82.88 733 GLU A N 1
ATOM 5772 C CA . GLU A 1 733 ? 5.547 -39.841 36.916 1.00 82.88 733 GLU A CA 1
ATOM 5773 C C . GLU A 1 733 ? 4.303 -39.221 37.557 1.00 82.88 733 GLU A C 1
ATOM 5775 O O . GLU A 1 733 ? 3.291 -38.966 36.892 1.00 82.88 733 GLU A O 1
ATOM 5780 N N . ASP A 1 734 ? 4.391 -38.953 38.860 1.00 87.69 734 ASP A N 1
ATOM 5781 C CA . ASP A 1 734 ? 3.359 -38.219 39.583 1.00 87.69 734 ASP A CA 1
ATOM 5782 C C . ASP A 1 734 ? 3.312 -36.771 39.085 1.00 87.69 734 ASP A C 1
ATOM 5784 O O . ASP A 1 734 ? 4.335 -36.098 38.932 1.00 87.69 734 ASP A O 1
ATOM 5788 N N . CYS A 1 735 ? 2.105 -36.297 38.800 1.00 91.19 735 CYS A N 1
ATOM 5789 C CA . CYS A 1 735 ? 1.829 -34.973 38.266 1.00 91.19 735 CYS A CA 1
ATOM 5790 C C . CYS A 1 735 ? 0.651 -34.336 39.008 1.00 91.19 735 CYS A C 1
ATOM 5792 O O . CYS A 1 735 ? -0.263 -35.016 39.470 1.00 91.19 735 CYS A O 1
ATOM 5794 N N . ASN A 1 736 ? 0.620 -33.008 39.053 1.00 92.88 736 ASN A N 1
ATOM 5795 C CA . ASN A 1 736 ? -0.474 -32.225 39.612 1.00 92.88 736 ASN A CA 1
ATOM 5796 C C . ASN A 1 736 ? -1.131 -31.377 38.517 1.00 92.88 736 ASN A C 1
ATOM 5798 O O . ASN A 1 736 ? -0.454 -30.706 37.732 1.00 92.88 736 ASN A O 1
ATOM 5802 N N . ILE A 1 737 ? -2.466 -31.384 38.478 1.00 94.69 737 ILE A N 1
ATOM 5803 C CA . ILE A 1 737 ? -3.253 -30.524 37.589 1.00 94.69 737 ILE A CA 1
ATOM 5804 C C . ILE A 1 737 ? -3.731 -29.305 38.371 1.00 94.69 737 ILE A C 1
ATOM 5806 O O . ILE A 1 737 ? -4.409 -29.437 39.390 1.00 94.69 737 ILE A O 1
ATOM 5810 N N . TYR A 1 738 ? -3.428 -28.121 37.852 1.00 95.88 738 TYR A N 1
ATOM 5811 C CA . TYR A 1 738 ? -3.806 -26.837 38.427 1.00 95.88 738 TYR A CA 1
ATOM 5812 C C . TYR A 1 738 ? -4.825 -26.110 37.559 1.00 95.88 738 TYR A C 1
ATOM 5814 O O . TYR A 1 738 ? -4.779 -26.192 36.329 1.00 95.88 738 TYR A O 1
ATOM 5822 N N . GLY A 1 739 ? -5.727 -25.371 38.208 1.00 95.06 739 GLY A N 1
ATOM 5823 C CA . GLY A 1 739 ? -6.820 -24.670 37.541 1.00 95.06 739 GLY A CA 1
ATOM 5824 C C . GLY A 1 739 ? -6.869 -23.171 37.806 1.00 95.06 739 GLY A C 1
ATOM 5825 O O . GLY A 1 739 ? -6.599 -22.693 38.908 1.00 95.06 739 GLY A O 1
ATOM 5826 N N . TYR A 1 740 ? -7.300 -22.427 36.795 1.00 95.00 740 TYR A N 1
ATOM 5827 C CA . TYR A 1 740 ? -7.687 -21.026 36.896 1.00 95.00 740 TYR A CA 1
ATOM 5828 C C . TYR A 1 740 ? -8.958 -20.790 36.082 1.00 95.00 740 TYR A C 1
ATOM 5830 O O . TYR A 1 740 ? -9.060 -21.261 34.950 1.00 95.00 740 TYR A O 1
ATOM 5838 N N . VAL A 1 741 ? -9.930 -20.061 36.626 1.00 91.81 741 VAL A N 1
ATOM 5839 C CA . VAL A 1 741 ? -11.195 -19.761 35.944 1.00 91.81 741 VAL A CA 1
ATOM 5840 C C . VAL A 1 741 ? -11.343 -18.258 35.761 1.00 91.81 741 VAL A C 1
ATOM 5842 O O . VAL A 1 741 ? -11.361 -17.490 36.721 1.00 91.81 741 VAL A O 1
ATOM 5845 N N . SER A 1 742 ? -11.461 -17.836 34.505 1.00 84.44 742 SER A N 1
ATOM 5846 C CA . SER A 1 742 ? -11.670 -16.437 34.146 1.00 84.44 742 SER A CA 1
ATOM 5847 C C . SER A 1 742 ? -13.078 -15.956 34.522 1.00 84.44 742 SER A C 1
ATOM 5849 O O . SER A 1 742 ? -14.006 -16.744 34.721 1.00 84.44 742 SER A O 1
ATOM 5851 N N . ALA A 1 743 ? -13.286 -14.636 34.512 1.00 79.19 743 ALA A N 1
ATOM 5852 C CA . ALA A 1 743 ? -14.616 -14.043 34.685 1.00 79.19 743 ALA A CA 1
ATOM 5853 C C . ALA A 1 743 ? -15.624 -14.464 33.592 1.00 79.19 743 ALA A C 1
ATOM 5855 O O . ALA A 1 743 ? -16.832 -14.407 33.808 1.00 79.19 743 ALA A O 1
ATOM 5856 N N . THR A 1 744 ? -15.142 -14.913 32.428 1.00 73.31 744 THR A N 1
ATOM 5857 C CA . THR A 1 744 ? -15.965 -15.448 31.330 1.00 73.31 744 THR A CA 1
ATOM 5858 C C . THR A 1 744 ? -16.155 -16.967 31.412 1.00 73.31 744 THR A C 1
ATOM 5860 O O . THR A 1 744 ? -16.680 -17.572 30.478 1.00 73.31 744 THR A O 1
ATOM 5863 N N . HIS A 1 745 ? -15.771 -17.587 32.535 1.00 82.38 745 HIS A N 1
ATOM 5864 C CA . HIS A 1 745 ? -15.805 -19.032 32.779 1.00 82.38 745 HIS A CA 1
ATOM 5865 C C . HIS A 1 745 ? -14.925 -19.867 31.835 1.00 82.38 745 HIS A C 1
ATOM 5867 O O . HIS A 1 745 ? -15.152 -21.069 31.674 1.00 82.38 745 HIS A O 1
ATOM 5873 N N . VAL A 1 746 ? -13.904 -19.253 31.236 1.00 90.06 746 VAL A N 1
ATOM 5874 C CA . VAL A 1 746 ? -12.847 -19.985 30.529 1.00 90.06 746 VAL A CA 1
ATOM 5875 C C . VAL A 1 746 ? -11.910 -20.583 31.568 1.00 90.06 746 VAL A C 1
ATOM 5877 O O . VAL A 1 746 ? -11.473 -19.886 32.484 1.00 90.06 746 VAL A O 1
ATOM 5880 N N . LYS A 1 747 ? -11.632 -21.880 31.442 1.00 94.00 747 LYS A N 1
ATOM 5881 C CA . LYS A 1 747 ? -10.764 -22.630 32.349 1.00 94.00 747 LYS A CA 1
ATOM 5882 C C . LYS A 1 747 ? -9.379 -22.723 31.723 1.00 94.00 747 LYS A C 1
ATOM 5884 O O . LYS A 1 747 ? -9.236 -23.237 30.616 1.00 94.00 747 LYS A O 1
ATOM 5889 N N . VAL A 1 748 ? -8.376 -22.212 32.419 1.00 96.38 748 VAL A N 1
ATOM 5890 C CA . VAL A 1 748 ? -6.964 -22.352 32.062 1.00 96.38 748 VAL A CA 1
ATOM 5891 C C . VAL A 1 748 ? -6.387 -23.425 32.970 1.00 96.38 748 VAL A C 1
ATOM 5893 O O . VAL A 1 748 ? -6.376 -23.256 34.190 1.00 96.38 748 VAL A O 1
ATOM 5896 N N . LEU A 1 749 ? -5.964 -24.539 32.380 1.00 96.94 749 LEU A N 1
ATOM 5897 C CA . LEU A 1 749 ? -5.417 -25.681 33.102 1.00 96.94 749 LEU A CA 1
ATOM 5898 C C . LEU A 1 749 ? -3.939 -25.856 32.763 1.00 96.94 749 LEU A C 1
ATOM 5900 O O . LEU A 1 749 ? -3.546 -25.708 31.604 1.00 96.94 749 LEU A O 1
ATOM 5904 N N . ALA A 1 750 ? -3.133 -26.201 33.761 1.00 96.19 750 ALA A N 1
ATOM 5905 C CA . ALA A 1 750 ? -1.735 -26.572 33.579 1.00 96.19 750 ALA A CA 1
ATOM 5906 C C . ALA A 1 750 ? -1.438 -27.870 34.330 1.00 96.19 750 ALA A C 1
ATOM 5908 O O . ALA A 1 750 ? -1.868 -28.035 35.471 1.00 96.19 750 ALA A O 1
ATOM 5909 N N . MET A 1 751 ? -0.694 -28.773 33.693 1.00 94.19 751 MET A N 1
ATOM 5910 C CA . MET A 1 751 ? -0.187 -29.992 34.323 1.00 94.19 751 MET A CA 1
ATOM 5911 C C . MET A 1 751 ? 1.310 -29.850 34.578 1.00 94.19 751 MET A C 1
ATOM 5913 O O . MET A 1 751 ? 2.067 -29.482 33.674 1.00 94.19 751 MET A O 1
ATOM 5917 N N . VAL A 1 752 ? 1.726 -30.145 35.805 1.00 92.88 752 VAL A N 1
ATOM 5918 C CA . VAL A 1 752 ? 3.102 -29.977 36.286 1.00 92.88 752 VAL A CA 1
ATOM 5919 C C . VAL A 1 752 ? 3.549 -31.265 36.954 1.00 92.88 752 VAL A C 1
ATOM 5921 O O . VAL A 1 752 ? 2.742 -31.926 37.605 1.00 92.88 752 VAL A O 1
ATOM 5924 N N . ARG A 1 753 ? 4.818 -31.631 36.782 1.00 90.31 753 ARG A N 1
ATOM 5925 C CA . ARG A 1 753 ? 5.420 -32.764 37.495 1.00 90.31 753 ARG A CA 1
ATOM 5926 C C . ARG A 1 753 ? 5.370 -32.513 39.001 1.00 90.31 753 ARG A C 1
ATOM 5928 O O . ARG A 1 753 ? 5.562 -31.382 39.442 1.00 90.31 753 ARG A O 1
ATOM 5935 N N . ASP A 1 754 ? 5.122 -33.551 39.780 1.00 86.00 754 ASP A N 1
ATOM 5936 C CA . ASP A 1 754 ? 5.182 -33.454 41.233 1.00 86.00 754 ASP A CA 1
ATOM 5937 C C . ASP A 1 754 ? 6.639 -33.335 41.710 1.00 86.00 754 ASP A C 1
ATOM 5939 O O . ASP A 1 754 ? 7.576 -33.799 41.053 1.00 86.00 754 ASP A O 1
ATOM 5943 N N . GLY A 1 755 ? 6.846 -32.670 42.847 1.00 80.81 755 GLY A N 1
ATOM 5944 C CA . GLY A 1 755 ? 8.171 -32.529 43.465 1.00 80.81 755 GLY A CA 1
ATOM 5945 C C . GLY A 1 755 ? 9.151 -31.601 42.735 1.00 80.81 755 GLY A C 1
ATOM 5946 O O . GLY A 1 755 ? 10.351 -31.650 43.009 1.00 80.81 755 GLY A O 1
ATOM 5947 N N . VAL A 1 756 ? 8.670 -30.746 41.827 1.00 83.25 756 VAL A N 1
ATOM 5948 C CA . VAL A 1 756 ? 9.513 -29.781 41.100 1.00 83.25 756 VAL A CA 1
ATOM 5949 C C . VAL A 1 756 ? 10.071 -28.705 42.039 1.00 83.25 756 VAL A C 1
ATOM 5951 O O . VAL A 1 756 ? 11.224 -28.307 41.899 1.00 83.25 756 VAL A O 1
ATOM 5954 N N . CYS A 1 757 ? 9.296 -28.268 43.034 1.00 83.56 757 CYS A N 1
ATOM 5955 C CA . CYS A 1 757 ? 9.756 -27.333 44.062 1.00 83.56 757 CYS A CA 1
ATOM 5956 C C . CYS A 1 757 ? 9.989 -28.038 45.407 1.00 83.56 757 CYS A C 1
ATOM 5958 O O . CYS A 1 757 ? 9.267 -28.959 45.784 1.00 83.56 757 CYS A O 1
ATOM 5960 N N . LYS A 1 758 ? 10.951 -27.542 46.203 1.00 78.81 758 LYS A N 1
ATOM 5961 C CA . LYS A 1 758 ? 11.222 -28.061 47.564 1.00 78.81 758 LYS A CA 1
ATOM 5962 C C . LYS A 1 758 ? 10.041 -27.883 48.519 1.00 78.81 758 LYS A C 1
ATOM 5964 O O . LYS A 1 758 ? 9.890 -28.662 49.457 1.00 78.81 758 LYS A O 1
ATOM 5969 N N . GLN A 1 759 ? 9.244 -26.832 48.325 1.00 82.75 759 GLN A N 1
ATOM 5970 C CA . GLN A 1 759 ? 8.053 -26.555 49.119 1.00 82.75 759 GLN A CA 1
ATOM 5971 C C . GLN A 1 759 ? 6.844 -26.372 48.204 1.00 82.75 759 GLN A C 1
ATOM 5973 O O . GLN A 1 759 ? 6.879 -25.594 47.253 1.00 82.75 759 GLN A O 1
ATOM 5978 N N . ARG A 1 760 ? 5.727 -27.012 48.562 1.00 81.56 760 ARG A N 1
ATOM 5979 C CA . ARG A 1 760 ? 4.452 -26.912 47.831 1.00 81.56 760 ARG A CA 1
ATOM 5980 C C . ARG A 1 760 ? 3.912 -25.480 47.740 1.00 81.56 760 ARG A C 1
ATOM 5982 O O . ARG A 1 760 ? 3.233 -25.126 46.785 1.00 81.56 760 ARG A O 1
ATOM 5989 N N . ARG A 1 761 ? 4.234 -24.639 48.727 1.00 85.06 761 ARG A N 1
ATOM 5990 C CA . ARG A 1 761 ? 3.839 -23.225 48.742 1.00 85.06 761 ARG A CA 1
ATOM 5991 C C . ARG A 1 761 ? 4.504 -22.421 47.620 1.00 85.06 761 ARG A C 1
ATOM 5993 O O . ARG A 1 761 ? 3.877 -21.512 47.081 1.00 85.06 761 ARG A O 1
ATOM 6000 N N . ASP A 1 762 ? 5.746 -22.757 47.282 1.00 86.12 762 ASP A N 1
ATOM 6001 C CA . ASP A 1 762 ? 6.491 -22.082 46.220 1.00 86.12 762 ASP A CA 1
ATOM 6002 C C . ASP A 1 762 ? 5.915 -22.471 44.852 1.00 86.12 762 ASP A C 1
ATOM 6004 O O . ASP A 1 762 ? 5.634 -21.597 44.032 1.00 86.12 762 ASP A O 1
ATOM 6008 N N . GLU A 1 763 ? 5.605 -23.759 44.664 1.00 87.81 763 GLU A N 1
ATOM 6009 C CA . GLU A 1 763 ? 4.911 -24.270 43.474 1.00 87.81 763 GLU A CA 1
ATOM 6010 C C . GLU A 1 763 ? 3.561 -23.564 43.256 1.00 87.81 763 GLU A C 1
ATOM 6012 O O . GLU A 1 763 ? 3.283 -23.066 42.163 1.00 87.81 763 GLU A O 1
ATOM 6017 N N . GLU A 1 764 ? 2.747 -23.424 44.310 1.00 89.75 764 GLU A N 1
ATOM 6018 C CA . GLU A 1 764 ? 1.470 -22.704 44.238 1.00 89.75 764 GLU A CA 1
ATOM 6019 C C . GLU A 1 764 ? 1.633 -21.222 43.874 1.00 89.75 764 GLU A C 1
ATOM 6021 O O . GLU A 1 764 ? 0.814 -20.676 43.128 1.00 89.75 764 GLU A O 1
ATOM 6026 N N . ALA A 1 765 ? 2.662 -20.549 44.395 1.00 90.19 765 ALA A N 1
ATOM 6027 C CA . ALA A 1 765 ? 2.921 -19.146 44.085 1.00 90.19 765 ALA A CA 1
ATOM 6028 C C . ALA A 1 765 ? 3.328 -18.964 42.613 1.00 90.19 765 ALA A C 1
ATOM 6030 O O . ALA A 1 765 ? 2.805 -18.072 41.931 1.00 90.19 765 ALA A O 1
ATOM 6031 N N . ILE A 1 766 ? 4.203 -19.839 42.110 1.00 92.88 766 ILE A N 1
ATOM 6032 C CA . ILE A 1 766 ? 4.652 -19.844 40.714 1.00 92.88 766 ILE A CA 1
ATOM 6033 C C . ILE A 1 766 ? 3.472 -20.127 39.785 1.00 92.88 766 ILE A C 1
ATOM 6035 O O . ILE A 1 766 ? 3.265 -19.392 38.816 1.00 92.88 766 ILE A O 1
ATOM 6039 N N . LEU A 1 767 ? 2.643 -21.127 40.094 1.00 94.56 767 LEU A N 1
ATOM 6040 C CA . LEU A 1 767 ? 1.516 -21.497 39.237 1.00 94.56 767 LEU A CA 1
ATOM 6041 C C . LEU A 1 767 ? 0.361 -20.516 39.260 1.00 94.56 767 LEU A C 1
ATOM 6043 O O . LEU A 1 767 ? -0.256 -20.274 38.219 1.00 94.56 767 LEU A O 1
ATOM 6047 N N . ARG A 1 768 ? 0.121 -19.862 40.394 1.00 94.62 768 ARG A N 1
ATOM 6048 C CA . ARG A 1 768 ? -0.795 -18.723 40.453 1.00 94.62 768 ARG A CA 1
ATOM 6049 C C . ARG A 1 768 ? -0.337 -17.596 39.524 1.00 94.62 768 ARG A C 1
ATOM 6051 O O . ARG A 1 768 ? -1.171 -17.015 38.828 1.00 94.62 768 ARG A O 1
ATOM 6058 N N . SER A 1 769 ? 0.964 -17.294 39.486 1.00 94.81 769 SER A N 1
ATOM 6059 C CA . SER A 1 769 ? 1.530 -16.308 38.552 1.00 94.81 769 SER A CA 1
ATOM 6060 C C . SER A 1 769 ? 1.399 -16.765 37.096 1.00 94.81 769 SER A C 1
ATOM 6062 O O . SER A 1 769 ? 0.868 -16.019 36.269 1.00 94.81 769 SER A O 1
ATOM 6064 N N . LEU A 1 770 ? 1.802 -18.005 36.801 1.00 96.12 770 LEU A N 1
ATOM 6065 C CA . LEU A 1 770 ? 1.771 -18.585 35.459 1.00 96.12 770 LEU A CA 1
ATOM 6066 C C . LEU A 1 770 ? 0.357 -18.552 34.869 1.00 96.12 770 LEU A C 1
ATOM 6068 O O . LEU A 1 770 ? 0.140 -17.980 33.800 1.00 96.12 770 LEU A O 1
ATOM 6072 N N . LEU A 1 771 ? -0.624 -19.118 35.579 1.00 96.56 771 LEU A N 1
ATOM 6073 C CA . LEU A 1 771 ? -2.006 -19.197 35.100 1.00 96.56 771 LEU A CA 1
ATOM 6074 C C . LEU A 1 771 ? -2.651 -17.813 34.965 1.00 96.56 771 LEU A C 1
ATOM 6076 O O . LEU A 1 771 ? -3.423 -17.581 34.034 1.00 96.56 771 LEU A O 1
ATOM 6080 N N . ARG A 1 772 ? -2.292 -16.857 35.833 1.00 94.19 772 ARG A N 1
ATOM 6081 C CA . ARG A 1 772 ? -2.743 -15.467 35.700 1.00 94.19 772 ARG A CA 1
ATOM 6082 C C . ARG A 1 772 ? -2.205 -14.818 34.425 1.00 94.19 772 ARG A C 1
ATOM 6084 O O . ARG A 1 772 ? -2.971 -14.152 33.732 1.00 94.19 772 ARG A O 1
ATOM 6091 N N . GLN A 1 773 ? -0.923 -14.997 34.104 1.00 96.00 773 GLN A N 1
ATOM 6092 C CA . GLN A 1 773 ? -0.338 -14.447 32.876 1.00 96.00 773 GLN A CA 1
ATOM 6093 C C . GLN A 1 773 ? -0.898 -15.115 31.616 1.00 96.00 773 GLN A C 1
ATOM 6095 O O . GLN A 1 773 ? -1.190 -14.428 30.639 1.00 96.00 773 GLN A O 1
ATOM 6100 N N . LEU A 1 774 ? -1.126 -16.428 31.654 1.00 96.31 774 LEU A N 1
ATOM 6101 C CA . LEU A 1 774 ? -1.793 -17.156 30.572 1.00 96.31 774 LEU A CA 1
ATOM 6102 C C . LEU A 1 774 ? -3.226 -16.655 30.345 1.00 96.31 774 LEU A C 1
ATOM 6104 O O . LEU A 1 774 ? -3.634 -16.450 29.203 1.00 96.31 774 LEU A O 1
ATOM 6108 N N . ASN A 1 775 ? -3.979 -16.386 31.415 1.00 92.56 775 ASN A N 1
ATOM 6109 C CA . ASN A 1 775 ? -5.307 -15.786 31.304 1.00 92.56 775 ASN A CA 1
ATOM 6110 C C . ASN A 1 775 ? -5.261 -14.357 30.730 1.00 92.56 775 ASN A C 1
ATOM 6112 O O . ASN A 1 775 ? -6.122 -14.010 29.929 1.00 92.56 775 ASN A O 1
ATOM 6116 N N . LEU A 1 776 ? -4.263 -13.538 31.087 1.00 90.56 776 LEU A N 1
ATOM 6117 C CA . LEU A 1 776 ? -4.078 -12.212 30.478 1.00 90.56 776 LEU A CA 1
ATOM 6118 C C . LEU A 1 776 ? -3.784 -12.313 28.977 1.00 90.56 776 LEU A C 1
ATOM 6120 O O . LEU A 1 776 ? -4.419 -11.612 28.198 1.00 90.56 776 LEU A O 1
ATOM 6124 N N . LEU A 1 777 ? -2.918 -13.245 28.563 1.00 92.56 777 LEU A N 1
ATOM 6125 C CA . LEU A 1 777 ? -2.654 -13.508 27.145 1.00 92.56 777 LEU A CA 1
ATOM 6126 C C . LEU A 1 777 ? -3.935 -13.910 26.395 1.00 92.56 777 LEU A C 1
ATOM 6128 O O . LEU A 1 777 ? -4.167 -13.451 25.278 1.00 92.56 777 LEU A O 1
ATOM 6132 N N . TYR A 1 778 ? -4.777 -14.749 27.005 1.00 89.81 778 TYR A N 1
ATOM 6133 C CA . TYR A 1 778 ? -6.085 -15.094 26.444 1.00 89.81 778 TYR A CA 1
ATOM 6134 C C . TYR A 1 778 ? -7.016 -13.883 26.352 1.00 89.81 778 TYR A C 1
ATOM 6136 O O . TYR A 1 778 ? -7.687 -13.729 25.338 1.00 89.81 778 TYR A O 1
ATOM 6144 N N . ILE A 1 779 ? -7.060 -13.020 27.370 1.00 81.81 779 ILE A N 1
ATOM 6145 C CA . ILE A 1 779 ? -7.881 -11.802 27.343 1.00 81.81 779 ILE A CA 1
ATOM 6146 C C . ILE A 1 779 ? -7.428 -10.883 26.210 1.00 81.81 779 ILE A C 1
ATOM 6148 O O . ILE A 1 779 ? -8.282 -10.423 25.456 1.00 81.81 779 ILE A O 1
ATOM 6152 N N . ASP A 1 780 ? -6.124 -10.658 26.054 1.00 80.19 780 ASP A N 1
ATOM 6153 C CA . ASP A 1 780 ? -5.578 -9.827 24.979 1.00 80.19 780 ASP A CA 1
ATOM 6154 C C . ASP A 1 780 ? -5.949 -10.397 23.603 1.00 80.19 780 ASP A C 1
ATOM 6156 O O . ASP A 1 780 ? -6.440 -9.674 22.738 1.00 80.19 780 ASP A O 1
ATOM 6160 N N . ALA A 1 781 ? -5.804 -11.714 23.427 1.00 82.25 781 ALA A N 1
ATOM 6161 C CA . ALA A 1 781 ? -6.166 -12.406 22.193 1.00 82.25 781 ALA A CA 1
ATOM 6162 C C . ALA A 1 781 ? -7.680 -12.370 21.909 1.00 82.25 781 ALA A C 1
ATOM 6164 O O . ALA A 1 781 ? -8.101 -12.056 20.801 1.00 82.25 781 ALA A O 1
ATOM 6165 N N . ALA A 1 782 ? -8.522 -12.656 22.904 1.00 75.00 782 ALA A N 1
ATOM 6166 C CA . ALA A 1 782 ? -9.978 -12.679 22.750 1.00 75.00 782 ALA A CA 1
ATOM 6167 C C . ALA A 1 782 ? -10.593 -11.273 22.604 1.00 75.00 782 ALA A C 1
ATOM 6169 O O . ALA A 1 782 ? -11.692 -11.131 22.054 1.00 75.00 782 ALA A O 1
ATOM 6170 N N . SER A 1 783 ? -9.902 -10.243 23.104 1.00 61.88 783 SER A N 1
ATOM 6171 C CA . SER A 1 783 ? -10.317 -8.838 23.013 1.00 61.88 783 SER A CA 1
ATOM 6172 C C . SER A 1 783 ? -9.840 -8.157 21.731 1.00 61.88 783 SER A C 1
ATOM 6174 O O . SER A 1 783 ? -10.385 -7.110 21.381 1.00 61.88 783 SER A O 1
ATOM 6176 N N . ASP A 1 784 ? -8.873 -8.735 21.013 1.00 64.12 784 ASP A N 1
ATOM 6177 C CA . ASP A 1 784 ? -8.445 -8.244 19.706 1.00 64.12 784 ASP A CA 1
ATOM 6178 C C . ASP A 1 784 ? -9.539 -8.540 18.650 1.00 64.12 784 ASP A C 1
ATOM 6180 O O . ASP A 1 784 ? -9.823 -9.700 18.332 1.00 64.12 784 ASP A O 1
ATOM 6184 N N . PRO A 1 785 ? -10.191 -7.502 18.083 1.00 44.38 785 PRO A N 1
ATOM 6185 C CA . PRO A 1 785 ? -11.281 -7.670 17.121 1.00 44.38 785 PRO A CA 1
ATOM 6186 C C . PRO A 1 785 ? -10.817 -8.252 15.776 1.00 44.38 785 PRO A C 1
ATOM 6188 O O . PRO A 1 785 ? -11.662 -8.571 14.937 1.00 44.38 785 PRO A O 1
ATOM 6191 N N . PHE A 1 786 ? -9.505 -8.392 15.568 1.00 52.28 786 PHE A N 1
ATOM 6192 C CA . PHE A 1 786 ? -8.878 -8.936 14.364 1.00 52.28 786 PHE A CA 1
ATOM 6193 C C . PHE A 1 786 ? -8.111 -10.239 14.618 1.00 52.28 786 PHE A C 1
ATOM 6195 O O . PHE A 1 786 ? -7.294 -10.656 13.786 1.00 52.28 786 PHE A O 1
ATOM 6202 N N . TYR A 1 787 ? -8.344 -10.855 15.774 1.00 57.00 787 TYR A N 1
ATOM 6203 C CA . TYR A 1 787 ? -7.735 -12.112 16.155 1.00 57.00 787 TYR A CA 1
ATOM 6204 C C . TYR A 1 787 ? -8.489 -13.294 15.535 1.00 57.00 787 TYR A C 1
ATOM 6206 O O . TYR A 1 787 ? -9.605 -13.623 15.931 1.00 57.00 787 TYR A O 1
ATOM 6214 N N . ASP A 1 788 ? -7.869 -13.952 14.554 1.00 55.06 788 ASP A N 1
ATOM 6215 C CA . ASP A 1 788 ? -8.486 -15.052 13.791 1.00 55.06 788 ASP A CA 1
ATOM 6216 C C . ASP A 1 788 ? -8.342 -16.433 14.481 1.00 55.06 788 ASP A C 1
ATOM 6218 O O . ASP A 1 788 ? -8.111 -17.440 13.811 1.00 55.06 788 ASP A O 1
ATOM 6222 N N . GLY A 1 789 ? -8.434 -16.491 15.813 1.00 67.56 789 GLY A N 1
ATOM 6223 C CA . GLY A 1 789 ? -8.491 -17.743 16.581 1.00 67.56 789 GLY A CA 1
ATOM 6224 C C . GLY A 1 789 ? -7.201 -18.159 17.301 1.00 67.56 789 GLY A C 1
ATOM 6225 O O . GLY A 1 789 ? -6.086 -17.811 16.908 1.00 67.56 789 GLY A O 1
ATOM 6226 N N . LEU A 1 790 ? -7.383 -18.933 18.382 1.00 78.12 790 LEU A N 1
ATOM 6227 C CA . LEU A 1 790 ? -6.324 -19.369 19.312 1.00 78.12 790 LEU A CA 1
ATOM 6228 C C . LEU A 1 790 ? -5.336 -20.370 18.704 1.00 78.12 790 LEU A C 1
ATOM 6230 O O . LEU A 1 790 ? -4.243 -20.564 19.231 1.00 78.12 790 LEU A O 1
ATOM 6234 N N . GLU A 1 791 ? -5.692 -20.954 17.562 1.00 66.50 791 GLU A N 1
ATOM 6235 C CA . GLU A 1 791 ? -4.886 -21.927 16.821 1.00 66.50 791 GLU A CA 1
ATOM 6236 C C . GLU A 1 791 ? -3.697 -21.293 16.075 1.00 66.50 791 GLU A C 1
ATOM 6238 O O . GLU A 1 791 ? -2.842 -22.005 15.548 1.00 66.50 791 GLU A O 1
ATOM 6243 N N . LYS A 1 792 ? -3.592 -19.956 16.027 1.00 74.88 792 LYS A N 1
ATOM 6244 C CA . LYS A 1 792 ? -2.478 -19.288 15.345 1.00 74.88 792 LYS A CA 1
ATOM 6245 C C . LYS A 1 792 ? -1.147 -19.422 16.083 1.00 74.88 792 LYS A C 1
ATOM 6247 O O . LYS A 1 792 ? -1.033 -19.283 17.303 1.00 74.88 792 LYS A O 1
ATOM 6252 N N . ASP A 1 793 ? -0.099 -19.514 15.270 1.00 77.88 793 ASP A N 1
ATOM 6253 C CA . ASP A 1 793 ? 1.309 -19.581 15.666 1.00 77.88 793 ASP A CA 1
ATOM 6254 C C . ASP A 1 793 ? 1.730 -18.500 16.675 1.00 77.88 793 ASP A C 1
ATOM 6256 O O . ASP A 1 793 ? 2.548 -18.754 17.558 1.00 77.88 793 ASP A O 1
ATOM 6260 N N . SER A 1 794 ? 1.178 -17.286 16.567 1.00 82.81 794 SER A N 1
ATOM 6261 C CA . SER A 1 794 ? 1.513 -16.155 17.441 1.00 82.81 794 SER A CA 1
ATOM 6262 C C . SER A 1 794 ? 1.100 -16.385 18.895 1.00 82.81 794 SER A C 1
ATOM 6264 O O . SER A 1 794 ? 1.882 -16.107 19.804 1.00 82.81 794 SER A O 1
ATOM 6266 N N . PHE A 1 795 ? -0.096 -16.924 19.127 1.00 87.88 795 PHE A N 1
ATOM 6267 C CA . PHE A 1 795 ? -0.587 -17.214 20.473 1.00 87.88 795 PHE A CA 1
ATOM 6268 C C . PHE A 1 795 ? 0.085 -18.440 21.055 1.00 87.88 795 PHE A C 1
ATOM 6270 O O . PHE A 1 795 ? 0.541 -18.398 22.195 1.00 87.88 795 PHE A O 1
ATOM 6277 N N . SER A 1 796 ? 0.271 -19.475 20.235 1.00 89.50 796 SER A N 1
ATOM 6278 C CA . SER A 1 796 ? 1.049 -20.647 20.621 1.00 89.50 796 SER A CA 1
ATOM 6279 C C . SER A 1 796 ? 2.461 -20.251 21.087 1.00 89.50 796 SER A C 1
ATOM 6281 O O . SER A 1 796 ? 2.886 -20.653 22.171 1.00 89.50 796 SER A O 1
ATOM 6283 N N . LYS A 1 797 ? 3.167 -19.387 20.339 1.00 89.94 797 LYS A N 1
ATOM 6284 C CA . LYS A 1 797 ? 4.475 -18.821 20.738 1.00 89.94 797 LYS A CA 1
ATOM 6285 C C . LYS A 1 797 ? 4.392 -17.978 22.015 1.00 89.94 797 LYS A C 1
ATOM 6287 O O . LYS A 1 797 ? 5.297 -18.048 22.842 1.00 89.94 797 LYS A O 1
ATOM 6292 N N . GLY A 1 798 ? 3.315 -17.214 22.198 1.00 92.38 798 GLY A N 1
ATOM 6293 C CA . GLY A 1 798 ? 3.056 -16.457 23.426 1.00 92.38 798 GLY A CA 1
ATOM 6294 C C . GLY A 1 798 ? 2.941 -17.354 24.661 1.00 92.38 798 GLY A C 1
ATOM 6295 O O . GLY A 1 798 ? 3.598 -17.085 25.665 1.00 92.38 798 GLY A O 1
ATOM 6296 N N . VAL A 1 799 ? 2.177 -18.448 24.562 1.00 94.19 799 VAL A N 1
ATOM 6297 C CA . VAL A 1 799 ? 2.044 -19.459 25.624 1.00 94.19 799 VAL A CA 1
ATOM 6298 C C . VAL A 1 799 ? 3.401 -20.089 25.937 1.00 94.19 799 VAL A C 1
ATOM 6300 O O . VAL A 1 799 ? 3.770 -20.177 27.106 1.00 94.19 799 VAL A O 1
ATOM 6303 N N . ALA A 1 800 ? 4.172 -20.462 24.910 1.00 92.31 800 ALA A N 1
ATOM 6304 C CA . ALA A 1 800 ? 5.506 -21.038 25.087 1.00 92.31 800 ALA A CA 1
ATOM 6305 C C . ALA A 1 800 ? 6.438 -20.113 25.867 1.00 92.31 800 ALA A C 1
ATOM 6307 O O . ALA A 1 800 ? 7.020 -20.521 26.866 1.00 92.31 800 ALA A O 1
ATOM 6308 N N . ARG A 1 801 ? 6.494 -18.841 25.462 1.00 93.44 801 ARG A N 1
ATOM 6309 C CA . ARG A 1 801 ? 7.318 -17.823 26.112 1.00 93.44 801 ARG A CA 1
ATOM 6310 C C . ARG A 1 801 ? 6.943 -17.637 27.583 1.00 93.44 801 ARG A C 1
ATOM 6312 O O . ARG A 1 801 ? 7.830 -17.515 28.417 1.00 93.44 801 ARG A O 1
ATOM 6319 N N . ILE A 1 802 ? 5.647 -17.607 27.906 1.00 95.25 802 ILE A N 1
ATOM 6320 C CA . ILE A 1 802 ? 5.181 -17.465 29.296 1.00 95.25 802 ILE A CA 1
ATOM 6321 C C . ILE A 1 802 ? 5.587 -18.689 30.129 1.00 95.25 802 ILE A C 1
ATOM 6323 O O . ILE A 1 802 ? 6.063 -18.527 31.251 1.00 95.25 802 ILE A O 1
ATOM 6327 N N . VAL A 1 803 ? 5.443 -19.904 29.590 1.00 93.69 803 VAL A N 1
ATOM 6328 C CA . VAL A 1 803 ? 5.858 -21.135 30.282 1.00 93.69 803 VAL A CA 1
ATOM 6329 C C . VAL A 1 803 ? 7.374 -21.168 30.488 1.00 93.69 803 VAL A C 1
ATOM 6331 O O . VAL A 1 803 ? 7.821 -21.426 31.601 1.00 93.69 803 VAL A O 1
ATOM 6334 N N . GLU A 1 804 ? 8.166 -20.828 29.471 1.00 89.31 804 GLU A N 1
ATOM 6335 C CA . GLU A 1 804 ? 9.632 -20.748 29.557 1.00 89.31 804 GLU A CA 1
ATOM 6336 C C . GLU A 1 804 ? 10.103 -19.716 30.592 1.00 89.31 804 GLU A C 1
ATOM 6338 O O . GLU A 1 804 ? 11.016 -19.994 31.367 1.00 89.31 804 GLU A O 1
ATOM 6343 N N . GLN A 1 805 ? 9.443 -18.556 30.674 1.00 89.38 805 GLN A N 1
ATOM 6344 C CA . GLN A 1 805 ? 9.740 -17.535 31.687 1.00 89.38 805 GLN A CA 1
ATOM 6345 C C . GLN A 1 805 ? 9.536 -18.042 33.119 1.00 89.38 805 GLN A C 1
ATOM 6347 O O . GLN A 1 805 ? 10.289 -17.660 34.012 1.00 89.38 805 GLN A O 1
ATOM 6352 N N . HIS A 1 806 ? 8.538 -18.900 33.346 1.00 91.00 806 HIS A N 1
ATOM 6353 C CA . HIS A 1 806 ? 8.280 -19.474 34.669 1.00 91.00 806 HIS A CA 1
ATOM 6354 C C . HIS A 1 806 ? 9.073 -20.757 34.918 1.00 91.00 806 HIS A C 1
ATOM 6356 O O . HIS A 1 806 ? 9.301 -21.089 36.076 1.00 91.00 806 HIS A O 1
ATOM 6362 N N . ALA A 1 807 ? 9.544 -21.451 33.875 1.00 84.19 807 ALA A N 1
ATOM 6363 C CA . ALA A 1 807 ? 10.375 -22.649 33.997 1.00 84.19 807 ALA A CA 1
ATOM 6364 C C . ALA A 1 807 ? 11.637 -22.395 34.840 1.00 84.19 807 ALA A C 1
ATOM 6366 O O . ALA A 1 807 ? 12.015 -23.246 35.637 1.00 84.19 807 ALA A O 1
ATOM 6367 N N . ALA A 1 808 ? 12.236 -21.205 34.731 1.00 76.81 808 ALA A N 1
ATOM 6368 C CA . ALA A 1 808 ? 13.389 -20.808 35.540 1.00 76.81 808 ALA A CA 1
ATOM 6369 C C . ALA A 1 808 ? 13.064 -20.592 37.030 1.00 76.81 808 ALA A C 1
ATOM 6371 O O . ALA A 1 808 ? 13.966 -20.666 37.851 1.00 76.81 808 ALA A O 1
ATOM 6372 N N . ALA A 1 809 ? 11.803 -20.321 37.384 1.00 81.56 809 ALA A N 1
ATOM 6373 C CA . ALA A 1 809 ? 11.379 -20.144 38.775 1.00 81.56 809 ALA A CA 1
ATOM 6374 C C . ALA A 1 809 ? 11.095 -21.478 39.487 1.00 81.56 809 ALA A C 1
ATOM 6376 O O . ALA A 1 809 ? 10.989 -21.504 40.709 1.00 81.56 809 ALA A O 1
ATOM 6377 N N . PHE A 1 810 ? 10.948 -22.565 38.723 1.00 78.31 810 PHE A N 1
ATOM 6378 C CA . PHE A 1 810 ? 10.786 -23.923 39.241 1.00 78.31 810 PHE A CA 1
ATOM 6379 C C . PHE A 1 810 ? 12.116 -24.576 39.657 1.00 78.31 810 PHE A C 1
ATOM 6381 O O . PHE A 1 810 ? 12.084 -25.539 40.419 1.00 78.31 810 PHE A O 1
ATOM 6388 N N . ALA A 1 811 ? 13.248 -24.073 39.148 1.00 64.19 811 ALA A N 1
ATOM 6389 C CA . ALA A 1 811 ? 14.608 -24.518 39.469 1.00 64.19 811 ALA A CA 1
ATOM 6390 C C . ALA A 1 811 ? 15.174 -23.742 40.666 1.00 64.19 811 ALA A C 1
ATOM 6392 O O . ALA A 1 811 ? 15.883 -24.372 41.489 1.00 64.19 811 ALA A O 1
#

pLDDT: mean 71.29, std 22.94, range [23.86, 96.94]

Foldseek 3Di:
DLVVLVVVVVVVVVVVVVPDDDDDDDPPVVVVVVVLVVLVSSLPPDDDDDDDDPVVVVVSVVSVVVNVVCVVVVVVPPDDDDDPPVPPPPVNVVVVVVVVVVVLLVVLLVVCCVVQVVFLQQDAADQQAEEEEEAEFQQLCRVVQQVLCCVVLLAVVSQEREQELVVVLVPDPCLVVCCVVPLACSCVVCVVVSVVSSVVSVVSSVVRNGHYYYYDNLLPQVVVLVVLVVCCVVPVSYAYEYEYGYEDPVSSVVSQVVCCVVPVRHYDPVSRVSSRVSRVVNCVSCVVSGDKYWYWYDHDPHIFTQAIPDPDGPSDSVVSSVVNVDDQQDPVRFDQFDDKWAKAWFPQQQLQQWFADQVQQKIKGALVSCPPPCQQHHPVVSVLCVVPDPRIDIWHKDHKDFDDDALVLCQQAVHDSDQFGIKIWTDADDDPDPCDVLPDPVNVVRLPDDPPRSNVFVSQCNQAIWMFTAGPPPSGGRIIIGGDPDHHSYIWGWDGKDWDDPQQLVQCVVVVQWDADRPPVRSQFGTKHKFDAQDDTPNDRLLHHHIWMKTAGPVGTIIIIHTDDPDPVCCVVPVPDDDDPDDDDDDDDDDDDDFDWDWDWDDDDDDTDTDTDGDDDDDDDDDPVVVVVVVVVVVVVVVVVVPPDDDDDDDFFFWAKKFKAAQVRHTQDIDGDGDDPDPCVVVLSVVVVVVLSVLVVQVVVVVVVVVVCVVVVNDDDDDQWPQFRDWDAGPNFIKTKTWGADPNRIIMIIIGTPPLAPDPVLVRVLVSVLSVQLVVLVCVLVSPSPRPGCPDPVNVVVNVVSSVVSSVSSD

Radius of gyration: 37.18 Å; chains: 1; bounding box: 103×78×94 Å

Organism: Polarella glacialis (NCBI:txid89957)

Sequence (811 aa):
MVEQAYLNVLSYALAEGSARKSDDMGSVSTLLAIRIRMAKECFTVDSRPSQESPEMAKDCSTVARWLKFIDPWAQNNTEDSFCPAEEVPAWFKLNGILLKAFLCTYLTRLFVQKQCSLKVVRSEPKPMPWLVYTCGAYGTGKGFTLAWMSEHGFFPLKDMVCIDPDHFKQVMPEWQDYLKWDEEKAGSLCHAESAYMEEIMQALAMRHRQNIWIDGSLSNTEWYQGVFQDLKEKYPHYRIAIFYIFASEARVQARIEARQRATGRAIPPAKVAMSIEGAKRSVIELTPFVDFVARINNDGEAPILRSVEVVDRSGSWWSIARRFAQTHPLHRDFPRALAPLNLRPLPAEAAQAMTYLPTQQKIRLDWDKLCVNGVVIPEAIAQQLKDQLPPILELDASPLCPVTGDLEMRRLHAIPSQGAADFCFIYNKQTSSGQDPLKTKEFMKASSYNAQEGFPAIVELLKHGGFAYIDVDSRAVSAVSCISKRPGTGMLQFGSRQPLADGPHSELSEARRWHPVTLGRLQAARRYVWLTPGEFLSGQPLGGEHGALVYELEDGDAWLFPVSPFGQANRVQIILIEAAPEAQKQAFDMKLPEVSFFEEVVVSDGHTRVSCAVKEDHQWPGQTSALLLAQLSMISRSCLQSMAVLPLLSTKPPVLCVAFIGRDSVPLFFRSFCRSESPQLDADNLELQLLLYASLDQVEAQLRSVARALQQQEARGSDPYLGILSPALFDVEDCNIYGYVSATHVKVLAMVRDGVCKQRRDEEAILRSLLRQLNLLYIDAASDPFYDGLEKDSFSKGVARIVEQHAAAFA

Secondary structure (DSSP, 8-state):
-HHHHHHHHHHHHHHHTTS-------HHHHHHHHHHHHHHHHT-------S--HHHHHHHHHHHHHHHHHHHHHHS--SS----TT-S-HHHHHHHHHHHHHHHHHHHHHHHHHHHTTTS--SSPPSS-EEEEEE--TTS-HHHHHHHHHHTTSS-GGGEEEE-HHHHHHHSTTHHHHHHH-TTTHHHHTHHHHHHHHHHHHHHHHHTT-EEEEE-----HHHHHHHHHHHHHH-TTPEEEEEEEE--HHHHHHHHHHHHHHH-----HHHHHHHHHHHHHHHHHHGGGSSEEEEEE-SSSS-EEEEESSS--S--HHHHHHHHSS----GGGS-SBPPPEEEEEPPHHHHHTEEEETTTTEEEEEHHHHTGGGSSS-HHHHHHHHHHS-SEEEEEBPPPEE--S-HHHHHHTT--SSS--EEEEEPPPP-SSS--GGGSHHHHHHHTS-TTSSHHHHHHHHHH-EEEEE-TTT-BEEEEEEEESS--SEEEEE-B-EEPPHHHHHHHHHTT--EE---TT-TTEEEEEEE-TT-EETTEETTTTT-EEEEEETTS-EEEEEEE-TTSTTTTTSSSS---SS----------PPPPP-EEEEEETTEEEEEE-----S---STTHHHHHHHHHHHHHHHHTTSS----S----SEEEEEEE-TTS-EEEEEE-----STTHHHHHHHHHHHHHHTHHHHHHHHHHHHHHHHTT--S---SEEEEEEEEEETTEEEEEEEEE-TT--EEEEEEETTSSSSHHHHHHHHHHHHHHHHHHHHHHHH-TT---TTSHHHHHHHHHHHHHHHTT--